Protein AF-A0AAE0RQH7-F1 (afdb_monomer)

Foldseek 3Di:
DLCVVCVVLLVVLVVLQDDPPDQDDLVSLLVLLVSLLVVLLVCQVVVGDDDPVSLLSSLSSLAFDQHPPPRDTSSLVSVCVVCVPPLVVSLVSLLVSLLSCLPPHLAPSNLSNLLVNCVSVVLDAFQDFDDPPDDLPDPQCSLLSCRSPLVSLVSSLVVDPDGPDDPVVVCVRCLVCCSGPVNSLSVSLSNYDLVVLLVVLLVLSGQLLSSLSSLLVLLLVDAWDDDPNATDCDPSNVSSLSSLVSSLVCLLPPDDDPPDDLVSQLRSLVSNLVSLLVVLVSNLVRCLPPLPCLLVSLSSLQSNLSSLLSNVVSCVVVVPPPCVVVSVVSLVVSLVSVLVSLLVPQPLAPPDPVLSSQLSLQSNQHDPSRPDPPSRVVSNVSSLVSVLVSVVVNCVVPRDPLQVLLVCLLPPLVSHDPSNNVSSLVSNLVSLQVQDAYDCVPPDPSSLLRVQVSVQVSQVVLVCVLPPPPPDDPLVSLLCSQLPRNNNLNVLLCVQDPVPSVVNHDPVSNVSNVVSLVSLVVQLVCLQQQQQFPVSLVSCVVRVVSSVSSLVSSLVRPPVDPDDRPSVLSSLQNVLLVVLLVVVLVLLVLVVVLCVLQPAEDPPQVVVLSVVQVPDPRHTSVQFWPRDRPVPDDDSVPDDTGTPSDPDDPVVVVVSVVSVLQSPAPLLSVLSNVQSVVDNYYYPVSCCVRRVVVSVVVLLVVLVLLQVLQQALQNCCVRQVVLDDPLDCVSVLVNNVSSVRDPVSSVLLSVLNVLVVLLVVLLVLLVLLVLLCVLQLADADSPLSVVSNVVPPSRNDGSVNDDPVNSVVSVLSVPCDPLLSLLSVLCSVLSVVLVCCVVPCVVALVSLVVLLVLQLVVQDDDPVSNVLSVLSNLLSVLLRLVSHVDDNHDYSVSVSVSSVSSVVSCVVPVCSSVSSNVVSVCSVVSVVSVVCVPDDDDDPVNVVVVCVVDNDDDDDDDDDDDDPDDDD

Nearest PDB structures (foldseek):
  8s24-assembly1_A  TM=4.663E-01  e=1.089E-24  Homo sapiens
  6tay-assembly1_A  TM=4.884E-01  e=6.176E-23  Mus musculus
  6tax-assembly1_A  TM=4.830E-01  e=3.003E-23  Mus musculus
  7oim-assembly1_A  TM=4.529E-01  e=3.504E-21  Mus musculus
  1ywt-assembly1_B  TM=2.694E-01  e=5.795E+00  Homo sapiens

InterPro domains:
  IPR031248 E3 ubiquitin-protein ligase RNF213 [PTHR22605] (24-957)

pLDDT: mean 82.32, std 10.27, range [32.53, 94.44]

Structure (mmCIF, N/CA/C/O backbone):
data_AF-A0AAE0RQH7-F1
#
_entry.id   AF-A0AAE0RQH7-F1
#
loop_
_atom_site.group_PDB
_atom_site.id
_atom_site.type_symbol
_atom_site.label_atom_id
_atom_site.label_alt_id
_atom_site.label_comp_id
_atom_site.label_asym_id
_atom_site.label_entity_id
_atom_site.label_seq_id
_atom_site.pdbx_PDB_ins_code
_atom_site.Cartn_x
_atom_site.Cartn_y
_atom_site.Cartn_z
_atom_site.occupancy
_atom_site.B_iso_or_equiv
_atom_site.auth_seq_id
_atom_site.auth_comp_id
_atom_site.auth_asym_id
_atom_site.auth_atom_id
_atom_site.pdbx_PDB_model_num
ATOM 1 N N . MET A 1 1 ? -57.374 -18.886 67.766 1.00 53.69 1 MET A N 1
ATOM 2 C CA . MET A 1 1 ? -57.392 -20.302 68.201 1.00 53.69 1 MET A CA 1
ATOM 3 C C . MET A 1 1 ? -56.006 -20.938 68.103 1.00 53.69 1 MET A C 1
ATOM 5 O O . MET A 1 1 ? -55.532 -21.438 69.111 1.00 53.69 1 MET A O 1
ATOM 9 N N . SER A 1 2 ? -55.309 -20.831 66.966 1.00 58.56 2 SER A N 1
ATOM 10 C CA . SER A 1 2 ? -53.972 -21.421 66.755 1.00 58.56 2 SER A CA 1
ATOM 11 C C . SER A 1 2 ? -52.893 -20.979 67.760 1.00 58.56 2 SER A C 1
ATOM 13 O O . SER A 1 2 ? -52.231 -21.829 68.340 1.00 58.56 2 SER A O 1
ATOM 15 N N . ASN A 1 3 ? -52.775 -19.676 68.057 1.00 60.44 3 ASN A N 1
ATOM 16 C CA . ASN A 1 3 ? -51.791 -19.174 69.036 1.00 60.44 3 ASN A CA 1
ATOM 17 C C . ASN A 1 3 ? -52.056 -19.651 70.475 1.00 60.44 3 ASN A C 1
ATOM 19 O O . ASN A 1 3 ? -51.125 -19.795 71.253 1.00 60.44 3 ASN A O 1
ATOM 23 N N . VAL A 1 4 ? -53.318 -19.918 70.830 1.00 64.31 4 VAL A N 1
ATOM 24 C CA . VAL A 1 4 ? -53.689 -20.391 72.175 1.00 64.31 4 VAL A CA 1
ATOM 25 C C . VAL A 1 4 ? -53.264 -21.849 72.363 1.00 64.31 4 VAL A C 1
ATOM 27 O O . VAL A 1 4 ? -52.761 -22.206 73.420 1.00 64.31 4 VAL A O 1
ATOM 30 N N . LEU A 1 5 ? -53.394 -22.672 71.315 1.00 66.44 5 LEU A N 1
ATOM 31 C CA . LEU A 1 5 ? -52.960 -24.075 71.317 1.00 66.44 5 LEU A CA 1
ATOM 32 C C . LEU A 1 5 ? -51.432 -24.222 71.347 1.00 66.44 5 LEU A C 1
ATOM 34 O O . LEU A 1 5 ? -50.920 -25.178 71.919 1.00 66.44 5 LEU A O 1
ATOM 38 N N . LEU A 1 6 ? -50.711 -23.273 70.745 1.00 79.00 6 LEU A N 1
ATOM 39 C CA . LEU A 1 6 ? -49.248 -23.273 70.681 1.00 79.00 6 LEU A CA 1
ATOM 40 C C . LEU A 1 6 ? -48.577 -22.481 71.813 1.00 79.00 6 LEU A C 1
ATOM 42 O O . LEU A 1 6 ? -47.355 -22.523 71.922 1.00 79.00 6 LEU A O 1
ATOM 46 N N . SER A 1 7 ? -49.344 -21.779 72.655 1.00 79.19 7 SER A N 1
ATOM 47 C CA . SER A 1 7 ? -48.817 -20.836 73.652 1.00 79.19 7 SER A CA 1
ATOM 48 C C . SER A 1 7 ? -47.695 -21.403 74.539 1.00 79.19 7 SER A C 1
ATOM 50 O O . SER A 1 7 ? -46.699 -20.701 74.689 1.00 79.19 7 SER A O 1
ATOM 52 N N . PRO A 1 8 ? -47.755 -22.647 75.065 1.00 80.31 8 PRO A N 1
ATOM 53 C CA . PRO A 1 8 ? -46.665 -23.180 75.886 1.00 80.31 8 PRO A CA 1
ATOM 54 C C . PRO A 1 8 ? -45.332 -23.286 75.133 1.00 80.31 8 PRO A C 1
ATOM 56 O O . PRO A 1 8 ? -44.286 -22.950 75.679 1.00 80.31 8 PRO A O 1
ATOM 59 N N . ILE A 1 9 ? -45.371 -23.719 73.868 1.00 82.31 9 ILE A N 1
ATOM 60 C CA . ILE A 1 9 ? -44.173 -23.907 73.038 1.00 82.31 9 ILE A CA 1
ATOM 61 C C . ILE A 1 9 ? -43.699 -22.563 72.470 1.00 82.31 9 ILE A C 1
ATOM 63 O O . ILE A 1 9 ? -42.501 -22.330 72.375 1.00 82.31 9 ILE A O 1
ATOM 67 N N . LEU A 1 10 ? -44.616 -21.646 72.143 1.00 85.25 10 LEU A N 1
ATOM 68 C CA . LEU A 1 10 ? -44.261 -20.293 71.704 1.00 85.25 10 LEU A CA 1
ATOM 69 C C . LEU A 1 10 ? -43.604 -19.479 72.826 1.00 85.25 10 LEU A C 1
ATOM 71 O O . LEU A 1 10 ? -42.632 -18.782 72.562 1.00 85.25 10 LEU A O 1
ATOM 75 N N . ASN A 1 11 ? -44.072 -19.615 74.070 1.00 84.69 11 ASN A N 1
ATOM 76 C CA . ASN A 1 11 ? -43.433 -18.989 75.231 1.00 84.69 11 ASN A CA 1
ATOM 77 C C . ASN A 1 11 ? -42.042 -19.591 75.498 1.00 84.69 11 ASN A C 1
ATOM 79 O O . ASN A 1 11 ? -41.119 -18.864 75.857 1.00 84.69 11 ASN A O 1
ATOM 83 N N . LEU A 1 12 ? -41.879 -20.908 75.301 1.00 85.81 12 LEU A N 1
ATOM 84 C CA . LEU A 1 12 ? -40.569 -21.559 75.375 1.00 85.81 12 LEU A CA 1
ATOM 85 C C . LEU A 1 12 ? -39.627 -21.004 74.299 1.00 85.81 12 LEU A C 1
ATOM 87 O O . LEU A 1 12 ? -38.526 -20.569 74.624 1.00 85.81 12 LEU A O 1
ATOM 91 N N . LEU A 1 13 ? -40.090 -20.929 73.048 1.00 87.00 13 LEU A N 1
ATOM 92 C CA . LEU A 1 13 ? -39.334 -20.352 71.936 1.00 87.00 13 LEU A CA 1
ATOM 93 C C . LEU A 1 13 ? -38.920 -18.901 72.222 1.00 87.00 13 LEU A C 1
ATOM 95 O O . LEU A 1 13 ? -37.790 -18.518 71.935 1.00 87.00 13 LEU A O 1
ATOM 99 N N . GLU A 1 14 ? -39.810 -18.101 72.808 1.00 86.88 14 GLU A N 1
ATOM 100 C CA . GLU A 1 14 ? -39.525 -16.719 73.201 1.00 86.88 14 GLU A CA 1
ATOM 101 C C . GLU A 1 14 ? -38.449 -16.639 74.291 1.00 86.88 14 GLU A C 1
ATOM 103 O O . GLU A 1 14 ? -37.568 -15.788 74.209 1.00 86.88 14 GLU A O 1
ATOM 108 N N . SER A 1 15 ? -38.464 -17.563 75.258 1.00 83.62 15 SER A N 1
ATOM 109 C CA . SER A 1 15 ? -37.441 -17.640 76.310 1.00 83.62 15 SER A CA 1
ATOM 110 C C . SER A 1 15 ? -36.077 -18.136 75.818 1.00 83.62 15 SER A C 1
ATOM 112 O O . SER A 1 15 ? -35.048 -17.716 76.341 1.00 83.62 15 SER A O 1
ATOM 114 N N . GLU A 1 16 ? -36.062 -19.011 74.809 1.00 83.06 16 GLU A N 1
ATOM 115 C CA . GLU A 1 16 ? -34.843 -19.599 74.239 1.00 83.06 16 GLU A CA 1
ATOM 116 C C . GLU A 1 16 ? -34.249 -18.756 73.107 1.00 83.06 16 GLU A C 1
ATOM 118 O O . GLU A 1 16 ? -33.099 -18.959 72.728 1.00 83.06 16 GLU A O 1
ATOM 123 N N . THR A 1 17 ? -35.007 -17.806 72.549 1.00 80.25 17 THR A N 1
ATOM 124 C CA . THR A 1 17 ? -34.508 -16.913 71.499 1.00 80.25 17 THR A CA 1
ATOM 125 C C . THR A 1 17 ? -33.743 -15.754 72.136 1.00 80.25 17 THR A C 1
ATOM 127 O O . THR A 1 17 ? -34.352 -14.916 72.802 1.00 80.25 17 THR A O 1
ATOM 130 N N . PRO A 1 18 ? -32.422 -15.636 71.922 1.00 71.94 18 PRO A N 1
ATOM 131 C CA . PRO A 1 18 ? -31.633 -14.668 72.663 1.00 71.94 18 PRO A CA 1
ATOM 132 C C . PRO A 1 18 ? -31.953 -13.235 72.265 1.00 71.94 18 PRO A C 1
ATOM 134 O O . PRO A 1 18 ? -32.184 -12.929 71.089 1.00 71.94 18 PRO A O 1
ATOM 137 N N . LEU A 1 19 ? -31.850 -12.345 73.251 1.00 67.00 19 LEU A N 1
ATOM 138 C CA . LEU A 1 19 ? -31.855 -10.905 73.037 1.00 67.00 19 LEU A CA 1
ATOM 139 C C . LEU A 1 19 ? -30.664 -10.479 72.164 1.00 67.00 19 LEU A C 1
ATOM 141 O O . LEU A 1 19 ? -29.615 -11.123 72.109 1.00 67.00 19 LEU A O 1
ATOM 145 N N . ILE A 1 20 ? -30.845 -9.362 71.463 1.00 59.34 20 ILE A N 1
ATOM 146 C CA . ILE A 1 20 ? -29.874 -8.820 70.510 1.00 59.34 20 ILE A CA 1
ATOM 147 C C . ILE A 1 20 ? -28.517 -8.602 71.204 1.00 59.34 20 ILE A C 1
ATOM 149 O O . ILE A 1 20 ? -28.437 -7.857 72.176 1.00 59.34 20 ILE A O 1
ATOM 153 N N . GLY A 1 21 ? -27.452 -9.212 70.669 1.00 59.31 21 GLY A N 1
ATOM 154 C CA . GLY A 1 21 ? -26.076 -9.065 71.169 1.00 59.31 21 GLY A CA 1
ATOM 155 C C . GLY A 1 21 ? -25.598 -10.160 72.131 1.00 59.31 21 GLY A C 1
ATOM 156 O O . GLY A 1 21 ? -24.457 -10.096 72.576 1.00 59.31 21 GLY A O 1
ATOM 157 N N . TYR A 1 22 ? -26.429 -11.161 72.435 1.00 69.94 22 TYR A N 1
ATOM 158 C CA . TYR A 1 22 ? -26.045 -12.304 73.266 1.00 69.94 22 TYR A CA 1
ATOM 159 C C . TYR A 1 22 ? -25.340 -13.403 72.453 1.00 69.94 22 TYR A C 1
ATOM 161 O O . TYR A 1 22 ? -25.850 -13.837 71.419 1.00 69.94 22 TYR A O 1
ATOM 169 N N . THR A 1 23 ? -24.187 -13.874 72.933 1.00 68.19 23 THR A N 1
ATOM 170 C CA . THR A 1 23 ? -23.473 -15.034 72.378 1.00 68.19 23 THR A CA 1
ATOM 171 C C . THR A 1 23 ? -23.960 -16.320 73.035 1.00 68.19 23 THR A C 1
ATOM 173 O O . THR A 1 23 ? -23.721 -16.525 74.222 1.00 68.19 23 THR A O 1
ATOM 176 N N . GLU A 1 24 ? -24.610 -17.184 72.259 1.00 76.88 24 GLU A N 1
ATOM 177 C CA . GLU A 1 24 ? -25.096 -18.486 72.727 1.00 76.88 24 GLU A CA 1
ATOM 178 C C . GLU A 1 24 ? -23.953 -19.481 72.958 1.00 76.88 24 GLU A C 1
ATOM 180 O O . GLU A 1 24 ? -22.974 -19.545 72.205 1.00 76.88 24 GLU A O 1
ATOM 185 N N . THR A 1 25 ? -24.116 -20.312 73.981 1.00 81.69 25 THR A N 1
ATOM 186 C CA . THR A 1 25 ? -23.375 -21.568 74.124 1.00 81.69 25 THR A CA 1
ATOM 187 C C . THR A 1 25 ? -23.872 -22.605 73.111 1.00 81.69 25 THR A C 1
ATOM 189 O O . THR A 1 25 ? -24.974 -22.496 72.574 1.00 81.69 25 THR A O 1
ATOM 192 N N . GLN A 1 26 ? -23.084 -23.660 72.868 1.00 81.75 26 GLN A N 1
ATOM 193 C CA . GLN A 1 26 ? -23.492 -24.762 71.984 1.00 81.75 26 GLN A CA 1
ATOM 194 C C . GLN A 1 26 ? -24.863 -25.340 72.383 1.00 81.75 26 GLN A C 1
ATOM 196 O O . GLN A 1 26 ? -25.736 -25.489 71.537 1.00 81.75 26 GLN A O 1
ATOM 201 N N . GLN A 1 27 ? -25.077 -25.608 73.675 1.00 83.06 27 GLN A N 1
ATOM 202 C CA . GLN A 1 27 ? -26.330 -26.197 74.159 1.00 83.06 27 GLN A CA 1
ATOM 203 C C . GLN A 1 27 ? -27.538 -25.267 73.983 1.00 83.06 27 GLN A C 1
ATOM 205 O O . GLN A 1 27 ? -28.639 -25.747 73.731 1.00 83.06 27 GLN A O 1
ATOM 210 N N . GLU A 1 28 ? -27.356 -23.953 74.121 1.00 84.88 28 GLU A N 1
ATOM 211 C CA . GLU A 1 28 ? -28.428 -22.973 73.904 1.00 84.88 28 GLU A CA 1
ATOM 212 C C . GLU A 1 28 ? -28.817 -22.896 72.426 1.00 84.88 28 GLU A C 1
ATOM 214 O O . GLU A 1 28 ? -30.004 -22.967 72.108 1.00 84.88 28 GLU A O 1
ATOM 219 N N . ALA A 1 29 ? -27.829 -22.859 71.526 1.00 84.06 29 ALA A N 1
ATOM 220 C CA . ALA A 1 29 ? -28.067 -22.844 70.084 1.00 84.06 29 ALA A CA 1
ATOM 221 C C . ALA A 1 29 ? -28.778 -24.124 69.602 1.00 84.06 29 ALA A C 1
ATOM 223 O O . ALA A 1 29 ? -29.736 -24.047 68.830 1.00 84.06 29 ALA A O 1
ATOM 224 N N . GLU A 1 30 ? -28.354 -25.294 70.099 1.00 86.06 30 GLU A N 1
ATOM 225 C CA . GLU A 1 30 ? -28.987 -26.584 69.798 1.00 86.06 30 GLU A CA 1
ATOM 226 C C . GLU A 1 30 ? -30.437 -26.644 70.310 1.00 86.06 30 GLU A C 1
ATOM 228 O O . GLU A 1 30 ? -31.326 -27.071 69.573 1.00 86.06 30 GLU A O 1
ATOM 233 N N . ARG A 1 31 ? -30.719 -26.177 71.536 1.00 86.81 31 ARG A N 1
ATOM 234 C CA . ARG A 1 31 ? -32.090 -26.151 72.086 1.00 86.81 31 ARG A CA 1
ATOM 235 C C . ARG A 1 31 ? -33.001 -25.203 71.316 1.00 86.81 31 ARG A C 1
ATOM 237 O O . ARG A 1 31 ? -34.074 -25.617 70.882 1.00 86.81 31 ARG A O 1
ATOM 244 N N . ARG A 1 32 ? -32.544 -23.972 71.067 1.00 90.19 32 ARG A N 1
ATOM 245 C CA . ARG A 1 32 ? -33.297 -22.970 70.303 1.00 90.19 32 ARG A CA 1
ATOM 246 C C . ARG A 1 32 ? -33.709 -23.512 68.941 1.00 90.19 32 ARG A C 1
ATOM 248 O O . ARG A 1 32 ? -34.882 -23.407 68.578 1.00 90.19 32 ARG A O 1
ATOM 255 N N . ILE A 1 33 ? -32.763 -24.074 68.178 1.00 90.06 33 ILE A N 1
ATOM 256 C CA . ILE A 1 33 ? -33.077 -24.571 66.836 1.00 90.06 33 ILE A CA 1
ATOM 257 C C . ILE A 1 33 ? -34.011 -25.788 66.904 1.00 90.06 33 ILE A C 1
ATOM 259 O O . ILE A 1 33 ? -34.925 -25.869 66.091 1.00 90.06 33 ILE A O 1
ATOM 263 N N . GLN A 1 34 ? -33.874 -26.684 67.893 1.00 88.88 34 GLN A N 1
ATOM 264 C CA . GLN A 1 34 ? -34.811 -27.804 68.089 1.00 88.88 34 GLN A CA 1
ATOM 265 C C . GLN A 1 34 ? -36.235 -27.306 68.336 1.00 88.88 34 GLN A C 1
ATOM 267 O O . GLN A 1 34 ? -37.172 -27.766 67.678 1.00 88.88 34 GLN A O 1
ATOM 272 N N . THR A 1 35 ? -36.404 -26.344 69.244 1.00 89.81 35 THR A N 1
ATOM 273 C CA . THR A 1 35 ? -37.712 -25.757 69.552 1.00 89.81 35 THR A CA 1
ATOM 274 C C . THR A 1 35 ? -38.287 -25.036 68.335 1.00 89.81 35 THR A C 1
ATOM 276 O O . THR A 1 35 ? -39.459 -25.225 68.006 1.00 89.81 35 THR A O 1
ATOM 279 N N . ALA A 1 36 ? -37.470 -24.268 67.608 1.00 91.75 36 ALA A N 1
ATOM 280 C CA . ALA A 1 36 ? -37.889 -23.576 66.389 1.00 91.75 36 ALA A CA 1
ATOM 281 C C . ALA A 1 36 ? -38.341 -24.557 65.294 1.00 91.75 36 ALA A C 1
ATOM 283 O O . ALA A 1 36 ? -39.409 -24.388 64.702 1.00 91.75 36 ALA A O 1
ATOM 284 N N . LEU A 1 37 ? -37.571 -25.620 65.061 1.00 90.38 37 LEU A N 1
ATOM 285 C CA . LEU A 1 37 ? -37.885 -26.672 64.096 1.00 90.38 37 LEU A CA 1
ATOM 286 C C . LEU A 1 37 ? -39.158 -27.445 64.465 1.00 90.38 37 LEU A C 1
ATOM 288 O O . LEU A 1 37 ? -39.967 -27.747 63.585 1.00 90.38 37 LEU A O 1
ATOM 292 N N . LEU A 1 38 ? -39.378 -27.717 65.755 1.00 88.88 38 LEU A N 1
ATOM 293 C CA . LEU A 1 38 ? -40.615 -28.323 66.246 1.00 88.88 38 LEU A CA 1
ATOM 294 C C . LEU A 1 38 ? -41.820 -27.416 65.966 1.00 88.88 38 LEU A C 1
ATOM 296 O O . LEU A 1 38 ? -42.828 -27.881 65.432 1.00 88.88 38 LEU A O 1
ATOM 300 N N . VAL A 1 39 ? -41.722 -26.123 66.296 1.00 90.06 39 VAL A N 1
ATOM 301 C CA . VAL A 1 39 ? -42.790 -25.150 66.018 1.00 90.06 39 VAL A CA 1
ATOM 302 C C . VAL A 1 39 ? -43.073 -25.086 64.518 1.00 90.06 39 VAL A C 1
ATOM 304 O O . VAL A 1 39 ? -44.238 -25.165 64.126 1.00 90.06 39 VAL A O 1
ATOM 307 N N . LEU A 1 40 ? -42.035 -25.013 63.680 1.00 91.00 40 LEU A N 1
ATOM 308 C CA . LEU A 1 40 ? -42.164 -25.001 62.222 1.00 91.00 40 LEU A CA 1
ATOM 309 C C . LEU A 1 40 ? -42.891 -26.254 61.707 1.00 91.00 40 LEU A C 1
ATOM 311 O O . LEU A 1 40 ? -43.853 -26.134 60.947 1.00 91.00 40 LEU A O 1
ATOM 315 N N . ALA A 1 41 ? -42.499 -27.443 62.173 1.00 87.56 41 ALA A N 1
ATOM 316 C CA . ALA A 1 41 ? -43.114 -28.707 61.774 1.00 87.56 41 ALA A CA 1
ATOM 317 C C . ALA A 1 41 ? -44.591 -28.806 62.195 1.00 87.56 41 ALA A C 1
ATOM 319 O O . ALA A 1 41 ? -45.432 -29.278 61.425 1.00 87.56 41 ALA A O 1
ATOM 320 N N . VAL A 1 42 ? -44.940 -28.345 63.403 1.00 87.81 42 VAL A N 1
ATOM 321 C CA . VAL A 1 42 ? -46.332 -28.323 63.888 1.00 87.81 42 VAL A CA 1
ATOM 322 C C . VAL A 1 42 ? -47.165 -27.333 63.072 1.00 87.81 42 VAL A C 1
ATOM 324 O O . VAL A 1 42 ? -48.263 -27.669 62.617 1.00 87.81 42 VAL A O 1
ATOM 327 N N . VAL A 1 43 ? -46.640 -26.129 62.840 1.00 87.75 43 VAL A N 1
ATOM 328 C CA . VAL A 1 43 ? -47.301 -25.093 62.038 1.00 87.75 43 VAL A CA 1
ATOM 329 C C . VAL A 1 43 ? -47.542 -25.580 60.609 1.00 87.75 43 VAL A C 1
ATOM 331 O O . VAL A 1 43 ? -48.671 -25.468 60.126 1.00 87.75 43 VAL A O 1
ATOM 334 N N . GLY A 1 44 ? -46.537 -26.185 59.969 1.00 85.44 44 GLY A N 1
ATOM 335 C CA . GLY A 1 44 ? -46.634 -26.740 58.618 1.00 85.44 44 GLY A CA 1
ATOM 336 C C . GLY A 1 44 ? -47.604 -27.922 58.523 1.00 85.44 44 GLY A C 1
ATOM 337 O O . GLY A 1 44 ? 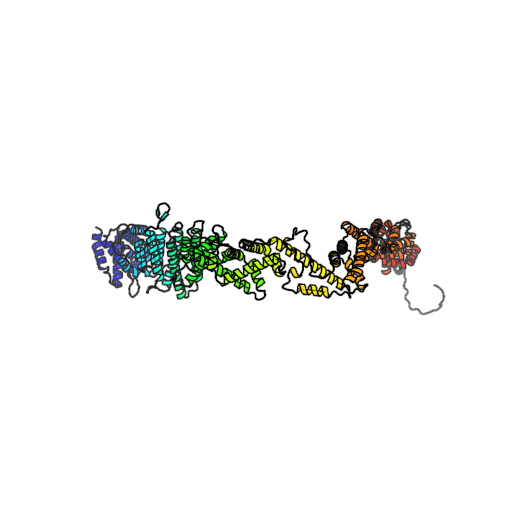-48.485 -27.943 57.659 1.00 85.44 44 GLY A O 1
ATOM 338 N N . ARG A 1 45 ? -47.522 -28.888 59.450 1.00 84.94 45 ARG A N 1
ATOM 339 C CA . ARG A 1 45 ? -48.386 -30.085 59.461 1.00 84.94 45 ARG A CA 1
ATOM 340 C C . ARG A 1 45 ? -49.868 -29.752 59.619 1.00 84.94 45 ARG A C 1
ATOM 342 O O . ARG A 1 45 ? -50.700 -30.386 58.972 1.00 84.94 45 ARG A O 1
ATOM 349 N N . PHE A 1 46 ? -50.196 -28.783 60.470 1.00 85.62 46 PHE A N 1
ATOM 350 C CA . PHE A 1 46 ? -51.581 -28.405 60.771 1.00 85.62 46 PHE A CA 1
ATOM 351 C C . PHE A 1 46 ? -52.044 -27.126 60.053 1.00 85.62 46 PHE A C 1
ATOM 353 O O . PHE A 1 46 ? -53.168 -26.682 60.283 1.00 85.62 46 PHE A O 1
ATOM 360 N N . LYS A 1 47 ? -51.209 -26.541 59.178 1.00 82.75 47 LYS A N 1
ATOM 361 C CA . LYS A 1 47 ? -51.476 -25.288 58.442 1.00 82.75 47 LYS A CA 1
ATOM 362 C C . LYS A 1 47 ? -51.947 -24.147 59.355 1.00 82.75 47 LYS A C 1
ATOM 364 O O . LYS A 1 47 ? -52.917 -23.445 59.063 1.00 82.75 47 LYS A O 1
ATOM 369 N N . LEU A 1 48 ? -51.281 -23.989 60.497 1.00 85.12 48 LEU A N 1
ATOM 370 C CA . LEU A 1 48 ? -51.649 -22.995 61.504 1.00 85.12 48 LEU A CA 1
ATOM 371 C C . LEU A 1 48 ? -51.190 -21.593 61.082 1.00 85.12 48 LEU A C 1
ATOM 373 O O . LEU A 1 48 ? -50.097 -21.410 60.562 1.00 85.12 48 LEU A O 1
ATOM 377 N N . GLN A 1 49 ? -52.016 -20.580 61.340 1.00 82.88 49 GLN A N 1
ATOM 378 C CA . GLN A 1 49 ? -51.653 -19.177 61.129 1.00 82.88 49 GLN A CA 1
ATOM 379 C C . GLN A 1 49 ? -51.071 -18.589 62.419 1.00 82.88 49 GLN A C 1
ATOM 381 O O . GLN A 1 49 ? -51.764 -18.535 63.439 1.00 82.88 49 GLN A O 1
ATOM 386 N N . LEU A 1 50 ? -49.812 -18.154 62.364 1.00 84.38 50 LEU A N 1
ATOM 387 C CA . LEU A 1 50 ? -49.146 -17.416 63.440 1.00 84.38 50 LEU A CA 1
ATOM 388 C C . LEU A 1 50 ? -49.453 -15.915 63.338 1.00 84.38 50 LEU A C 1
ATOM 390 O O . LEU A 1 50 ? -49.629 -15.384 62.239 1.00 84.38 50 LEU A O 1
ATOM 394 N N . SER A 1 51 ? -49.489 -15.216 64.478 1.00 85.62 51 SER A N 1
ATOM 395 C CA . SER A 1 51 ? -49.524 -13.744 64.470 1.00 85.62 51 SER A CA 1
ATOM 396 C C . SER A 1 51 ? -48.203 -13.170 63.934 1.00 85.62 51 SER A C 1
ATOM 398 O O . SER A 1 51 ? -47.177 -13.848 64.037 1.00 85.62 51 SER A O 1
ATOM 400 N N . PRO A 1 52 ? -48.180 -11.920 63.426 1.00 85.06 52 PRO A N 1
ATOM 401 C CA . PRO A 1 52 ? -46.956 -11.299 62.911 1.00 85.06 52 PRO A CA 1
ATOM 402 C C . PRO A 1 52 ? -45.784 -11.366 63.897 1.00 85.06 52 PRO A C 1
ATOM 404 O O . PRO A 1 52 ? -44.694 -11.772 63.523 1.00 85.06 52 PRO A O 1
ATOM 407 N N . HIS A 1 53 ? -46.033 -11.090 65.181 1.00 85.75 53 HIS A N 1
ATOM 408 C CA . HIS A 1 53 ? -45.016 -11.186 66.230 1.00 85.75 53 HIS A CA 1
ATOM 409 C C . HIS A 1 53 ? -44.384 -12.588 66.327 1.00 85.75 53 HIS A C 1
ATOM 411 O O . HIS A 1 53 ? -43.162 -12.712 66.282 1.00 85.75 53 HIS A O 1
ATOM 417 N N . TYR A 1 54 ? -45.199 -13.649 66.403 1.00 87.12 54 TYR A N 1
ATOM 418 C CA . TYR A 1 54 ? -44.690 -15.021 66.508 1.00 87.12 54 TYR A CA 1
ATOM 419 C C . TYR A 1 54 ? -44.075 -15.535 65.202 1.00 87.12 54 TYR A C 1
ATOM 421 O O . TYR A 1 54 ? -43.174 -16.369 65.256 1.00 87.12 54 TYR A O 1
ATOM 429 N N . LYS A 1 55 ? -44.501 -15.024 64.037 1.00 88.12 55 LYS A N 1
ATOM 430 C CA . LYS A 1 55 ? -43.809 -15.278 62.766 1.00 88.12 55 LYS A CA 1
ATOM 431 C C . LYS A 1 55 ? -42.386 -14.718 62.808 1.00 88.12 55 LYS A C 1
ATOM 433 O O . LYS A 1 55 ? -41.442 -15.470 62.582 1.00 88.12 55 LYS A O 1
ATOM 438 N N . SER A 1 56 ? -42.220 -13.430 63.123 1.00 87.00 56 SER A N 1
ATOM 439 C CA . SER A 1 56 ? -40.895 -12.796 63.191 1.00 87.00 56 SER A CA 1
ATOM 440 C C . SER A 1 56 ? -40.011 -13.442 64.260 1.00 87.00 56 SER A C 1
ATOM 442 O O . SER A 1 56 ? -38.812 -13.605 64.039 1.00 87.00 56 SER A O 1
ATOM 444 N N . LEU A 1 57 ? -40.598 -13.837 65.399 1.00 88.69 57 LEU A N 1
ATOM 445 C CA . LEU A 1 57 ? -39.899 -14.589 66.441 1.00 88.69 57 LEU A CA 1
ATOM 446 C C . LEU A 1 57 ? -39.381 -15.917 65.887 1.00 88.69 57 LEU A C 1
ATOM 448 O O . LEU A 1 57 ? -38.176 -16.128 65.907 1.00 88.69 57 LEU A O 1
ATOM 452 N N . LEU A 1 58 ? -40.254 -16.750 65.310 1.00 91.31 58 LEU A N 1
ATOM 453 C CA . LEU A 1 58 ? -39.863 -18.037 64.733 1.00 91.31 58 LEU A CA 1
ATOM 454 C C . LEU A 1 58 ? -38.778 -17.888 63.661 1.00 91.31 58 LEU A C 1
ATOM 456 O O . LEU A 1 58 ? -37.813 -18.645 63.663 1.00 91.31 58 LEU A O 1
ATOM 460 N N . ALA A 1 59 ? -38.883 -16.883 62.790 1.00 90.19 59 ALA A N 1
ATOM 461 C CA . ALA A 1 59 ? -37.864 -16.627 61.778 1.00 90.19 59 ALA A CA 1
ATOM 462 C C . ALA A 1 59 ? -36.502 -16.254 62.390 1.00 90.19 59 ALA A C 1
ATOM 464 O O . ALA A 1 59 ? -35.467 -16.752 61.951 1.00 90.19 59 ALA A O 1
ATOM 465 N N . ARG A 1 60 ? -36.488 -15.435 63.449 1.00 87.56 60 ARG A N 1
ATOM 466 C CA . ARG A 1 60 ? -35.268 -15.127 64.216 1.00 87.56 60 ARG A CA 1
ATOM 467 C C . ARG A 1 60 ? -34.710 -16.349 64.940 1.00 87.56 60 ARG A C 1
ATOM 469 O O . ARG A 1 60 ? -33.492 -16.488 65.023 1.00 87.56 60 ARG A O 1
ATOM 476 N N . SER A 1 61 ? -35.571 -17.228 65.446 1.00 89.94 61 SER A N 1
ATOM 477 C CA . SER A 1 61 ? -35.170 -18.473 66.106 1.00 89.94 61 SER A CA 1
ATOM 478 C C . SER A 1 61 ? -34.635 -19.524 65.133 1.00 89.94 61 SER A C 1
ATOM 480 O O . SER A 1 61 ? -33.955 -20.441 65.579 1.00 89.94 61 SER A O 1
ATOM 482 N N . LEU A 1 62 ? -34.898 -19.396 63.830 1.00 90.94 62 LEU A N 1
ATOM 483 C CA . LEU A 1 62 ? -34.332 -20.245 62.772 1.00 90.94 62 LEU A CA 1
ATOM 484 C C . LEU A 1 62 ? -32.999 -19.715 62.213 1.00 90.94 62 LEU A C 1
ATOM 486 O O . LEU A 1 62 ? -32.346 -20.412 61.439 1.00 90.94 62 LEU A O 1
ATOM 490 N N . LEU A 1 63 ? -32.574 -18.510 62.611 1.00 89.06 63 LEU A N 1
ATOM 491 C CA . LEU A 1 63 ? -31.307 -17.920 62.182 1.00 89.06 63 LEU A CA 1
ATOM 492 C C . LEU A 1 63 ? -30.125 -18.783 62.641 1.00 89.06 63 LEU A C 1
ATOM 494 O O . LEU A 1 63 ? -29.980 -19.059 63.834 1.00 89.06 63 LEU A O 1
ATOM 498 N N . LEU A 1 64 ? -29.257 -19.164 61.710 1.00 87.81 64 LEU A N 1
ATOM 499 C CA . LEU A 1 64 ? -27.998 -19.836 62.030 1.00 87.81 64 LEU A CA 1
ATOM 500 C C . LEU A 1 64 ? -27.015 -18.840 62.653 1.00 87.81 64 LEU A C 1
ATOM 502 O O . LEU A 1 64 ? -26.969 -17.684 62.229 1.00 87.81 64 LEU A O 1
ATOM 506 N N . ARG A 1 65 ? -26.219 -19.255 63.643 1.00 83.44 65 ARG A N 1
ATOM 507 C CA . ARG A 1 65 ? -25.225 -18.376 64.275 1.00 83.44 65 ARG A CA 1
ATOM 508 C C . ARG A 1 65 ? -23.870 -19.079 64.386 1.00 83.44 65 ARG A C 1
ATOM 510 O O . ARG A 1 65 ? -23.675 -19.898 65.280 1.00 83.44 65 ARG A O 1
ATOM 517 N N . PRO A 1 66 ? -22.904 -18.767 63.502 1.00 74.50 66 PRO A N 1
ATOM 518 C CA . PRO A 1 66 ? -21.591 -19.389 63.548 1.00 74.50 66 PRO A CA 1
ATOM 519 C C . PRO A 1 66 ? -20.892 -19.025 64.855 1.00 74.50 66 PRO A C 1
ATOM 521 O O . PRO A 1 66 ? -20.846 -17.860 65.258 1.00 74.50 66 PRO A O 1
ATOM 524 N N . ASN A 1 67 ? -20.324 -20.028 65.520 1.00 72.75 67 ASN A N 1
ATOM 525 C CA . ASN A 1 67 ? -19.615 -19.811 66.771 1.00 72.75 67 ASN A CA 1
ATOM 526 C C . ASN A 1 67 ? -18.370 -18.936 66.545 1.00 72.75 67 ASN A C 1
ATOM 528 O O . ASN A 1 67 ? -17.498 -19.283 65.748 1.00 72.75 67 ASN A O 1
ATOM 532 N N . HIS A 1 68 ? -18.258 -17.835 67.293 1.00 62.97 68 HIS A N 1
ATOM 533 C CA . HIS A 1 68 ? -17.199 -16.832 67.124 1.00 62.97 68 HIS A CA 1
ATOM 534 C C . HIS A 1 68 ? -15.764 -17.370 67.265 1.00 62.97 68 HIS A C 1
ATOM 536 O O . HIS A 1 68 ? -14.846 -16.760 66.728 1.00 62.97 68 HIS A O 1
ATOM 542 N N . GLN A 1 69 ? -15.557 -18.484 67.977 1.00 59.97 69 GLN A N 1
ATOM 543 C CA . GLN A 1 69 ? -14.230 -19.063 68.222 1.00 59.97 69 GLN A CA 1
ATOM 544 C C . GLN A 1 69 ? -13.897 -20.229 67.287 1.00 59.97 69 GLN A C 1
ATOM 546 O O . GLN A 1 69 ? -12.732 -20.452 66.976 1.00 59.97 69 GLN A O 1
ATOM 551 N N . THR A 1 70 ? -14.903 -21.000 66.867 1.00 64.88 70 THR A N 1
ATOM 552 C CA . THR A 1 70 ? -14.698 -22.271 66.143 1.00 64.88 70 THR A CA 1
ATOM 553 C C . THR A 1 70 ? -15.228 -22.263 64.713 1.00 64.88 70 THR A C 1
ATOM 555 O O . THR A 1 70 ? -14.936 -23.193 63.967 1.00 64.88 70 THR A O 1
ATOM 558 N N . GLY A 1 71 ? -16.036 -21.269 64.327 1.00 66.81 71 GLY A N 1
ATOM 559 C CA . GLY A 1 71 ? -16.687 -21.191 63.013 1.00 66.81 71 GLY A CA 1
ATOM 560 C C . GLY A 1 71 ? -17.707 -22.304 62.737 1.00 66.81 71 GLY A C 1
ATOM 561 O O . GLY A 1 71 ? -18.286 -22.343 61.655 1.00 66.81 71 GLY A O 1
ATOM 562 N N . LYS A 1 72 ? -17.933 -23.212 63.698 1.00 72.12 72 LYS A N 1
ATOM 563 C CA . LYS A 1 72 ? -18.864 -24.337 63.579 1.00 72.12 72 LYS A CA 1
ATOM 564 C C . LYS A 1 72 ? -20.312 -23.875 63.715 1.00 72.12 72 LYS A C 1
ATOM 566 O O . LYS A 1 72 ? -20.611 -22.955 64.478 1.00 72.12 72 LYS A O 1
ATOM 571 N N . LEU A 1 73 ? -21.187 -24.571 62.995 1.00 80.38 73 LEU A N 1
ATOM 572 C CA . LEU A 1 73 ? -22.635 -24.379 62.981 1.00 80.38 73 LEU A CA 1
ATOM 573 C C . LEU A 1 73 ? -23.286 -25.606 63.615 1.00 80.38 73 LEU A C 1
ATOM 575 O O . LEU A 1 73 ? -23.538 -26.607 62.944 1.00 80.38 73 LEU A O 1
ATOM 579 N N . TYR A 1 74 ? -23.497 -25.544 64.926 1.00 80.12 74 TYR A N 1
ATOM 580 C CA . TYR A 1 74 ? -24.059 -26.657 65.695 1.00 80.12 74 TYR A CA 1
ATOM 581 C C . TYR A 1 74 ? -25.525 -26.910 65.320 1.00 80.12 74 TYR A C 1
ATOM 583 O O . TYR A 1 74 ? -25.997 -28.044 65.334 1.00 80.12 74 TYR A O 1
ATOM 591 N N . GLU A 1 75 ? -26.225 -25.864 64.886 1.00 84.94 75 GLU A N 1
ATOM 592 C CA . GLU A 1 75 ? -27.633 -25.914 64.512 1.00 84.94 75 GLU A CA 1
ATOM 593 C C . GLU A 1 75 ? -27.897 -26.742 63.249 1.00 84.94 75 GLU A C 1
ATOM 595 O O . GLU A 1 75 ? -28.977 -27.313 63.108 1.00 84.94 75 GLU A O 1
ATOM 600 N N . ILE A 1 76 ? -26.918 -26.834 62.341 1.00 81.56 76 ILE A N 1
ATOM 601 C CA . ILE A 1 76 ? -27.048 -27.622 61.108 1.00 81.56 76 ILE A CA 1
ATOM 602 C C . ILE A 1 76 ? -27.059 -29.111 61.435 1.00 81.56 76 ILE A C 1
ATOM 604 O O . ILE A 1 76 ? -27.951 -29.812 60.972 1.00 81.56 76 ILE A O 1
ATOM 608 N N . ALA A 1 77 ? -26.126 -29.574 62.274 1.00 80.69 77 ALA A N 1
ATOM 609 C CA . ALA A 1 77 ? -26.075 -30.974 62.694 1.00 80.69 77 ALA A CA 1
ATOM 610 C C . ALA A 1 77 ? -27.395 -31.395 63.356 1.00 80.69 77 ALA A C 1
ATOM 612 O O . ALA A 1 77 ? -27.955 -32.438 63.039 1.00 80.69 77 ALA A O 1
ATOM 613 N N . VAL A 1 78 ? -27.957 -30.520 64.193 1.00 83.25 78 VAL A N 1
ATOM 614 C CA . VAL A 1 78 ? -29.268 -30.738 64.809 1.00 83.25 78 VAL A CA 1
ATOM 615 C C . VAL A 1 78 ? -30.396 -30.783 63.780 1.00 83.25 78 VAL A C 1
ATOM 617 O O . VAL A 1 78 ? -31.266 -31.643 63.880 1.00 83.25 78 VAL A O 1
ATOM 620 N N . ALA A 1 79 ? -30.417 -29.878 62.799 1.00 79.75 79 ALA A N 1
ATOM 621 C CA . ALA A 1 79 ? -31.441 -29.884 61.756 1.00 79.75 79 ALA A CA 1
ATOM 622 C C . ALA A 1 79 ? -31.372 -31.151 60.885 1.00 79.75 79 ALA A C 1
ATOM 624 O O . ALA A 1 79 ? -32.412 -31.709 60.524 1.00 79.75 79 ALA A O 1
ATOM 625 N N . GLU A 1 80 ? -30.161 -31.618 60.577 1.00 77.69 80 GLU A N 1
ATOM 626 C CA . GLU A 1 80 ? -29.919 -32.852 59.828 1.00 77.69 80 GLU A CA 1
ATOM 627 C C . GLU A 1 80 ? -30.310 -34.096 60.629 1.00 77.69 80 GLU A C 1
ATOM 629 O O . GLU A 1 80 ? -31.005 -34.953 60.087 1.00 77.69 80 GLU A O 1
ATOM 634 N N . ASP A 1 81 ? -29.969 -34.162 61.918 1.00 80.38 81 ASP A N 1
ATOM 635 C CA . ASP A 1 81 ? -30.345 -35.268 62.806 1.00 80.38 81 ASP A CA 1
ATOM 636 C C . ASP A 1 81 ? -31.863 -35.317 63.047 1.00 80.38 81 ASP A C 1
ATOM 638 O O . ASP A 1 81 ? -32.489 -36.376 62.942 1.00 80.38 81 ASP A O 1
ATOM 642 N N . TYR A 1 82 ? -32.489 -34.167 63.322 1.00 73.38 82 TYR A N 1
ATOM 643 C CA . TYR A 1 82 ? -33.920 -34.074 63.638 1.00 73.38 82 TYR A CA 1
ATOM 644 C C . TYR A 1 82 ? -34.809 -34.459 62.444 1.00 73.38 82 TYR A C 1
ATOM 646 O O . TYR A 1 82 ? -35.900 -35.007 62.626 1.00 73.38 82 TYR A O 1
ATOM 654 N N . PHE A 1 83 ? -34.342 -34.219 61.213 1.00 70.25 83 PHE A N 1
ATOM 655 C CA . PHE A 1 83 ? -35.061 -34.544 59.976 1.00 70.25 83 PHE A CA 1
ATOM 656 C C . PHE A 1 83 ? -34.337 -35.559 59.085 1.00 70.25 83 PHE A C 1
ATOM 658 O O . PHE A 1 83 ? -34.637 -35.626 57.891 1.00 70.25 83 PHE A O 1
ATOM 665 N N . ALA A 1 84 ? -33.458 -36.403 59.637 1.00 71.50 84 ALA A N 1
ATOM 666 C CA . ALA A 1 84 ? -32.663 -37.367 58.865 1.00 71.50 84 ALA A CA 1
ATOM 667 C C . ALA A 1 84 ? -33.516 -38.239 57.918 1.00 71.50 84 ALA A C 1
ATOM 669 O O . ALA A 1 84 ? -33.119 -38.531 56.793 1.00 71.50 84 ALA A O 1
ATOM 670 N N . ASN A 1 85 ? -34.744 -38.577 58.334 1.00 73.38 85 ASN A N 1
ATOM 671 C CA . ASN A 1 85 ? -35.696 -39.384 57.560 1.00 73.38 85 ASN A CA 1
ATOM 672 C C . ASN A 1 85 ? -36.723 -38.561 56.748 1.00 73.38 85 ASN A C 1
ATOM 674 O O . ASN A 1 85 ? -37.615 -39.143 56.134 1.00 73.38 85 ASN A O 1
ATOM 678 N N . ASN A 1 86 ? -36.670 -37.222 56.785 1.00 78.50 86 ASN A N 1
ATOM 679 C CA . ASN A 1 86 ? -37.716 -36.346 56.233 1.00 78.50 86 ASN A CA 1
ATOM 680 C C . ASN A 1 86 ? -37.206 -34.960 55.764 1.00 78.50 86 ASN A C 1
ATOM 682 O O . ASN A 1 86 ? -37.924 -33.961 55.859 1.00 78.50 86 ASN A O 1
ATOM 686 N N . LYS A 1 87 ? -35.977 -34.888 55.233 1.00 82.56 87 LYS A N 1
ATOM 687 C CA . LYS A 1 87 ? -35.324 -33.648 54.758 1.00 82.56 87 LYS A CA 1
ATOM 688 C C . LYS A 1 87 ? -36.168 -32.864 53.736 1.00 82.56 87 LYS A C 1
ATOM 690 O O . LYS A 1 87 ? -36.297 -31.647 53.842 1.00 82.56 87 LYS A O 1
ATOM 695 N N . GLU A 1 88 ? -36.837 -33.563 52.817 1.00 86.25 88 GLU A N 1
ATOM 696 C CA . GLU A 1 88 ? -37.766 -32.953 51.849 1.00 86.25 88 GLU A CA 1
ATOM 697 C C . GLU A 1 88 ? -38.982 -32.293 52.515 1.00 86.25 88 GLU A C 1
ATOM 699 O O . GLU A 1 88 ? -39.452 -31.246 52.070 1.00 86.25 88 GLU A O 1
ATOM 704 N N . LYS A 1 89 ? -39.489 -32.858 53.618 1.00 86.62 89 LYS A N 1
ATOM 705 C CA . LYS A 1 89 ? -40.617 -32.261 54.338 1.00 86.62 89 LYS A CA 1
ATOM 706 C C . LYS A 1 89 ? -40.207 -30.962 55.033 1.00 86.62 89 LYS A C 1
ATOM 708 O O . LYS A 1 89 ? -40.933 -29.979 54.913 1.00 86.62 89 LYS A O 1
ATOM 713 N N . LEU A 1 90 ? -39.036 -30.935 55.676 1.00 87.31 90 LEU A N 1
ATOM 714 C CA . LEU A 1 90 ? -38.482 -29.711 56.268 1.00 87.31 90 LEU A CA 1
ATOM 715 C C . LEU A 1 90 ? -38.298 -28.615 55.211 1.00 87.31 90 LEU A C 1
ATOM 717 O O . LEU A 1 90 ? -38.682 -27.470 55.437 1.00 87.31 90 LEU A O 1
ATOM 721 N N . LYS A 1 91 ? -37.757 -28.973 54.041 1.00 89.44 91 LYS A N 1
ATOM 722 C CA . LYS A 1 91 ? -37.610 -28.053 52.907 1.00 89.44 91 LYS A CA 1
ATOM 723 C C . LYS A 1 91 ? -38.948 -27.432 52.501 1.00 89.44 91 LYS A C 1
ATOM 725 O O . LYS A 1 91 ? -39.036 -26.214 52.375 1.00 89.44 91 LYS A O 1
ATOM 730 N N . LEU A 1 92 ? -39.992 -28.246 52.327 1.00 90.12 92 LEU A N 1
ATOM 731 C CA . LEU A 1 92 ? -41.332 -27.752 51.990 1.00 90.12 92 LEU A CA 1
ATOM 732 C C . LEU A 1 92 ? -41.911 -26.853 53.091 1.00 90.12 92 LEU A C 1
ATOM 734 O O . LEU A 1 92 ? -42.461 -25.802 52.776 1.00 90.12 92 LEU A O 1
ATOM 738 N N . ASP A 1 93 ? -41.747 -27.223 54.363 1.00 89.75 93 ASP A N 1
ATOM 739 C CA . ASP A 1 93 ? -42.244 -26.428 55.493 1.00 89.75 93 ASP A CA 1
ATOM 740 C C . ASP A 1 93 ? -41.529 -25.065 55.592 1.00 89.75 93 ASP A C 1
ATOM 742 O O . ASP A 1 93 ? -42.180 -24.048 55.835 1.00 89.75 93 ASP A O 1
ATOM 746 N N . LEU A 1 94 ? -40.216 -25.010 55.330 1.00 90.75 94 LEU A N 1
ATOM 747 C CA . LEU A 1 94 ? -39.453 -23.759 55.234 1.00 90.75 94 LEU A CA 1
ATOM 748 C C . LEU A 1 94 ? -39.914 -22.891 54.052 1.00 90.75 94 LEU A C 1
ATOM 750 O O . LEU A 1 94 ? -40.087 -21.684 54.213 1.00 90.75 94 LEU A O 1
ATOM 754 N N . ILE A 1 95 ? -40.153 -23.487 52.878 1.00 91.88 95 ILE A N 1
ATOM 755 C CA . ILE A 1 95 ? -40.654 -22.772 51.690 1.00 91.88 95 ILE A CA 1
ATOM 756 C C . ILE A 1 95 ? -42.039 -22.176 51.960 1.00 91.88 95 ILE A C 1
ATOM 758 O O . ILE A 1 95 ? -42.270 -20.994 51.689 1.00 91.88 95 ILE A O 1
ATOM 762 N N . ASP A 1 96 ? -42.957 -22.972 52.511 1.00 89.62 96 ASP A N 1
ATOM 763 C CA . ASP A 1 96 ? -44.308 -22.528 52.861 1.00 89.62 96 ASP A CA 1
ATOM 764 C C . ASP A 1 96 ? -44.265 -21.415 53.918 1.00 89.62 96 ASP A C 1
ATOM 766 O O . ASP A 1 96 ? -44.991 -20.419 53.808 1.00 89.62 96 ASP A O 1
ATOM 770 N N . PHE A 1 97 ? -43.368 -21.530 54.901 1.00 90.00 97 PHE A N 1
ATOM 771 C CA . PHE A 1 97 ? -43.162 -20.501 55.913 1.00 90.00 97 PHE A CA 1
ATOM 772 C C . PHE A 1 97 ? -42.642 -19.192 55.309 1.00 90.00 97 PHE A C 1
ATOM 774 O O . PHE A 1 97 ? -43.252 -18.148 55.549 1.00 90.00 97 PHE A O 1
ATOM 781 N N . CYS A 1 98 ? -41.609 -19.227 54.460 1.00 90.00 98 CYS A N 1
ATOM 782 C CA . CYS A 1 98 ? -41.103 -18.042 53.756 1.00 90.00 98 CYS A CA 1
ATOM 783 C C . CYS A 1 98 ? -42.189 -17.386 52.884 1.00 90.00 98 CYS A C 1
ATOM 785 O O . CYS A 1 98 ? -42.402 -16.174 52.961 1.00 90.00 98 CYS A O 1
ATOM 787 N N . ASN A 1 99 ? -42.952 -18.175 52.118 1.00 88.38 99 ASN A N 1
ATOM 788 C CA . ASN A 1 99 ? -44.070 -17.670 51.310 1.00 88.38 99 ASN A CA 1
ATOM 789 C C . ASN A 1 99 ? -45.149 -16.971 52.159 1.00 88.38 99 ASN A C 1
ATOM 791 O O . ASN A 1 99 ? -45.795 -16.033 51.686 1.00 88.38 99 ASN A O 1
ATO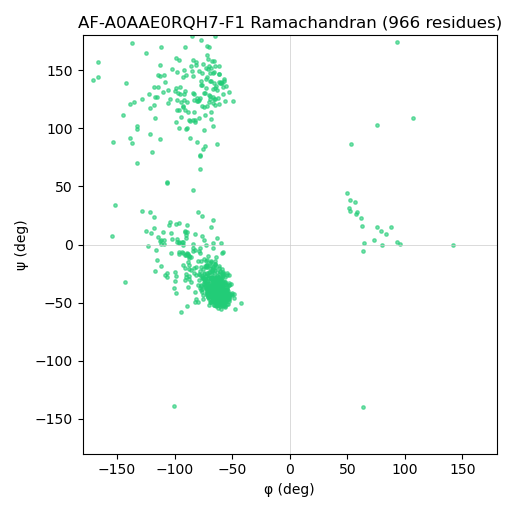M 795 N N . SER A 1 100 ? -45.329 -17.382 53.419 1.00 85.50 100 SER A N 1
ATOM 796 C CA . SER A 1 100 ? -46.302 -16.770 54.331 1.00 85.50 100 SER A CA 1
ATOM 797 C C . SER A 1 100 ? -45.949 -15.340 54.774 1.00 85.50 100 SER A C 1
ATOM 799 O O . SER A 1 100 ? -46.850 -14.618 55.208 1.00 85.50 100 SER A O 1
ATOM 801 N N . PHE A 1 101 ? -44.678 -14.927 54.661 1.00 78.44 101 PHE A N 1
ATOM 802 C CA . PHE A 1 101 ? -44.245 -13.534 54.847 1.00 78.44 101 PHE A CA 1
ATOM 803 C C . PHE A 1 101 ? -44.474 -12.720 53.576 1.00 78.44 101 PHE A C 1
ATOM 805 O O . PHE A 1 101 ? -45.098 -11.664 53.600 1.00 78.44 101 PHE A O 1
ATOM 812 N N . LEU A 1 102 ? -44.017 -13.260 52.448 1.00 77.06 102 LEU A N 1
ATOM 813 C CA . LEU A 1 102 ? -43.898 -12.556 51.170 1.00 77.06 102 LEU A CA 1
ATOM 814 C C . LEU A 1 102 ? -45.240 -12.121 50.552 1.00 77.06 102 LEU A C 1
ATOM 816 O O . LEU A 1 102 ? -45.270 -11.238 49.700 1.00 77.06 102 LEU A O 1
ATOM 820 N N . MET A 1 103 ? -46.351 -12.740 50.961 1.00 68.38 103 MET A N 1
ATOM 821 C CA . MET A 1 103 ? -47.672 -12.513 50.362 1.00 68.38 103 MET A CA 1
ATOM 822 C C . MET A 1 103 ? -48.512 -11.428 51.058 1.00 68.38 103 MET A C 1
ATOM 824 O O . MET A 1 103 ? -49.494 -10.977 50.469 1.00 68.38 103 MET A O 1
ATOM 828 N N . ILE A 1 104 ? -48.185 -11.042 52.301 1.00 64.06 104 ILE A N 1
ATOM 829 C CA . ILE A 1 104 ? -49.034 -10.161 53.136 1.00 64.06 104 ILE A CA 1
ATOM 830 C C . ILE A 1 104 ? -48.207 -9.176 53.989 1.00 64.06 104 ILE A C 1
ATOM 832 O O . ILE A 1 104 ? -48.650 -8.048 54.215 1.00 64.06 104 ILE A O 1
ATOM 836 N N . ASP A 1 105 ? -47.003 -9.558 54.431 1.00 65.94 105 ASP A N 1
ATOM 837 C CA . ASP A 1 105 ? -46.251 -8.859 55.477 1.00 65.94 105 ASP A CA 1
ATOM 838 C C . ASP A 1 105 ? -45.004 -8.148 54.900 1.00 65.94 105 ASP A C 1
ATOM 840 O O . ASP A 1 105 ? -44.192 -8.745 54.201 1.00 65.94 105 ASP A O 1
ATOM 844 N N . LYS A 1 106 ? -44.790 -6.861 55.225 1.00 77.06 106 LYS A N 1
ATOM 845 C CA . LYS A 1 106 ? -43.593 -6.074 54.814 1.00 77.06 106 LYS A CA 1
ATOM 846 C C . LYS A 1 106 ? -42.356 -6.360 55.683 1.00 77.06 106 LYS A C 1
ATOM 848 O O . LYS A 1 106 ? -41.518 -5.481 55.911 1.00 77.06 106 LYS A O 1
ATOM 853 N N . ASP A 1 107 ? -42.290 -7.565 56.234 1.00 85.12 107 ASP A N 1
ATOM 854 C CA . ASP A 1 107 ? -41.285 -7.980 57.204 1.00 85.12 107 ASP A CA 1
ATOM 855 C C . ASP A 1 107 ? -40.155 -8.756 56.502 1.00 85.12 107 ASP A C 1
ATOM 857 O O . ASP A 1 107 ? -40.408 -9.843 55.981 1.00 85.12 107 ASP A O 1
ATOM 861 N N . PRO A 1 108 ? -38.910 -8.242 56.490 1.00 87.62 108 PRO A N 1
ATOM 862 C CA . PRO A 1 108 ? -37.768 -8.930 55.890 1.00 87.62 108 PRO A CA 1
ATOM 863 C C . PRO A 1 108 ? -37.275 -10.140 56.706 1.00 87.62 108 PRO A C 1
ATOM 865 O O . PRO A 1 108 ? -36.328 -10.800 56.288 1.00 87.62 108 PRO A O 1
ATOM 868 N N . SER A 1 109 ? -37.887 -10.462 57.854 1.00 88.00 109 SER A N 1
ATOM 869 C CA . SER A 1 109 ? -37.426 -11.537 58.749 1.00 88.00 109 SER A CA 1
ATOM 870 C C . SER A 1 109 ? -37.377 -12.925 58.102 1.00 88.00 109 SER A C 1
ATOM 872 O O . SER A 1 109 ? -36.614 -13.767 58.566 1.00 88.00 109 SER A O 1
ATOM 874 N N . TRP A 1 110 ? -38.108 -13.174 57.008 1.00 90.00 110 TRP A N 1
ATOM 875 C CA . TRP A 1 110 ? -37.999 -14.426 56.242 1.00 90.00 110 TRP A CA 1
ATOM 876 C C . TRP A 1 110 ? -36.566 -14.704 55.752 1.00 90.00 110 TRP A C 1
ATOM 878 O O . TRP A 1 110 ? -36.171 -15.864 55.645 1.00 90.00 110 TRP A O 1
ATOM 888 N N . LEU A 1 111 ? -35.756 -13.659 55.536 1.00 91.75 111 LEU A N 1
ATOM 889 C CA . LEU A 1 111 ? -34.346 -13.783 55.156 1.00 91.75 111 LEU A CA 1
ATOM 890 C C . LEU A 1 111 ? -33.515 -14.540 56.201 1.00 91.75 111 LEU A C 1
ATOM 892 O O . LEU A 1 111 ? -32.558 -15.216 55.836 1.00 91.75 111 LEU A O 1
ATOM 896 N N . TYR A 1 112 ? -33.895 -14.488 57.483 1.00 90.88 112 TYR A N 1
ATOM 897 C CA . TYR A 1 112 ? -33.207 -15.220 58.553 1.00 90.88 112 TYR A CA 1
ATOM 898 C C . TYR A 1 112 ? -33.318 -16.743 58.402 1.00 90.88 112 TYR A C 1
ATOM 900 O O . TYR A 1 112 ? -32.471 -17.470 58.913 1.00 90.88 112 TYR A O 1
ATOM 908 N N . CYS A 1 113 ? -34.327 -17.228 57.672 1.00 90.81 113 CYS A N 1
ATOM 909 C CA . CYS A 1 113 ? -34.545 -18.655 57.427 1.00 90.81 113 CYS A CA 1
ATOM 910 C C . CYS A 1 113 ? -33.782 -19.171 56.197 1.00 90.81 113 CYS A C 1
ATOM 912 O O . CYS A 1 113 ? -33.614 -20.381 56.043 1.00 90.81 113 CYS A O 1
ATOM 914 N N . MET A 1 114 ? -33.337 -18.273 55.312 1.00 93.38 114 MET A N 1
ATOM 915 C CA . MET A 1 114 ? -32.753 -18.640 54.018 1.00 93.38 114 MET A CA 1
ATOM 916 C C . MET A 1 114 ? -31.467 -19.466 54.125 1.00 93.38 114 MET A C 1
ATOM 918 O O . MET A 1 114 ? -31.382 -20.457 53.405 1.00 93.38 114 MET A O 1
ATOM 922 N N . PRO A 1 115 ? -30.528 -19.180 55.051 1.00 91.31 115 PRO A N 1
ATOM 923 C CA . PRO A 1 115 ? -29.327 -20.003 55.206 1.00 91.31 115 PRO A CA 1
ATOM 924 C C . PRO A 1 115 ? -29.646 -21.467 55.501 1.00 91.31 115 PRO A C 1
ATOM 926 O O . PRO A 1 115 ? -29.088 -22.373 54.886 1.00 91.31 115 PRO A O 1
ATOM 929 N N . LEU A 1 116 ? -30.608 -21.711 56.395 1.00 90.31 116 LEU A N 1
ATOM 930 C CA . LEU A 1 116 ? -31.060 -23.063 56.698 1.00 90.31 116 LEU A CA 1
ATOM 931 C C . LEU A 1 116 ? -31.745 -23.705 55.482 1.00 90.31 116 LEU A C 1
ATOM 933 O O . LEU A 1 116 ? -31.488 -24.868 55.184 1.00 90.31 116 LEU A O 1
ATOM 937 N N . LEU A 1 117 ? -32.577 -22.953 54.753 1.00 91.25 117 LEU A N 1
ATOM 938 C CA . LEU A 1 117 ? -33.247 -23.451 53.551 1.00 91.25 117 LEU A CA 1
ATOM 939 C C . LEU A 1 117 ? -32.257 -23.829 52.437 1.00 91.25 117 LEU A C 1
ATOM 941 O O . LEU A 1 117 ? -32.423 -24.899 51.852 1.00 91.25 117 LEU A O 1
ATOM 945 N N . HIS A 1 118 ? -31.243 -23.007 52.149 1.00 91.75 118 HIS A N 1
ATOM 946 C CA . HIS A 1 118 ? -30.243 -23.296 51.112 1.00 91.75 118 HIS A CA 1
ATOM 947 C C . HIS A 1 118 ? -29.424 -24.550 51.446 1.00 91.75 118 HIS A C 1
ATOM 949 O O . HIS A 1 118 ? -29.223 -25.410 50.587 1.00 91.75 118 HIS A O 1
ATOM 955 N N . ILE A 1 119 ? -29.019 -24.699 52.711 1.00 88.38 119 ILE A N 1
ATOM 956 C CA . ILE A 1 119 ? -28.228 -25.845 53.182 1.00 88.38 119 ILE A CA 1
ATOM 957 C C . ILE A 1 119 ? -29.069 -27.129 53.177 1.00 88.38 119 ILE A C 1
ATOM 959 O O . ILE A 1 119 ? -28.650 -28.163 52.651 1.00 88.38 119 ILE A O 1
ATOM 963 N N . VAL A 1 120 ? -30.300 -27.075 53.698 1.00 86.62 120 VAL A N 1
ATOM 964 C CA . VAL A 1 120 ? -31.224 -28.224 53.703 1.00 86.62 120 VAL A CA 1
ATOM 965 C C . VAL A 1 120 ? -31.649 -28.603 52.282 1.00 86.62 120 VAL A C 1
ATOM 967 O O . VAL A 1 120 ? -31.839 -29.784 52.000 1.00 86.62 120 VAL A O 1
ATOM 970 N N . SER A 1 121 ? -31.759 -27.641 51.367 1.00 87.00 121 SER A N 1
ATOM 971 C CA . SER A 1 121 ? -32.077 -27.915 49.960 1.00 87.00 121 SER A CA 1
ATOM 972 C C . SER A 1 121 ? -30.918 -28.545 49.187 1.00 87.00 121 SER A C 1
ATOM 974 O O . SER A 1 121 ? -31.159 -29.090 48.112 1.00 87.00 121 SER A O 1
ATOM 976 N N . GLY A 1 122 ? -29.699 -28.517 49.740 1.00 85.44 122 GLY A N 1
ATOM 977 C CA . GLY A 1 122 ? -28.482 -28.968 49.067 1.00 85.44 122 GLY A CA 1
ATOM 978 C C . GLY A 1 122 ? -27.962 -27.977 48.022 1.00 85.44 122 GLY A C 1
ATOM 979 O O . GLY A 1 122 ? -27.131 -28.355 47.202 1.00 85.44 122 GLY A O 1
ATOM 980 N N . ASP A 1 123 ? -28.446 -26.731 48.044 1.00 84.06 123 ASP A N 1
ATOM 981 C CA . ASP A 1 123 ? -28.047 -25.689 47.093 1.00 84.06 123 ASP A CA 1
ATOM 982 C C . ASP A 1 123 ? -26.650 -25.132 47.423 1.00 84.06 123 ASP A C 1
ATOM 984 O O . ASP A 1 123 ? -25.925 -24.700 46.526 1.00 84.06 123 ASP A O 1
ATOM 988 N N . VAL A 1 124 ? -26.270 -25.155 48.708 1.00 87.06 124 VAL A N 1
ATOM 989 C CA . VAL A 1 124 ? -24.976 -24.688 49.231 1.00 87.06 124 VAL A CA 1
ATOM 990 C C . VAL A 1 124 ? -24.507 -25.608 50.352 1.00 87.06 124 VAL A C 1
ATOM 992 O O . VAL A 1 124 ? -25.293 -26.002 51.212 1.00 87.06 124 VAL A O 1
ATOM 995 N N . SER A 1 125 ? -23.211 -25.919 50.377 1.00 84.19 125 SER A N 1
ATOM 996 C CA . SER A 1 125 ? -22.551 -26.474 51.564 1.00 84.19 125 SER A CA 1
ATOM 997 C C . SER A 1 125 ? -21.942 -25.348 52.412 1.00 84.19 125 SER A C 1
ATOM 999 O O . SER A 1 125 ? -21.432 -24.384 51.840 1.00 84.19 125 SER A O 1
ATOM 1001 N N . PRO A 1 126 ? -21.940 -25.444 53.755 1.00 80.44 126 PRO A N 1
ATOM 1002 C CA . PRO A 1 126 ? -21.346 -24.415 54.607 1.00 80.44 126 PRO A CA 1
ATOM 1003 C C . PRO A 1 126 ? -19.901 -24.100 54.207 1.00 80.44 126 PRO A C 1
ATOM 1005 O O . PRO A 1 126 ? -19.104 -25.024 54.042 1.00 80.44 126 PRO A O 1
ATOM 1008 N N . GLN A 1 127 ? -19.562 -22.814 54.066 1.00 72.88 127 GLN A N 1
ATOM 1009 C CA . GLN A 1 127 ? -18.217 -22.348 53.668 1.00 72.88 127 GLN A CA 1
ATOM 1010 C C . GLN A 1 127 ? -17.779 -22.790 52.263 1.00 72.88 127 GLN A C 1
ATOM 1012 O O . GLN A 1 127 ? -16.600 -22.707 51.909 1.00 72.88 127 GLN A O 1
ATOM 1017 N N . GLN A 1 128 ? -18.721 -23.242 51.433 1.00 80.50 128 GLN A N 1
ATOM 1018 C CA . GLN A 1 128 ? -18.470 -23.466 50.020 1.00 80.50 128 GLN A CA 1
ATOM 1019 C C . GLN A 1 128 ? -18.213 -22.127 49.331 1.00 80.50 128 GLN A C 1
ATOM 1021 O O . GLN A 1 128 ? -18.962 -21.166 49.491 1.00 80.50 128 GLN A O 1
ATOM 1026 N N . ALA A 1 129 ? -17.170 -22.080 48.512 1.00 77.12 129 ALA A N 1
ATOM 1027 C CA . ALA A 1 129 ? -16.926 -20.923 47.676 1.00 77.12 129 ALA A CA 1
ATOM 1028 C C . ALA A 1 129 ? -18.009 -20.748 46.596 1.00 77.12 129 ALA A C 1
ATOM 1030 O O . ALA A 1 129 ? -18.517 -21.744 46.064 1.00 77.12 129 ALA A O 1
ATOM 1031 N N . PRO A 1 130 ? -18.324 -19.502 46.202 1.00 82.12 130 PRO A N 1
ATOM 1032 C CA . PRO A 1 130 ? -19.249 -19.252 45.110 1.00 82.12 130 PRO A CA 1
ATOM 1033 C C . PRO A 1 130 ? -18.743 -19.901 43.816 1.00 82.12 130 PRO A C 1
ATOM 1035 O O . PRO A 1 130 ? -17.554 -19.866 43.498 1.00 82.12 130 PRO A O 1
ATOM 1038 N N . THR A 1 131 ? -19.666 -20.501 43.063 1.00 74.62 131 THR A N 1
ATOM 1039 C CA . THR A 1 131 ? -19.350 -21.187 41.804 1.00 74.62 131 THR A CA 1
ATOM 1040 C C . THR A 1 131 ? -19.944 -20.476 40.593 1.00 74.62 131 THR A C 1
ATOM 1042 O O . THR A 1 131 ? -20.988 -19.823 40.679 1.00 74.62 131 THR A O 1
ATOM 1045 N N . ASP A 1 132 ? -19.305 -20.691 39.443 1.00 68.62 132 ASP A N 1
ATOM 1046 C CA . ASP A 1 132 ? -19.715 -20.164 38.135 1.00 68.62 132 ASP A CA 1
ATOM 1047 C C . ASP A 1 132 ? -20.660 -21.126 37.387 1.00 68.62 132 ASP A C 1
ATOM 1049 O O . ASP A 1 132 ? -20.925 -20.949 36.199 1.00 68.62 132 ASP A O 1
ATOM 1053 N N . SER A 1 133 ? -21.118 -22.192 38.052 1.00 68.50 133 SER A N 1
ATOM 1054 C CA . SER A 1 133 ? -21.880 -23.292 37.439 1.00 68.50 133 SER A CA 1
ATOM 1055 C C . SER A 1 133 ? -23.297 -22.895 37.014 1.00 68.50 133 SER A C 1
ATOM 1057 O O . SER A 1 133 ? -23.873 -23.507 36.115 1.00 68.50 133 SER A O 1
ATOM 1059 N N . VAL A 1 134 ? -23.847 -21.851 37.637 1.00 71.38 134 VAL A N 1
ATOM 1060 C CA . VAL A 1 134 ? -25.193 -21.335 37.383 1.00 71.38 134 VAL A CA 1
ATOM 1061 C C . VAL A 1 134 ? -25.076 -19.913 36.856 1.00 71.38 134 VAL A C 1
ATOM 1063 O O . VAL A 1 134 ? -24.436 -19.068 37.484 1.00 71.38 134 VAL A O 1
ATOM 1066 N N . SER A 1 135 ? -25.704 -19.634 35.713 1.00 76.62 135 SER A N 1
ATOM 1067 C CA . SER A 1 135 ? -25.663 -18.292 35.139 1.00 76.62 135 SER A CA 1
ATOM 1068 C C . SER A 1 135 ? -26.485 -17.311 35.974 1.00 76.62 135 SER A C 1
ATOM 1070 O O . SER A 1 135 ? -27.658 -17.552 36.250 1.00 76.62 135 SER A O 1
ATOM 1072 N N . HIS A 1 136 ? -25.875 -16.182 36.336 1.00 77.44 136 HIS A N 1
ATOM 1073 C CA . HIS A 1 136 ? -26.513 -15.066 37.049 1.00 77.44 136 HIS A CA 1
ATOM 1074 C C . HIS A 1 136 ? -27.664 -14.420 36.271 1.00 77.44 136 HIS A C 1
ATOM 1076 O O . HIS A 1 136 ? -28.499 -13.719 36.840 1.00 77.44 136 HIS A O 1
ATOM 1082 N N . ASP A 1 137 ? -27.690 -14.656 34.965 1.00 69.38 137 ASP A N 1
ATOM 1083 C CA . ASP A 1 137 ? -28.567 -14.001 34.013 1.00 69.38 137 ASP A CA 1
ATOM 1084 C C . ASP A 1 137 ? -29.576 -14.955 33.355 1.00 69.38 137 ASP A C 1
ATOM 1086 O O . ASP A 1 137 ? -30.298 -14.533 32.447 1.00 69.38 137 ASP A O 1
ATOM 1090 N N . ALA A 1 138 ? -29.623 -16.211 33.815 1.00 69.69 138 ALA A N 1
ATOM 1091 C CA . ALA A 1 138 ? -30.620 -17.191 33.411 1.00 69.69 138 ALA A CA 1
ATOM 1092 C C . ALA A 1 138 ? -32.001 -16.845 33.991 1.00 69.69 138 ALA A C 1
ATOM 1094 O O . ALA A 1 138 ? -32.117 -16.300 35.088 1.00 69.69 138 ALA A O 1
ATOM 1095 N N . ASP A 1 139 ? -33.064 -17.241 33.286 1.00 72.31 139 ASP A N 1
ATOM 1096 C CA . ASP A 1 139 ? -34.442 -17.060 33.767 1.00 72.31 139 ASP A CA 1
ATOM 1097 C C . ASP A 1 139 ? -34.729 -17.841 35.062 1.00 72.31 139 ASP A C 1
ATOM 1099 O O . ASP A 1 139 ? -35.635 -17.492 35.832 1.00 72.31 139 ASP A O 1
ATOM 1103 N N . ASP A 1 140 ? -33.959 -18.901 35.318 1.00 80.38 140 ASP A N 1
ATOM 1104 C CA . ASP A 1 140 ? -34.015 -19.663 36.556 1.00 80.38 140 ASP A CA 1
ATOM 1105 C C . ASP A 1 140 ? -33.346 -18.884 37.698 1.00 80.38 140 ASP A C 1
ATOM 1107 O O . ASP A 1 140 ? -32.145 -18.622 37.681 1.00 80.38 140 ASP A O 1
ATOM 1111 N N . ALA A 1 141 ? -34.112 -18.556 38.742 1.00 85.56 141 ALA A N 1
ATOM 1112 C CA . ALA A 1 141 ? -33.632 -17.779 39.887 1.00 85.56 141 ALA A CA 1
ATOM 1113 C C . ALA A 1 141 ? -32.750 -18.589 40.863 1.00 85.56 141 ALA A C 1
ATOM 1115 O O . ALA A 1 141 ? -32.643 -18.247 42.042 1.00 85.56 141 ALA A O 1
ATOM 1116 N N . SER A 1 142 ? -32.113 -19.651 40.363 1.00 88.81 142 SER A N 1
ATOM 1117 C CA . SER A 1 142 ? -31.142 -20.482 41.079 1.00 88.81 142 SER A CA 1
ATOM 1118 C C . SER A 1 142 ? -29.938 -19.669 41.547 1.00 88.81 142 SER A C 1
ATOM 1120 O O . SER A 1 142 ? -29.549 -19.776 42.705 1.00 88.81 142 SER A O 1
ATOM 1122 N N . TRP A 1 143 ? -29.376 -18.798 40.695 1.00 89.88 143 TRP A N 1
ATOM 1123 C CA . TRP A 1 143 ? -28.216 -17.985 41.088 1.00 89.88 143 TRP A CA 1
ATOM 1124 C C . TRP A 1 143 ? -28.534 -17.047 42.257 1.00 89.88 143 TRP A C 1
ATOM 1126 O O . TRP A 1 143 ? -27.684 -16.829 43.114 1.00 89.88 143 TRP A O 1
ATOM 1136 N N . TRP A 1 144 ? -29.769 -16.543 42.310 1.00 91.06 144 TRP A N 1
ATOM 1137 C CA . TRP A 1 144 ? -30.268 -15.652 43.355 1.00 91.06 144 TRP A CA 1
ATOM 1138 C C . TRP A 1 144 ? -30.659 -16.375 44.653 1.00 91.06 144 TRP A C 1
ATOM 1140 O O . TRP A 1 144 ? -31.016 -15.693 45.603 1.00 91.06 144 TRP A O 1
ATOM 1150 N N . GLY A 1 145 ? -30.639 -17.714 44.706 1.00 91.19 145 GLY A N 1
ATOM 1151 C CA . GLY A 1 145 ? -31.070 -18.498 45.878 1.00 91.19 145 GLY A CA 1
ATOM 1152 C C . GLY A 1 145 ? -32.588 -18.540 46.106 1.00 91.19 145 GLY A C 1
ATOM 1153 O O . GLY A 1 145 ? -33.073 -19.135 47.059 1.00 91.19 145 GLY A O 1
ATOM 1154 N N . ILE A 1 146 ? -33.389 -17.955 45.211 1.00 91.56 146 ILE A N 1
ATOM 1155 C CA . ILE A 1 146 ? -34.838 -17.784 45.425 1.00 91.56 146 ILE A CA 1
ATOM 1156 C C . ILE A 1 146 ? -35.702 -18.669 44.531 1.00 91.56 146 ILE A C 1
ATOM 1158 O O . ILE A 1 146 ? -36.913 -18.472 44.491 1.00 91.56 146 ILE A O 1
ATOM 1162 N N . ARG A 1 147 ? -35.140 -19.649 43.812 1.00 90.12 147 ARG A N 1
ATOM 1163 C CA . ARG A 1 147 ? -35.892 -20.514 42.880 1.00 90.12 147 ARG A CA 1
ATOM 1164 C C . ARG A 1 147 ? -37.257 -21.004 43.411 1.00 90.12 147 ARG A C 1
ATOM 1166 O O . ARG A 1 147 ? -38.240 -20.810 42.692 1.00 90.12 147 ARG A O 1
ATOM 1173 N N . PRO A 1 148 ? -37.384 -21.576 44.628 1.00 88.69 148 PRO A N 1
ATOM 1174 C CA . PRO A 1 148 ? -38.676 -22.068 45.121 1.00 88.69 148 PRO A CA 1
ATOM 1175 C C . PRO A 1 148 ? -39.676 -20.959 45.498 1.00 88.69 148 PRO A C 1
ATOM 1177 O O . PRO A 1 148 ? -40.872 -21.226 45.594 1.00 88.69 148 PRO A O 1
ATOM 1180 N N . ILE A 1 149 ? -39.210 -19.722 45.694 1.00 90.06 149 ILE A N 1
ATOM 1181 C CA . ILE A 1 149 ? -40.001 -18.582 46.193 1.00 90.06 149 ILE A CA 1
ATOM 1182 C C . ILE A 1 149 ? -39.959 -17.354 45.262 1.00 90.06 149 ILE A C 1
ATOM 1184 O O . ILE A 1 149 ? -40.438 -16.284 45.632 1.00 90.06 149 ILE A O 1
ATOM 1188 N N . LYS A 1 150 ? -39.445 -17.499 44.029 1.00 89.31 150 LYS A N 1
ATOM 1189 C CA . LYS A 1 150 ? -39.157 -16.405 43.076 1.00 89.31 150 LYS A CA 1
ATOM 1190 C C . LYS A 1 150 ? -40.314 -15.415 42.944 1.00 89.31 150 LYS A C 1
ATOM 1192 O O . LYS A 1 150 ? -40.156 -14.231 43.215 1.00 89.31 150 LYS A O 1
ATOM 1197 N N . ARG A 1 151 ? -41.505 -15.921 42.603 1.00 86.50 151 ARG A N 1
ATOM 1198 C CA . ARG A 1 151 ? -42.711 -15.098 42.395 1.00 86.50 151 ARG A CA 1
ATOM 1199 C C . ARG A 1 151 ? -43.126 -14.321 43.644 1.00 86.50 151 ARG A C 1
ATOM 1201 O O . ARG A 1 151 ? -43.707 -13.247 43.532 1.00 86.50 151 ARG A O 1
ATOM 1208 N N . ALA A 1 152 ? -42.906 -14.894 44.824 1.00 86.62 152 ALA A N 1
ATOM 1209 C CA . ALA A 1 152 ? -43.272 -14.268 46.084 1.00 86.62 152 ALA A CA 1
ATOM 1210 C C . ALA A 1 152 ? -42.263 -13.165 46.449 1.00 86.62 152 ALA A C 1
ATOM 1212 O O . ALA A 1 152 ? -42.673 -12.083 46.857 1.00 86.62 152 ALA A O 1
ATOM 1213 N N . VAL A 1 153 ? -40.968 -13.388 46.197 1.00 88.75 153 VAL A N 1
ATOM 1214 C CA . VAL A 1 153 ? -39.914 -12.373 46.367 1.00 88.75 153 VAL A CA 1
ATOM 1215 C C . VAL A 1 153 ? -40.090 -11.203 45.394 1.00 88.75 153 VAL A C 1
ATOM 1217 O O . VAL A 1 153 ? -39.985 -10.054 45.813 1.00 88.75 153 VAL A O 1
ATOM 1220 N N . GLU A 1 154 ? -40.427 -11.464 44.128 1.00 85.12 154 GLU A N 1
ATOM 1221 C CA . GLU A 1 154 ? -40.725 -10.414 43.136 1.00 85.12 154 GLU A CA 1
ATOM 1222 C C . GLU A 1 154 ? -41.910 -9.542 43.581 1.00 85.12 154 GLU A C 1
ATOM 1224 O O . GLU A 1 154 ? -41.806 -8.317 43.617 1.00 85.12 154 GLU A O 1
ATOM 1229 N N . LYS A 1 155 ? -43.008 -10.162 44.036 1.00 83.31 155 LYS A N 1
ATOM 1230 C CA . LYS A 1 155 ? -44.155 -9.428 44.597 1.00 83.31 155 LYS A CA 1
ATOM 1231 C C . LYS A 1 155 ? -43.792 -8.631 45.846 1.00 83.31 155 LYS A C 1
ATOM 1233 O O . LYS A 1 155 ? -44.249 -7.499 45.999 1.00 83.31 155 LYS A O 1
ATOM 1238 N N . PHE A 1 156 ? -42.987 -9.208 46.737 1.00 85.19 156 PHE A N 1
ATOM 1239 C CA . PHE A 1 156 ? -42.497 -8.520 47.927 1.00 85.19 156 PHE A CA 1
ATOM 1240 C C . PHE A 1 156 ? -41.719 -7.263 47.518 1.00 85.19 156 PHE A C 1
ATOM 1242 O O . PHE A 1 156 ? -42.089 -6.172 47.941 1.00 85.19 156 PHE A O 1
ATOM 1249 N N . LYS A 1 157 ? -40.750 -7.388 46.605 1.00 83.50 157 LYS A N 1
ATOM 1250 C CA . LYS A 1 157 ? -39.960 -6.276 46.052 1.00 83.50 157 LYS A CA 1
ATOM 1251 C C . LYS A 1 157 ? -40.822 -5.168 45.428 1.00 83.50 157 LYS A C 1
ATOM 1253 O O . LYS A 1 157 ? -40.572 -3.995 45.702 1.00 83.50 157 LYS A O 1
ATOM 1258 N N . ASP A 1 158 ? -41.854 -5.523 44.661 1.00 75.62 158 ASP A N 1
ATOM 1259 C CA . ASP A 1 158 ? -42.736 -4.554 43.988 1.00 75.62 158 ASP A CA 1
ATOM 1260 C C . ASP A 1 158 ? -43.733 -3.862 44.941 1.00 75.62 158 ASP A C 1
ATOM 1262 O O . ASP A 1 158 ? -44.144 -2.725 44.709 1.00 75.62 158 ASP A O 1
ATOM 1266 N N . SER A 1 159 ? -44.132 -4.526 46.031 1.00 68.62 159 SER A N 1
ATOM 1267 C CA . SER A 1 159 ? -45.181 -4.053 46.958 1.00 68.62 159 SER A CA 1
ATOM 1268 C C . SER A 1 159 ? -44.705 -3.073 48.047 1.00 68.62 159 SER A C 1
ATOM 1270 O O . SER A 1 159 ? -45.502 -2.591 48.866 1.00 68.62 159 SER A O 1
ATOM 1272 N N . ILE A 1 160 ? -43.407 -2.775 48.103 1.00 64.38 160 ILE A N 1
ATOM 1273 C CA . ILE A 1 160 ? -42.768 -2.102 49.240 1.00 64.38 160 ILE A CA 1
ATOM 1274 C C . ILE A 1 160 ? -42.426 -0.645 48.925 1.00 64.38 160 ILE A C 1
ATOM 1276 O O . ILE A 1 160 ? -41.774 -0.352 47.933 1.00 64.38 160 ILE A O 1
ATOM 1280 N N . ASN A 1 161 ? -42.767 0.256 49.858 1.00 65.06 161 ASN A N 1
ATOM 1281 C CA . ASN A 1 161 ? -42.192 1.608 49.937 1.00 65.06 161 ASN A CA 1
ATOM 1282 C C . ASN A 1 161 ? -41.067 1.714 50.991 1.00 65.06 161 ASN A C 1
ATOM 1284 O O . ASN A 1 161 ? -40.201 2.571 50.842 1.00 65.06 161 ASN A O 1
ATOM 1288 N N . LYS A 1 162 ? -41.088 0.870 52.044 1.00 71.94 162 LYS A N 1
ATOM 1289 C CA . LYS A 1 162 ? -40.067 0.731 53.106 1.00 71.94 162 LYS A CA 1
ATOM 1290 C C . LYS A 1 162 ? -40.300 -0.564 53.913 1.00 71.94 162 LYS A C 1
ATOM 1292 O O . LYS A 1 162 ? -41.458 -0.930 54.125 1.00 71.94 162 LYS A O 1
ATOM 1297 N N . TRP A 1 163 ? -39.238 -1.242 54.355 1.00 81.62 163 TRP A N 1
ATOM 1298 C CA . TRP A 1 163 ? -39.311 -2.404 55.262 1.00 81.62 163 TRP A CA 1
ATOM 1299 C C . TRP A 1 163 ? -39.738 -2.004 56.684 1.00 81.62 163 TRP A C 1
ATOM 1301 O O . TRP A 1 163 ? -39.501 -0.873 57.108 1.00 81.62 163 TRP A O 1
ATOM 1311 N N . ILE A 1 164 ? -40.353 -2.936 57.428 1.00 79.44 164 ILE A N 1
ATOM 1312 C CA . ILE A 1 164 ? -40.732 -2.729 58.847 1.00 79.44 164 ILE A CA 1
ATOM 1313 C C . ILE A 1 164 ? -39.487 -2.594 59.741 1.00 79.44 164 ILE A C 1
ATOM 1315 O O . ILE A 1 164 ? -39.508 -1.878 60.740 1.00 79.44 164 ILE A O 1
ATOM 1319 N N . VAL A 1 165 ? -38.397 -3.257 59.356 1.00 77.44 165 VAL A N 1
ATOM 1320 C CA . VAL A 1 165 ? -37.089 -3.221 60.021 1.00 77.44 165 VAL A CA 1
ATOM 1321 C C . VAL A 1 165 ? -36.091 -2.527 59.095 1.00 77.44 165 VAL A C 1
ATOM 1323 O O . VAL A 1 165 ? -36.199 -2.654 57.874 1.00 77.44 165 VAL A O 1
ATOM 1326 N N . SER A 1 166 ? -35.133 -1.770 59.641 1.00 80.19 166 SER A N 1
ATOM 1327 C CA . SER A 1 166 ? -34.142 -1.087 58.804 1.00 80.19 166 SER A CA 1
ATOM 1328 C C . SER A 1 166 ? -33.231 -2.094 58.088 1.00 80.19 166 SER A C 1
ATOM 1330 O O . SER A 1 166 ? -32.934 -3.168 58.610 1.00 80.19 166 SER A O 1
ATOM 1332 N N . PHE A 1 167 ? -32.761 -1.741 56.888 1.00 80.94 167 PHE A N 1
ATOM 1333 C CA . PHE A 1 167 ? -31.820 -2.578 56.140 1.00 80.94 167 PHE A CA 1
ATOM 1334 C C . PHE A 1 167 ? -30.533 -2.846 56.940 1.00 80.94 167 PHE A C 1
ATOM 1336 O O . PHE A 1 167 ? -30.050 -3.974 56.967 1.00 80.94 167 PHE A O 1
ATOM 1343 N N . GLN A 1 168 ? -30.025 -1.833 57.652 1.00 81.31 168 GLN A N 1
ATOM 1344 C CA . GLN A 1 168 ? -28.830 -1.950 58.494 1.00 81.31 168 GLN A CA 1
ATOM 1345 C C . GLN A 1 168 ? -29.009 -2.985 59.609 1.00 81.31 168 GLN A C 1
ATOM 1347 O O . GLN A 1 168 ? -28.103 -3.779 59.855 1.00 81.31 168 GLN A O 1
ATOM 1352 N N . ASP A 1 169 ? -30.186 -3.023 60.240 1.00 81.94 169 ASP A N 1
ATOM 1353 C CA . ASP A 1 169 ? -30.482 -4.018 61.270 1.00 81.94 169 ASP A CA 1
ATOM 1354 C C . ASP A 1 169 ? -30.503 -5.430 60.680 1.00 81.94 169 ASP A C 1
ATOM 1356 O O . ASP A 1 169 ? -29.899 -6.332 61.251 1.00 81.94 169 ASP A O 1
ATOM 1360 N N . VAL A 1 170 ? -31.137 -5.625 59.518 1.00 85.00 170 VAL A N 1
ATOM 1361 C CA . VAL A 1 170 ? -31.180 -6.932 58.837 1.00 85.00 170 VAL A CA 1
ATOM 1362 C C . VAL A 1 170 ? -29.770 -7.396 58.461 1.00 85.00 170 VAL A C 1
ATOM 1364 O O . VAL A 1 170 ? -29.386 -8.526 58.765 1.00 85.00 170 VAL A O 1
ATOM 1367 N N . VAL A 1 171 ? -28.965 -6.517 57.860 1.00 85.38 171 VAL A N 1
ATOM 1368 C CA . VAL A 1 171 ? -27.585 -6.829 57.466 1.00 85.38 171 VAL A CA 1
ATOM 1369 C C . VAL A 1 171 ? -26.704 -7.142 58.667 1.00 85.38 171 VAL A C 1
ATOM 1371 O O . VAL A 1 171 ? -25.897 -8.058 58.578 1.00 85.38 171 VAL A O 1
ATOM 1374 N N . LYS A 1 172 ? -26.881 -6.466 59.807 1.00 84.12 172 LYS A N 1
ATOM 1375 C CA . LYS A 1 172 ? -26.124 -6.763 61.034 1.00 84.12 172 LYS A CA 1
ATOM 1376 C C . LYS A 1 172 ? -26.273 -8.222 61.481 1.00 84.12 172 LYS A C 1
ATOM 1378 O O . LYS A 1 172 ? -25.327 -8.787 62.023 1.00 84.12 172 LYS A O 1
ATOM 1383 N N . PHE A 1 173 ? -27.443 -8.826 61.263 1.00 82.31 173 PHE A N 1
ATOM 1384 C CA . PHE A 1 173 ? -27.690 -10.233 61.593 1.00 82.31 173 PHE A CA 1
ATOM 1385 C C . PHE A 1 173 ? -27.255 -11.197 60.485 1.00 82.31 173 PHE A C 1
ATOM 1387 O O . PHE A 1 173 ? -26.845 -12.313 60.791 1.00 82.31 173 PHE A O 1
ATOM 1394 N N . LEU A 1 174 ? -27.348 -10.790 59.215 1.00 88.12 174 LEU A N 1
ATOM 1395 C CA . LEU A 1 174 ? -27.067 -11.666 58.072 1.00 88.12 174 LEU A CA 1
ATOM 1396 C C . LEU A 1 174 ? -25.608 -11.631 57.600 1.00 88.12 174 LEU A C 1
ATOM 1398 O O . LEU A 1 174 ? -25.123 -12.643 57.107 1.00 88.12 174 LEU A O 1
ATOM 1402 N N . SER A 1 175 ? -24.891 -10.514 57.745 1.00 85.19 175 SER A N 1
ATOM 1403 C CA . SER A 1 175 ? -23.523 -10.378 57.224 1.00 85.19 175 SER A CA 1
ATOM 1404 C C . SER A 1 175 ? -22.533 -11.413 57.773 1.00 85.19 175 SER A C 1
ATOM 1406 O O . SER A 1 175 ? -21.723 -11.898 56.982 1.00 85.19 175 SER A O 1
ATOM 1408 N N . PRO A 1 176 ? -22.609 -11.868 59.047 1.00 83.12 176 PRO A N 1
ATOM 1409 C CA . PRO A 1 176 ? -21.740 -12.944 59.528 1.00 83.12 176 PRO A CA 1
ATOM 1410 C C . PRO A 1 176 ? -21.978 -14.291 58.830 1.00 83.12 176 PRO A C 1
ATOM 1412 O O . PRO A 1 176 ? -21.141 -15.182 58.939 1.00 83.12 176 PRO A O 1
ATOM 1415 N N . LEU A 1 177 ? -23.113 -14.454 58.142 1.00 86.31 177 LEU A N 1
ATOM 1416 C CA . LEU A 1 177 ? -23.513 -15.679 57.449 1.00 86.31 177 LEU A CA 1
ATOM 1417 C C . LEU A 1 177 ? -23.181 -15.677 55.956 1.00 86.31 177 LEU A C 1
ATOM 1419 O O . LEU A 1 177 ? -23.328 -16.719 55.328 1.00 86.31 177 LEU A O 1
ATOM 1423 N N . PHE A 1 178 ? -22.705 -14.571 55.378 1.00 87.00 178 PHE A N 1
ATOM 1424 C CA . PHE A 1 178 ? -22.383 -14.519 53.943 1.00 87.00 178 PHE A CA 1
ATOM 1425 C C . PHE A 1 178 ? -21.260 -15.484 53.541 1.00 87.00 178 PHE A C 1
ATOM 1427 O O . PHE A 1 178 ? -21.235 -15.959 52.411 1.00 87.00 178 PHE A O 1
ATOM 1434 N N . GLU A 1 179 ? -20.360 -15.811 54.469 1.00 78.94 179 GLU A N 1
ATOM 1435 C CA . GLU A 1 179 ? -19.309 -16.820 54.269 1.00 78.94 179 GLU A CA 1
ATOM 1436 C C . GLU A 1 179 ? -19.812 -18.246 54.478 1.00 78.94 179 GLU A C 1
ATOM 1438 O O . GLU A 1 179 ? -19.252 -19.192 53.936 1.00 78.94 179 GLU A O 1
ATOM 1443 N N . VAL A 1 180 ? -20.861 -18.413 55.284 1.00 82.88 180 VAL A N 1
ATOM 1444 C CA . VAL A 1 180 ? -21.494 -19.712 55.516 1.00 82.88 180 VAL A CA 1
ATOM 1445 C C . VAL A 1 180 ? -22.338 -20.098 54.307 1.00 82.88 180 VAL A C 1
ATOM 1447 O O . VAL A 1 180 ? -22.295 -21.245 53.872 1.00 82.88 180 VAL A O 1
ATOM 1450 N N . ASP A 1 181 ? -23.081 -19.134 53.775 1.00 88.62 181 ASP A N 1
ATOM 1451 C CA . ASP A 1 181 ? -24.010 -19.288 52.671 1.00 88.62 181 ASP A CA 1
ATOM 1452 C C . ASP A 1 181 ? -23.786 -18.174 51.640 1.00 88.62 181 ASP A C 1
ATOM 1454 O O . ASP A 1 181 ? -24.284 -17.054 51.781 1.00 88.62 181 ASP A O 1
ATOM 1458 N N . TYR A 1 182 ? -23.062 -18.501 50.566 1.00 88.62 182 TYR A N 1
ATOM 1459 C CA . TYR A 1 182 ? -22.770 -17.549 49.493 1.00 88.62 182 TYR A CA 1
ATOM 1460 C C . TYR A 1 182 ? -24.015 -17.146 48.675 1.00 88.62 182 TYR A C 1
ATOM 1462 O O . TYR A 1 182 ? -23.956 -16.170 47.918 1.00 88.62 182 TYR A O 1
ATOM 1470 N N . LEU A 1 183 ? -25.146 -17.865 48.786 1.00 92.00 183 LEU A N 1
ATOM 1471 C CA . LEU A 1 183 ? -26.416 -17.487 48.149 1.00 92.00 183 LEU A CA 1
ATOM 1472 C C . LEU A 1 183 ? -27.199 -16.466 48.977 1.00 92.00 183 LEU A C 1
ATOM 1474 O O . LEU A 1 183 ? -28.031 -15.750 48.416 1.00 92.00 183 LEU A O 1
ATOM 1478 N N . LEU A 1 184 ? -26.931 -16.343 50.278 1.00 92.62 184 LEU A N 1
ATOM 1479 C CA . LEU A 1 184 ? -27.583 -15.367 51.150 1.00 92.62 184 LEU A CA 1
ATOM 1480 C C . LEU A 1 184 ? -27.410 -13.909 50.693 1.00 92.62 184 LEU A C 1
ATOM 1482 O O . LEU A 1 184 ? -28.431 -13.225 50.567 1.00 92.62 184 LEU A O 1
ATOM 1486 N N . PRO A 1 185 ? -26.190 -13.402 50.403 1.00 92.31 185 PRO A N 1
ATOM 1487 C CA . PRO A 1 185 ? -26.037 -12.031 49.914 1.00 92.31 185 PRO A CA 1
ATOM 1488 C C . PRO A 1 185 ? -26.768 -11.819 48.580 1.00 92.31 185 PRO A C 1
ATOM 1490 O O . PRO A 1 185 ? -27.345 -10.755 48.355 1.00 92.31 185 PRO A O 1
ATOM 1493 N N . ARG A 1 186 ? -26.829 -12.848 47.721 1.00 92.75 186 ARG A N 1
ATOM 1494 C CA . ARG A 1 186 ? -27.584 -12.812 46.457 1.00 92.75 186 ARG A CA 1
ATOM 1495 C C . ARG A 1 186 ? -29.085 -12.718 46.720 1.00 92.75 186 ARG A C 1
ATOM 1497 O O . ARG A 1 186 ? -29.744 -11.833 46.185 1.00 92.75 186 ARG A O 1
ATOM 1504 N N . THR A 1 187 ? -29.609 -13.563 47.602 1.00 93.44 187 THR A N 1
ATOM 1505 C CA . THR A 1 187 ? -31.024 -13.581 48.007 1.00 93.44 187 THR A CA 1
ATOM 1506 C C . THR A 1 187 ? -31.460 -12.238 48.577 1.00 93.44 187 THR A C 1
ATOM 1508 O O . THR A 1 187 ? -32.502 -11.702 48.198 1.00 93.44 187 THR A O 1
ATOM 1511 N N . LEU A 1 188 ? -30.640 -11.671 49.463 1.00 92.38 188 LEU A N 1
ATOM 1512 C CA . LEU A 1 188 ? -30.883 -10.363 50.052 1.00 92.38 188 LEU A CA 1
ATOM 1513 C C . LEU A 1 188 ? -30.937 -9.276 48.973 1.00 92.38 188 LEU A C 1
ATOM 1515 O O . LEU A 1 188 ? -31.881 -8.490 48.953 1.00 92.38 188 LEU A O 1
ATOM 1519 N N . MET A 1 189 ? -29.977 -9.269 48.045 1.00 91.62 189 MET A N 1
ATOM 1520 C CA . MET A 1 189 ? -29.933 -8.307 46.944 1.00 91.62 189 MET A CA 1
ATOM 1521 C C . MET A 1 189 ? -31.129 -8.452 45.982 1.00 91.62 189 MET A C 1
ATOM 1523 O O . MET A 1 189 ? -31.670 -7.451 45.509 1.00 91.62 189 MET A O 1
ATOM 1527 N N . ALA A 1 190 ? -31.608 -9.678 45.740 1.00 90.31 190 ALA A N 1
ATOM 1528 C CA . ALA A 1 190 ? -32.778 -9.938 44.897 1.00 90.31 190 ALA A CA 1
ATOM 1529 C C . ALA A 1 190 ? -34.064 -9.282 45.429 1.00 90.31 190 ALA A C 1
ATOM 1531 O O . ALA A 1 190 ? -34.943 -8.933 44.639 1.00 90.31 190 ALA A O 1
ATOM 1532 N N . ALA A 1 191 ? -34.166 -9.089 46.748 1.00 89.12 191 ALA A N 1
ATOM 1533 C CA . ALA A 1 191 ? -35.330 -8.509 47.417 1.00 89.12 191 ALA A CA 1
ATOM 1534 C C . ALA A 1 191 ? -35.352 -6.964 47.432 1.00 89.12 191 ALA A C 1
ATOM 1536 O O . ALA A 1 191 ? -36.339 -6.375 47.879 1.00 89.12 191 ALA A O 1
ATOM 1537 N N . LEU A 1 192 ? -34.291 -6.296 46.963 1.00 87.81 192 LEU A N 1
ATOM 1538 C CA . LEU A 1 192 ? -34.151 -4.833 46.993 1.00 87.81 192 LEU A CA 1
ATOM 1539 C C . LEU A 1 192 ? -34.663 -4.169 45.711 1.00 87.81 192 LEU A C 1
ATOM 1541 O O . LEU A 1 192 ? -34.567 -4.757 44.629 1.00 87.81 192 LEU A O 1
ATOM 1545 N N . ARG A 1 193 ? -35.160 -2.924 45.804 1.00 85.56 193 ARG A N 1
ATOM 1546 C CA . ARG A 1 193 ? -35.434 -2.075 44.631 1.00 85.56 193 ARG A CA 1
ATOM 1547 C C . ARG A 1 193 ? -34.197 -1.234 44.308 1.00 85.56 193 ARG A C 1
ATOM 1549 O O . ARG A 1 193 ? -33.226 -1.201 45.060 1.00 85.56 193 ARG A O 1
ATOM 1556 N N . LEU A 1 194 ? -34.227 -0.575 43.152 1.00 84.62 194 LEU A N 1
ATOM 1557 C CA . LEU A 1 194 ? -33.080 0.167 42.633 1.00 84.62 194 LEU A CA 1
ATOM 1558 C C . LEU A 1 194 ? -32.526 1.227 43.615 1.00 84.62 194 LEU A C 1
ATOM 1560 O O . LEU A 1 194 ? -31.304 1.290 43.741 1.00 84.62 194 LEU A O 1
ATOM 1564 N N . PRO A 1 195 ? -33.351 2.008 44.350 1.00 83.56 195 PRO A N 1
ATOM 1565 C CA . PRO A 1 195 ? -32.829 2.958 45.329 1.00 83.56 195 PRO A CA 1
ATOM 1566 C C . PRO A 1 195 ? -32.070 2.319 46.475 1.00 83.56 195 PRO A C 1
ATOM 1568 O O . PRO A 1 195 ? -31.003 2.804 46.833 1.00 83.56 195 PRO A O 1
ATOM 1571 N N . GLU A 1 196 ? -32.580 1.216 47.014 1.00 85.75 196 GLU A N 1
ATOM 1572 C CA . GLU A 1 196 ? -31.889 0.533 48.095 1.00 85.75 196 GLU A CA 1
ATOM 1573 C C . GLU A 1 196 ? -30.582 -0.093 47.595 1.00 85.75 196 GLU A C 1
ATOM 1575 O O . GLU A 1 196 ? -29.593 -0.049 48.313 1.00 85.75 196 GLU A O 1
ATOM 1580 N N . VAL A 1 197 ? -30.528 -0.602 46.356 1.00 88.44 197 VAL A N 1
ATOM 1581 C CA . VAL A 1 197 ? -29.279 -1.129 45.774 1.00 88.44 197 VAL A CA 1
ATOM 1582 C C . VAL A 1 197 ? -28.172 -0.072 45.728 1.00 88.44 197 VAL A C 1
ATOM 1584 O O . VAL A 1 197 ? -27.033 -0.399 46.053 1.00 88.44 197 VAL A O 1
ATOM 1587 N N . GLU A 1 198 ? -28.493 1.182 45.392 1.00 88.19 198 GLU A N 1
ATOM 1588 C CA . GLU A 1 198 ? -27.528 2.296 45.435 1.00 88.19 198 GLU A CA 1
ATOM 1589 C C . GLU A 1 198 ? -26.893 2.423 46.832 1.00 88.19 198 GLU A C 1
ATOM 1591 O O . GLU A 1 198 ? -25.669 2.485 46.968 1.00 88.19 198 GLU A O 1
ATOM 1596 N N . ASP A 1 199 ? -27.725 2.404 47.875 1.00 86.56 199 ASP A N 1
ATOM 1597 C CA . ASP A 1 199 ? -27.284 2.520 49.266 1.00 86.56 199 ASP A CA 1
ATOM 1598 C C . ASP A 1 199 ? -26.470 1.298 49.715 1.00 86.56 199 ASP A C 1
ATOM 1600 O O . ASP A 1 199 ? -25.486 1.437 50.439 1.00 86.56 199 ASP A O 1
ATOM 1604 N N . VAL A 1 200 ? -26.836 0.094 49.266 1.00 88.00 200 VAL A N 1
ATOM 1605 C CA . VAL A 1 200 ? -26.102 -1.135 49.604 1.00 88.00 200 VAL A CA 1
ATOM 1606 C C . VAL A 1 200 ? -24.707 -1.156 48.989 1.00 88.00 200 VAL A C 1
ATOM 1608 O O . VAL A 1 200 ? -23.760 -1.564 49.664 1.00 88.00 200 VAL A O 1
ATOM 1611 N N . ILE A 1 201 ? -24.562 -0.708 47.739 1.00 91.31 201 ILE A N 1
ATOM 1612 C CA . ILE A 1 201 ? -23.258 -0.641 47.067 1.00 91.31 201 ILE A CA 1
ATOM 1613 C C . ILE A 1 201 ? -22.325 0.315 47.823 1.00 91.31 201 ILE A C 1
ATOM 1615 O O . ILE A 1 201 ? -21.181 -0.045 48.092 1.00 91.31 201 ILE A O 1
ATOM 1619 N N . LYS A 1 202 ? -22.832 1.479 48.256 1.00 88.69 202 LYS A N 1
ATOM 1620 C CA . LYS A 1 202 ? -22.076 2.462 49.059 1.00 88.69 202 LYS A CA 1
ATOM 1621 C C . LYS A 1 202 ? -21.558 1.901 50.378 1.00 88.69 202 LYS A C 1
ATOM 1623 O O . LYS A 1 202 ? -20.495 2.302 50.839 1.00 88.69 202 LYS A O 1
ATOM 1628 N N . LEU A 1 203 ? -22.311 0.993 50.996 1.00 87.69 203 LEU A N 1
ATOM 1629 C CA . LEU A 1 203 ? -21.911 0.367 52.255 1.00 87.69 203 LEU A CA 1
ATOM 1630 C C . LEU A 1 203 ? -20.772 -0.647 52.079 1.00 87.69 203 LEU A C 1
ATOM 1632 O O . LEU A 1 203 ? -20.128 -0.977 53.069 1.00 87.69 203 LEU A O 1
ATOM 1636 N N . GLN A 1 204 ? -20.533 -1.145 50.858 1.00 89.44 204 GLN A N 1
ATOM 1637 C CA . GLN A 1 204 ? -19.460 -2.098 50.537 1.00 89.44 204 GLN A CA 1
ATOM 1638 C C . GLN A 1 204 ? -19.514 -3.409 51.349 1.00 89.44 204 GLN A C 1
ATOM 1640 O O . GLN A 1 204 ? -18.505 -4.077 51.557 1.00 89.44 204 GLN A O 1
ATOM 1645 N N . ILE A 1 205 ? -20.712 -3.793 51.812 1.00 85.19 205 ILE A N 1
ATOM 1646 C CA . ILE A 1 205 ? -20.927 -4.998 52.637 1.00 85.19 205 ILE A CA 1
ATOM 1647 C C . ILE A 1 205 ? -21.158 -6.247 51.769 1.00 85.19 205 ILE A C 1
ATOM 1649 O O . ILE A 1 205 ? -20.911 -7.369 52.208 1.00 85.19 205 ILE A O 1
ATOM 1653 N N . MET A 1 206 ? -21.674 -6.069 50.550 1.00 89.81 206 MET A N 1
ATOM 1654 C CA . MET A 1 206 ? -21.988 -7.173 49.639 1.00 89.81 206 MET A CA 1
ATOM 1655 C C . MET A 1 206 ? -20.794 -7.506 48.751 1.00 89.81 206 MET A C 1
ATOM 1657 O O . MET A 1 206 ? -20.121 -6.578 48.307 1.00 89.81 206 MET A O 1
ATOM 1661 N N . PRO A 1 207 ? -20.583 -8.785 48.394 1.00 91.31 207 PRO A N 1
ATOM 1662 C CA . PRO A 1 207 ? -19.556 -9.143 47.426 1.00 91.31 207 PRO A CA 1
ATOM 1663 C C . PRO A 1 207 ? -19.758 -8.413 46.082 1.00 91.31 207 PRO A C 1
ATOM 1665 O O . PRO A 1 207 ? -20.906 -8.280 45.631 1.00 91.31 207 PRO A O 1
ATOM 1668 N N . PRO A 1 208 ? -18.684 -7.953 45.410 1.00 92.81 208 PRO A N 1
ATOM 1669 C CA . PRO A 1 208 ? -18.810 -7.109 44.224 1.00 92.81 208 PRO A CA 1
ATOM 1670 C C . PRO A 1 208 ? -19.596 -7.762 43.089 1.00 92.81 208 PRO A C 1
ATOM 1672 O O . PRO A 1 208 ? -20.409 -7.098 42.445 1.00 92.81 208 PRO A O 1
ATOM 1675 N N . GLU A 1 209 ? -19.442 -9.068 42.871 1.00 92.88 209 GLU A N 1
ATOM 1676 C CA . GLU A 1 209 ? -20.164 -9.774 41.816 1.00 92.88 209 GLU A CA 1
ATOM 1677 C C . GLU A 1 209 ? -21.684 -9.766 42.032 1.00 92.88 209 GLU A C 1
ATOM 1679 O O . GLU A 1 209 ? -22.451 -9.790 41.066 1.00 92.88 209 GLU A O 1
ATOM 1684 N N . VAL A 1 210 ? -22.127 -9.673 43.291 1.00 92.94 210 VAL A N 1
ATOM 1685 C CA . VAL A 1 210 ? -23.545 -9.575 43.648 1.00 92.94 210 VAL A CA 1
ATOM 1686 C C . VAL A 1 210 ? -24.109 -8.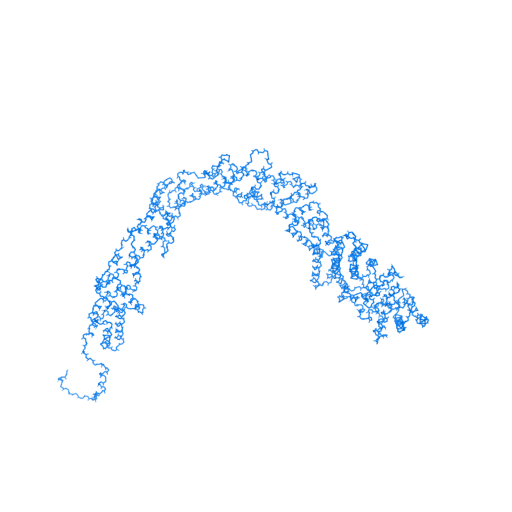209 43.291 1.00 92.94 210 VAL A C 1
ATOM 1688 O O . VAL A 1 210 ? -25.187 -8.116 42.698 1.00 92.94 210 VAL A O 1
ATOM 1691 N N . CYS A 1 211 ? -23.351 -7.154 43.582 1.00 94.12 211 CYS A N 1
ATOM 1692 C CA . CYS A 1 211 ? -23.686 -5.789 43.189 1.00 94.12 211 CYS A CA 1
ATOM 1693 C C . CYS A 1 211 ? -23.783 -5.655 41.664 1.00 94.12 211 CYS A C 1
ATOM 1695 O O . CYS A 1 211 ? -24.769 -5.124 41.151 1.00 94.12 211 CYS A O 1
ATOM 1697 N N . VAL A 1 212 ? -22.810 -6.204 40.927 1.00 94.00 212 VAL A N 1
ATOM 1698 C CA . VAL A 1 212 ? -22.809 -6.170 39.457 1.00 94.00 212 VAL A CA 1
ATOM 1699 C C . VAL A 1 212 ? -24.029 -6.909 38.895 1.00 94.00 212 VAL A C 1
ATOM 1701 O O . VAL A 1 212 ? -24.719 -6.379 38.024 1.00 94.00 212 VAL A O 1
ATOM 1704 N N . ALA A 1 213 ? -24.348 -8.105 39.399 1.00 92.38 213 ALA A N 1
ATOM 1705 C CA . ALA A 1 213 ? -25.510 -8.865 38.934 1.00 92.38 213 ALA A CA 1
ATOM 1706 C C . ALA A 1 213 ? -26.838 -8.129 39.189 1.00 92.38 213 ALA A C 1
ATOM 1708 O O . ALA A 1 213 ? -27.746 -8.175 38.355 1.00 92.38 213 ALA A O 1
ATOM 1709 N N . ALA A 1 214 ? -26.949 -7.400 40.305 1.00 91.31 214 ALA A N 1
ATOM 1710 C CA . ALA A 1 214 ? -28.111 -6.556 40.578 1.00 91.31 214 ALA A CA 1
ATOM 1711 C C . ALA A 1 214 ? -28.234 -5.429 39.550 1.00 91.31 214 ALA A C 1
ATOM 1713 O O . ALA A 1 214 ? -29.323 -5.189 39.024 1.00 91.31 214 ALA A O 1
ATOM 1714 N N . CYS A 1 215 ? -27.115 -4.794 39.195 1.00 91.81 215 CYS A N 1
ATOM 1715 C CA . CYS A 1 215 ? -27.081 -3.805 38.124 1.00 91.81 215 CYS A CA 1
ATOM 1716 C C . CYS A 1 215 ? -27.558 -4.387 36.784 1.00 91.81 215 CYS A C 1
ATOM 1718 O O . CYS A 1 215 ? -28.345 -3.739 36.099 1.00 91.81 215 CYS A O 1
ATOM 1720 N N . ILE A 1 216 ? -27.172 -5.622 36.435 1.00 91.06 216 ILE A N 1
ATOM 1721 C CA . ILE A 1 216 ? -27.651 -6.302 35.214 1.00 91.06 216 ILE A CA 1
ATOM 1722 C C . ILE A 1 216 ? -29.167 -6.470 35.240 1.00 91.06 216 ILE A C 1
ATOM 1724 O O . ILE A 1 216 ? -29.836 -6.151 34.253 1.00 91.06 216 ILE A O 1
ATOM 1728 N N . TYR A 1 217 ? -29.709 -6.960 36.361 1.00 87.94 217 TYR A N 1
ATOM 1729 C CA . TYR A 1 217 ? -31.150 -7.120 36.528 1.00 87.94 217 TYR A CA 1
ATOM 1730 C C . TYR A 1 217 ? -31.865 -5.798 36.250 1.00 87.94 217 TYR A C 1
ATOM 1732 O O . TYR A 1 217 ? -32.766 -5.757 35.415 1.00 87.94 217 TYR A O 1
ATOM 1740 N N . PHE A 1 218 ? -31.443 -4.702 36.883 1.00 87.25 218 PHE A N 1
ATOM 1741 C CA . PHE A 1 218 ? -32.111 -3.418 36.690 1.00 87.25 218 PHE A CA 1
ATOM 1742 C C . PHE A 1 218 ? -31.909 -2.841 35.290 1.00 87.25 218 PHE A C 1
ATOM 1744 O O . PHE A 1 218 ? -32.878 -2.331 34.737 1.00 87.25 218 PHE A O 1
ATOM 1751 N N . ILE A 1 219 ? -30.738 -2.983 34.659 1.00 86.88 219 ILE A N 1
ATOM 1752 C CA . ILE A 1 219 ? -30.538 -2.547 33.265 1.00 86.88 219 ILE A CA 1
ATOM 1753 C C . ILE A 1 219 ? -31.522 -3.243 32.318 1.00 86.88 219 ILE A C 1
ATOM 1755 O O . ILE A 1 219 ? -32.152 -2.568 31.511 1.00 86.88 219 ILE A O 1
ATOM 1759 N N . ARG A 1 220 ? -31.732 -4.557 32.465 1.00 86.00 220 ARG A N 1
ATOM 1760 C CA . ARG A 1 220 ? -32.699 -5.314 31.644 1.00 86.00 220 ARG A CA 1
ATOM 1761 C C . ARG A 1 220 ? -34.159 -4.912 31.875 1.00 86.00 220 ARG A C 1
ATOM 1763 O O . ARG A 1 220 ? -35.000 -5.127 31.011 1.00 86.00 220 ARG A O 1
ATOM 1770 N N . HIS A 1 221 ? -34.475 -4.362 33.045 1.00 78.06 221 HIS A N 1
ATOM 1771 C CA . HIS A 1 221 ? -35.841 -3.983 33.418 1.00 78.06 221 HIS A CA 1
ATOM 1772 C C . HIS A 1 221 ? -36.103 -2.473 33.320 1.00 78.06 221 HIS A C 1
ATOM 1774 O O . HIS A 1 221 ? -37.253 -2.044 33.441 1.00 78.06 221 HIS A O 1
ATOM 1780 N N . THR A 1 222 ? -35.070 -1.664 33.073 1.00 72.75 222 THR A N 1
ATOM 1781 C CA . THR A 1 222 ? -35.204 -0.218 32.881 1.00 72.75 222 THR A CA 1
ATOM 1782 C C . THR A 1 222 ? -35.624 0.035 31.439 1.00 72.75 222 THR A C 1
ATOM 1784 O O . THR A 1 222 ? -34.845 -0.151 30.509 1.00 72.75 222 THR A O 1
ATOM 1787 N N . LYS A 1 223 ? -36.884 0.428 31.237 1.00 65.00 223 LYS A N 1
ATOM 1788 C CA . LYS A 1 223 ? -37.421 0.692 29.896 1.00 65.00 223 LYS A CA 1
ATOM 1789 C C . LYS A 1 223 ? -37.096 2.118 29.437 1.00 65.00 223 LYS A C 1
ATOM 1791 O O . LYS A 1 223 ? -37.143 3.043 30.253 1.00 65.00 223 LYS A O 1
ATOM 1796 N N . PRO A 1 224 ? -36.834 2.323 28.135 1.00 61.50 224 PRO A N 1
ATOM 1797 C CA . PRO A 1 224 ? -36.708 3.657 27.568 1.00 61.50 224 PRO A CA 1
ATOM 1798 C C . PRO A 1 224 ? -38.041 4.406 27.663 1.00 61.50 224 PRO A C 1
ATOM 1800 O O . PRO A 1 224 ? -39.108 3.858 27.378 1.00 61.50 224 PRO A O 1
ATOM 1803 N N . THR A 1 225 ? -37.969 5.676 28.051 1.00 60.91 225 THR A N 1
ATOM 1804 C CA . THR A 1 225 ? -39.100 6.609 27.986 1.00 60.91 225 THR A CA 1
ATOM 1805 C C . THR A 1 225 ? -38.963 7.431 26.718 1.00 60.91 225 THR A C 1
ATOM 1807 O O . THR A 1 225 ? -37.926 8.061 26.501 1.00 60.91 225 THR A O 1
ATOM 1810 N N . TYR A 1 226 ? -40.006 7.407 25.894 1.00 63.09 226 TYR A N 1
ATOM 1811 C CA . TYR A 1 226 ? -40.091 8.182 24.664 1.00 63.09 226 TYR A CA 1
ATOM 1812 C C . TYR A 1 226 ? -41.024 9.364 24.889 1.00 63.09 226 TYR A C 1
ATOM 1814 O O . TYR A 1 226 ? -42.182 9.169 25.263 1.00 63.09 226 TYR A O 1
ATOM 1822 N N . GLU A 1 227 ? -40.539 10.571 24.627 1.00 54.44 227 GLU A N 1
ATOM 1823 C CA . GLU A 1 227 ? -41.353 11.785 24.636 1.00 54.44 227 GLU A CA 1
ATOM 1824 C C . GLU A 1 227 ? -41.119 12.516 23.309 1.00 54.44 227 GLU A C 1
ATOM 1826 O O . GLU A 1 227 ? -39.982 12.741 22.913 1.00 54.44 227 GLU A O 1
ATOM 1831 N N . TYR A 1 228 ? -42.184 12.811 22.557 1.00 55.62 228 TYR A N 1
ATOM 1832 C CA . TYR A 1 228 ? -42.110 13.489 21.247 1.00 55.62 228 TYR A CA 1
ATOM 1833 C C . TYR A 1 228 ? -41.151 12.864 20.209 1.00 55.62 228 TYR A C 1
ATOM 1835 O O . TYR A 1 228 ? -40.643 13.555 19.333 1.00 55.62 228 TYR A O 1
ATOM 1843 N N . GLY A 1 229 ? -40.919 11.548 20.270 1.00 55.59 229 GLY A N 1
ATOM 1844 C CA . GLY A 1 229 ? -39.988 10.859 19.364 1.00 55.59 229 GLY A CA 1
ATOM 1845 C C . GLY A 1 229 ? -38.513 10.994 19.756 1.00 55.59 229 GLY A C 1
ATOM 1846 O O . GLY A 1 229 ? -37.662 10.390 19.106 1.00 55.59 229 GLY A O 1
ATOM 1847 N N . GLU A 1 230 ? -38.220 11.709 20.842 1.00 52.97 230 GLU A N 1
ATOM 1848 C CA . GLU A 1 230 ? -36.902 11.786 21.455 1.00 52.97 230 GLU A CA 1
ATOM 1849 C C . GLU A 1 230 ? -36.820 10.912 22.710 1.00 52.97 230 GLU A C 1
ATOM 1851 O O . GLU A 1 230 ? -37.797 10.614 23.407 1.00 52.97 230 GLU A O 1
ATOM 1856 N N . VAL A 1 231 ? -35.605 10.446 22.958 1.00 62.28 231 VAL A N 1
ATOM 1857 C CA . VAL A 1 231 ? -35.248 9.596 24.085 1.00 62.28 231 VAL A CA 1
ATOM 1858 C C . VAL A 1 231 ? -34.795 10.479 25.245 1.00 62.28 231 VAL A C 1
ATOM 1860 O O . VAL A 1 231 ? -33.816 11.210 25.102 1.00 62.28 231 VAL A O 1
ATOM 1863 N N . PHE A 1 232 ? -35.429 10.346 26.415 1.00 63.50 232 PHE A N 1
ATOM 1864 C CA . PHE A 1 232 ? -35.054 11.103 27.617 1.00 63.50 232 PHE A CA 1
ATOM 1865 C C . PHE A 1 232 ? -34.521 10.218 28.751 1.00 63.50 232 PHE A C 1
ATOM 1867 O O . PHE A 1 232 ? -34.979 9.094 28.990 1.00 63.50 232 PHE A O 1
ATOM 1874 N N . ILE A 1 233 ? -33.558 10.764 29.502 1.00 66.94 233 ILE A N 1
ATOM 1875 C CA . ILE A 1 233 ? -33.024 10.152 30.724 1.00 66.94 233 ILE A CA 1
ATOM 1876 C C . ILE A 1 233 ? -34.054 10.323 31.852 1.00 66.94 233 ILE A C 1
ATOM 1878 O O . ILE A 1 233 ? -34.122 11.376 32.489 1.00 66.94 233 ILE A O 1
ATOM 1882 N N . ASN A 1 234 ? -34.847 9.282 32.114 1.00 73.25 234 ASN A N 1
ATOM 1883 C CA . ASN A 1 234 ? -35.733 9.239 33.279 1.00 73.25 234 ASN A CA 1
ATOM 1884 C C . ASN A 1 234 ? -34.956 9.103 34.603 1.00 73.25 234 ASN A C 1
ATOM 1886 O O . ASN A 1 234 ? -33.748 8.850 34.627 1.00 73.25 234 ASN A O 1
ATOM 1890 N N . ASP A 1 235 ? -35.657 9.260 35.725 1.00 78.75 235 ASP A N 1
ATOM 1891 C CA . ASP A 1 235 ? -35.038 9.189 37.053 1.00 78.75 235 ASP A CA 1
ATOM 1892 C C . ASP A 1 235 ? -34.438 7.809 37.363 1.00 78.75 235 ASP A C 1
ATOM 1894 O O . ASP A 1 235 ? -33.424 7.735 38.056 1.00 78.75 235 ASP A O 1
ATOM 1898 N N . GLN A 1 236 ? -34.981 6.728 36.787 1.00 78.00 236 GLN A N 1
ATOM 1899 C CA . GLN A 1 236 ? -34.401 5.384 36.904 1.00 78.00 236 GLN A CA 1
ATOM 1900 C C . GLN A 1 236 ? -33.045 5.283 36.192 1.00 78.00 236 GLN A C 1
ATOM 1902 O O . GLN A 1 236 ? -32.106 4.740 36.762 1.00 78.00 236 GLN A O 1
ATOM 1907 N N . ASN A 1 237 ? -32.898 5.864 34.998 1.00 78.25 237 ASN A N 1
ATOM 1908 C CA . ASN A 1 237 ? -31.631 5.921 34.266 1.00 78.25 237 ASN A CA 1
ATOM 1909 C C . ASN A 1 237 ? -30.586 6.748 35.028 1.00 78.25 237 ASN A C 1
ATOM 1911 O O . ASN A 1 237 ? -29.442 6.318 35.158 1.00 78.25 237 ASN A O 1
ATOM 1915 N N . LYS A 1 238 ? -30.973 7.909 35.580 1.00 82.69 238 LYS A N 1
ATOM 1916 C CA . LYS A 1 238 ? -30.072 8.726 36.418 1.00 82.69 238 LYS A CA 1
ATOM 1917 C C . LYS A 1 238 ? -29.613 7.952 37.646 1.00 82.69 238 LYS A C 1
ATOM 1919 O O . LYS A 1 238 ? -28.436 7.979 37.991 1.00 82.69 238 LYS A O 1
ATOM 1924 N N . GLN A 1 239 ? -30.539 7.253 38.291 1.00 85.62 239 GLN A N 1
ATOM 1925 C CA . GLN A 1 239 ? -30.223 6.423 39.439 1.00 85.62 239 GLN A CA 1
ATOM 1926 C C . GLN A 1 239 ? -29.316 5.251 39.063 1.00 85.62 239 GLN A C 1
ATOM 1928 O O . GLN A 1 239 ? -28.359 4.979 39.776 1.00 85.62 239 GLN A O 1
ATOM 1933 N N . MET A 1 240 ? -29.548 4.616 37.915 1.00 87.62 240 MET A N 1
ATOM 1934 C CA . MET A 1 240 ? -28.684 3.560 37.401 1.00 87.62 240 MET A CA 1
ATOM 1935 C C . MET A 1 240 ? -27.257 4.070 37.165 1.00 87.62 240 MET A C 1
ATOM 1937 O O . MET A 1 240 ? -26.309 3.412 37.582 1.00 87.62 240 MET A O 1
ATOM 1941 N N . ILE A 1 241 ? -27.093 5.261 36.575 1.00 85.94 241 ILE A N 1
ATOM 1942 C CA . ILE A 1 241 ? -25.778 5.906 36.408 1.00 85.94 241 ILE A CA 1
ATOM 1943 C C . ILE A 1 241 ? -25.096 6.105 37.768 1.00 85.94 241 ILE A C 1
ATOM 1945 O O . ILE A 1 241 ? -23.914 5.790 37.896 1.00 85.94 241 ILE A O 1
ATOM 1949 N N . ARG A 1 242 ? -25.828 6.560 38.798 1.00 88.81 242 ARG A N 1
ATOM 1950 C CA . ARG A 1 242 ? -25.280 6.660 40.162 1.00 88.81 242 ARG A CA 1
ATOM 1951 C C . ARG A 1 242 ? -24.871 5.295 40.709 1.00 88.81 242 ARG A C 1
ATOM 1953 O O . ARG A 1 242 ? -23.748 5.172 41.173 1.00 88.81 242 ARG A O 1
ATOM 1960 N N . CYS A 1 243 ? -25.710 4.264 40.585 1.00 91.62 243 CYS A N 1
ATOM 1961 C CA . CYS A 1 243 ? -25.369 2.903 41.013 1.00 91.62 243 CYS A CA 1
ATOM 1962 C C . CYS A 1 243 ? -24.092 2.382 40.337 1.00 91.62 243 CYS A C 1
ATOM 1964 O O . CYS A 1 243 ? -23.242 1.805 41.007 1.00 91.62 243 CYS A O 1
ATOM 1966 N N . ILE A 1 244 ? -23.934 2.601 39.025 1.00 92.88 244 ILE A N 1
ATOM 1967 C CA . ILE A 1 244 ? -22.714 2.238 38.287 1.00 92.88 244 ILE A CA 1
ATOM 1968 C C . ILE A 1 244 ? -21.508 3.046 38.784 1.00 92.88 244 ILE A C 1
ATOM 1970 O O . ILE A 1 244 ? -20.426 2.484 38.943 1.00 92.88 244 ILE A O 1
ATOM 1974 N N . GLY A 1 245 ? -21.686 4.339 39.064 1.00 91.38 245 GLY A N 1
ATOM 1975 C CA . GLY A 1 245 ? -20.648 5.189 39.648 1.00 91.38 245 GLY A CA 1
ATOM 1976 C C . GLY A 1 245 ? -20.179 4.688 41.015 1.00 91.38 245 GLY A C 1
ATOM 1977 O O . GLY A 1 245 ? -18.985 4.503 41.219 1.00 91.38 245 GLY A O 1
ATOM 1978 N N . GLU A 1 246 ? -21.106 4.381 41.920 1.00 94.12 246 GLU A N 1
ATOM 1979 C CA . GLU A 1 246 ? -20.785 3.819 43.239 1.00 94.12 246 GLU A CA 1
ATOM 1980 C C . GLU A 1 246 ? -20.129 2.441 43.131 1.00 94.12 246 GLU A C 1
ATOM 1982 O O . GLU A 1 246 ? -19.202 2.127 43.874 1.00 94.12 246 GLU A O 1
ATOM 1987 N N . LEU A 1 247 ? -20.557 1.624 42.164 1.00 94.44 247 LEU A N 1
ATOM 1988 C CA . LEU A 1 247 ? -19.950 0.323 41.900 1.00 94.44 247 LEU A CA 1
ATOM 1989 C C . LEU A 1 247 ? -18.508 0.461 41.401 1.00 94.44 247 LEU A C 1
ATOM 1991 O O . LEU A 1 247 ? -17.646 -0.316 41.807 1.00 94.44 247 LEU A O 1
ATOM 1995 N N . ARG A 1 248 ? -18.224 1.464 40.562 1.00 92.56 248 ARG A N 1
ATOM 1996 C CA . ARG A 1 248 ? -16.853 1.801 40.157 1.00 92.56 248 ARG A CA 1
ATOM 1997 C C . ARG A 1 248 ? -16.018 2.173 41.381 1.00 92.56 248 ARG A C 1
ATOM 1999 O O . ARG A 1 248 ? -14.959 1.581 41.565 1.00 92.56 248 ARG A O 1
ATOM 2006 N N . THR A 1 249 ? -16.509 3.090 42.217 1.00 92.25 249 THR A N 1
ATOM 2007 C CA . THR A 1 249 ? -15.824 3.528 43.445 1.00 92.25 249 THR A CA 1
ATOM 2008 C C . THR A 1 249 ? -15.561 2.358 44.391 1.00 92.25 249 THR A C 1
ATOM 2010 O O . THR A 1 249 ? -14.495 2.289 45.005 1.00 92.25 249 THR A O 1
ATOM 2013 N N . TYR A 1 250 ? -16.508 1.422 44.496 1.00 93.38 250 TYR A N 1
ATOM 2014 C CA . TYR A 1 250 ? -16.345 0.217 45.302 1.00 93.38 250 TYR A CA 1
ATOM 2015 C C . TYR A 1 250 ? -15.221 -0.679 44.766 1.00 93.38 250 TYR A C 1
ATOM 2017 O O . TYR A 1 250 ? -14.359 -1.094 45.532 1.00 93.38 250 TYR A O 1
ATOM 2025 N N . LEU A 1 251 ? -15.186 -0.947 43.458 1.00 92.44 251 LEU A N 1
ATOM 2026 C CA . LEU A 1 251 ? -14.140 -1.781 42.852 1.00 92.44 251 LEU A CA 1
ATOM 2027 C C . LEU A 1 251 ? -12.754 -1.133 42.920 1.00 92.44 251 LEU A C 1
ATOM 2029 O O . LEU A 1 251 ? -11.763 -1.821 43.153 1.00 92.44 251 LEU A O 1
ATOM 2033 N N . GLU A 1 252 ? -12.684 0.182 42.731 1.00 89.19 252 GLU A N 1
ATOM 2034 C CA . GLU A 1 252 ? -11.440 0.945 42.811 1.00 89.19 252 GLU A CA 1
ATOM 2035 C C . GLU A 1 252 ? -10.827 0.877 44.217 1.00 89.19 252 GLU A C 1
ATOM 2037 O O . GLU A 1 252 ? -9.621 0.658 44.367 1.00 89.19 252 GLU A O 1
ATOM 2042 N N . ASN A 1 253 ? -11.664 1.013 45.247 1.00 89.88 253 ASN A N 1
ATOM 2043 C CA . ASN A 1 253 ? -11.266 0.991 46.654 1.00 89.88 253 ASN A CA 1
ATOM 2044 C C . ASN A 1 253 ? -11.446 -0.385 47.302 1.00 89.88 253 ASN A C 1
ATOM 2046 O O . ASN A 1 253 ? -11.505 -0.481 48.524 1.00 89.88 253 ASN A O 1
ATOM 2050 N N . PHE A 1 254 ? -11.553 -1.446 46.500 1.00 90.25 254 PHE A N 1
ATOM 2051 C CA . PHE A 1 254 ? -11.809 -2.775 47.026 1.00 90.25 254 PHE A CA 1
ATOM 2052 C C . PHE A 1 254 ? -10.637 -3.252 47.888 1.00 90.25 254 PHE A C 1
ATOM 2054 O O . PHE A 1 254 ? -9.512 -3.415 47.408 1.00 90.25 254 PHE A O 1
ATOM 2061 N N . GLU A 1 255 ? -10.928 -3.530 49.155 1.00 86.38 255 GLU A N 1
ATOM 2062 C CA . GLU A 1 255 ? -10.004 -4.145 50.099 1.00 86.38 255 GLU A CA 1
ATOM 2063 C C . GLU A 1 255 ? -10.437 -5.583 50.383 1.00 86.38 255 GLU A C 1
ATOM 2065 O O . GLU A 1 255 ? -11.624 -5.881 50.528 1.00 86.38 255 GLU A O 1
ATOM 2070 N N . LYS A 1 256 ? -9.461 -6.493 50.467 1.00 86.12 256 LYS A N 1
ATOM 2071 C CA . LYS A 1 256 ? -9.713 -7.894 50.813 1.00 86.12 256 LYS A CA 1
ATOM 2072 C C . LYS A 1 256 ? -10.327 -7.963 52.224 1.00 86.12 256 LYS A C 1
ATOM 2074 O O . LYS A 1 256 ? -9.651 -7.566 53.173 1.00 86.12 256 LYS A O 1
ATOM 2079 N N . PRO A 1 257 ? -11.535 -8.531 52.401 1.00 84.81 257 PRO A N 1
ATOM 2080 C CA . PRO A 1 257 ? -12.097 -8.745 53.732 1.00 84.81 257 PRO A CA 1
ATOM 2081 C C . PRO A 1 257 ? -11.209 -9.669 54.580 1.00 84.81 257 PRO A C 1
ATOM 2083 O O . PRO A 1 257 ? -10.722 -10.682 54.079 1.00 84.81 257 PRO A O 1
ATOM 2086 N N . GLU A 1 258 ? -11.033 -9.360 55.872 1.00 79.44 258 GLU A N 1
ATOM 2087 C CA . GLU A 1 258 ? -10.093 -10.064 56.775 1.00 79.44 258 GLU A CA 1
ATOM 2088 C C . GLU A 1 258 ? -10.272 -11.588 56.799 1.00 79.44 258 GLU A C 1
ATOM 2090 O O . GLU A 1 258 ? -9.310 -12.343 56.921 1.00 79.44 258 GLU A O 1
ATOM 2095 N N . LYS A 1 259 ? -11.518 -12.044 56.682 1.00 76.75 259 LYS A N 1
ATOM 2096 C CA . LYS A 1 259 ? -11.892 -13.456 56.764 1.00 76.75 259 LYS A CA 1
ATOM 2097 C C . LYS A 1 259 ? -11.779 -14.211 55.438 1.00 76.75 259 LYS A C 1
ATOM 2099 O O . LYS A 1 259 ? -11.877 -15.438 55.425 1.00 76.75 259 LYS A O 1
ATOM 2104 N N . TRP A 1 260 ? -11.583 -13.519 54.315 1.00 83.19 260 TRP A N 1
ATOM 2105 C CA . TRP A 1 260 ? -11.502 -14.175 53.012 1.00 83.19 260 TRP A CA 1
ATOM 2106 C C . TRP A 1 260 ? -10.165 -14.901 52.842 1.00 83.19 260 TRP A C 1
ATOM 2108 O O . TRP A 1 260 ? -9.090 -14.328 53.020 1.00 83.19 260 TRP A O 1
ATOM 2118 N N . SER A 1 261 ? -10.221 -16.168 52.428 1.00 83.94 261 SER A N 1
ATOM 2119 C CA . SER A 1 261 ? -9.030 -16.876 51.950 1.00 83.94 261 SER A CA 1
ATOM 2120 C C . SER A 1 261 ? -8.594 -16.335 50.583 1.00 83.94 261 SER A C 1
ATOM 2122 O O . SER A 1 261 ? -9.392 -15.738 49.859 1.00 83.94 261 SER A O 1
ATOM 2124 N N . ASP A 1 262 ? -7.335 -16.556 50.196 1.00 85.25 262 ASP A N 1
ATOM 2125 C CA . ASP A 1 262 ? -6.849 -16.100 48.885 1.00 85.25 262 ASP A CA 1
ATOM 2126 C C . ASP A 1 262 ? -7.581 -16.786 47.722 1.00 85.25 262 ASP A C 1
ATOM 2128 O O . ASP A 1 262 ? -7.872 -16.153 46.709 1.00 85.25 262 ASP A O 1
ATOM 2132 N N . LEU A 1 263 ? -7.959 -18.058 47.894 1.00 84.62 263 LEU A N 1
ATOM 2133 C CA . LEU A 1 263 ? -8.778 -18.793 46.928 1.00 84.62 263 LEU A CA 1
ATOM 2134 C C . LEU A 1 263 ? -10.168 -18.158 46.767 1.00 84.62 263 LEU A C 1
ATOM 2136 O O . LEU A 1 263 ? -10.635 -17.969 45.644 1.00 84.62 263 LEU A O 1
ATOM 2140 N N . LEU A 1 264 ? -10.806 -17.796 47.885 1.00 84.94 264 LEU A N 1
ATOM 2141 C CA . LEU A 1 264 ? -12.125 -17.165 47.890 1.00 84.94 264 LEU A CA 1
ATOM 2142 C C . LEU A 1 264 ? -12.075 -15.778 47.232 1.00 84.94 264 LEU A C 1
ATOM 2144 O O . LEU A 1 264 ? -12.903 -15.469 46.375 1.00 84.94 264 LEU A O 1
ATOM 2148 N N . LEU A 1 265 ? -11.054 -14.979 47.560 1.00 88.44 265 LEU A N 1
ATOM 2149 C CA . LEU A 1 265 ? -10.792 -13.694 46.913 1.00 88.44 265 LEU A CA 1
ATOM 2150 C C . LEU A 1 265 ? -10.634 -13.854 45.393 1.00 88.44 265 LEU A C 1
ATOM 2152 O O . LEU A 1 265 ? -11.247 -13.112 44.624 1.00 88.44 265 LEU A O 1
ATOM 2156 N N . GLN A 1 266 ? -9.850 -14.843 44.954 1.00 86.56 266 GLN A N 1
ATOM 2157 C CA . GLN A 1 266 ? -9.632 -15.128 43.536 1.00 86.56 266 GLN A CA 1
ATOM 2158 C C . GLN A 1 266 ? -10.943 -15.471 42.809 1.00 86.56 266 GLN A C 1
ATOM 2160 O O . GLN A 1 266 ? -11.155 -15.031 41.677 1.00 86.56 266 GLN A O 1
ATOM 2165 N N . GLN A 1 267 ? -11.827 -16.241 43.448 1.00 86.94 267 GLN A N 1
ATOM 2166 C CA . GLN A 1 267 ? -13.118 -16.645 42.887 1.00 86.94 267 GLN A CA 1
ATOM 2167 C C . GLN A 1 267 ? -14.105 -15.480 42.800 1.00 86.94 267 GLN A C 1
ATOM 2169 O O . GLN A 1 267 ? -14.702 -15.286 41.741 1.00 86.94 267 GLN A O 1
ATOM 2174 N N . HIS A 1 268 ? -14.226 -14.661 43.849 1.00 89.19 268 HIS A N 1
ATOM 2175 C CA . HIS A 1 268 ? -15.042 -13.444 43.807 1.00 89.19 268 HIS A CA 1
ATOM 2176 C C . HIS A 1 268 ? -14.547 -12.471 42.737 1.00 89.19 268 HIS A C 1
ATOM 2178 O O . HIS A 1 268 ? -15.347 -11.964 41.952 1.00 89.19 268 HIS A O 1
ATOM 2184 N N . ALA A 1 269 ? -13.233 -12.259 42.628 1.00 89.50 269 ALA A N 1
ATOM 2185 C CA . ALA A 1 269 ? -12.665 -11.407 41.587 1.00 89.50 269 ALA A CA 1
ATOM 2186 C C . ALA A 1 269 ? -12.924 -11.966 40.174 1.00 89.50 269 ALA A C 1
ATOM 2188 O O . ALA A 1 269 ? -13.275 -11.204 39.271 1.00 89.50 269 ALA A O 1
ATOM 2189 N N . ASN A 1 270 ? -12.815 -13.291 39.986 1.00 87.44 270 ASN A N 1
ATOM 2190 C CA . ASN A 1 270 ? -13.136 -13.959 38.719 1.00 87.44 270 ASN A CA 1
ATOM 2191 C C . ASN A 1 270 ? -14.605 -13.735 38.330 1.00 87.44 270 ASN A C 1
ATOM 2193 O O . ASN A 1 270 ? -14.911 -13.245 37.245 1.00 87.44 270 ASN A O 1
ATOM 2197 N N . LEU A 1 271 ? -15.522 -14.042 39.248 1.00 89.75 271 LEU A N 1
ATOM 2198 C CA . LEU A 1 271 ? -16.953 -13.835 39.051 1.00 89.75 271 LEU A CA 1
ATOM 2199 C C . LEU A 1 271 ? -17.279 -12.372 38.764 1.00 89.75 271 LEU A C 1
ATOM 2201 O O . LEU A 1 271 ? -18.032 -12.089 37.835 1.00 89.75 271 LEU A O 1
ATOM 2205 N N . THR A 1 272 ? -16.678 -11.450 39.515 1.00 92.44 272 THR A N 1
ATOM 2206 C CA . THR A 1 272 ? -16.897 -10.011 39.361 1.00 92.44 272 THR A CA 1
ATOM 2207 C C . THR A 1 272 ? -16.559 -9.565 37.945 1.00 92.44 272 THR A C 1
ATOM 2209 O O . THR A 1 272 ? -17.424 -8.988 37.290 1.00 92.44 272 THR A O 1
ATOM 2212 N N . TYR A 1 273 ? -15.364 -9.874 37.420 1.00 89.38 273 TYR A N 1
ATOM 2213 C CA . TYR A 1 273 ? -15.013 -9.434 36.063 1.00 89.38 273 TYR A CA 1
ATOM 2214 C C . TYR A 1 273 ? -15.860 -10.129 34.979 1.00 89.38 273 TYR A C 1
ATOM 2216 O O . TYR A 1 273 ? -16.198 -9.528 33.956 1.00 89.38 273 TYR A O 1
ATOM 2224 N N . ARG A 1 274 ? -16.220 -11.407 35.167 1.00 88.06 274 ARG A N 1
ATOM 2225 C CA . ARG A 1 274 ? -17.061 -12.134 34.200 1.00 88.06 274 ARG A CA 1
ATOM 2226 C C . ARG A 1 274 ? -18.467 -11.549 34.131 1.00 88.06 274 ARG A C 1
ATOM 2228 O O . ARG A 1 274 ? -19.026 -11.374 33.044 1.00 88.06 274 ARG A O 1
ATOM 2235 N N . ILE A 1 275 ? -19.034 -11.246 35.293 1.00 91.62 275 ILE A N 1
ATOM 2236 C CA . ILE A 1 275 ? -20.366 -10.662 35.417 1.00 91.62 275 ILE A CA 1
ATOM 2237 C C . ILE A 1 275 ? -20.334 -9.210 34.922 1.00 91.62 275 ILE A C 1
ATOM 2239 O O . ILE A 1 275 ? -21.254 -8.815 34.213 1.00 91.62 275 ILE A O 1
ATOM 2243 N N . THR A 1 276 ? -19.266 -8.430 35.142 1.00 92.44 276 THR A N 1
ATOM 2244 C CA . THR A 1 276 ? -19.167 -7.084 34.537 1.00 92.44 276 THR A CA 1
ATOM 2245 C C . THR A 1 276 ? -19.061 -7.136 33.014 1.00 92.44 276 THR A C 1
ATOM 2247 O O . THR A 1 276 ? -19.635 -6.279 32.350 1.00 92.44 276 THR A O 1
ATOM 2250 N N . GLY A 1 277 ? -18.433 -8.162 32.430 1.00 90.31 277 GLY A N 1
ATOM 2251 C CA . GLY A 1 277 ? -18.519 -8.406 30.983 1.00 90.31 277 GLY A CA 1
ATOM 2252 C C . GLY A 1 277 ? -19.963 -8.646 30.519 1.00 90.31 277 GLY A C 1
ATOM 2253 O O . GLY A 1 277 ? -20.423 -8.064 29.542 1.00 90.31 277 GLY A O 1
ATOM 2254 N N . SER A 1 278 ? -20.735 -9.417 31.287 1.00 90.38 278 SER A N 1
ATOM 2255 C CA . SER A 1 278 ? -22.164 -9.637 31.002 1.00 90.38 278 SER A CA 1
ATOM 2256 C C . SER A 1 278 ? -23.003 -8.364 31.183 1.00 90.38 278 SER A C 1
ATOM 2258 O O . SER A 1 278 ? -23.989 -8.166 30.470 1.00 90.38 278 SER A O 1
ATOM 2260 N N . LEU A 1 279 ? -22.599 -7.474 32.097 1.00 91.38 279 LEU A N 1
ATOM 2261 C CA . LEU A 1 279 ? -23.173 -6.140 32.274 1.00 91.38 279 LEU A CA 1
ATOM 2262 C C . LEU A 1 279 ? -22.900 -5.246 31.066 1.00 91.38 279 LEU A C 1
ATOM 2264 O O . LEU A 1 279 ? -23.830 -4.586 30.603 1.00 91.38 279 LEU A O 1
ATOM 2268 N N . VAL A 1 280 ? -21.681 -5.259 30.518 1.00 91.56 280 VAL A N 1
ATOM 2269 C CA . VAL A 1 280 ? -21.362 -4.586 29.248 1.00 91.56 280 VAL A CA 1
ATOM 2270 C C . VAL A 1 280 ? -22.293 -5.104 28.152 1.00 91.56 280 VAL A C 1
ATOM 2272 O O . VAL A 1 280 ? -23.018 -4.313 27.553 1.00 91.56 280 VAL A O 1
ATOM 2275 N N . ASP A 1 281 ? -22.372 -6.421 27.955 1.00 89.50 281 ASP A N 1
ATOM 2276 C CA . ASP A 1 281 ? -23.223 -7.025 26.923 1.00 89.50 281 ASP A CA 1
ATOM 2277 C C . ASP A 1 281 ? -24.713 -6.715 27.103 1.00 89.50 281 ASP A C 1
ATOM 2279 O O . ASP A 1 281 ? -25.430 -6.491 26.125 1.00 89.50 281 ASP A O 1
ATOM 2283 N N . ALA A 1 282 ? -25.221 -6.737 28.337 1.00 88.69 282 ALA A N 1
ATOM 2284 C CA . ALA A 1 282 ? -26.600 -6.356 28.629 1.00 88.69 282 ALA A CA 1
ATOM 2285 C C . ALA A 1 282 ? -26.831 -4.874 28.310 1.00 88.69 282 ALA A C 1
ATOM 2287 O O . ALA A 1 282 ? -27.802 -4.534 27.645 1.00 88.69 282 ALA A O 1
ATOM 2288 N N . THR A 1 283 ? -25.904 -3.999 28.699 1.00 88.06 283 THR A N 1
ATOM 2289 C CA . THR A 1 283 ? -26.015 -2.556 28.453 1.00 88.06 283 THR A CA 1
ATOM 2290 C C . THR A 1 283 ? -25.974 -2.243 26.959 1.00 88.06 283 THR A C 1
ATOM 2292 O O . THR A 1 283 ? -26.822 -1.501 26.473 1.00 88.06 283 THR A O 1
ATOM 2295 N N . LEU A 1 284 ? -25.051 -2.844 26.200 1.00 86.88 284 LEU A N 1
ATOM 2296 C CA . LEU A 1 284 ? -24.961 -2.657 24.746 1.00 86.88 284 LEU A CA 1
ATOM 2297 C C . LEU A 1 284 ? -26.226 -3.139 24.023 1.00 86.88 284 LEU A C 1
ATOM 2299 O O . LEU A 1 284 ? -26.651 -2.505 23.053 1.00 86.88 284 LEU A O 1
ATOM 2303 N N . ARG A 1 285 ? -26.825 -4.242 24.499 1.00 85.12 285 ARG A N 1
ATOM 2304 C CA . ARG A 1 285 ? -28.083 -4.790 23.975 1.00 85.12 285 ARG A CA 1
ATOM 2305 C C . ARG A 1 285 ? -29.274 -3.904 24.301 1.00 85.12 285 ARG A C 1
ATOM 2307 O O . ARG A 1 285 ? -29.988 -3.535 23.384 1.00 85.12 285 ARG A O 1
ATOM 2314 N N . GLU A 1 286 ? -29.482 -3.515 25.552 1.00 81.00 286 GLU A N 1
ATOM 2315 C CA . GLU A 1 286 ? -30.667 -2.733 25.932 1.00 81.00 286 GLU A CA 1
ATOM 2316 C C . GLU A 1 286 ? -30.575 -1.276 25.449 1.00 81.00 286 GLU A C 1
ATOM 2318 O O . GLU A 1 286 ? -31.556 -0.701 24.981 1.00 81.00 286 GLU A O 1
ATOM 2323 N N . MET A 1 287 ? -29.374 -0.691 25.441 1.00 73.56 287 MET A N 1
ATOM 2324 C CA . MET A 1 287 ? -29.157 0.718 25.079 1.00 73.56 287 MET A CA 1
ATOM 2325 C C . MET A 1 287 ? -28.877 0.938 23.586 1.00 73.56 287 MET A C 1
ATOM 2327 O O . MET A 1 287 ? -28.515 2.039 23.169 1.00 73.56 287 MET A O 1
ATOM 2331 N N . HIS A 1 288 ? -29.066 -0.079 22.741 1.00 66.50 288 HIS A N 1
ATOM 2332 C CA . HIS A 1 288 ? -28.757 -0.004 21.312 1.00 66.50 288 HIS A CA 1
ATOM 2333 C C . HIS A 1 288 ? -29.493 1.117 20.557 1.00 66.50 288 HIS A C 1
ATOM 2335 O O . HIS A 1 288 ? -28.997 1.567 19.531 1.00 66.50 288 HIS A O 1
ATOM 2341 N N . HIS A 1 289 ? -30.638 1.615 21.020 1.00 61.16 289 HIS A N 1
ATOM 2342 C CA . HIS A 1 289 ? -31.369 2.702 20.352 1.00 61.16 289 HIS A CA 1
ATOM 2343 C C . HIS A 1 289 ? -31.081 4.112 20.909 1.00 61.16 289 HIS A C 1
ATOM 2345 O O . HIS A 1 289 ? -31.664 5.079 20.428 1.00 61.16 289 HIS A O 1
ATOM 2351 N N . MET A 1 290 ? -30.188 4.253 21.897 1.00 63.03 290 MET A N 1
ATOM 2352 C CA . MET A 1 290 ? -30.153 5.415 22.796 1.00 63.03 290 MET A CA 1
ATOM 2353 C C . MET A 1 290 ? -28.811 6.170 22.707 1.00 63.03 290 MET A C 1
ATOM 2355 O O . MET A 1 290 ? -27.953 6.021 23.574 1.00 63.03 290 MET A O 1
ATOM 2359 N N . SER A 1 291 ? -28.607 7.015 21.688 1.00 59.91 291 SER A N 1
ATOM 2360 C CA . SER A 1 291 ? -27.368 7.822 21.547 1.00 59.91 291 SER A CA 1
ATOM 2361 C C . SER A 1 291 ? -27.087 8.739 22.753 1.00 59.91 291 SER A C 1
ATOM 2363 O O . SER A 1 291 ? -25.936 9.055 23.059 1.00 59.91 291 SER A O 1
ATOM 2365 N N . VAL A 1 292 ? -28.139 9.117 23.482 1.00 62.75 292 VAL A N 1
ATOM 2366 C CA . VAL A 1 292 ? -28.097 9.974 24.677 1.00 62.75 292 VAL A CA 1
ATOM 2367 C C . VAL A 1 292 ? -27.486 9.264 25.898 1.00 62.75 292 VAL A C 1
ATOM 2369 O O . VAL A 1 292 ? -27.026 9.930 26.815 1.00 62.75 292 VAL A O 1
ATOM 2372 N N . LEU A 1 293 ? -27.421 7.926 25.917 1.00 71.06 293 LEU A N 1
ATOM 2373 C CA . LEU A 1 293 ? -26.940 7.142 27.068 1.00 71.06 293 LEU A CA 1
ATOM 2374 C C . LEU A 1 293 ? -25.519 6.579 26.891 1.00 71.06 293 LEU A C 1
ATOM 2376 O O . LEU A 1 293 ? -25.134 5.655 27.607 1.00 71.06 293 LEU A O 1
ATOM 2380 N N . HIS A 1 294 ? -24.716 7.128 25.974 1.00 75.75 294 HIS A N 1
ATOM 2381 C CA . HIS A 1 294 ? -23.316 6.710 25.818 1.00 75.75 294 HIS A CA 1
ATOM 2382 C C . HIS A 1 294 ? -22.501 6.890 27.109 1.00 75.75 294 HIS A C 1
ATOM 2384 O O . HIS A 1 294 ? -21.656 6.048 27.385 1.00 75.75 294 HIS A O 1
ATOM 2390 N N . ASP A 1 295 ? -22.824 7.885 27.943 1.00 77.38 295 ASP A N 1
ATOM 2391 C CA . ASP A 1 295 ? -22.212 8.075 29.266 1.00 77.38 295 ASP A CA 1
ATOM 2392 C C . ASP A 1 295 ? -22.461 6.892 30.214 1.00 77.38 295 ASP A C 1
ATOM 2394 O O . ASP A 1 295 ? -21.568 6.491 30.957 1.00 77.38 295 ASP A O 1
ATOM 2398 N N . LEU A 1 296 ? -23.655 6.284 30.171 1.00 83.69 296 LEU A N 1
ATOM 2399 C CA . LEU A 1 296 ? -23.957 5.085 30.959 1.00 83.69 296 LEU A CA 1
ATOM 2400 C C . LEU A 1 296 ? -23.151 3.888 30.449 1.00 83.69 296 LEU A C 1
ATOM 2402 O O . LEU A 1 296 ? -22.582 3.149 31.250 1.00 83.69 296 LEU A O 1
ATOM 2406 N N . VAL A 1 297 ? -23.077 3.703 29.126 1.00 86.75 297 VAL A N 1
ATOM 2407 C CA . VAL A 1 297 ? -22.268 2.631 28.525 1.00 86.75 297 VAL A CA 1
ATOM 2408 C C . VAL A 1 297 ? -20.796 2.820 28.892 1.00 86.75 297 VAL A C 1
ATOM 2410 O O . VAL A 1 297 ? -20.154 1.868 29.328 1.00 86.75 297 VAL A O 1
ATOM 2413 N N . ALA A 1 298 ? -20.279 4.044 28.781 1.00 87.25 298 ALA A N 1
ATOM 2414 C CA . ALA A 1 298 ? -18.923 4.387 29.180 1.00 87.25 298 ALA A CA 1
ATOM 2415 C C . ALA A 1 298 ? -18.699 4.074 30.664 1.00 87.25 298 ALA A C 1
ATOM 2417 O O . ALA A 1 298 ? -17.766 3.348 30.986 1.00 87.25 298 ALA A O 1
ATOM 2418 N N . ALA A 1 299 ? -19.590 4.506 31.562 1.00 89.06 299 ALA A N 1
ATOM 2419 C CA . ALA A 1 299 ? -19.495 4.211 32.993 1.00 89.06 299 ALA A CA 1
ATOM 2420 C C . ALA A 1 299 ? -19.488 2.698 33.290 1.00 89.06 299 ALA A C 1
ATOM 2422 O O . ALA A 1 299 ? -18.699 2.235 34.114 1.00 89.06 299 ALA A O 1
ATOM 2423 N N . VAL A 1 300 ? -20.306 1.908 32.586 1.00 91.94 300 VAL A N 1
ATOM 2424 C CA . VAL A 1 300 ? -20.306 0.438 32.690 1.00 91.94 300 VAL A CA 1
ATOM 2425 C C . VAL A 1 300 ? -18.984 -0.156 32.198 1.00 91.94 300 VAL A C 1
ATOM 2427 O O . VAL A 1 300 ? -18.447 -1.067 32.829 1.00 91.94 300 VAL A O 1
ATOM 2430 N N . VAL A 1 301 ? -18.421 0.372 31.110 1.00 91.56 301 VAL A N 1
ATOM 2431 C CA . VAL A 1 301 ? -17.086 -0.018 30.637 1.00 91.56 301 VAL A CA 1
ATOM 2432 C C . VAL A 1 301 ? -16.023 0.322 31.679 1.00 91.56 301 VAL A C 1
ATOM 2434 O O . VAL A 1 301 ? -15.162 -0.512 31.939 1.00 91.56 301 VAL A O 1
ATOM 2437 N N . GLN A 1 302 ? -16.112 1.476 32.346 1.00 90.62 302 GLN A N 1
ATOM 2438 C CA . GLN A 1 302 ? -15.189 1.823 33.430 1.00 90.62 302 GLN A CA 1
ATOM 2439 C C . GLN A 1 302 ? -15.275 0.824 34.596 1.00 90.62 302 GLN A C 1
ATOM 2441 O O . GLN A 1 302 ? -14.245 0.383 35.104 1.00 90.62 302 GLN A O 1
ATOM 2446 N N . VAL A 1 303 ? -16.482 0.390 34.978 1.00 93.38 303 VAL A N 1
ATOM 2447 C CA . VAL A 1 303 ? -16.685 -0.683 35.973 1.00 93.38 303 VAL A CA 1
ATOM 2448 C C . VAL A 1 303 ? -16.059 -2.004 35.514 1.00 93.38 303 VAL A C 1
ATOM 2450 O O . VAL A 1 303 ? -15.394 -2.679 36.301 1.00 93.38 303 VAL A O 1
ATOM 2453 N N . PHE A 1 304 ? -16.228 -2.373 34.242 1.00 93.00 304 PHE A N 1
ATOM 2454 C CA . PHE A 1 304 ? -15.584 -3.557 33.671 1.00 93.00 304 PHE A CA 1
ATOM 2455 C C . PHE A 1 304 ? -14.055 -3.465 33.747 1.00 93.00 304 PHE A C 1
ATOM 2457 O O . PHE A 1 304 ? -13.417 -4.424 34.179 1.00 93.00 304 PHE A O 1
ATOM 2464 N N . LEU A 1 305 ? -13.470 -2.315 33.401 1.00 91.69 305 LEU A N 1
ATOM 2465 C CA . LEU A 1 305 ? -12.024 -2.097 33.481 1.00 91.69 305 LEU A CA 1
ATOM 2466 C C . LEU A 1 305 ? -11.503 -2.174 34.917 1.00 91.69 305 LEU A C 1
ATOM 2468 O O . LEU A 1 305 ? -10.472 -2.806 35.136 1.00 91.69 305 LEU A O 1
ATOM 2472 N N . GLN A 1 306 ? -12.221 -1.607 35.890 1.00 92.00 306 GLN A N 1
ATOM 2473 C CA . GLN A 1 306 ? -11.852 -1.707 37.305 1.00 92.00 306 GLN A CA 1
ATOM 2474 C C . GLN A 1 306 ? -11.918 -3.156 37.809 1.00 92.00 306 GLN A C 1
ATOM 2476 O O . GLN A 1 306 ? -10.969 -3.637 38.423 1.00 92.00 306 GLN A O 1
ATOM 2481 N N . ALA A 1 307 ? -12.981 -3.900 37.482 1.00 92.44 307 ALA A N 1
ATOM 2482 C CA . ALA A 1 307 ? -13.089 -5.318 37.839 1.00 92.44 307 ALA A CA 1
ATOM 2483 C C . ALA A 1 307 ? -11.981 -6.167 37.195 1.00 92.44 307 ALA A C 1
ATOM 2485 O O . ALA A 1 307 ? -11.434 -7.080 37.815 1.00 92.44 307 ALA A O 1
ATOM 2486 N N . LEU A 1 308 ? -11.637 -5.855 35.947 1.00 90.25 308 LEU A N 1
ATOM 2487 C CA . LEU A 1 308 ? -10.579 -6.524 35.209 1.00 90.25 308 LEU A CA 1
ATOM 2488 C C . LEU A 1 308 ? -9.195 -6.234 35.797 1.00 90.25 308 LEU A C 1
ATOM 2490 O O . LEU A 1 308 ? -8.391 -7.155 35.917 1.00 90.25 308 LEU A O 1
ATOM 2494 N N . ALA A 1 309 ? -8.926 -4.980 36.166 1.00 89.31 309 ALA A N 1
ATOM 2495 C CA . ALA A 1 309 ? -7.691 -4.574 36.829 1.00 89.31 309 ALA A CA 1
ATOM 2496 C C . ALA A 1 309 ? -7.566 -5.212 38.218 1.00 89.31 309 ALA A C 1
ATOM 2498 O O . ALA A 1 309 ? -6.503 -5.725 38.553 1.00 89.31 309 ALA A O 1
ATOM 2499 N N . LEU A 1 310 ? -8.657 -5.257 38.990 1.00 89.81 310 LEU A N 1
ATOM 2500 C CA . LEU A 1 310 ? -8.708 -5.959 40.273 1.00 89.81 310 LEU A CA 1
ATOM 2501 C C . LEU A 1 310 ? -8.346 -7.440 40.105 1.00 89.81 310 LEU A C 1
ATOM 2503 O O . LEU A 1 310 ? -7.498 -7.956 40.831 1.00 89.81 310 LEU A O 1
ATOM 2507 N N . TYR A 1 311 ? -8.946 -8.118 39.123 1.00 89.12 311 TYR A N 1
ATOM 2508 C CA . TYR A 1 311 ? -8.638 -9.519 38.855 1.00 89.12 311 TYR A CA 1
ATOM 2509 C C . TYR A 1 311 ? -7.186 -9.732 38.404 1.00 89.12 311 TYR A C 1
ATOM 2511 O O . TYR A 1 311 ? -6.537 -10.646 38.908 1.00 89.12 311 TYR A O 1
ATOM 2519 N N . ASP A 1 312 ? -6.673 -8.895 37.494 1.00 86.19 312 ASP A N 1
ATOM 2520 C CA . ASP A 1 312 ? -5.288 -8.946 36.993 1.00 86.19 312 ASP A CA 1
ATOM 2521 C C . ASP A 1 312 ? -4.283 -8.791 38.146 1.00 86.19 312 ASP A C 1
ATOM 2523 O O . ASP A 1 312 ? -3.409 -9.641 38.308 1.00 86.19 312 ASP A O 1
ATOM 2527 N N . ASN A 1 313 ? -4.494 -7.802 39.023 1.00 86.38 313 ASN A N 1
ATOM 2528 C CA . ASN A 1 313 ? -3.662 -7.565 40.207 1.00 86.38 313 ASN A CA 1
ATOM 2529 C C . ASN A 1 313 ? -3.678 -8.761 41.177 1.00 86.38 313 ASN A C 1
ATOM 2531 O O . ASN A 1 313 ? -2.639 -9.144 41.711 1.00 86.38 313 ASN A O 1
ATOM 2535 N N . ILE A 1 314 ? -4.846 -9.379 41.396 1.00 86.62 314 ILE A N 1
ATOM 2536 C CA . ILE A 1 314 ? -4.961 -10.578 42.242 1.00 86.62 314 ILE A CA 1
ATOM 2537 C C . ILE A 1 314 ? -4.262 -11.778 41.586 1.00 86.62 314 ILE A C 1
ATOM 2539 O O . ILE A 1 314 ? -3.617 -12.554 42.285 1.00 86.62 314 ILE A O 1
ATOM 2543 N N . GLN A 1 315 ? -4.354 -11.954 40.261 1.00 83.56 315 GLN A N 1
ATOM 2544 C CA . GLN A 1 315 ? -3.636 -13.043 39.581 1.00 83.56 315 GLN A CA 1
ATOM 2545 C C . GLN A 1 315 ? -2.117 -12.868 39.654 1.00 83.56 315 GLN A C 1
ATOM 2547 O O . GLN A 1 315 ? -1.415 -13.867 39.818 1.00 83.56 315 GLN A O 1
ATOM 2552 N N . GLU A 1 316 ? -1.632 -11.630 39.527 1.00 82.62 316 GLU A N 1
ATOM 2553 C CA . GLU A 1 316 ? -0.212 -11.285 39.626 1.00 82.62 316 GLU A CA 1
ATOM 2554 C C . GLU A 1 316 ? 0.322 -11.540 41.038 1.00 82.62 316 GLU A C 1
ATOM 2556 O O . GLU A 1 316 ? 1.334 -12.220 41.186 1.00 82.62 316 GLU A O 1
ATOM 2561 N N . TYR A 1 317 ? -0.418 -11.117 42.071 1.00 83.12 317 TYR A N 1
ATOM 2562 C CA . TYR A 1 317 ? -0.112 -11.433 43.471 1.00 83.12 317 TYR A CA 1
ATOM 2563 C C . TYR A 1 317 ? -0.007 -12.948 43.734 1.00 83.12 317 TYR A C 1
ATOM 2565 O O . TYR A 1 317 ? 0.803 -13.382 44.548 1.00 83.12 317 TYR A O 1
ATOM 2573 N N . MET A 1 318 ? -0.807 -13.754 43.031 1.00 80.31 318 MET A N 1
ATOM 2574 C CA . MET A 1 318 ? -0.900 -15.207 43.221 1.00 80.31 318 MET A CA 1
ATOM 2575 C C . MET A 1 318 ? 0.032 -16.028 42.302 1.00 80.31 318 MET A C 1
ATOM 2577 O O . MET A 1 318 ? -0.044 -17.256 42.319 1.00 80.31 318 MET A O 1
ATOM 2581 N N . GLU A 1 319 ? 0.863 -15.392 41.462 1.00 76.94 319 GLU A N 1
ATOM 2582 C CA . GLU A 1 319 ? 1.801 -16.034 40.509 1.00 76.94 319 GLU A CA 1
ATOM 2583 C C . GLU A 1 319 ? 1.171 -17.105 39.584 1.00 76.94 319 GLU A C 1
ATOM 2585 O O . GLU A 1 319 ? 1.797 -18.081 39.153 1.00 76.94 319 GLU A O 1
ATOM 2590 N N . THR A 1 320 ? -0.105 -16.945 39.235 1.00 65.75 320 THR A N 1
ATOM 2591 C CA . THR A 1 320 ? -0.843 -17.973 38.483 1.00 65.75 320 THR A CA 1
ATOM 2592 C C . THR A 1 320 ? -0.623 -17.873 36.963 1.00 65.75 320 THR A C 1
ATOM 2594 O O . THR A 1 320 ? -1.179 -17.026 36.269 1.00 65.75 320 THR A O 1
ATOM 2597 N N . THR A 1 321 ? 0.147 -18.805 36.387 1.00 53.59 321 THR A N 1
ATOM 2598 C CA . THR A 1 321 ? 0.522 -18.812 34.950 1.00 53.59 321 THR A CA 1
ATOM 2599 C C . THR A 1 321 ? -0.597 -19.199 33.971 1.00 53.59 321 THR A C 1
ATOM 2601 O O . THR A 1 321 ? -0.499 -18.907 32.781 1.00 53.59 321 THR A O 1
ATOM 2604 N N . LYS A 1 322 ? -1.676 -19.852 34.429 1.00 54.28 322 LYS A N 1
ATOM 2605 C CA . LYS A 1 322 ? -2.713 -20.444 33.552 1.00 54.28 322 LYS A CA 1
ATOM 2606 C C . LYS A 1 322 ? -3.852 -19.493 33.138 1.00 54.28 322 LYS A C 1
ATOM 2608 O O . LYS A 1 322 ? -4.639 -19.859 32.271 1.00 54.28 322 LYS A O 1
ATOM 2613 N N . SER A 1 323 ? -3.955 -18.298 33.726 1.00 53.72 323 SER A N 1
ATOM 2614 C CA . SER A 1 323 ? -5.135 -17.420 33.584 1.00 53.72 323 SER A CA 1
ATOM 2615 C C . SER A 1 323 ? -5.055 -16.413 32.418 1.00 53.72 323 SER A C 1
ATOM 2617 O O . SER A 1 323 ? -6.079 -15.950 31.912 1.00 53.72 323 SER A O 1
ATOM 2619 N N . SER A 1 324 ? -3.854 -16.102 31.914 1.00 60.47 324 SER A N 1
ATOM 2620 C CA . SER A 1 324 ? -3.665 -14.981 30.977 1.00 60.47 324 SER A CA 1
ATOM 2621 C C . SER A 1 324 ? -4.369 -15.164 29.625 1.00 60.47 324 SER A C 1
ATOM 2623 O O . SER A 1 324 ? -5.006 -14.230 29.155 1.00 60.47 324 SER A O 1
ATOM 2625 N N . ALA A 1 325 ? -4.335 -16.358 29.022 1.00 65.31 325 ALA A N 1
ATOM 2626 C CA . ALA A 1 325 ? -4.914 -16.592 27.693 1.00 65.31 325 ALA A CA 1
ATOM 2627 C C . ALA A 1 325 ? -6.450 -16.471 27.666 1.00 65.31 325 ALA A C 1
ATOM 2629 O O . ALA A 1 325 ? -7.027 -15.929 26.724 1.00 65.31 325 ALA A O 1
ATOM 2630 N N . TYR A 1 326 ? -7.124 -16.954 28.712 1.00 66.75 326 TYR A N 1
ATOM 2631 C CA . TYR A 1 326 ? -8.579 -16.849 28.828 1.00 66.75 326 TYR A CA 1
ATOM 2632 C C . TYR A 1 326 ? -9.018 -15.406 29.100 1.00 66.75 326 TYR A C 1
ATOM 2634 O O . TYR A 1 326 ? -9.987 -14.925 28.508 1.00 66.75 326 TYR A O 1
ATOM 2642 N N . LEU A 1 327 ? -8.257 -14.691 29.934 1.00 69.00 327 LEU A N 1
ATOM 2643 C CA . LEU A 1 327 ? -8.466 -13.266 30.156 1.00 69.00 327 LEU A CA 1
ATOM 2644 C C . LEU A 1 327 ? -8.286 -12.460 28.878 1.00 69.00 327 LEU A C 1
ATOM 2646 O O . LEU A 1 327 ? -9.154 -11.658 28.559 1.00 69.00 327 LEU A O 1
ATOM 2650 N N . GLU A 1 328 ? -7.208 -12.685 28.129 1.00 72.88 328 GLU A N 1
ATOM 2651 C CA . GLU A 1 328 ? -6.969 -12.054 26.824 1.00 72.88 328 GLU A CA 1
ATOM 2652 C C . GLU A 1 328 ? -8.168 -12.244 25.883 1.00 72.88 328 GLU A C 1
ATOM 2654 O O . GLU A 1 328 ? -8.661 -11.281 25.296 1.00 72.88 328 GLU A O 1
ATOM 2659 N N . MET A 1 329 ? -8.704 -13.465 25.803 1.00 76.38 329 MET A N 1
ATOM 2660 C CA . MET A 1 329 ? -9.856 -13.779 24.957 1.00 76.38 329 MET A CA 1
ATOM 2661 C C . MET A 1 329 ? -11.127 -13.026 25.386 1.00 76.38 329 MET A C 1
ATOM 2663 O O . MET A 1 329 ? -11.793 -12.405 24.555 1.00 76.38 329 MET A O 1
ATOM 2667 N N . LEU A 1 330 ? -11.474 -13.047 26.676 1.00 68.88 330 LEU A N 1
ATOM 2668 C CA . LEU A 1 330 ? -12.667 -12.354 27.180 1.00 68.88 330 LEU A CA 1
ATOM 2669 C C . LEU A 1 330 ? -12.539 -10.825 27.107 1.00 68.88 330 LEU A C 1
ATOM 2671 O O . LEU A 1 330 ? -13.517 -10.141 26.790 1.00 68.88 330 LEU A O 1
ATOM 2675 N N . LYS A 1 331 ? -11.335 -10.291 27.339 1.00 73.25 331 LYS A N 1
ATOM 2676 C CA . LYS A 1 331 ? -10.993 -8.875 27.131 1.00 73.25 331 LYS A CA 1
ATOM 2677 C C . LYS A 1 331 ? -11.218 -8.483 25.671 1.00 73.25 331 LYS A C 1
ATOM 2679 O O . LYS A 1 331 ? -11.880 -7.484 25.389 1.00 73.25 331 LYS A O 1
ATOM 2684 N N . HIS A 1 332 ? -10.717 -9.298 24.742 1.00 80.81 332 HIS A N 1
ATOM 2685 C CA . HIS A 1 332 ? -10.850 -9.063 23.309 1.00 80.81 332 HIS A CA 1
ATOM 2686 C C . HIS A 1 332 ? -12.316 -9.094 22.849 1.00 80.81 332 HIS A C 1
ATOM 2688 O O . HIS A 1 332 ? -12.713 -8.272 22.024 1.00 80.81 332 HIS A O 1
ATOM 2694 N N . ASN A 1 333 ? -13.135 -10.003 23.384 1.00 82.81 333 ASN A N 1
ATOM 2695 C CA . ASN A 1 333 ? -14.548 -10.113 23.013 1.00 82.81 333 ASN A CA 1
ATOM 2696 C C . ASN A 1 333 ? -15.349 -8.860 23.392 1.00 82.81 333 ASN A C 1
ATOM 2698 O O . ASN A 1 333 ? -16.004 -8.283 22.525 1.00 82.81 333 ASN A O 1
ATOM 2702 N N . ASN A 1 334 ? -15.238 -8.389 24.639 1.00 84.62 334 ASN A N 1
ATOM 2703 C CA . ASN A 1 334 ? -15.929 -7.171 25.082 1.00 84.62 334 ASN A CA 1
ATOM 2704 C C . ASN A 1 334 ? -15.427 -5.931 24.334 1.00 84.62 334 ASN A C 1
ATOM 2706 O O . ASN A 1 334 ? -16.227 -5.138 23.839 1.00 84.62 334 ASN A O 1
ATOM 2710 N N . LYS A 1 335 ? -14.103 -5.798 24.168 1.00 85.19 335 LYS A N 1
ATOM 2711 C CA . LYS A 1 335 ? -13.497 -4.730 23.358 1.00 85.19 335 LYS A CA 1
ATOM 2712 C C . LYS A 1 335 ? -14.084 -4.702 21.946 1.00 85.19 335 LYS A C 1
ATOM 2714 O O . LYS A 1 335 ? -14.430 -3.632 21.446 1.00 85.19 335 LYS A O 1
ATOM 2719 N N . ARG A 1 336 ? -14.190 -5.866 21.297 1.00 85.81 336 ARG A N 1
ATOM 2720 C CA . ARG A 1 336 ? -14.751 -5.988 19.947 1.00 85.81 336 ARG A CA 1
ATOM 2721 C C . ARG A 1 336 ? -16.226 -5.606 19.922 1.00 85.81 336 ARG A C 1
ATOM 2723 O O . ARG A 1 336 ? -16.607 -4.819 19.070 1.00 85.81 336 ARG A O 1
ATOM 2730 N N . ALA A 1 337 ? -17.023 -6.090 20.874 1.00 86.44 337 ALA A N 1
ATOM 2731 C CA . ALA A 1 337 ? -18.441 -5.749 20.975 1.00 86.44 337 ALA A CA 1
ATOM 2732 C C . ALA A 1 337 ? -18.663 -4.235 21.134 1.00 86.44 337 ALA A C 1
ATOM 2734 O O . ALA A 1 337 ? -19.503 -3.662 20.440 1.00 86.44 337 ALA A O 1
ATOM 2735 N N . ILE A 1 338 ? -17.871 -3.574 21.986 1.00 86.75 338 ILE A N 1
ATOM 2736 C CA . ILE A 1 338 ? -17.910 -2.115 22.177 1.00 86.75 338 ILE A CA 1
ATOM 2737 C C . ILE A 1 338 ? -17.475 -1.386 20.906 1.00 86.75 338 ILE A C 1
ATOM 2739 O O . ILE A 1 338 ? -18.151 -0.453 20.483 1.00 86.75 338 ILE A O 1
ATOM 2743 N N . SER A 1 339 ? -16.382 -1.820 20.274 1.00 83.69 339 SER A N 1
ATOM 2744 C CA . SER A 1 339 ? -15.882 -1.201 19.039 1.00 83.69 339 SER A CA 1
ATOM 2745 C C . SER A 1 339 ? -16.907 -1.324 17.908 1.00 83.69 339 SER A C 1
ATOM 2747 O O . SER A 1 339 ? -17.245 -0.329 17.275 1.00 83.69 339 SER A O 1
ATOM 2749 N N . ASP A 1 340 ? -17.488 -2.511 17.720 1.00 84.12 340 ASP A N 1
ATOM 2750 C CA . ASP A 1 340 ? -18.540 -2.761 16.733 1.00 84.12 340 ASP A CA 1
ATOM 2751 C C . ASP A 1 340 ? -19.795 -1.926 17.027 1.00 84.12 340 ASP A C 1
ATOM 2753 O O . ASP A 1 340 ? -20.444 -1.425 16.105 1.00 84.12 340 ASP A O 1
ATOM 2757 N N . TRP A 1 341 ? -20.156 -1.770 18.304 1.00 84.56 341 TRP A N 1
ATOM 2758 C CA . TRP A 1 341 ? -21.273 -0.926 18.718 1.00 84.56 341 TRP A CA 1
ATOM 2759 C C . TRP A 1 341 ? -21.000 0.549 18.407 1.00 84.56 341 TRP A C 1
ATOM 2761 O O . TRP A 1 341 ? -21.836 1.194 17.772 1.00 84.56 341 TRP A O 1
ATOM 2771 N N . LEU A 1 342 ? -19.819 1.060 18.764 1.00 79.44 342 LEU A N 1
ATOM 2772 C CA . LEU A 1 342 ? -19.402 2.432 18.475 1.00 79.44 342 LEU A CA 1
ATOM 2773 C C . LEU A 1 342 ? -19.399 2.709 16.972 1.00 79.44 342 LEU A C 1
ATOM 2775 O O . LEU A 1 342 ? -19.988 3.696 16.534 1.00 79.44 342 LEU A O 1
ATOM 2779 N N . SER A 1 343 ? -18.821 1.814 16.170 1.00 77.12 343 SER A N 1
ATOM 2780 C CA . SER A 1 343 ? -18.771 1.972 14.716 1.00 77.12 343 SER A CA 1
ATOM 2781 C C . SER A 1 343 ? -20.152 1.913 14.058 1.00 77.12 343 SER A C 1
ATOM 2783 O O . SER A 1 343 ? -20.398 2.639 13.097 1.00 77.12 343 SER A O 1
ATOM 2785 N N . LYS A 1 344 ? -21.084 1.102 14.580 1.00 77.69 344 LYS A N 1
ATOM 2786 C CA . LYS A 1 344 ? -22.472 1.044 14.082 1.00 77.69 344 LYS A CA 1
ATOM 2787 C C . LYS A 1 344 ? -23.304 2.260 14.487 1.00 77.69 344 LYS A C 1
ATOM 2789 O O . LYS A 1 344 ? -24.194 2.651 13.736 1.00 77.69 344 LYS A O 1
ATOM 2794 N N . LYS A 1 345 ? -23.089 2.806 15.688 1.00 71.75 345 LYS A N 1
ATOM 2795 C CA . LYS A 1 345 ? -23.922 3.886 16.248 1.00 71.75 345 LYS A CA 1
ATOM 2796 C C . LYS A 1 345 ? -23.437 5.267 15.862 1.00 71.75 345 LYS A C 1
ATOM 2798 O O . LYS A 1 345 ? -24.252 6.142 15.590 1.00 71.75 345 LYS A O 1
ATOM 2803 N N . PHE A 1 346 ? -22.129 5.440 15.798 1.00 68.50 346 PHE A N 1
ATOM 2804 C CA . PHE A 1 346 ? -21.498 6.694 15.440 1.00 68.50 346 PHE A CA 1
ATOM 2805 C C . PHE A 1 346 ? -20.909 6.606 14.036 1.00 68.50 346 PHE A C 1
ATOM 2807 O O . PHE A 1 346 ? -19.726 6.864 13.813 1.00 68.50 346 PHE A O 1
ATOM 2814 N N . TYR A 1 347 ? -21.754 6.207 13.083 1.00 64.19 347 TYR A N 1
ATOM 2815 C CA . TYR A 1 347 ? -21.426 6.328 11.672 1.00 64.19 347 TYR A CA 1
ATOM 2816 C C . TYR A 1 347 ? -21.334 7.818 11.319 1.00 64.19 347 TYR A C 1
ATOM 2818 O O . TYR A 1 347 ? -22.258 8.587 11.590 1.00 64.19 347 TYR A O 1
ATOM 2826 N N . LEU A 1 348 ? -20.205 8.229 10.745 1.00 57.66 348 LEU A N 1
ATOM 2827 C CA . LEU A 1 348 ? -19.928 9.616 10.378 1.00 57.66 348 LEU A CA 1
ATOM 2828 C C . LEU A 1 348 ? -20.663 9.954 9.071 1.00 57.66 348 LEU A C 1
ATOM 2830 O O . LEU A 1 348 ? -20.068 9.979 7.998 1.00 57.66 348 LEU A O 1
ATOM 2834 N N . SER A 1 349 ? -21.979 10.163 9.140 1.00 52.72 349 SER A N 1
ATOM 2835 C CA . SER A 1 349 ? -22.762 10.670 8.007 1.00 52.72 349 SER A CA 1
ATOM 2836 C C . SER A 1 349 ? -22.658 12.195 7.891 1.00 52.72 349 SER A C 1
ATOM 2838 O O . SER A 1 349 ? -22.440 12.892 8.883 1.00 52.72 349 SER A O 1
ATOM 2840 N N . LEU A 1 350 ? -22.901 12.740 6.695 1.00 43.09 350 LEU A N 1
ATOM 2841 C CA . LEU A 1 350 ? -23.069 14.185 6.491 1.00 43.09 350 LEU A CA 1
ATOM 2842 C C . LEU A 1 350 ? -24.065 14.770 7.514 1.00 43.09 350 LEU A C 1
ATOM 2844 O O . LEU A 1 350 ? -25.197 14.302 7.614 1.00 43.09 350 LEU A O 1
ATOM 2848 N N . GLY A 1 351 ? -23.627 15.772 8.287 1.00 51.47 351 GLY A N 1
ATOM 2849 C CA . GLY A 1 351 ? -24.427 16.427 9.334 1.00 51.47 351 GLY A CA 1
ATOM 2850 C C . GLY A 1 351 ? -24.281 15.854 10.753 1.00 51.47 351 GLY A C 1
ATOM 2851 O O . GLY A 1 351 ? -24.938 16.345 11.668 1.00 51.47 351 GLY A O 1
ATOM 2852 N N . SER A 1 352 ? -23.431 14.844 10.975 1.00 61.78 352 SER A N 1
ATOM 2853 C CA . SER A 1 352 ? -23.194 14.285 12.313 1.00 61.78 352 SER A CA 1
ATOM 2854 C C . SER A 1 352 ? -22.512 15.280 13.263 1.00 61.78 352 SER A C 1
ATOM 2856 O O . SER A 1 352 ? -21.544 15.941 12.881 1.00 61.78 352 SER A O 1
ATOM 2858 N N . ASN A 1 353 ? -22.945 15.328 14.527 1.00 69.94 353 ASN A N 1
ATOM 2859 C CA . ASN A 1 353 ? -22.288 16.112 15.576 1.00 69.94 353 ASN A CA 1
ATOM 2860 C C . ASN A 1 353 ? -20.964 15.445 16.005 1.00 69.94 353 ASN A C 1
ATOM 2862 O O . ASN A 1 353 ? -20.912 14.676 16.964 1.00 69.94 353 ASN A O 1
ATOM 2866 N N . LEU A 1 354 ? -19.886 15.736 15.274 1.00 72.31 354 LEU A N 1
ATOM 2867 C CA . LEU A 1 354 ? -18.548 15.164 15.488 1.00 72.31 354 LEU A CA 1
ATOM 2868 C C . LEU A 1 354 ? -18.028 15.340 16.904 1.00 72.31 354 LEU A C 1
ATOM 2870 O O . LEU A 1 354 ? -17.364 14.457 17.436 1.00 72.31 354 LEU A O 1
ATOM 2874 N N . LYS A 1 355 ? -18.347 16.483 17.510 1.00 75.50 355 LYS A N 1
ATOM 2875 C CA . LYS A 1 355 ? -17.978 16.795 18.883 1.00 75.50 355 LYS A CA 1
ATOM 2876 C C . LYS A 1 355 ? -18.524 15.744 19.836 1.00 75.50 355 LYS A C 1
ATOM 2878 O O . LYS A 1 355 ? -17.758 15.200 20.619 1.00 75.50 355 LYS A O 1
ATOM 2883 N N . GLN A 1 356 ? -19.802 15.401 19.693 1.00 75.88 356 GLN A N 1
ATOM 2884 C CA . GLN A 1 356 ? -20.445 14.357 20.485 1.00 75.88 356 GLN A CA 1
ATOM 2885 C C . GLN A 1 356 ? -19.897 12.956 20.166 1.00 75.88 356 GLN A C 1
ATOM 2887 O O . GLN A 1 356 ? -19.727 12.136 21.063 1.00 75.88 356 GLN A O 1
ATOM 2892 N N . ILE A 1 357 ? -19.595 12.672 18.896 1.00 78.44 357 ILE A N 1
ATOM 2893 C CA . ILE A 1 357 ? -19.048 11.371 18.485 1.00 78.44 357 ILE A CA 1
ATOM 2894 C C . ILE A 1 357 ? -17.659 11.155 19.082 1.00 78.44 357 ILE A C 1
ATOM 2896 O O . ILE A 1 357 ? -17.394 10.133 19.712 1.00 78.44 357 ILE A O 1
ATOM 2900 N N . PHE A 1 358 ? -16.754 12.110 18.901 1.00 82.06 358 PHE A N 1
ATOM 2901 C CA . PHE A 1 358 ? -15.383 11.975 19.372 1.00 82.06 358 PHE A CA 1
ATOM 2902 C C . PHE A 1 358 ? -15.273 12.152 20.894 1.00 82.06 358 PHE A C 1
ATOM 2904 O O . PHE A 1 358 ? -14.412 11.516 21.511 1.00 82.06 358 PHE A O 1
ATOM 2911 N N . SER A 1 359 ? -16.164 12.926 21.530 1.00 82.06 359 SER A N 1
ATOM 2912 C CA . SER A 1 359 ? -16.276 12.929 22.995 1.00 82.06 359 SER A CA 1
ATOM 2913 C C . SER A 1 359 ? -16.732 11.567 23.513 1.00 82.06 359 SER A C 1
ATOM 2915 O O . SER A 1 359 ? -16.163 11.079 24.488 1.00 82.06 359 SER A O 1
ATOM 2917 N N . ALA A 1 360 ? -17.671 10.903 22.823 1.00 81.19 360 ALA A N 1
ATOM 2918 C CA . ALA A 1 360 ? -18.055 9.538 23.160 1.00 81.19 360 ALA A CA 1
ATOM 2919 C C . ALA A 1 360 ? -16.838 8.608 23.071 1.00 81.19 360 ALA A C 1
ATOM 2921 O O . ALA A 1 360 ? -16.509 7.980 24.068 1.00 81.19 360 ALA A O 1
ATOM 2922 N N . TRP A 1 361 ? -16.084 8.600 21.964 1.00 87.19 361 TRP A N 1
ATOM 2923 C CA . TRP A 1 361 ? -14.835 7.822 21.860 1.00 87.19 361 TRP A CA 1
ATOM 2924 C C . TRP A 1 361 ? -13.827 8.123 22.978 1.00 87.19 361 TRP A C 1
ATOM 2926 O O . TRP A 1 361 ? -13.202 7.198 23.495 1.00 87.19 361 TRP A O 1
ATOM 2936 N N . SER A 1 362 ? -13.702 9.388 23.390 1.00 88.88 362 SER A N 1
ATOM 2937 C CA . SER A 1 362 ? -12.832 9.786 24.506 1.00 88.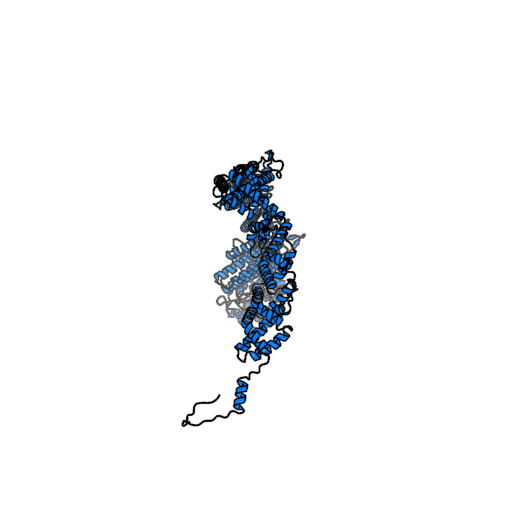88 362 SER A CA 1
ATOM 2938 C C . SER A 1 362 ? -13.276 9.167 25.836 1.00 88.88 362 SER A C 1
ATOM 2940 O O . SER A 1 362 ? -12.427 8.743 26.613 1.00 88.88 362 SER A O 1
ATOM 2942 N N . SER A 1 363 ? -14.586 9.051 26.079 1.00 87.06 363 SER A N 1
ATOM 2943 C CA . SER A 1 363 ? -15.143 8.482 27.319 1.00 87.06 363 SER A CA 1
ATOM 2944 C C . SER A 1 363 ? -14.901 6.972 27.499 1.00 87.06 363 SER A C 1
ATOM 2946 O O . SER A 1 363 ? -14.985 6.468 28.619 1.00 87.06 363 SER A O 1
ATOM 2948 N N . PHE A 1 364 ? -14.576 6.249 26.418 1.00 88.69 364 PHE A N 1
ATOM 2949 C CA . PHE A 1 364 ? -14.270 4.809 26.447 1.00 88.69 364 PHE A CA 1
ATOM 2950 C C . PHE A 1 364 ? -12.797 4.493 26.707 1.00 88.69 364 PHE A C 1
ATOM 2952 O O . PHE A 1 364 ? -12.451 3.321 26.879 1.00 88.69 364 PHE A O 1
ATOM 2959 N N . LEU A 1 365 ? -11.924 5.502 26.720 1.00 89.25 365 LEU A N 1
ATOM 2960 C CA . LEU A 1 365 ? -10.549 5.309 27.163 1.00 89.25 365 LEU A CA 1
ATOM 2961 C C . LEU A 1 365 ? -10.527 5.029 28.667 1.00 89.25 365 LEU A C 1
ATOM 2963 O O . LEU A 1 365 ? -11.427 5.428 29.409 1.00 89.25 365 LEU A O 1
ATOM 2967 N N . SER A 1 366 ? -9.513 4.289 29.108 1.00 84.69 366 SER A N 1
ATOM 2968 C CA . SER A 1 366 ? -9.338 4.003 30.524 1.00 84.69 366 SER A CA 1
ATOM 2969 C C . SER A 1 366 ? -9.143 5.312 31.292 1.00 84.69 366 SER A C 1
ATOM 2971 O O . SER A 1 366 ? -8.473 6.210 30.778 1.00 84.69 366 SER A O 1
ATOM 2973 N N . PRO A 1 367 ? -9.621 5.398 32.533 1.00 79.69 367 PRO A N 1
ATOM 2974 C CA . PRO A 1 367 ? -9.394 6.555 33.369 1.00 79.69 367 PRO A CA 1
ATOM 2975 C C . PRO A 1 367 ? -7.945 6.550 33.886 1.00 79.69 367 PRO A C 1
ATOM 2977 O O . PRO A 1 367 ? -7.306 5.497 33.970 1.00 79.69 367 PRO A O 1
ATOM 2980 N N . ASP A 1 368 ? -7.423 7.728 34.226 1.00 74.06 368 ASP A N 1
ATOM 2981 C CA . ASP A 1 368 ? -6.042 7.878 34.713 1.00 74.06 368 ASP A CA 1
ATOM 2982 C C . ASP A 1 368 ? -5.817 7.212 36.087 1.00 74.06 368 ASP A C 1
ATOM 2984 O O . ASP A 1 368 ? -4.685 6.909 36.454 1.00 74.06 368 ASP A O 1
ATOM 2988 N N . ASP A 1 369 ? -6.895 6.954 36.834 1.00 72.31 369 ASP A N 1
ATOM 2989 C CA . ASP A 1 369 ? -6.903 6.319 38.159 1.00 72.31 369 ASP A CA 1
ATOM 2990 C C . ASP A 1 369 ? -6.879 4.773 38.115 1.00 72.31 369 ASP A C 1
ATOM 2992 O O . ASP A 1 369 ? -6.859 4.115 39.159 1.00 72.31 369 ASP A O 1
ATOM 2996 N N . LEU A 1 370 ? -6.847 4.154 36.926 1.00 84.38 370 LEU A N 1
ATOM 2997 C CA . LEU A 1 370 ? -6.817 2.696 36.805 1.00 84.38 370 LEU A CA 1
ATOM 2998 C C . LEU A 1 370 ? -5.485 2.121 37.315 1.00 84.38 370 LEU A C 1
ATOM 3000 O O . LEU A 1 370 ? -4.437 2.280 36.691 1.00 84.38 370 LEU A O 1
ATOM 3004 N N . LYS A 1 371 ? -5.546 1.357 38.412 1.00 78.75 371 LYS A N 1
ATOM 3005 C CA . LYS A 1 371 ? -4.367 0.802 39.108 1.00 78.75 371 LYS A CA 1
ATOM 3006 C C . LYS A 1 371 ? -3.494 -0.139 38.257 1.00 78.75 371 LYS A C 1
ATOM 3008 O O . LYS A 1 371 ? -2.315 -0.287 38.558 1.00 78.75 371 LYS A O 1
ATOM 3013 N N . SER A 1 372 ? -4.036 -0.767 37.206 1.00 83.62 372 SER A N 1
ATOM 3014 C CA . SER A 1 372 ? -3.270 -1.639 36.297 1.00 83.62 372 SER A CA 1
ATOM 3015 C C . SER A 1 372 ? -2.868 -0.900 35.017 1.00 83.62 372 SER A C 1
ATOM 3017 O O . SER A 1 372 ? -3.671 -0.710 34.096 1.00 83.62 372 SER A O 1
ATOM 3019 N N . THR A 1 373 ? -1.585 -0.536 34.926 1.00 82.50 373 THR A N 1
ATOM 3020 C CA . THR A 1 373 ? -0.998 0.114 33.739 1.00 82.50 373 THR A CA 1
ATOM 3021 C C . THR A 1 373 ? -1.045 -0.789 32.508 1.00 82.50 373 THR A C 1
ATOM 3023 O O . THR A 1 373 ? -1.253 -0.302 31.396 1.00 82.50 373 THR A O 1
ATOM 3026 N N . LYS A 1 374 ? -0.919 -2.107 32.705 1.00 83.75 374 LYS A N 1
ATOM 3027 C CA . LYS A 1 374 ? -1.029 -3.125 31.656 1.00 83.75 374 LYS A CA 1
ATOM 3028 C C . LYS A 1 374 ? -2.434 -3.174 31.058 1.00 83.75 374 LYS A C 1
ATOM 3030 O O . LYS A 1 374 ? -2.579 -3.162 29.839 1.00 83.75 374 LYS A O 1
ATOM 3035 N N . VAL A 1 375 ? -3.475 -3.205 31.895 1.00 85.62 375 VAL A N 1
ATOM 3036 C CA . VAL A 1 375 ? -4.867 -3.183 31.413 1.00 85.62 375 VAL A CA 1
ATOM 3037 C C . VAL A 1 375 ? -5.169 -1.853 30.716 1.00 85.62 375 VAL A C 1
ATOM 3039 O O . VAL A 1 375 ? -5.752 -1.863 29.631 1.00 85.62 375 VAL A O 1
ATOM 3042 N N . SER A 1 376 ? -4.719 -0.727 31.283 1.00 87.62 376 SER A N 1
ATOM 3043 C CA . SER A 1 376 ? -4.893 0.607 30.691 1.00 87.62 376 SER A CA 1
ATOM 3044 C C . SER A 1 376 ? -4.268 0.722 29.297 1.00 87.62 376 SER A C 1
ATOM 3046 O O . SER A 1 376 ? -4.950 1.131 28.353 1.00 87.62 376 SER A O 1
ATOM 3048 N N . SER A 1 377 ? -2.989 0.360 29.138 1.00 85.81 377 SER A N 1
ATOM 3049 C CA . SER A 1 377 ? -2.284 0.496 27.858 1.00 85.81 377 SER A CA 1
ATOM 3050 C C . SER A 1 377 ? -2.939 -0.352 26.770 1.00 85.81 377 SER A C 1
ATOM 3052 O O . SER A 1 377 ? -3.351 0.186 25.745 1.00 85.81 377 SER A O 1
ATOM 3054 N N . MET A 1 378 ? -3.156 -1.641 27.040 1.00 84.44 378 MET A N 1
ATOM 3055 C CA . MET A 1 378 ? -3.758 -2.579 26.091 1.00 84.44 378 MET A CA 1
ATOM 3056 C C . MET A 1 378 ? -5.177 -2.176 25.675 1.00 84.44 378 MET A C 1
ATOM 3058 O O . MET A 1 378 ? -5.542 -2.299 24.499 1.00 84.44 378 MET A O 1
ATOM 3062 N N . TRP A 1 379 ? -5.990 -1.705 26.628 1.00 88.81 379 TRP A N 1
ATOM 3063 C CA . TRP A 1 379 ? -7.345 -1.240 26.344 1.00 88.81 379 TRP A CA 1
ATOM 3064 C C . TRP A 1 379 ? -7.328 -0.010 25.440 1.00 88.81 379 TRP A C 1
ATOM 3066 O O . TRP A 1 379 ? -7.946 -0.014 24.372 1.00 88.81 379 TRP A O 1
ATOM 3076 N N . ASN A 1 380 ? -6.572 1.012 25.841 1.00 90.12 380 ASN A N 1
ATOM 3077 C CA . ASN A 1 380 ? -6.484 2.275 25.122 1.00 90.12 380 ASN A CA 1
ATOM 3078 C C . ASN A 1 380 ? -5.938 2.090 23.710 1.00 90.12 380 ASN A C 1
ATOM 3080 O O . ASN A 1 380 ? -6.542 2.597 22.769 1.00 90.12 380 ASN A O 1
ATOM 3084 N N . ASP A 1 381 ? -4.858 1.326 23.540 1.00 88.69 381 ASP A N 1
ATOM 3085 C CA . ASP A 1 381 ? -4.281 1.038 22.222 1.00 88.69 381 ASP A CA 1
ATOM 3086 C C . ASP A 1 381 ? -5.312 0.346 21.325 1.00 88.69 381 ASP A C 1
ATOM 3088 O O . ASP A 1 381 ? -5.452 0.648 20.140 1.00 88.69 381 ASP A O 1
ATOM 3092 N N . GLY A 1 382 ? -6.116 -0.536 21.918 1.00 87.38 382 GLY A N 1
ATOM 3093 C CA . GLY A 1 382 ? -7.214 -1.198 21.247 1.00 87.38 382 GLY A CA 1
ATOM 3094 C C . GLY A 1 382 ? -8.340 -0.280 20.775 1.00 87.38 382 GLY A C 1
ATOM 3095 O O . GLY A 1 382 ? -8.806 -0.423 19.640 1.00 87.38 382 GLY A O 1
ATOM 3096 N N . ILE A 1 383 ? -8.790 0.630 21.637 1.00 89.38 383 ILE A N 1
ATOM 3097 C CA . ILE A 1 383 ? -9.827 1.615 21.310 1.00 89.38 383 ILE A CA 1
ATOM 3098 C C . ILE A 1 383 ? -9.302 2.611 20.271 1.00 89.38 383 ILE A C 1
ATOM 3100 O O . ILE A 1 383 ? -9.987 2.867 19.283 1.00 89.38 383 ILE A O 1
ATOM 3104 N N . ILE A 1 384 ? -8.066 3.099 20.422 1.00 90.69 384 ILE A N 1
ATOM 3105 C CA . ILE A 1 384 ? -7.419 4.016 19.471 1.00 90.69 384 ILE A CA 1
ATOM 3106 C C . ILE A 1 384 ? -7.255 3.358 18.104 1.00 90.69 384 ILE A C 1
ATOM 3108 O O . ILE A 1 384 ? -7.543 3.987 17.090 1.00 90.69 384 ILE A O 1
ATOM 3112 N N . GLN A 1 385 ? -6.841 2.090 18.050 1.00 90.69 385 GLN A N 1
ATOM 3113 C CA . GLN A 1 385 ? -6.721 1.370 16.784 1.00 90.69 385 GLN A CA 1
ATOM 3114 C C . GLN A 1 385 ? -8.081 1.200 16.097 1.00 90.69 385 GLN A C 1
ATOM 3116 O O . GLN A 1 385 ? -8.172 1.334 14.876 1.00 90.69 385 GLN A O 1
ATOM 3121 N N . SER A 1 386 ? -9.139 0.933 16.866 1.00 88.94 386 SER A N 1
ATOM 3122 C CA . SER A 1 386 ? -10.502 0.805 16.332 1.00 88.94 386 SER A CA 1
ATOM 3123 C C . SER A 1 386 ? -11.018 2.150 15.816 1.00 88.94 386 SER A C 1
ATOM 3125 O O . SER A 1 386 ? -11.520 2.224 14.696 1.00 88.94 386 SER A O 1
ATOM 3127 N N . PHE A 1 387 ? -10.787 3.227 16.572 1.00 87.75 387 PHE A N 1
ATOM 3128 C CA . PHE A 1 387 ? -11.072 4.597 16.156 1.00 87.75 387 PHE A CA 1
ATOM 3129 C C . PHE A 1 387 ? -10.326 4.973 14.869 1.00 87.75 387 PHE A C 1
ATOM 3131 O O . PHE A 1 387 ? -10.943 5.427 13.908 1.00 87.75 387 PHE A O 1
ATOM 3138 N N . ARG A 1 388 ? -9.008 4.730 14.813 1.00 89.69 388 ARG A N 1
ATOM 3139 C CA . ARG A 1 388 ? -8.172 4.983 13.630 1.00 89.69 388 ARG A CA 1
ATOM 3140 C C . ARG A 1 388 ? -8.696 4.228 12.414 1.00 89.69 388 ARG A C 1
ATOM 3142 O O . ARG A 1 388 ? -8.887 4.838 11.369 1.00 89.69 388 ARG A O 1
ATOM 3149 N N . SER A 1 389 ? -8.964 2.931 12.570 1.00 88.06 389 SER A N 1
ATOM 3150 C CA . SER A 1 389 ? -9.458 2.075 11.484 1.00 88.06 389 SER A CA 1
ATOM 3151 C C . SER A 1 389 ? -10.803 2.573 10.957 1.00 88.06 389 SER A C 1
ATOM 3153 O O . SER A 1 389 ? -11.006 2.633 9.747 1.00 88.06 389 SER A O 1
ATOM 3155 N N . GLN A 1 390 ? -11.702 2.994 11.852 1.00 83.69 390 GLN A N 1
ATOM 3156 C CA . GLN A 1 390 ? -12.962 3.610 11.455 1.00 83.69 390 GLN A CA 1
ATOM 3157 C C . GLN A 1 390 ? -12.726 4.922 10.701 1.00 83.69 390 GLN A C 1
ATOM 3159 O O . GLN A 1 390 ? -13.297 5.102 9.632 1.00 83.69 390 GLN A O 1
ATOM 3164 N N . MET A 1 391 ? -11.876 5.821 11.200 1.00 82.19 391 MET A N 1
ATOM 3165 C CA . MET A 1 391 ? -11.576 7.083 10.513 1.00 82.19 391 MET A CA 1
ATOM 3166 C C . MET A 1 391 ? -10.988 6.851 9.115 1.00 82.19 391 MET A C 1
ATOM 3168 O O . MET A 1 391 ? -11.461 7.444 8.149 1.00 82.19 391 MET A O 1
ATOM 3172 N N . GLU A 1 392 ? -10.012 5.952 8.981 1.00 85.69 392 GLU A N 1
ATOM 3173 C CA . GLU A 1 392 ? -9.387 5.610 7.695 1.00 85.69 392 GLU A CA 1
ATOM 3174 C C . GLU A 1 392 ? -10.400 4.981 6.716 1.00 85.69 392 GLU A C 1
ATOM 3176 O O . GLU A 1 392 ? -10.441 5.357 5.539 1.00 85.69 392 GLU A O 1
ATOM 3181 N N . GLN A 1 393 ? -11.278 4.091 7.196 1.00 82.12 393 GLN A N 1
ATOM 3182 C CA . GLN A 1 393 ? -12.362 3.519 6.390 1.00 82.12 393 GLN A CA 1
ATOM 3183 C C . GLN A 1 393 ? -13.336 4.600 5.903 1.00 82.12 393 GLN A C 1
ATOM 3185 O O . GLN A 1 393 ? -13.730 4.601 4.736 1.00 82.12 393 GLN A O 1
ATOM 3190 N N . GLN A 1 394 ? -13.715 5.532 6.779 1.00 74.81 394 GLN A N 1
ATOM 3191 C CA . GLN A 1 394 ? -14.683 6.584 6.465 1.00 74.81 394 GLN A CA 1
ATOM 3192 C C . GLN A 1 394 ? -14.118 7.591 5.458 1.00 74.81 394 GLN A C 1
ATOM 3194 O O . GLN A 1 394 ? -14.804 7.906 4.483 1.00 74.81 394 GLN A O 1
ATOM 3199 N N . ILE A 1 395 ? -12.853 7.999 5.622 1.00 75.19 395 ILE A N 1
ATOM 3200 C CA . ILE A 1 395 ? -12.122 8.841 4.657 1.00 75.19 395 ILE A CA 1
ATOM 3201 C C . ILE A 1 395 ? -12.087 8.175 3.273 1.00 75.19 395 ILE A C 1
ATOM 3203 O O . ILE A 1 395 ? -12.314 8.828 2.258 1.00 75.19 395 ILE A O 1
ATOM 3207 N N . SER A 1 396 ? -11.862 6.859 3.229 1.00 75.12 396 SER A N 1
ATOM 3208 C CA . SER A 1 396 ? -11.792 6.097 1.972 1.00 75.12 396 SER A CA 1
ATOM 3209 C C . SER A 1 396 ? -13.155 5.923 1.285 1.00 75.12 396 SER A C 1
ATOM 3211 O O . SER A 1 396 ? -13.222 5.723 0.076 1.00 75.12 396 SER A O 1
ATOM 3213 N N . SER A 1 397 ? -14.253 5.987 2.042 1.00 67.62 397 SER A N 1
ATOM 3214 C CA . SER A 1 397 ? -15.616 5.706 1.563 1.00 67.62 397 SER A CA 1
ATOM 3215 C C . SER A 1 397 ? -16.379 6.917 0.995 1.00 67.62 397 SER A C 1
ATOM 3217 O O . SER A 1 397 ? -17.576 6.812 0.751 1.00 67.62 397 SER A O 1
ATOM 3219 N N . TYR A 1 398 ? -15.712 8.057 0.769 1.00 56.19 398 TYR A N 1
ATOM 3220 C CA . TYR A 1 398 ? -16.267 9.315 0.222 1.00 56.19 398 TYR A CA 1
ATOM 3221 C C . TYR A 1 398 ? -17.344 10.038 1.064 1.00 56.19 398 TYR A C 1
ATOM 3223 O O . TYR A 1 398 ? -17.712 11.160 0.718 1.00 56.19 398 TYR A O 1
ATOM 3231 N N . TYR A 1 399 ? -17.823 9.473 2.179 1.00 51.19 399 TYR A N 1
ATOM 3232 C CA . TYR A 1 399 ? -18.778 10.145 3.083 1.00 51.19 399 TYR A CA 1
ATOM 3233 C C . TYR A 1 399 ? -18.135 11.261 3.919 1.00 51.19 399 TYR A C 1
ATOM 3235 O O . TYR A 1 399 ? -18.790 12.247 4.258 1.00 51.19 399 TYR A O 1
ATOM 3243 N N . TRP A 1 400 ? -16.843 11.115 4.219 1.00 59.16 400 TRP A N 1
ATOM 3244 C CA . TRP A 1 400 ? -16.030 12.080 4.948 1.00 59.16 400 TRP A CA 1
ATOM 3245 C C . TRP A 1 400 ? -14.851 12.496 4.075 1.00 59.16 400 TRP A C 1
ATOM 3247 O O . TRP A 1 400 ? -14.023 11.655 3.736 1.00 59.16 400 TRP A O 1
ATOM 3257 N N . ASN A 1 401 ? -14.748 13.773 3.698 1.00 67.50 401 ASN A N 1
ATOM 3258 C CA . ASN A 1 401 ? -13.561 14.237 2.988 1.00 67.50 401 ASN A CA 1
ATOM 3259 C C . ASN A 1 401 ? -12.459 14.635 3.981 1.00 67.50 401 ASN A C 1
ATOM 3261 O O . ASN A 1 401 ? -12.699 15.032 5.124 1.00 67.50 401 ASN A O 1
ATOM 3265 N N . THR A 1 402 ? -11.222 14.536 3.518 1.00 73.75 402 THR A N 1
ATOM 3266 C CA . THR A 1 402 ? -10.013 14.924 4.244 1.00 73.75 402 THR A CA 1
ATOM 3267 C C . THR A 1 402 ? -10.058 16.366 4.780 1.00 73.75 402 THR A C 1
ATOM 3269 O O . THR A 1 402 ? -9.448 16.670 5.804 1.00 73.75 402 THR A O 1
ATOM 3272 N N . GLY A 1 403 ? -10.837 17.246 4.142 1.00 75.44 403 GLY A N 1
ATOM 3273 C CA . GLY A 1 403 ? -11.050 18.624 4.579 1.00 75.44 403 GLY A CA 1
ATOM 3274 C C . GLY A 1 403 ? -11.754 18.725 5.922 1.00 75.44 403 GLY A C 1
ATOM 3275 O O . GLY A 1 403 ? -11.275 19.442 6.795 1.00 75.44 403 GLY A O 1
ATOM 3276 N N . ASN A 1 404 ? -12.824 17.958 6.130 1.00 76.81 404 ASN A N 1
ATOM 3277 C CA . ASN A 1 404 ? -13.560 17.992 7.390 1.00 76.81 404 ASN A CA 1
ATOM 3278 C C . ASN A 1 404 ? -12.718 17.463 8.570 1.00 76.81 404 ASN A C 1
ATOM 3280 O O . ASN A 1 404 ? -12.881 17.927 9.697 1.00 76.81 404 ASN A O 1
ATOM 3284 N N . LEU A 1 405 ? -11.803 16.510 8.327 1.00 81.50 405 LEU A N 1
ATOM 3285 C CA . LEU A 1 405 ? -10.842 16.037 9.335 1.00 81.50 405 LEU A CA 1
ATOM 3286 C C . LEU A 1 405 ? -9.915 17.174 9.782 1.00 81.50 405 LEU A C 1
ATOM 3288 O O . LEU A 1 405 ? -9.759 17.404 10.980 1.00 81.50 405 LEU A O 1
ATOM 3292 N N . ILE A 1 406 ? -9.309 17.876 8.822 1.00 82.69 406 ILE A N 1
ATOM 3293 C CA . ILE A 1 406 ? -8.377 18.971 9.113 1.00 82.69 406 ILE A CA 1
ATOM 3294 C C . ILE A 1 406 ? -9.124 20.141 9.755 1.00 82.69 406 ILE A C 1
ATOM 3296 O O . ILE A 1 406 ? -8.643 20.708 10.731 1.00 82.69 406 ILE A O 1
ATOM 3300 N N . GLN A 1 407 ? -10.331 20.449 9.277 1.00 82.38 407 GLN A N 1
ATOM 3301 C CA . GLN A 1 407 ? -11.194 21.453 9.886 1.00 82.38 407 GLN A CA 1
ATOM 3302 C C . GLN A 1 407 ? -11.490 21.108 11.347 1.00 82.38 407 GLN A C 1
ATOM 3304 O O . GLN A 1 407 ? -11.229 21.936 12.213 1.00 82.38 407 GLN A O 1
ATOM 3309 N N . PHE A 1 408 ? -11.936 19.880 11.643 1.00 82.81 408 PHE A N 1
ATOM 3310 C CA . PHE A 1 408 ? -12.186 19.456 13.022 1.00 82.81 408 PHE A CA 1
ATOM 3311 C C . PHE A 1 408 ? -10.919 19.514 13.887 1.00 82.81 408 PHE A C 1
ATOM 3313 O O . PHE A 1 408 ? -10.970 19.971 15.030 1.00 82.81 408 PHE A O 1
ATOM 3320 N N . TYR A 1 409 ? -9.775 19.076 13.349 1.00 86.50 409 TYR A N 1
ATOM 3321 C CA . TYR A 1 409 ? -8.493 19.158 14.046 1.00 86.50 409 TYR A CA 1
ATOM 3322 C C . TYR A 1 409 ? -8.155 20.610 14.427 1.00 86.50 409 TYR A C 1
ATOM 3324 O O . TYR A 1 409 ? -7.785 20.905 15.566 1.00 86.50 409 TYR A O 1
ATOM 3332 N N . CYS A 1 410 ? -8.340 21.546 13.498 1.00 84.31 410 CYS A N 1
ATOM 3333 C CA . CYS A 1 410 ? -8.059 22.955 13.738 1.00 84.31 410 CYS A CA 1
ATOM 3334 C C . CYS A 1 410 ? -9.074 23.616 14.684 1.00 84.31 410 CYS A C 1
ATOM 3336 O O . CYS A 1 410 ? -8.666 24.468 15.471 1.00 84.31 410 CYS A O 1
ATOM 3338 N N . THR A 1 411 ? -10.348 23.212 14.676 1.00 82.25 411 THR A N 1
ATOM 3339 C CA . THR A 1 411 ? -11.407 23.856 15.473 1.00 82.25 411 THR A CA 1
ATOM 3340 C C . THR A 1 411 ? -11.558 23.248 16.871 1.00 82.25 411 THR A C 1
ATOM 3342 O O . THR A 1 411 ? -11.474 23.953 17.873 1.00 82.25 411 THR A O 1
ATOM 3345 N N . GLU A 1 412 ? -11.723 21.930 16.977 1.00 80.38 412 GLU A N 1
ATOM 3346 C CA . GLU A 1 412 ? -12.317 21.287 18.160 1.00 80.38 412 GLU A CA 1
ATOM 3347 C C . GLU A 1 412 ? -11.416 20.228 18.822 1.00 80.38 412 GLU A C 1
ATOM 3349 O O . GLU A 1 412 ? -11.800 19.685 19.850 1.00 80.38 412 GLU A O 1
ATOM 3354 N N . VAL A 1 413 ? -10.213 19.930 18.309 1.00 82.44 413 VAL A N 1
ATOM 3355 C CA . VAL A 1 413 ? -9.379 18.804 18.804 1.00 82.44 413 VAL A CA 1
ATOM 3356 C C . VAL A 1 413 ? -9.122 18.806 20.318 1.00 82.44 413 VAL A C 1
ATOM 3358 O O . VAL A 1 413 ? -9.074 17.742 20.931 1.00 82.44 413 VAL A O 1
ATOM 3361 N N . ASN A 1 414 ? -9.028 19.984 20.939 1.00 84.12 414 ASN A N 1
ATOM 3362 C CA . ASN A 1 414 ? -8.725 20.133 22.365 1.00 84.12 414 ASN A CA 1
ATOM 3363 C C . ASN A 1 414 ? -9.803 19.560 23.296 1.00 84.12 414 ASN A C 1
ATOM 3365 O O . ASN A 1 414 ? -9.526 19.344 24.472 1.00 84.12 414 ASN A O 1
ATOM 3369 N N . ILE A 1 415 ? -11.019 19.314 22.799 1.00 83.75 415 ILE A N 1
ATOM 3370 C CA . ILE A 1 415 ? -12.082 18.694 23.601 1.00 83.75 415 ILE A CA 1
ATOM 3371 C C . ILE A 1 415 ? -11.852 17.192 23.819 1.00 83.75 415 ILE A C 1
ATOM 3373 O O . ILE A 1 415 ? -12.572 16.568 24.594 1.00 83.75 415 ILE A O 1
ATOM 3377 N N . LEU A 1 416 ? -10.909 16.596 23.085 1.00 85.00 416 LEU A N 1
ATOM 3378 C CA . LEU A 1 416 ? -10.667 15.160 23.077 1.00 85.00 416 LEU A CA 1
ATOM 3379 C C . LEU A 1 416 ? -9.551 14.767 24.028 1.00 85.00 416 LEU A C 1
ATOM 3381 O O . LEU A 1 416 ? -8.658 15.552 24.338 1.00 85.00 416 LEU A O 1
ATOM 3385 N N . HIS A 1 417 ? -9.548 13.499 24.421 1.00 86.88 417 HIS A N 1
ATOM 3386 C CA . HIS A 1 417 ? -8.431 12.924 25.157 1.00 86.88 417 HIS A CA 1
ATOM 3387 C C . HIS A 1 417 ? -7.128 12.977 24.334 1.00 86.88 417 HIS A C 1
ATOM 3389 O O . HIS A 1 417 ? -7.142 12.670 23.139 1.00 86.88 417 HIS A O 1
ATOM 3395 N N . GLN A 1 418 ? -5.989 13.288 24.972 1.00 88.62 418 GLN A N 1
ATOM 3396 C CA . GLN A 1 418 ? -4.689 13.526 24.315 1.00 88.62 418 GLN A CA 1
ATOM 3397 C C . GLN A 1 418 ? -4.313 12.441 23.293 1.00 88.62 418 GLN A C 1
ATOM 3399 O O . GLN A 1 418 ? -3.897 12.748 22.181 1.00 88.62 418 GLN A O 1
ATOM 3404 N N . ARG A 1 419 ? -4.528 11.164 23.628 1.00 89.06 419 ARG A N 1
ATOM 3405 C CA . ARG A 1 419 ? -4.231 10.043 22.718 1.00 89.06 419 ARG A CA 1
ATOM 3406 C C . ARG A 1 419 ? -5.038 10.075 21.408 1.00 89.06 419 ARG A C 1
ATOM 3408 O O . ARG A 1 419 ? -4.511 9.722 20.356 1.00 89.06 419 ARG A O 1
ATOM 3415 N N . LEU A 1 420 ? -6.303 10.502 21.454 1.00 88.88 420 LEU A N 1
ATOM 3416 C CA . LEU A 1 420 ? -7.123 10.674 20.250 1.00 88.88 420 LEU A CA 1
ATOM 3417 C C . LEU A 1 420 ? -6.711 11.923 19.473 1.00 88.88 420 LEU A C 1
ATOM 3419 O O . LEU A 1 420 ? -6.725 11.886 18.245 1.00 88.88 420 LEU A O 1
ATOM 3423 N N . GLN A 1 421 ? -6.282 12.985 20.164 1.00 89.19 421 GLN A N 1
ATOM 3424 C CA . GLN A 1 421 ? -5.700 14.158 19.507 1.00 89.19 421 GLN A CA 1
ATOM 3425 C C . GLN A 1 421 ? -4.471 13.767 18.679 1.00 89.19 421 GLN A C 1
ATOM 3427 O O . GLN A 1 421 ? -4.404 14.126 17.508 1.00 89.19 421 GLN A O 1
ATOM 3432 N N . THR A 1 422 ? -3.557 12.968 19.245 1.00 89.50 422 THR A N 1
ATOM 3433 C CA . THR A 1 422 ? -2.384 12.440 18.525 1.00 89.50 422 THR A CA 1
ATOM 3434 C C . THR A 1 422 ? -2.793 11.568 17.336 1.00 89.50 422 THR A C 1
ATOM 3436 O O . THR A 1 422 ? -2.256 11.696 16.240 1.00 89.50 422 THR A O 1
ATOM 3439 N N . CYS A 1 423 ? -3.799 10.706 17.505 1.00 90.12 423 CYS A N 1
ATOM 3440 C CA . CYS A 1 423 ? -4.304 9.902 16.394 1.00 90.12 423 CYS A CA 1
ATOM 3441 C C . CYS A 1 423 ? -4.877 10.771 15.260 1.00 90.12 423 CYS A C 1
ATOM 3443 O O . CYS A 1 423 ? -4.645 10.482 14.086 1.00 90.12 423 CYS A O 1
ATOM 3445 N N . LEU A 1 424 ? -5.625 11.827 15.591 1.00 87.62 424 LEU A N 1
ATOM 3446 C CA . LEU A 1 424 ? -6.176 12.753 14.602 1.00 87.62 424 LEU A CA 1
ATOM 3447 C C . LEU A 1 424 ? -5.093 13.619 13.961 1.00 87.62 424 LEU A C 1
ATOM 3449 O O . LEU A 1 424 ? -5.174 13.844 12.756 1.00 87.62 424 LEU A O 1
ATOM 3453 N N . SER A 1 425 ? -4.074 14.053 14.711 1.00 87.56 425 SER A N 1
ATOM 3454 C CA . SER A 1 425 ? -2.934 14.772 14.138 1.00 87.56 425 SER A CA 1
ATOM 3455 C C . SER A 1 425 ? -2.206 13.898 13.125 1.00 87.56 425 SER A C 1
ATOM 3457 O O . SER A 1 425 ? -1.983 14.349 12.011 1.00 87.56 425 SER A O 1
ATOM 3459 N N . ASP A 1 426 ? -1.937 12.627 13.445 1.00 88.25 426 ASP A N 1
ATOM 3460 C CA . ASP A 1 426 ? -1.300 11.686 12.512 1.00 88.25 426 ASP A CA 1
ATOM 3461 C C . ASP A 1 426 ? -2.099 11.531 11.215 1.00 88.25 426 ASP A C 1
ATOM 3463 O O . ASP A 1 426 ? -1.536 11.506 10.121 1.00 88.25 426 ASP A O 1
ATOM 3467 N N . LEU A 1 427 ? -3.425 11.412 11.330 1.00 87.75 427 LEU A N 1
ATOM 3468 C CA . LEU A 1 427 ? -4.305 11.312 10.169 1.00 87.75 427 LEU A CA 1
ATOM 3469 C C . LEU A 1 427 ? -4.332 12.622 9.370 1.00 87.75 427 LEU A C 1
ATOM 3471 O O . LEU A 1 427 ? -4.327 12.572 8.143 1.00 87.75 427 LEU A O 1
ATOM 3475 N N . ALA A 1 428 ? -4.313 13.777 10.040 1.00 86.50 428 ALA A N 1
ATOM 3476 C CA . ALA A 1 428 ? -4.261 15.090 9.403 1.00 86.50 428 ALA A CA 1
ATOM 3477 C C . ALA A 1 428 ? -2.904 15.354 8.711 1.00 86.50 428 ALA A C 1
ATOM 3479 O O . ALA A 1 428 ? -2.874 15.937 7.627 1.00 86.50 428 ALA A O 1
ATOM 3480 N N . PHE A 1 429 ? -1.795 14.860 9.272 1.00 85.25 429 PHE A N 1
ATOM 3481 C CA . PHE A 1 429 ? -0.478 14.877 8.629 1.00 85.25 429 PHE A CA 1
ATOM 3482 C C . PHE A 1 429 ? -0.472 14.013 7.364 1.00 85.25 429 PHE A C 1
ATOM 3484 O O . PHE A 1 429 ? -0.152 14.513 6.288 1.00 85.25 429 PHE A O 1
ATOM 3491 N N . LYS A 1 430 ? -0.919 12.749 7.454 1.00 84.69 430 LYS A N 1
ATOM 3492 C CA . LYS A 1 430 ? -1.036 11.846 6.287 1.00 84.69 430 LYS A CA 1
ATOM 3493 C C . LYS A 1 430 ? -1.909 12.436 5.179 1.00 84.69 430 LYS A C 1
ATOM 3495 O O . LYS A 1 430 ? -1.609 12.305 3.998 1.00 84.69 430 LYS A O 1
ATOM 3500 N N . ALA A 1 431 ? -3.004 13.071 5.573 1.00 83.62 431 ALA A N 1
ATOM 3501 C CA . ALA A 1 431 ? -3.932 13.749 4.687 1.00 83.62 431 ALA A CA 1
ATOM 3502 C C . ALA A 1 431 ? -3.263 14.850 3.855 1.00 83.62 431 ALA A C 1
ATOM 3504 O O . ALA A 1 431 ? -3.463 14.919 2.641 1.00 83.62 431 ALA A O 1
ATOM 3505 N N . ILE A 1 432 ? -2.466 15.696 4.508 1.00 81.50 432 ILE A N 1
ATOM 3506 C CA . ILE A 1 432 ? -1.730 16.755 3.822 1.00 81.50 432 ILE A CA 1
ATOM 3507 C C . ILE A 1 432 ? -0.594 16.182 2.993 1.00 81.50 432 ILE A C 1
ATOM 3509 O O . ILE A 1 432 ? -0.424 16.638 1.869 1.00 81.50 432 ILE A O 1
ATOM 3513 N N . ASP A 1 433 ? 0.097 15.143 3.464 1.00 81.19 433 ASP A N 1
ATOM 3514 C CA . ASP A 1 433 ? 1.138 14.467 2.684 1.00 81.19 433 ASP A CA 1
ATOM 3515 C C . ASP A 1 433 ? 0.607 13.853 1.379 1.00 81.19 433 ASP A C 1
ATOM 3517 O O . ASP A 1 433 ? 1.254 13.911 0.335 1.00 81.19 433 ASP A O 1
ATOM 3521 N N . GLY A 1 434 ? -0.638 13.366 1.403 1.00 77.88 434 GLY A N 1
ATOM 3522 C CA . GLY A 1 434 ? -1.367 12.896 0.223 1.00 77.88 434 GLY A CA 1
ATOM 3523 C C . GLY A 1 434 ? -1.719 13.986 -0.802 1.00 77.88 434 GLY A C 1
ATOM 3524 O O . GLY A 1 434 ? -2.356 13.680 -1.809 1.00 77.88 434 GLY A O 1
ATOM 3525 N N . GLY A 1 435 ? -1.332 15.246 -0.573 1.00 72.62 435 GLY A N 1
ATOM 3526 C CA . GLY A 1 435 ? -1.536 16.361 -1.503 1.00 72.62 435 GLY A CA 1
ATOM 3527 C C . GLY A 1 435 ? -2.872 17.091 -1.345 1.00 72.62 435 GLY A C 1
ATOM 3528 O O . GLY A 1 435 ? -3.262 17.847 -2.238 1.00 72.62 435 GLY A O 1
ATOM 3529 N N . TYR A 1 436 ? -3.589 16.885 -0.236 1.00 76.75 436 TYR A N 1
ATOM 3530 C CA . TYR A 1 436 ? -4.870 17.549 -0.006 1.00 76.75 436 TYR A CA 1
ATOM 3531 C C . TYR A 1 436 ? -4.700 19.058 0.238 1.00 76.75 436 TYR A C 1
ATOM 3533 O O . TYR A 1 436 ? -3.944 19.480 1.113 1.00 76.75 436 TYR A O 1
ATOM 3541 N N . LYS A 1 437 ? -5.443 19.881 -0.515 1.00 76.06 437 LYS A N 1
ATOM 3542 C CA . LYS A 1 437 ? -5.446 21.349 -0.396 1.00 76.06 437 LYS A CA 1
ATOM 3543 C C . LYS A 1 437 ? -6.594 21.786 0.520 1.00 76.06 437 LYS A C 1
ATOM 3545 O O . LYS A 1 437 ? -7.754 21.489 0.245 1.00 76.06 437 LYS A O 1
ATOM 3550 N N . VAL A 1 438 ? -6.282 22.503 1.598 1.00 73.25 438 VAL A N 1
ATOM 3551 C CA . VAL A 1 438 ? -7.280 22.962 2.582 1.00 73.25 438 VAL A CA 1
ATOM 3552 C C . VAL A 1 438 ? -7.722 24.387 2.272 1.00 73.25 438 VAL A C 1
ATOM 3554 O O . VAL A 1 438 ? -6.892 25.259 2.014 1.00 73.25 438 VAL A O 1
ATOM 3557 N N . VAL A 1 439 ? -9.031 24.635 2.339 1.00 75.00 439 VAL A N 1
ATOM 3558 C CA . VAL A 1 439 ? -9.605 25.986 2.313 1.00 75.00 439 VAL A CA 1
ATOM 3559 C C . VAL A 1 439 ? -9.730 26.470 3.758 1.00 75.00 439 VAL A C 1
ATOM 3561 O O . VAL A 1 439 ? -10.461 25.873 4.540 1.00 75.00 439 VAL A O 1
ATOM 3564 N N . TYR A 1 440 ? -8.993 27.522 4.117 1.00 79.56 440 TYR A N 1
ATOM 3565 C CA . TYR A 1 440 ? -8.887 28.045 5.491 1.00 79.56 440 TYR A CA 1
ATOM 3566 C C . TYR A 1 440 ? -9.410 29.485 5.630 1.00 79.56 440 TYR A C 1
ATOM 3568 O O . TYR A 1 440 ? -9.128 30.154 6.620 1.00 79.56 440 TYR A O 1
ATOM 3576 N N . THR A 1 441 ? -10.146 29.994 4.638 1.00 75.12 441 THR A N 1
ATOM 3577 C CA . THR A 1 441 ? -10.605 31.397 4.592 1.00 75.12 441 THR A CA 1
ATOM 3578 C C . THR A 1 441 ? -11.452 31.803 5.797 1.00 75.12 441 THR A C 1
ATOM 3580 O O . THR A 1 441 ? -11.436 32.972 6.174 1.00 75.12 441 THR A O 1
ATOM 3583 N N . ASP A 1 442 ? -12.133 30.836 6.414 1.00 79.81 442 ASP A N 1
ATOM 3584 C CA . ASP A 1 442 ? -13.052 31.044 7.536 1.00 79.81 442 ASP A CA 1
ATOM 3585 C C . ASP A 1 442 ? -12.401 30.773 8.907 1.00 79.81 442 ASP A C 1
ATOM 3587 O O . ASP A 1 442 ? -13.084 30.804 9.930 1.00 79.81 442 ASP A O 1
ATOM 3591 N N . PHE A 1 443 ? -11.092 30.484 8.951 1.00 84.62 443 PHE A N 1
ATOM 3592 C CA . PHE A 1 443 ? -10.397 30.175 10.202 1.00 84.62 443 PHE A CA 1
ATOM 3593 C C . PHE A 1 443 ? -10.117 31.435 11.028 1.00 84.62 443 PHE A C 1
ATOM 3595 O O . PHE A 1 443 ? -9.654 32.455 10.514 1.00 84.62 443 PHE A O 1
ATOM 3602 N N . ASP A 1 444 ? -10.333 31.337 12.340 1.00 86.75 444 ASP A N 1
ATOM 3603 C CA . ASP A 1 444 ? -9.894 32.356 13.296 1.00 86.75 444 ASP A CA 1
ATOM 3604 C C . ASP A 1 444 ? -8.381 32.267 13.598 1.00 86.75 444 ASP A C 1
ATOM 3606 O O . ASP A 1 444 ? -7.666 31.372 13.142 1.00 86.75 444 ASP A O 1
ATOM 3610 N N . THR A 1 445 ? -7.868 33.201 14.401 1.00 86.19 445 THR A N 1
ATOM 3611 C CA . THR A 1 445 ? -6.445 33.268 14.778 1.00 86.19 445 THR A CA 1
ATOM 3612 C C . THR A 1 445 ? -5.926 31.997 15.463 1.00 86.19 445 THR A C 1
ATOM 3614 O O . THR A 1 445 ? -4.766 31.633 15.269 1.00 86.19 445 THR A O 1
ATOM 3617 N N . GLU A 1 446 ? -6.725 31.331 16.299 1.00 84.81 446 GLU A N 1
ATOM 3618 C CA . GLU A 1 446 ? -6.292 30.122 17.010 1.00 84.81 446 GLU A CA 1
ATOM 3619 C C . GLU A 1 446 ? -6.273 28.910 16.070 1.00 84.81 446 GLU A C 1
ATOM 3621 O O . GLU A 1 446 ? -5.313 28.134 16.066 1.00 84.81 446 GLU A O 1
ATOM 3626 N N . GLN A 1 447 ? -7.280 28.802 15.208 1.00 86.75 447 GLN A N 1
ATOM 3627 C CA . GLN A 1 447 ? -7.370 27.778 14.169 1.00 86.75 447 GLN A CA 1
ATOM 3628 C C . GLN A 1 447 ? -6.217 27.908 13.163 1.00 86.75 447 GLN A C 1
ATOM 3630 O O . GLN A 1 447 ? -5.580 26.909 12.819 1.00 86.75 447 GLN A O 1
ATOM 3635 N N . LEU A 1 448 ? -5.871 29.138 12.763 1.00 87.12 448 LEU A N 1
ATOM 3636 C CA . LEU A 1 448 ? -4.724 29.420 11.896 1.00 87.12 448 LEU A CA 1
ATOM 3637 C C . LEU A 1 448 ? -3.386 29.056 12.551 1.00 87.12 448 LEU A C 1
ATOM 3639 O O . LEU A 1 448 ? -2.509 28.547 11.857 1.00 87.12 448 LEU A O 1
ATOM 3643 N N . LYS A 1 449 ? -3.223 29.234 13.871 1.00 87.56 449 LYS A N 1
ATOM 3644 C CA . LYS A 1 449 ? -2.024 28.758 14.591 1.00 87.56 449 LYS A CA 1
ATOM 3645 C C . LYS A 1 449 ? -1.872 27.242 14.496 1.00 87.56 449 LYS A C 1
ATOM 3647 O O . LYS A 1 449 ? -0.780 26.758 14.207 1.00 87.56 449 LYS A O 1
ATOM 3652 N N . ARG A 1 450 ? -2.952 26.484 14.721 1.00 86.81 450 ARG A N 1
ATOM 3653 C CA . ARG A 1 450 ? -2.917 25.010 14.643 1.00 86.81 450 ARG A CA 1
ATOM 3654 C C . ARG A 1 450 ? -2.674 24.525 13.219 1.00 86.81 450 ARG A C 1
ATOM 3656 O O . ARG A 1 450 ? -1.892 23.599 13.012 1.00 86.81 450 ARG A O 1
ATOM 3663 N N . PHE A 1 451 ? -3.316 25.164 12.245 1.00 87.81 451 PHE A N 1
ATOM 3664 C CA . PHE A 1 451 ? -3.112 24.848 10.837 1.00 87.81 451 PHE A CA 1
ATOM 3665 C C . PHE A 1 451 ? -1.683 25.183 10.379 1.00 87.81 451 PHE A C 1
ATOM 3667 O O . PHE A 1 451 ? -1.027 24.357 9.748 1.00 87.81 451 PHE A O 1
ATOM 3674 N N . GLY A 1 452 ? -1.160 26.346 10.777 1.00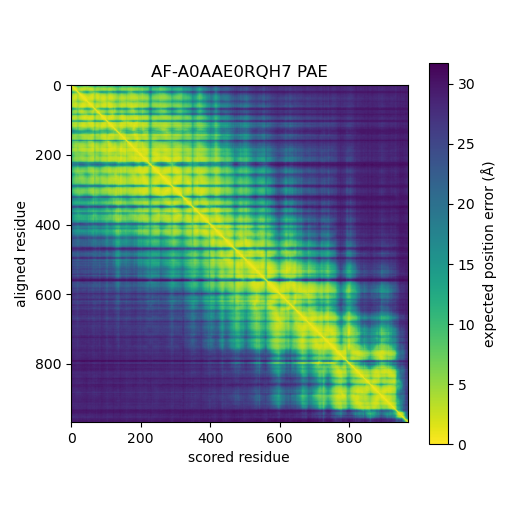 88.94 452 GLY A N 1
ATOM 3675 C CA . GLY A 1 452 ? 0.214 26.769 10.507 1.00 88.94 452 GLY A CA 1
ATOM 3676 C C . GLY A 1 452 ? 1.259 25.841 11.128 1.00 88.94 452 GLY A C 1
ATOM 3677 O O . GLY A 1 452 ? 2.234 25.495 10.461 1.00 88.94 452 GLY A O 1
ATOM 3678 N N . TYR A 1 453 ? 1.028 25.355 12.354 1.00 88.19 453 TYR A N 1
ATOM 3679 C CA . TYR A 1 453 ? 1.866 24.322 12.972 1.00 88.19 453 TYR A CA 1
ATOM 3680 C C . TYR A 1 453 ? 1.894 23.038 12.139 1.00 88.19 453 TYR A C 1
ATOM 3682 O O . TYR A 1 453 ? 2.969 22.500 11.879 1.00 88.19 453 TYR A O 1
ATOM 3690 N N . LEU A 1 454 ? 0.728 22.571 11.685 1.00 87.75 454 LEU A N 1
ATOM 3691 C CA . LEU A 1 454 ? 0.629 21.349 10.894 1.00 87.75 454 LEU A CA 1
ATOM 3692 C C . LEU A 1 454 ? 1.406 21.481 9.572 1.00 87.75 454 LEU A C 1
ATOM 3694 O O . LEU A 1 454 ? 2.219 20.616 9.246 1.00 87.75 454 LEU A O 1
ATOM 3698 N N . LEU A 1 455 ? 1.215 22.589 8.851 1.00 88.81 455 LEU A N 1
ATOM 3699 C CA . LEU A 1 455 ? 1.943 22.880 7.613 1.00 88.81 455 LEU A CA 1
ATOM 3700 C C . LEU A 1 455 ? 3.455 23.012 7.842 1.00 88.81 455 LEU A C 1
ATOM 3702 O O . LEU A 1 455 ? 4.240 22.471 7.067 1.00 88.81 455 LEU A O 1
ATOM 3706 N N . THR A 1 456 ? 3.857 23.698 8.914 1.00 90.75 456 THR A N 1
ATOM 3707 C CA . THR A 1 456 ? 5.266 23.868 9.301 1.00 90.75 456 THR A CA 1
ATOM 3708 C C . THR A 1 456 ? 5.927 22.522 9.551 1.00 90.75 456 THR A C 1
ATOM 3710 O O . THR A 1 456 ? 6.973 22.234 8.974 1.00 90.75 456 THR A O 1
ATOM 3713 N N . PHE A 1 457 ? 5.303 21.686 10.384 1.00 88.19 457 PHE A N 1
ATOM 3714 C CA . PHE A 1 457 ? 5.828 20.370 10.721 1.00 88.19 457 PHE A CA 1
ATOM 3715 C C . PHE A 1 457 ? 6.010 19.518 9.465 1.00 88.19 457 PHE A C 1
ATOM 3717 O O . PHE A 1 457 ? 7.086 18.962 9.258 1.00 88.19 457 PHE A O 1
ATOM 3724 N N . GLN A 1 458 ? 4.997 19.477 8.591 1.00 86.94 458 GLN A N 1
ATOM 3725 C CA . GLN A 1 458 ? 5.070 18.683 7.368 1.00 86.94 458 GLN A CA 1
ATOM 3726 C C . GLN A 1 458 ? 6.161 19.193 6.416 1.00 86.94 458 GLN A C 1
ATOM 3728 O O . GLN A 1 458 ? 6.936 18.399 5.883 1.00 86.94 458 GLN A O 1
ATOM 3733 N N . PHE A 1 459 ? 6.237 20.511 6.210 1.00 88.50 459 PHE A N 1
ATOM 3734 C CA . PHE A 1 459 ? 7.247 21.110 5.345 1.00 88.50 459 PHE A CA 1
ATOM 3735 C C . PHE A 1 459 ? 8.656 20.814 5.856 1.00 88.50 459 PHE A C 1
ATOM 3737 O O . PHE A 1 459 ? 9.495 20.334 5.100 1.00 88.50 459 PHE A O 1
ATOM 3744 N N . GLU A 1 460 ? 8.922 21.069 7.138 1.00 88.38 460 GLU A N 1
ATOM 3745 C CA . GLU A 1 460 ? 10.250 20.884 7.718 1.00 88.38 460 GLU A CA 1
ATOM 3746 C C . GLU A 1 460 ? 10.667 19.414 7.807 1.00 88.38 460 GLU A C 1
ATOM 3748 O O . GLU A 1 460 ? 11.842 19.109 7.598 1.00 88.38 460 GLU A O 1
ATOM 3753 N N . ASP A 1 461 ? 9.741 18.498 8.104 1.00 86.50 461 ASP A N 1
ATOM 3754 C CA . ASP A 1 461 ? 10.020 17.058 8.124 1.00 86.50 461 ASP A CA 1
ATOM 3755 C C . ASP A 1 461 ? 10.430 16.555 6.730 1.00 86.50 461 ASP A C 1
ATOM 3757 O O . ASP A 1 461 ? 11.475 15.912 6.575 1.00 86.50 461 ASP A O 1
ATOM 3761 N N . HIS A 1 462 ? 9.677 16.923 5.689 1.00 85.38 462 HIS A N 1
ATOM 3762 C CA . HIS A 1 462 ? 10.016 16.562 4.310 1.00 85.38 462 HIS A CA 1
ATOM 3763 C C . HIS A 1 462 ? 11.276 17.269 3.809 1.00 85.38 462 HIS A C 1
ATOM 3765 O O . HIS A 1 462 ? 12.107 16.645 3.143 1.00 85.38 462 HIS A O 1
ATOM 3771 N N . TRP A 1 463 ? 11.468 18.538 4.173 1.00 85.19 463 TRP A N 1
ATOM 3772 C CA . TRP A 1 463 ? 12.680 19.285 3.853 1.00 85.19 463 TRP A CA 1
ATOM 3773 C C . TRP A 1 463 ? 13.916 18.602 4.447 1.00 85.19 463 TRP A C 1
ATOM 3775 O O . TRP A 1 463 ? 14.840 18.264 3.708 1.00 85.19 463 TRP A O 1
ATOM 3785 N N . LYS A 1 464 ? 13.910 18.271 5.747 1.00 83.88 464 LYS A N 1
ATOM 3786 C CA . LYS A 1 464 ? 15.018 17.562 6.419 1.00 83.88 464 LYS A CA 1
ATOM 3787 C C . LYS A 1 464 ? 15.333 16.218 5.761 1.00 83.88 464 LYS A C 1
ATOM 3789 O O . LYS A 1 464 ? 16.505 15.922 5.530 1.00 83.88 464 LYS A O 1
ATOM 3794 N N . LYS A 1 465 ? 14.311 15.432 5.403 1.00 80.12 465 LYS A N 1
ATOM 3795 C CA . LYS A 1 465 ? 14.482 14.154 4.686 1.00 80.12 465 LYS A CA 1
ATOM 3796 C C . LYS A 1 465 ? 15.114 14.346 3.305 1.00 80.12 465 LYS A C 1
ATOM 3798 O O . LYS A 1 465 ? 16.005 13.586 2.938 1.00 80.12 465 LYS A O 1
ATOM 3803 N N . SER A 1 466 ? 14.710 15.383 2.571 1.00 70.69 466 SER A N 1
ATOM 3804 C CA . SER A 1 466 ? 15.267 15.708 1.249 1.00 70.69 466 SER A CA 1
ATOM 3805 C C . SER A 1 466 ? 16.708 16.248 1.304 1.00 70.69 466 SER A C 1
ATOM 3807 O O . SER A 1 466 ? 17.477 16.084 0.356 1.00 70.69 466 SER A O 1
ATOM 3809 N N . VAL A 1 467 ? 17.110 16.840 2.436 1.00 63.41 467 VAL A N 1
ATOM 3810 C CA . VAL A 1 467 ? 18.446 17.420 2.669 1.00 63.41 467 VAL A CA 1
ATOM 3811 C C . VAL A 1 467 ? 19.438 16.405 3.278 1.00 63.41 467 VAL A C 1
ATOM 3813 O O . VAL A 1 467 ? 20.640 16.659 3.293 1.00 63.41 467 VAL A O 1
ATOM 3816 N N . ALA A 1 468 ? 18.998 15.217 3.704 1.00 57.50 468 ALA A N 1
ATOM 3817 C CA . ALA A 1 468 ? 19.867 14.219 4.341 1.00 57.50 468 ALA A CA 1
ATOM 3818 C C . ALA A 1 468 ? 20.859 13.505 3.389 1.00 57.50 468 ALA A C 1
ATOM 3820 O O . ALA A 1 468 ? 21.854 12.948 3.853 1.00 57.50 468 ALA A O 1
ATOM 3821 N N . ASP A 1 469 ? 20.641 13.530 2.071 1.00 54.56 469 ASP A N 1
ATOM 3822 C CA . ASP A 1 469 ? 21.514 12.854 1.099 1.00 54.56 469 ASP A CA 1
ATOM 3823 C C . ASP A 1 469 ? 22.695 13.743 0.674 1.00 54.56 469 ASP A C 1
ATOM 3825 O O . ASP A 1 469 ? 22.589 14.532 -0.260 1.00 54.56 469 ASP A O 1
ATOM 3829 N N . ALA A 1 470 ? 23.834 13.636 1.366 1.00 52.56 470 ALA A N 1
ATOM 3830 C CA . ALA A 1 470 ? 25.013 14.503 1.218 1.00 52.56 470 ALA A CA 1
ATOM 3831 C C . ALA A 1 470 ? 25.662 14.547 -0.191 1.00 52.56 470 ALA A C 1
ATOM 3833 O O . ALA A 1 470 ? 26.554 15.364 -0.417 1.00 52.56 470 ALA A O 1
ATOM 3834 N N . SER A 1 471 ? 25.233 13.706 -1.137 1.00 55.25 471 SER A N 1
ATOM 3835 C CA . SER A 1 471 ? 25.886 13.508 -2.441 1.00 55.25 471 SER A CA 1
ATOM 3836 C C . SER A 1 471 ? 25.446 14.478 -3.560 1.00 55.25 471 SER A C 1
ATOM 3838 O O . SER A 1 471 ? 26.192 14.689 -4.522 1.00 55.25 471 SER A O 1
ATOM 3840 N N . ALA A 1 472 ? 24.266 15.107 -3.453 1.00 56.03 472 ALA A N 1
ATOM 3841 C CA . ALA A 1 472 ? 23.700 15.980 -4.494 1.00 56.03 472 ALA A CA 1
ATOM 3842 C C . ALA A 1 472 ? 23.938 17.485 -4.237 1.00 56.03 472 ALA A C 1
ATOM 3844 O O . ALA A 1 472 ? 23.949 17.919 -3.088 1.00 56.03 472 ALA A O 1
ATOM 3845 N N . ASN A 1 473 ? 24.070 18.294 -5.300 1.00 68.88 473 ASN A N 1
ATOM 3846 C CA . ASN A 1 473 ? 24.125 19.765 -5.214 1.00 68.88 473 ASN A CA 1
ATOM 3847 C C . ASN A 1 473 ? 22.831 20.311 -4.567 1.00 68.88 473 ASN A C 1
ATOM 3849 O O . ASN A 1 473 ? 21.746 19.829 -4.893 1.00 68.88 473 ASN A O 1
ATOM 3853 N N . GLU A 1 474 ? 22.939 21.304 -3.681 1.00 68.31 474 GLU A N 1
ATOM 3854 C CA . GLU A 1 474 ? 21.830 21.910 -2.919 1.00 68.31 474 GLU A CA 1
ATOM 3855 C C . GLU A 1 474 ? 20.682 22.365 -3.836 1.00 68.31 474 GLU A C 1
ATOM 3857 O O . GLU A 1 474 ? 19.521 22.030 -3.613 1.00 68.31 474 GLU A O 1
ATOM 3862 N N . VAL A 1 475 ? 21.035 22.998 -4.955 1.00 70.56 475 VAL A N 1
ATOM 3863 C CA . VAL A 1 475 ? 20.105 23.490 -5.981 1.00 70.56 475 VAL A CA 1
ATOM 3864 C C . VAL A 1 475 ? 19.265 22.363 -6.606 1.00 70.56 475 VAL A C 1
ATOM 3866 O O . VAL A 1 475 ? 18.052 22.491 -6.768 1.00 70.56 475 VAL A O 1
ATOM 3869 N N . LYS A 1 476 ? 19.880 21.204 -6.877 1.00 75.06 476 LYS A N 1
ATOM 3870 C CA . LYS A 1 476 ? 19.188 20.035 -7.444 1.00 75.06 476 LYS A CA 1
ATOM 3871 C C . LYS A 1 476 ? 18.201 19.423 -6.452 1.00 75.06 476 LYS A C 1
ATOM 3873 O O . LYS A 1 476 ? 17.130 18.970 -6.850 1.00 75.06 476 LYS A O 1
ATOM 3878 N N . ARG A 1 477 ? 18.544 19.410 -5.158 1.00 78.44 477 ARG A N 1
ATOM 3879 C CA . ARG A 1 477 ? 17.649 18.901 -4.105 1.00 78.44 477 ARG A CA 1
ATOM 3880 C C . ARG A 1 477 ? 16.416 19.776 -3.968 1.00 78.44 477 ARG A C 1
ATOM 3882 O O . ARG A 1 477 ? 15.321 19.240 -3.855 1.00 78.44 477 ARG A O 1
ATOM 3889 N N . MET A 1 478 ? 16.588 21.096 -4.053 1.00 83.75 478 MET A N 1
ATOM 3890 C CA . MET A 1 478 ? 15.466 22.034 -4.065 1.00 83.75 478 MET A CA 1
ATOM 3891 C C . MET A 1 478 ? 14.540 21.775 -5.254 1.00 83.75 478 MET A C 1
ATOM 3893 O O . MET A 1 478 ? 13.330 21.672 -5.065 1.00 83.75 478 MET A O 1
ATOM 3897 N N . LEU A 1 479 ? 15.092 21.606 -6.462 1.00 83.75 479 LEU A N 1
ATOM 3898 C CA . LEU A 1 479 ? 14.289 21.301 -7.648 1.00 83.75 479 LEU A CA 1
ATOM 3899 C C . LEU A 1 479 ? 13.511 19.992 -7.488 1.00 83.75 479 LEU A C 1
ATOM 3901 O O . LEU A 1 479 ? 12.304 19.948 -7.722 1.00 83.75 479 LEU A O 1
ATOM 3905 N N . LEU A 1 480 ? 14.190 18.941 -7.026 1.00 84.44 480 LEU A N 1
ATOM 3906 C CA . LEU A 1 480 ? 13.576 17.639 -6.797 1.00 84.44 480 LEU A CA 1
ATOM 3907 C C . LEU A 1 480 ? 12.484 17.711 -5.723 1.00 84.44 480 LEU A C 1
ATOM 3909 O O . LEU A 1 480 ? 11.403 17.171 -5.930 1.00 84.44 480 LEU A O 1
ATOM 3913 N N . PHE A 1 481 ? 12.728 18.407 -4.611 1.00 87.88 481 PHE A N 1
ATOM 3914 C CA . PHE A 1 481 ? 11.748 18.624 -3.548 1.00 87.88 481 PHE A CA 1
ATOM 3915 C C . PHE A 1 481 ? 10.473 19.283 -4.089 1.00 87.88 481 PHE A C 1
ATOM 3917 O O . PHE A 1 481 ? 9.381 18.757 -3.877 1.00 87.88 481 PHE A O 1
ATOM 3924 N N . MET A 1 482 ? 10.605 20.371 -4.856 1.00 87.94 482 MET A N 1
ATOM 3925 C CA . MET A 1 482 ? 9.457 21.073 -5.443 1.00 87.94 482 MET A CA 1
ATOM 3926 C C . MET A 1 482 ? 8.658 20.188 -6.408 1.00 87.94 482 MET A C 1
ATOM 3928 O O . MET A 1 482 ? 7.428 20.224 -6.406 1.00 87.94 482 MET A O 1
ATOM 3932 N N . LEU A 1 483 ? 9.353 19.404 -7.238 1.00 86.69 483 LEU A N 1
ATOM 3933 C CA . LEU A 1 483 ? 8.747 18.633 -8.327 1.00 86.69 483 LEU A CA 1
ATOM 3934 C C . LEU A 1 483 ? 8.219 17.263 -7.908 1.00 86.69 483 LEU A C 1
ATOM 3936 O O . LEU A 1 483 ? 7.358 16.716 -8.591 1.00 86.69 483 LEU A O 1
ATOM 3940 N N . THR A 1 484 ? 8.709 16.702 -6.804 1.00 84.44 484 THR A N 1
ATOM 3941 C CA . THR A 1 484 ? 8.326 15.351 -6.369 1.00 84.44 484 THR A CA 1
ATOM 3942 C C . THR A 1 484 ? 7.399 15.336 -5.169 1.00 84.44 484 THR A C 1
ATOM 3944 O O . THR A 1 484 ? 6.662 14.366 -5.023 1.00 84.44 484 THR A O 1
ATOM 3947 N N . TRP A 1 485 ? 7.387 16.376 -4.328 1.00 87.50 485 TRP A N 1
ATOM 3948 C CA . TRP A 1 485 ? 6.517 16.419 -3.156 1.00 87.50 485 TRP A CA 1
ATOM 3949 C C . TRP A 1 485 ? 5.136 16.991 -3.527 1.00 87.50 485 TRP A C 1
ATOM 3951 O O . TRP A 1 485 ? 5.005 18.201 -3.747 1.00 87.50 485 TRP A O 1
ATOM 3961 N N . PRO A 1 486 ? 4.069 16.164 -3.604 1.00 84.50 486 PRO A N 1
ATOM 3962 C CA . PRO A 1 486 ? 2.760 16.607 -4.102 1.00 84.50 486 PRO A CA 1
ATOM 3963 C C . PRO A 1 486 ? 2.177 17.853 -3.398 1.00 84.50 486 PRO A C 1
ATOM 3965 O O . PRO A 1 486 ? 1.676 18.753 -4.100 1.00 84.50 486 PRO A O 1
ATOM 3968 N N . PRO A 1 487 ? 2.283 17.973 -2.054 1.00 86.50 487 PRO A N 1
ATOM 3969 C CA . PRO A 1 487 ? 1.767 19.110 -1.298 1.00 86.50 487 PRO A CA 1
ATOM 3970 C C . PRO A 1 487 ? 2.453 20.435 -1.620 1.00 86.50 487 PRO A C 1
ATOM 3972 O O . PRO A 1 487 ? 1.867 21.476 -1.339 1.00 86.50 487 PRO A O 1
ATOM 3975 N N . PHE A 1 488 ? 3.637 20.450 -2.245 1.00 87.75 488 PHE A N 1
ATOM 3976 C CA . PHE A 1 488 ? 4.355 21.697 -2.532 1.00 87.75 488 PHE A CA 1
ATOM 3977 C C . PHE A 1 488 ? 3.513 22.690 -3.359 1.00 87.75 488 PHE A C 1
ATOM 3979 O O . PHE A 1 488 ? 3.550 23.895 -3.127 1.00 87.75 488 PHE A O 1
ATOM 3986 N N . SER A 1 489 ? 2.646 22.186 -4.243 1.00 83.94 489 SER A N 1
ATOM 3987 C CA . SER A 1 489 ? 1.657 23.007 -4.967 1.00 83.94 489 SER A CA 1
ATOM 3988 C C . SER A 1 489 ? 0.682 23.761 -4.053 1.00 83.94 489 SER A C 1
ATOM 3990 O O . SER A 1 489 ? 0.290 24.888 -4.355 1.00 83.94 489 SER A O 1
ATOM 3992 N N . HIS A 1 490 ? 0.295 23.162 -2.922 1.00 81.12 490 HIS A N 1
ATOM 3993 C CA . HIS A 1 490 ? -0.515 23.823 -1.906 1.00 81.12 490 HIS A CA 1
ATOM 3994 C C . HIS A 1 490 ? 0.273 24.968 -1.274 1.00 81.12 490 HIS A C 1
ATOM 3996 O O . HIS A 1 490 ? -0.229 26.085 -1.234 1.00 81.12 490 HIS A O 1
ATOM 4002 N N . PHE A 1 491 ? 1.522 24.718 -0.872 1.00 84.69 491 PHE A N 1
ATOM 4003 C CA . PHE A 1 491 ? 2.399 25.740 -0.296 1.00 84.69 491 PHE A CA 1
ATOM 4004 C C . PHE A 1 491 ? 2.657 26.908 -1.256 1.00 84.69 491 PHE A C 1
ATOM 4006 O O . PHE A 1 491 ? 2.600 28.064 -0.836 1.00 84.69 491 PHE A O 1
ATOM 4013 N N . MET A 1 492 ? 2.846 26.637 -2.551 1.00 81.75 492 MET A N 1
ATOM 4014 C CA . MET A 1 492 ? 2.917 27.683 -3.578 1.00 81.75 492 MET A CA 1
ATOM 4015 C C . MET A 1 492 ? 1.640 28.528 -3.607 1.00 81.75 492 MET A C 1
ATOM 4017 O O . MET A 1 492 ? 1.717 29.759 -3.585 1.00 81.75 492 MET A O 1
ATOM 4021 N N . ALA A 1 493 ? 0.466 27.892 -3.554 1.00 77.62 493 ALA A N 1
ATOM 4022 C CA . ALA A 1 493 ? -0.804 28.606 -3.490 1.00 77.62 493 ALA A CA 1
ATOM 4023 C C . ALA A 1 493 ? -0.909 29.515 -2.243 1.00 77.62 493 ALA A C 1
ATOM 4025 O O . ALA A 1 493 ? -1.429 30.629 -2.345 1.00 77.62 493 ALA A O 1
ATOM 4026 N N . LEU A 1 494 ? -0.345 29.118 -1.092 1.00 76.81 494 LEU A N 1
ATOM 4027 C CA . LEU A 1 494 ? -0.322 29.954 0.124 1.00 76.81 494 LEU A CA 1
ATOM 4028 C C . LEU A 1 494 ? 0.498 31.238 -0.061 1.00 76.81 494 LEU A C 1
ATOM 4030 O O . LEU A 1 494 ? 0.156 32.280 0.493 1.00 76.81 494 LEU A O 1
ATOM 4034 N N . THR A 1 495 ? 1.571 31.182 -0.856 1.00 69.50 495 THR A N 1
ATOM 4035 C CA . THR A 1 495 ? 2.396 32.366 -1.159 1.00 69.50 495 THR A CA 1
ATOM 4036 C C . THR A 1 495 ? 1.715 33.328 -2.139 1.00 69.50 495 THR A C 1
ATOM 4038 O O . THR A 1 495 ? 1.985 34.531 -2.104 1.00 69.50 495 THR A O 1
ATOM 4041 N N . SER A 1 496 ? 0.797 32.807 -2.963 1.00 64.31 496 SER A N 1
ATOM 4042 C CA . SER A 1 496 ? 0.013 33.560 -3.949 1.00 64.31 496 SER A CA 1
ATOM 4043 C C . SER A 1 496 ? -1.294 34.171 -3.428 1.00 64.31 496 SER A C 1
ATOM 4045 O O . SER A 1 496 ? -1.744 35.184 -3.961 1.00 64.31 496 SER A O 1
ATOM 4047 N N . GLY A 1 497 ? -1.919 33.538 -2.428 1.00 65.00 497 GLY A N 1
ATOM 4048 C CA . GLY A 1 497 ? -3.288 33.805 -1.976 1.00 65.00 497 GLY A CA 1
ATOM 4049 C C . GLY A 1 497 ? -3.377 34.677 -0.720 1.00 65.00 497 GLY A C 1
ATOM 4050 O O . GLY A 1 497 ? -2.646 35.656 -0.571 1.00 65.00 497 GLY A O 1
ATOM 4051 N N . ASP A 1 498 ? -4.290 34.334 0.200 1.00 65.19 498 ASP A N 1
ATOM 4052 C CA . ASP A 1 498 ? -4.415 35.020 1.493 1.00 65.19 498 ASP A CA 1
ATOM 4053 C C . ASP A 1 498 ? -3.162 34.766 2.353 1.00 65.19 498 ASP A C 1
ATOM 4055 O O . ASP A 1 498 ? -2.999 33.707 2.972 1.00 65.19 498 ASP A O 1
ATOM 4059 N N . LYS A 1 499 ? -2.282 35.776 2.390 1.00 74.25 499 LYS A N 1
ATOM 4060 C CA . LYS A 1 499 ? -0.992 35.765 3.096 1.00 74.25 499 LYS A CA 1
ATOM 4061 C C . LYS A 1 499 ? -1.125 35.708 4.621 1.00 74.25 499 LYS A C 1
ATOM 4063 O O . LYS A 1 499 ? -0.100 35.607 5.293 1.00 74.25 499 LYS A O 1
ATOM 4068 N N . LYS A 1 500 ? -2.340 35.741 5.189 1.00 81.88 500 LYS A N 1
ATOM 4069 C CA . LYS A 1 500 ? -2.562 35.609 6.642 1.00 81.88 500 LYS A CA 1
ATOM 4070 C C . LYS A 1 500 ? -1.910 34.358 7.227 1.00 81.88 500 LYS A C 1
ATOM 4072 O O . LYS A 1 500 ? -1.300 34.449 8.287 1.00 81.88 500 LYS A O 1
ATOM 4077 N N . ILE A 1 501 ? -1.990 33.215 6.537 1.00 84.19 501 ILE A N 1
ATOM 4078 C CA . ILE A 1 501 ? -1.429 31.949 7.040 1.00 84.19 501 ILE A CA 1
ATOM 4079 C C . ILE A 1 501 ? 0.102 31.976 7.145 1.00 84.19 501 ILE A C 1
ATOM 4081 O O . ILE A 1 501 ? 0.658 31.326 8.024 1.00 84.19 501 ILE A O 1
ATOM 4085 N N . LEU A 1 502 ? 0.788 32.773 6.312 1.00 84.50 502 LEU A N 1
ATOM 4086 C CA . LEU A 1 502 ? 2.253 32.883 6.329 1.00 84.50 502 LEU A CA 1
ATOM 4087 C C . LEU A 1 502 ? 2.772 33.421 7.669 1.00 84.50 502 LEU A C 1
ATOM 4089 O O . LEU A 1 502 ? 3.871 33.065 8.077 1.00 84.50 502 LEU A O 1
ATOM 4093 N N . GLY A 1 503 ? 1.972 34.231 8.376 1.00 85.62 503 GLY A N 1
ATOM 4094 C CA . GLY A 1 503 ? 2.303 34.725 9.717 1.00 85.62 503 GLY A CA 1
ATOM 4095 C C . GLY A 1 503 ? 2.253 33.659 10.819 1.00 85.62 503 GLY A C 1
ATOM 4096 O O . GLY A 1 503 ? 2.693 33.928 11.934 1.00 85.62 503 GLY A O 1
ATOM 4097 N N . PHE A 1 504 ? 1.727 32.466 10.523 1.00 89.06 504 PHE A N 1
ATOM 4098 C CA . PHE A 1 504 ? 1.614 31.338 11.454 1.00 89.06 504 PHE A CA 1
ATOM 4099 C C . PHE A 1 504 ? 2.524 30.154 11.088 1.00 89.06 504 PHE A C 1
ATOM 4101 O O . PHE A 1 504 ? 2.504 29.138 11.783 1.00 89.06 504 PHE A O 1
ATOM 4108 N N . LEU A 1 505 ? 3.308 30.272 10.012 1.00 89.94 505 LEU A N 1
ATOM 4109 C CA . LEU A 1 505 ? 4.372 29.325 9.673 1.00 89.94 505 LEU A CA 1
ATOM 4110 C C . LEU A 1 505 ? 5.660 29.669 10.440 1.00 89.94 505 LEU A C 1
ATOM 4112 O O . LEU A 1 505 ? 5.841 30.810 10.873 1.00 89.94 505 LEU A O 1
ATOM 4116 N N . SER A 1 506 ? 6.577 28.710 10.599 1.00 90.44 506 SER A N 1
ATOM 4117 C CA . SER A 1 506 ? 7.908 29.015 11.149 1.00 90.44 506 SER A CA 1
ATOM 4118 C C . SER A 1 506 ? 8.710 29.936 10.222 1.00 90.44 506 SER A C 1
ATOM 4120 O O . SER A 1 506 ? 8.531 29.943 9.001 1.00 90.44 506 SER A O 1
ATOM 4122 N N . GLY A 1 507 ? 9.645 30.695 10.805 1.00 88.06 507 GLY A N 1
ATOM 4123 C CA . GLY A 1 507 ? 10.561 31.545 10.039 1.00 88.06 507 GLY A CA 1
ATOM 4124 C C . GLY A 1 507 ? 11.371 30.751 9.011 1.00 88.06 507 GLY A C 1
ATOM 4125 O O . GLY A 1 507 ? 11.470 31.172 7.860 1.00 88.06 507 GLY A O 1
ATOM 4126 N N . ASP A 1 508 ? 11.864 29.572 9.394 1.00 86.94 508 ASP A N 1
ATOM 4127 C CA . ASP A 1 508 ? 12.644 28.693 8.517 1.00 86.94 508 ASP A CA 1
ATOM 4128 C C . ASP A 1 508 ? 11.804 28.158 7.348 1.00 86.94 508 ASP A C 1
ATOM 4130 O O . ASP A 1 508 ? 12.243 28.211 6.198 1.00 86.94 508 ASP A O 1
ATOM 4134 N N . CYS A 1 509 ? 10.560 27.728 7.605 1.00 89.31 509 CYS A N 1
ATOM 4135 C CA . CYS A 1 509 ? 9.632 27.299 6.556 1.00 89.31 509 CYS A CA 1
ATOM 4136 C C . CYS A 1 509 ? 9.396 28.420 5.532 1.00 89.31 509 CYS A C 1
ATOM 4138 O O . CYS A 1 509 ? 9.512 28.197 4.326 1.00 89.31 509 CYS A O 1
ATOM 4140 N N . VAL A 1 510 ? 9.146 29.651 5.992 1.00 88.12 510 VAL A N 1
ATOM 4141 C CA . VAL A 1 510 ? 8.939 30.809 5.106 1.00 88.12 510 VAL A CA 1
ATOM 4142 C C . VAL A 1 510 ? 10.200 31.145 4.299 1.00 88.12 510 VAL A C 1
ATOM 4144 O O . VAL A 1 510 ? 10.095 31.457 3.109 1.00 88.12 510 VAL A O 1
ATOM 4147 N N . ILE A 1 511 ? 11.389 31.064 4.906 1.00 87.88 511 ILE A N 1
ATOM 4148 C CA . ILE A 1 511 ? 12.668 31.288 4.214 1.00 87.88 511 ILE A CA 1
ATOM 4149 C C . ILE A 1 511 ? 12.851 30.263 3.090 1.00 87.88 511 ILE A C 1
ATOM 4151 O O . ILE A 1 511 ? 13.101 30.655 1.948 1.00 87.88 511 ILE A O 1
ATOM 4155 N N . HIS A 1 512 ? 12.674 28.973 3.380 1.00 87.81 512 HIS A N 1
ATOM 4156 C CA . HIS A 1 512 ? 12.830 27.905 2.393 1.00 87.81 512 HIS A CA 1
ATOM 4157 C C . HIS A 1 512 ? 11.784 27.973 1.278 1.00 87.81 512 HIS A C 1
ATOM 4159 O O . HIS A 1 512 ? 12.127 27.806 0.105 1.00 87.81 512 HIS A O 1
ATOM 4165 N N . LEU A 1 513 ? 10.530 28.306 1.603 1.00 87.31 513 LEU A N 1
ATOM 4166 C CA . LEU A 1 513 ? 9.492 28.562 0.602 1.00 87.31 513 LEU A CA 1
ATOM 4167 C C . LEU A 1 513 ? 9.896 29.691 -0.348 1.00 87.31 513 LEU A C 1
ATOM 4169 O O . LEU A 1 513 ? 9.801 29.532 -1.564 1.00 87.31 513 LEU A O 1
ATOM 4173 N N . LYS A 1 514 ? 10.415 30.802 0.188 1.00 85.56 514 LYS A N 1
ATOM 4174 C CA . LYS A 1 514 ? 10.879 31.937 -0.620 1.00 85.56 514 LYS A CA 1
ATOM 4175 C C . LYS A 1 514 ? 12.089 31.585 -1.492 1.00 85.56 514 LYS A C 1
ATOM 4177 O O . LYS A 1 514 ? 12.191 32.055 -2.627 1.00 85.56 514 LYS A O 1
ATOM 4182 N N . GLN A 1 515 ? 13.016 30.777 -0.980 1.00 86.56 515 GLN A N 1
ATOM 4183 C CA . GLN A 1 515 ? 14.148 30.273 -1.763 1.00 86.56 515 GLN A CA 1
ATOM 4184 C C . GLN A 1 515 ? 13.655 29.422 -2.943 1.00 86.56 515 GLN A C 1
ATOM 4186 O O . GLN A 1 515 ? 14.082 29.645 -4.075 1.00 86.56 515 GLN A O 1
ATOM 4191 N N . CYS A 1 516 ? 12.703 28.517 -2.700 1.00 87.69 516 CYS A N 1
ATOM 4192 C CA . CYS A 1 516 ? 12.091 27.678 -3.730 1.00 87.69 516 CYS A CA 1
ATOM 4193 C C . CYS A 1 516 ? 11.359 28.508 -4.797 1.00 87.69 516 CYS A C 1
ATOM 4195 O O . CYS A 1 516 ? 11.592 28.312 -5.988 1.00 87.69 516 CYS A O 1
ATOM 4197 N N . THR A 1 517 ? 10.536 29.488 -4.400 1.00 84.19 517 THR A N 1
ATOM 4198 C CA . THR A 1 517 ? 9.807 30.350 -5.352 1.00 84.19 517 THR A CA 1
ATOM 4199 C C . THR A 1 517 ? 10.758 31.189 -6.209 1.00 84.19 517 THR A C 1
ATOM 4201 O O . THR A 1 517 ? 10.548 31.328 -7.412 1.00 84.19 517 THR A O 1
ATOM 4204 N N . THR A 1 518 ? 11.827 31.727 -5.608 1.00 86.44 518 THR A N 1
ATOM 4205 C CA . THR A 1 518 ? 12.840 32.529 -6.319 1.00 86.44 518 THR A CA 1
ATOM 4206 C C . THR A 1 518 ? 13.605 31.673 -7.326 1.00 86.44 518 THR A C 1
ATOM 4208 O O . THR A 1 518 ? 13.814 32.086 -8.465 1.00 86.44 518 THR A O 1
ATOM 4211 N N . TYR A 1 519 ? 13.988 30.459 -6.929 1.00 87.56 519 TYR A N 1
ATOM 4212 C CA . TYR A 1 519 ? 14.684 29.529 -7.809 1.00 87.56 519 TYR A CA 1
ATOM 4213 C C . TYR A 1 519 ? 13.787 29.033 -8.956 1.00 87.56 519 TYR A C 1
ATOM 4215 O O . TYR A 1 519 ? 14.228 29.003 -10.103 1.00 87.56 519 TYR A O 1
ATOM 4223 N N . LEU A 1 520 ? 12.504 28.753 -8.692 1.00 87.88 520 LEU A N 1
ATOM 4224 C CA . LEU A 1 520 ? 11.528 28.419 -9.735 1.00 87.88 520 LEU A CA 1
ATOM 4225 C C . LEU A 1 520 ? 11.360 29.562 -10.755 1.00 87.88 520 LEU A C 1
ATOM 4227 O O . LEU A 1 520 ? 11.346 29.305 -11.956 1.00 87.88 520 LEU A O 1
ATOM 4231 N N . SER A 1 521 ? 11.301 30.819 -10.298 1.00 86.38 521 SER A N 1
ATOM 4232 C CA . SER A 1 521 ? 11.257 32.001 -11.178 1.00 86.38 521 SER A CA 1
ATOM 4233 C C . SER A 1 521 ? 12.519 32.128 -12.047 1.00 86.38 521 SER A C 1
ATOM 4235 O O . SER A 1 521 ? 12.438 32.376 -13.256 1.00 86.38 521 SER A O 1
ATOM 4237 N N . SER A 1 522 ? 13.694 31.861 -11.462 1.00 88.56 522 SER A N 1
ATOM 4238 C CA . SER A 1 522 ? 14.956 31.800 -12.208 1.00 88.56 522 SER A CA 1
ATOM 4239 C C . SER A 1 522 ? 14.910 30.730 -13.298 1.00 88.56 522 SER A C 1
ATOM 4241 O O . SER A 1 522 ? 15.273 31.029 -14.428 1.00 88.56 522 SER A O 1
ATOM 4243 N N . LEU A 1 523 ? 14.422 29.520 -13.005 1.00 89.75 523 LEU A N 1
ATOM 4244 C CA . LEU A 1 523 ? 14.333 28.430 -13.986 1.00 89.75 523 LEU A CA 1
ATOM 4245 C C . LEU A 1 523 ? 13.406 28.757 -15.160 1.00 89.75 523 LEU A C 1
ATOM 4247 O O . LEU A 1 523 ? 13.736 28.441 -16.304 1.00 89.75 523 LEU A O 1
ATOM 4251 N N . ILE A 1 524 ? 12.270 29.410 -14.898 1.00 89.12 524 ILE A N 1
ATOM 4252 C CA . ILE A 1 524 ? 11.365 29.892 -15.952 1.00 89.12 524 ILE A CA 1
ATOM 4253 C C . ILE A 1 524 ? 12.104 30.873 -16.872 1.00 89.12 524 ILE A C 1
ATOM 4255 O O . ILE A 1 524 ? 12.039 30.747 -18.096 1.00 89.12 524 ILE A O 1
ATOM 4259 N N . SER A 1 525 ? 12.844 31.816 -16.286 1.00 89.00 525 SER A N 1
ATOM 4260 C CA . SER A 1 525 ? 13.634 32.799 -17.036 1.00 89.00 525 SER A CA 1
ATOM 4261 C C . SER A 1 525 ? 14.744 32.124 -17.854 1.00 89.00 525 SER A C 1
ATOM 4263 O O . SER A 1 525 ? 14.901 32.418 -19.037 1.00 89.00 525 SER A O 1
ATOM 4265 N N . SER A 1 526 ? 15.432 31.136 -17.274 1.00 91.38 526 SER A N 1
ATOM 4266 C CA . SER A 1 526 ? 16.470 30.346 -17.947 1.00 91.38 526 SER A CA 1
ATOM 4267 C C . SER A 1 526 ? 15.936 29.492 -19.105 1.00 91.38 526 SER A C 1
ATOM 4269 O O . SER A 1 526 ? 16.637 29.253 -20.091 1.00 91.38 526 SER A O 1
ATOM 4271 N N . CYS A 1 527 ? 14.686 29.019 -19.013 1.00 91.31 527 CYS A N 1
ATOM 4272 C CA . CYS A 1 527 ? 14.005 28.356 -20.129 1.00 91.31 527 CYS A CA 1
ATOM 4273 C C . CYS A 1 527 ? 13.724 29.339 -21.272 1.00 91.31 527 CYS A C 1
ATOM 4275 O O . CYS A 1 527 ? 13.819 28.965 -22.442 1.00 91.31 527 CYS A O 1
ATOM 4277 N N . GLN A 1 528 ? 13.382 30.586 -20.946 1.00 88.19 528 GLN A N 1
ATOM 4278 C CA . GLN A 1 528 ? 13.071 31.619 -21.930 1.00 88.19 528 GLN A CA 1
ATOM 4279 C C . GLN A 1 528 ? 14.319 32.032 -22.723 1.00 88.19 528 GLN A C 1
ATOM 4281 O O . GLN A 1 528 ? 14.280 32.037 -23.955 1.00 88.19 528 GLN A O 1
ATOM 4286 N N . ASP A 1 529 ? 15.429 32.327 -22.046 1.00 88.62 529 ASP A N 1
ATOM 4287 C CA . ASP A 1 529 ? 16.657 32.843 -22.673 1.00 88.62 529 ASP A CA 1
ATOM 4288 C C . ASP A 1 529 ? 17.659 31.759 -23.124 1.00 88.62 529 ASP A C 1
ATOM 4290 O O . ASP A 1 529 ? 18.609 32.055 -23.849 1.00 88.62 529 ASP A O 1
ATOM 4294 N N . GLY A 1 530 ? 17.433 30.494 -22.751 1.00 88.94 530 GLY A N 1
ATOM 4295 C CA . GLY A 1 530 ? 18.293 29.364 -23.114 1.00 88.94 530 GLY A CA 1
ATOM 4296 C C . GLY A 1 530 ? 19.515 29.178 -22.208 1.00 88.94 530 GLY A C 1
ATOM 4297 O O . GLY A 1 530 ? 20.380 28.356 -22.511 1.00 88.94 530 GLY A O 1
ATOM 4298 N N . THR A 1 531 ? 19.610 29.897 -21.089 1.00 92.88 531 THR A N 1
ATOM 4299 C CA . THR A 1 531 ? 20.686 29.718 -20.095 1.00 92.88 531 THR A CA 1
ATOM 4300 C C . THR A 1 531 ? 20.482 28.504 -19.187 1.00 92.88 531 THR A C 1
ATOM 4302 O O . THR A 1 531 ? 21.355 28.193 -18.379 1.00 92.88 531 THR A O 1
ATOM 4305 N N . ILE A 1 532 ? 19.361 27.786 -19.323 1.00 92.44 532 ILE A N 1
ATOM 4306 C CA . ILE A 1 532 ? 19.077 26.576 -18.546 1.00 92.44 532 ILE A CA 1
ATOM 4307 C C . ILE A 1 532 ? 20.137 25.485 -18.769 1.00 92.44 532 ILE A C 1
ATOM 4309 O O . ILE A 1 532 ? 20.606 25.260 -19.892 1.00 92.44 532 ILE A O 1
ATOM 4313 N N . THR A 1 533 ? 20.510 24.801 -17.683 1.00 91.56 533 THR A N 1
ATOM 4314 C CA . THR A 1 533 ? 21.423 23.655 -17.735 1.00 91.56 533 THR A CA 1
ATOM 4315 C C . THR A 1 533 ? 20.730 22.429 -18.336 1.00 91.56 533 THR A C 1
ATOM 4317 O O . THR A 1 533 ? 19.516 22.256 -18.209 1.00 91.56 533 THR A O 1
ATOM 4320 N N . LEU A 1 534 ? 21.494 21.539 -18.973 1.00 90.06 534 LEU A N 1
ATOM 4321 C CA . LEU A 1 534 ? 20.953 20.274 -19.483 1.00 90.06 534 LEU A CA 1
ATOM 4322 C C . LEU A 1 534 ? 20.372 19.402 -18.364 1.00 90.06 534 LEU A C 1
ATOM 4324 O O . LEU A 1 534 ? 19.333 18.781 -18.561 1.00 90.06 534 LEU A O 1
ATOM 4328 N N . GLU A 1 535 ? 21.017 19.386 -17.195 1.00 86.62 535 GLU A N 1
ATOM 4329 C CA . GLU A 1 535 ? 20.578 18.605 -16.034 1.00 86.62 535 GLU A CA 1
ATOM 4330 C C . GLU A 1 535 ? 19.225 19.106 -15.494 1.00 86.62 535 GLU A C 1
ATOM 4332 O O . GLU A 1 535 ? 18.331 18.297 -15.235 1.00 86.62 535 GLU A O 1
ATOM 4337 N N . ASP A 1 536 ? 19.043 20.427 -15.379 1.00 88.06 536 ASP A N 1
ATOM 4338 C CA . ASP A 1 536 ? 17.775 21.018 -14.930 1.00 88.06 536 ASP A CA 1
ATOM 4339 C C . ASP A 1 536 ? 16.660 20.790 -15.957 1.00 88.06 536 ASP A C 1
ATOM 4341 O O . ASP A 1 536 ? 15.542 20.434 -15.579 1.00 88.06 536 ASP A O 1
ATOM 4345 N N . LEU A 1 537 ? 16.954 20.935 -17.258 1.00 91.06 537 LEU A N 1
ATOM 4346 C CA . LEU A 1 537 ? 15.976 20.667 -18.314 1.00 91.06 537 LEU A CA 1
ATOM 4347 C C . LEU A 1 537 ? 15.540 19.194 -18.306 1.00 91.06 537 LEU A C 1
ATOM 4349 O O . LEU A 1 537 ? 14.346 18.915 -18.389 1.00 91.06 537 LEU A O 1
ATOM 4353 N N . GLU A 1 538 ? 16.476 18.249 -18.180 1.00 88.94 538 GLU A N 1
ATOM 4354 C CA . GLU A 1 538 ? 16.160 16.817 -18.099 1.00 88.94 538 GLU A CA 1
ATOM 4355 C C . GLU A 1 538 ? 15.261 16.496 -16.896 1.00 88.94 538 GLU A C 1
ATOM 4357 O O . GLU A 1 538 ? 14.297 15.735 -17.030 1.00 88.94 538 GLU A O 1
ATOM 4362 N N . LEU A 1 539 ? 15.513 17.121 -15.740 1.00 86.62 539 LEU A N 1
ATOM 4363 C CA . LEU A 1 539 ? 14.671 16.955 -14.556 1.00 86.62 539 LEU A CA 1
ATOM 4364 C C . LEU A 1 539 ? 13.265 17.537 -14.769 1.00 86.62 539 LEU A C 1
ATOM 4366 O O . LEU A 1 539 ? 12.276 16.862 -14.459 1.00 86.62 539 LEU A O 1
ATOM 4370 N N . ILE A 1 540 ? 13.163 18.732 -15.361 1.00 90.56 540 ILE A N 1
ATOM 4371 C CA . ILE A 1 540 ? 11.881 19.350 -15.731 1.00 90.56 540 ILE A CA 1
ATOM 4372 C C . ILE A 1 540 ? 11.099 18.439 -16.679 1.00 90.56 540 ILE A C 1
ATOM 4374 O O . ILE A 1 540 ? 9.924 18.184 -16.443 1.00 90.56 540 ILE A O 1
ATOM 4378 N N . LEU A 1 541 ? 11.736 17.891 -17.714 1.00 89.75 541 LEU A N 1
ATOM 4379 C CA . LEU A 1 541 ? 11.075 17.016 -18.687 1.00 89.75 541 LEU A CA 1
ATOM 4380 C C . LEU A 1 541 ? 10.583 15.710 -18.061 1.00 89.75 541 LEU A C 1
ATOM 4382 O O . LEU A 1 541 ? 9.502 15.237 -18.407 1.00 89.75 541 LEU A O 1
ATOM 4386 N N . SER A 1 542 ? 11.337 15.153 -17.108 1.00 87.00 542 SER A N 1
ATOM 4387 C CA . SER A 1 542 ? 10.927 13.947 -16.376 1.00 87.00 542 SER A CA 1
ATOM 4388 C C . SER A 1 542 ? 9.714 14.164 -15.458 1.00 87.00 542 SER A C 1
ATOM 4390 O O . SER A 1 542 ? 9.016 13.208 -15.130 1.00 87.00 542 SER A O 1
ATOM 4392 N N . THR A 1 543 ? 9.437 15.412 -15.067 1.00 82.56 543 THR A N 1
ATOM 4393 C CA . THR A 1 543 ? 8.366 15.797 -14.125 1.00 82.56 543 THR A CA 1
ATOM 4394 C C . THR A 1 543 ? 7.465 16.908 -14.690 1.00 82.56 543 THR A C 1
ATOM 4396 O O . THR A 1 543 ? 6.885 17.703 -13.946 1.00 82.56 543 THR A O 1
ATOM 4399 N N . GLY A 1 544 ? 7.332 16.957 -16.022 1.00 81.44 544 GLY A N 1
ATOM 4400 C CA . GLY A 1 544 ? 6.817 18.116 -16.760 1.00 81.44 544 GLY A CA 1
ATOM 4401 C C . GLY A 1 544 ? 5.452 18.621 -16.300 1.00 81.44 544 GLY A C 1
ATOM 4402 O O . GLY A 1 544 ? 5.280 19.824 -16.132 1.00 81.44 544 GLY A O 1
ATOM 4403 N N . GLU A 1 545 ? 4.500 17.729 -16.018 1.00 85.56 545 GLU A N 1
ATOM 4404 C CA . GLU A 1 545 ? 3.163 18.121 -15.545 1.00 85.56 545 GLU A CA 1
ATOM 4405 C C . GLU A 1 545 ? 3.218 18.902 -14.227 1.00 85.56 545 GLU A C 1
ATOM 4407 O O . GLU A 1 545 ? 2.540 19.922 -14.076 1.00 85.56 545 GLU A O 1
ATOM 4412 N N . LYS A 1 546 ? 4.067 18.469 -13.285 1.00 86.25 546 LYS A N 1
ATOM 4413 C CA . LYS A 1 546 ? 4.193 19.129 -11.985 1.00 86.25 546 LYS A CA 1
ATOM 4414 C C . LYS A 1 546 ? 4.904 20.467 -12.106 1.00 86.25 546 LYS A C 1
ATOM 4416 O O . LYS A 1 546 ? 4.461 21.438 -11.498 1.00 86.25 546 LYS A O 1
ATOM 4421 N N . PHE A 1 547 ? 5.969 20.538 -12.906 1.00 89.44 547 PHE A N 1
ATOM 4422 C CA . PHE A 1 547 ? 6.639 21.809 -13.184 1.00 89.44 547 PHE A CA 1
ATOM 4423 C C . PHE A 1 547 ? 5.643 22.816 -13.771 1.00 89.44 547 PHE A C 1
ATOM 4425 O O . PHE A 1 547 ? 5.521 23.924 -13.254 1.00 89.44 547 PHE A O 1
ATOM 4432 N N . LEU A 1 548 ? 4.849 22.408 -14.766 1.00 88.81 548 LEU A N 1
ATOM 4433 C CA . LEU A 1 548 ? 3.824 23.262 -15.367 1.00 88.81 548 LEU A CA 1
ATOM 4434 C C . LEU A 1 548 ? 2.782 23.743 -14.341 1.00 88.81 548 LEU A C 1
ATOM 4436 O O . LEU A 1 548 ? 2.547 24.949 -14.277 1.00 88.81 548 LEU A O 1
ATOM 4440 N N . GLU A 1 549 ? 2.250 22.865 -13.476 1.00 87.06 549 GLU A N 1
ATOM 4441 C CA . GLU A 1 549 ? 1.319 23.252 -12.391 1.00 87.06 549 GLU A CA 1
ATOM 4442 C C . GLU A 1 549 ? 1.916 24.347 -11.481 1.00 87.06 549 GLU A C 1
ATOM 4444 O O . GLU A 1 549 ? 1.253 25.334 -11.136 1.00 87.06 549 GLU A O 1
ATOM 4449 N N . LEU A 1 550 ? 3.183 24.188 -11.082 1.00 87.69 550 LEU A N 1
ATOM 4450 C CA . LEU A 1 550 ? 3.864 25.133 -10.194 1.00 87.69 550 LEU A CA 1
ATOM 4451 C C . LEU A 1 550 ? 4.154 26.467 -10.892 1.00 87.69 550 LEU A C 1
ATOM 4453 O O . LEU A 1 550 ? 3.976 27.523 -10.283 1.00 87.69 550 LEU A O 1
ATOM 4457 N N . THR A 1 551 ? 4.573 26.433 -12.161 1.00 86.56 551 THR A N 1
ATOM 4458 C CA . THR A 1 551 ? 4.834 27.654 -12.939 1.00 86.56 551 THR A CA 1
ATOM 4459 C C . THR A 1 551 ? 3.560 28.445 -13.219 1.00 86.56 551 THR A C 1
ATOM 4461 O O . THR A 1 551 ? 3.572 29.667 -13.084 1.00 86.56 551 THR A O 1
ATOM 4464 N N . GLU A 1 552 ? 2.440 27.778 -13.515 1.00 83.19 552 GLU A N 1
ATOM 4465 C CA . GLU A 1 552 ? 1.142 28.436 -13.676 1.00 83.19 552 GLU A CA 1
ATOM 4466 C C . GLU A 1 552 ? 0.706 29.115 -12.371 1.00 83.19 552 GLU A C 1
ATOM 4468 O O . GLU A 1 552 ? 0.287 30.276 -12.374 1.00 83.19 552 GLU A O 1
ATOM 4473 N N . SER A 1 553 ? 0.876 28.418 -11.243 1.00 78.06 553 SER A N 1
ATOM 4474 C CA . SER A 1 553 ? 0.586 28.963 -9.914 1.00 78.06 553 SER A CA 1
ATOM 4475 C C . SER A 1 553 ? 1.420 30.213 -9.615 1.00 78.06 553 SER A C 1
ATOM 4477 O O . SER A 1 553 ? 0.875 31.185 -9.099 1.00 78.06 553 SER A O 1
ATOM 4479 N N . LEU A 1 554 ? 2.709 30.216 -9.979 1.00 79.19 554 LEU A N 1
ATOM 4480 C CA . LEU A 1 554 ? 3.624 31.345 -9.776 1.00 79.19 554 LEU A CA 1
ATOM 4481 C C . LEU A 1 554 ? 3.303 32.538 -10.699 1.00 79.19 554 LEU A C 1
ATOM 4483 O O . LEU A 1 554 ? 3.227 33.675 -10.237 1.00 79.19 554 LEU A O 1
ATOM 4487 N N . GLN A 1 555 ? 3.045 32.298 -11.988 1.00 74.56 555 GLN A N 1
ATOM 4488 C CA . GLN A 1 555 ? 2.723 33.359 -12.954 1.00 74.56 555 GLN A CA 1
ATOM 4489 C C . GLN A 1 555 ? 1.372 34.037 -12.675 1.00 74.56 555 GLN A C 1
ATOM 4491 O O . GLN A 1 555 ? 1.197 35.217 -12.969 1.00 74.56 555 GLN A O 1
ATOM 4496 N N . ASN A 1 556 ? 0.413 33.322 -12.078 1.00 69.00 556 ASN A N 1
ATOM 4497 C CA . ASN A 1 556 ? -0.877 33.895 -11.685 1.00 69.00 556 ASN A CA 1
ATOM 4498 C C . ASN A 1 556 ? -0.771 34.899 -10.514 1.00 69.00 556 ASN A C 1
ATOM 4500 O O . ASN A 1 556 ? -1.709 35.674 -10.300 1.00 69.00 556 ASN A O 1
ATOM 4504 N N . VAL A 1 557 ? 0.348 34.902 -9.775 1.00 62.53 557 VAL A N 1
ATOM 4505 C CA . VAL A 1 557 ? 0.643 35.842 -8.671 1.00 62.53 557 VAL A CA 1
ATOM 4506 C C . VAL A 1 557 ? 1.188 37.166 -9.193 1.00 62.53 557 VAL A C 1
ATOM 4508 O O . VAL A 1 557 ? 0.813 38.232 -8.709 1.00 62.53 557 VAL A O 1
ATOM 4511 N N . GLU A 1 558 ? 2.062 37.101 -10.194 1.00 61.81 558 GLU A N 1
ATOM 4512 C CA . GLU A 1 558 ? 2.809 38.235 -10.741 1.00 61.81 558 GLU A CA 1
ATOM 4513 C C . GLU A 1 558 ? 1.989 39.014 -11.785 1.00 61.81 558 GLU A C 1
ATOM 4515 O O . GLU A 1 558 ? 2.484 39.365 -12.850 1.00 61.81 558 GLU A O 1
ATOM 4520 N N . LYS A 1 559 ? 0.717 39.327 -11.485 1.00 53.78 559 LYS A N 1
ATOM 4521 C CA . LYS A 1 559 ? -0.204 40.049 -12.395 1.00 53.78 559 LYS A CA 1
ATOM 4522 C C . LYS A 1 559 ? 0.286 41.439 -12.845 1.00 53.78 559 LYS A C 1
ATOM 4524 O O . LYS A 1 559 ? -0.360 42.056 -13.687 1.00 53.78 559 LYS A O 1
ATOM 4529 N N . GLU A 1 560 ? 1.395 41.928 -12.296 1.00 48.94 560 GLU A N 1
ATOM 4530 C CA . GLU A 1 560 ? 2.002 43.225 -12.609 1.00 48.94 560 GLU A CA 1
ATOM 4531 C C . GLU A 1 560 ? 3.137 43.154 -13.654 1.00 48.94 560 GLU A C 1
ATOM 4533 O O . GLU A 1 560 ? 3.575 44.202 -14.129 1.00 48.94 560 GLU A O 1
ATOM 4538 N N . SER A 1 561 ? 3.600 41.966 -14.079 1.00 52.19 561 SER A N 1
ATOM 4539 C CA . SER A 1 561 ? 4.595 41.842 -15.158 1.00 52.19 561 SER A CA 1
ATOM 4540 C C . SER A 1 561 ? 3.911 41.568 -16.510 1.00 52.19 561 SER A C 1
ATOM 4542 O O . SER A 1 561 ? 3.250 40.558 -16.732 1.00 52.19 561 SER A O 1
ATOM 4544 N N . HIS A 1 562 ? 4.039 42.499 -17.457 1.00 48.59 562 HIS A N 1
ATOM 4545 C CA . HIS A 1 562 ? 3.348 42.484 -18.757 1.00 48.59 562 HIS A CA 1
ATOM 4546 C C . HIS A 1 562 ? 3.794 41.380 -19.753 1.00 48.59 562 HIS A C 1
ATOM 4548 O O . HIS A 1 562 ? 3.463 41.463 -20.934 1.00 48.59 562 HIS A O 1
ATOM 4554 N N . LEU A 1 563 ? 4.516 40.339 -19.321 1.00 55.66 563 LEU A N 1
ATOM 4555 C CA . LEU A 1 563 ? 5.030 39.268 -20.187 1.00 55.66 563 LEU A CA 1
ATOM 4556 C C . LEU A 1 563 ? 4.840 37.894 -19.523 1.00 55.66 563 LEU A C 1
ATOM 4558 O O . LEU A 1 563 ? 5.732 37.379 -18.853 1.00 55.66 563 LEU A O 1
ATOM 4562 N N . LYS A 1 564 ? 3.671 37.274 -19.731 1.00 70.38 564 LYS A N 1
ATOM 4563 C CA . LYS A 1 564 ? 3.451 35.867 -19.368 1.00 70.38 564 LYS A CA 1
ATOM 4564 C C . LYS A 1 564 ? 4.297 34.986 -20.293 1.00 70.38 564 LYS A C 1
ATOM 4566 O O . LYS A 1 564 ? 3.990 34.868 -21.477 1.00 70.38 564 LYS A O 1
ATOM 4571 N N . ILE A 1 565 ? 5.359 34.388 -19.757 1.00 80.44 565 ILE A N 1
ATOM 4572 C CA . ILE A 1 565 ? 6.213 33.448 -20.494 1.00 80.44 565 ILE A CA 1
ATOM 4573 C C . ILE A 1 565 ? 5.400 32.191 -20.820 1.00 80.44 565 ILE A C 1
ATOM 4575 O O . ILE A 1 565 ? 4.832 31.569 -19.921 1.00 80.44 565 ILE A O 1
ATOM 4579 N N . ASP A 1 566 ? 5.372 31.797 -22.093 1.00 86.94 566 ASP A N 1
ATOM 4580 C CA . ASP A 1 566 ? 4.809 30.518 -22.536 1.00 86.94 566 ASP A CA 1
ATOM 4581 C C . ASP A 1 566 ? 5.785 29.382 -22.188 1.00 86.94 566 ASP A C 1
ATOM 4583 O O . ASP A 1 566 ? 6.616 28.960 -22.996 1.00 86.94 566 ASP A O 1
ATOM 4587 N N . VAL A 1 567 ? 5.720 28.934 -20.930 1.00 88.94 567 VAL A N 1
ATOM 4588 C CA . VAL A 1 567 ? 6.599 27.896 -20.372 1.00 88.94 567 VAL A CA 1
ATOM 4589 C C . VAL A 1 567 ? 6.502 26.571 -21.146 1.00 88.94 567 VAL A C 1
ATOM 4591 O O . VAL A 1 567 ? 7.559 26.026 -21.476 1.00 88.94 567 VAL A O 1
ATOM 4594 N N . PRO A 1 568 ? 5.305 26.053 -21.508 1.00 90.81 568 PRO A N 1
ATOM 4595 C CA . PRO A 1 568 ? 5.200 24.861 -22.351 1.00 90.81 568 PRO A CA 1
ATOM 4596 C C . PRO A 1 568 ? 5.944 25.003 -23.683 1.00 90.81 568 PRO A C 1
ATOM 4598 O O . PRO A 1 568 ? 6.700 24.104 -24.068 1.00 90.81 568 PRO A O 1
ATOM 4601 N N . LYS A 1 569 ? 5.776 26.140 -24.375 1.00 89.44 569 LYS A N 1
ATOM 4602 C CA . LYS A 1 569 ? 6.480 26.406 -25.637 1.00 89.44 569 LYS A CA 1
ATOM 4603 C C . LYS A 1 569 ? 7.989 26.493 -25.417 1.00 89.44 569 LYS A C 1
ATOM 4605 O O . LYS A 1 569 ? 8.734 25.914 -26.206 1.00 89.44 569 LYS A O 1
ATOM 4610 N N . ALA A 1 570 ? 8.445 27.165 -24.357 1.00 90.88 570 ALA A N 1
ATOM 4611 C CA . ALA A 1 570 ? 9.865 27.278 -24.026 1.00 90.88 570 ALA A CA 1
ATOM 4612 C C . ALA A 1 570 ? 10.501 25.899 -23.808 1.00 90.88 570 ALA A C 1
ATOM 4614 O O . ALA A 1 570 ? 11.472 25.569 -24.481 1.00 90.88 570 ALA A O 1
ATOM 4615 N N . ILE A 1 571 ? 9.911 25.043 -22.968 1.00 92.88 571 ILE A N 1
ATOM 4616 C CA . ILE A 1 571 ? 10.422 23.682 -22.730 1.00 92.88 571 ILE A CA 1
ATOM 4617 C C . ILE A 1 571 ? 10.495 22.881 -24.037 1.00 92.88 571 ILE A C 1
ATOM 4619 O O . ILE A 1 571 ? 11.508 22.235 -24.300 1.00 92.88 571 ILE A O 1
ATOM 4623 N N . ALA A 1 572 ? 9.463 22.947 -24.886 1.00 92.19 572 ALA A N 1
ATOM 4624 C CA . ALA A 1 572 ? 9.435 22.217 -26.154 1.00 92.19 572 ALA A CA 1
ATOM 4625 C C . ALA A 1 572 ? 10.538 22.672 -27.131 1.00 92.19 572 ALA A C 1
ATOM 4627 O O . ALA A 1 572 ? 11.144 21.847 -27.820 1.00 92.19 572 ALA A O 1
ATOM 4628 N N . VAL A 1 573 ? 10.830 23.976 -27.173 1.00 93.06 573 VAL A N 1
ATOM 4629 C CA . VAL A 1 573 ? 11.946 24.541 -27.948 1.00 93.06 573 VAL A CA 1
ATOM 4630 C C . VAL A 1 573 ? 13.281 24.020 -27.430 1.00 93.06 573 VAL A C 1
ATOM 4632 O O . VAL A 1 573 ? 14.066 23.476 -28.209 1.00 93.06 573 VAL A O 1
ATOM 4635 N N . ARG A 1 574 ? 13.510 24.134 -26.118 1.00 93.56 574 ARG A N 1
ATOM 4636 C CA . ARG A 1 574 ? 14.755 23.707 -25.467 1.00 93.56 574 ARG A CA 1
ATOM 4637 C C . ARG A 1 574 ? 14.984 22.206 -25.640 1.00 93.56 574 ARG A C 1
ATOM 4639 O O . ARG A 1 574 ? 16.089 21.789 -25.971 1.00 93.56 574 ARG A O 1
ATOM 4646 N N . GLN A 1 575 ? 13.929 21.399 -25.541 1.00 94.25 575 GLN A N 1
ATOM 4647 C CA . GLN A 1 575 ? 14.000 19.966 -25.814 1.00 94.25 575 GLN A CA 1
ATOM 4648 C C . GLN A 1 575 ? 14.444 19.679 -27.254 1.00 94.25 575 GLN A C 1
ATOM 4650 O O . GLN A 1 575 ? 15.346 18.872 -27.470 1.00 94.25 575 GLN A O 1
ATOM 4655 N N . LYS A 1 576 ? 13.879 20.382 -28.245 1.00 93.75 576 LYS A N 1
ATOM 4656 C CA . LYS A 1 576 ? 14.265 20.217 -29.655 1.00 93.75 576 LYS A CA 1
ATOM 4657 C C . LYS A 1 576 ? 15.733 20.588 -29.908 1.00 93.75 576 LYS A C 1
ATOM 4659 O O . LYS A 1 576 ? 16.404 19.924 -30.700 1.00 93.75 576 LYS A O 1
ATOM 4664 N N . GLU A 1 577 ? 16.238 21.630 -29.250 1.00 93.88 577 GLU A N 1
ATOM 4665 C CA . GLU A 1 577 ? 17.649 22.038 -29.314 1.00 93.88 577 GLU A CA 1
ATOM 4666 C C . GLU A 1 577 ? 18.578 20.964 -28.726 1.00 93.88 577 GLU A C 1
ATOM 4668 O O . GLU A 1 577 ? 19.561 20.577 -29.369 1.00 93.88 577 GLU A O 1
ATOM 4673 N N . VAL A 1 578 ? 18.231 20.417 -27.557 1.00 92.94 578 VAL A N 1
ATOM 4674 C CA . VAL A 1 578 ? 18.994 19.344 -26.898 1.00 92.94 578 VAL A CA 1
ATOM 4675 C C . VAL A 1 578 ? 18.960 18.044 -27.698 1.00 92.94 578 VAL A C 1
ATOM 4677 O O . VAL A 1 578 ? 19.999 17.400 -27.849 1.00 92.94 578 VAL A O 1
ATOM 4680 N N . ASP A 1 579 ? 17.816 17.670 -28.267 1.00 93.75 579 ASP A N 1
ATOM 4681 C CA . ASP A 1 579 ? 17.699 16.489 -29.129 1.00 93.75 579 ASP A CA 1
ATOM 4682 C C . ASP A 1 579 ? 18.566 16.617 -30.383 1.00 93.75 579 ASP A C 1
ATOM 4684 O O . ASP A 1 579 ? 19.239 15.665 -30.789 1.00 93.75 579 ASP A O 1
ATOM 4688 N N . CYS A 1 580 ? 18.610 17.811 -30.976 1.00 91.31 580 CYS A N 1
ATOM 4689 C CA . CYS A 1 580 ? 19.475 18.087 -32.115 1.00 91.31 580 CYS A CA 1
ATOM 4690 C C . CYS A 1 580 ? 20.961 17.975 -31.734 1.00 91.31 580 CYS A C 1
ATOM 4692 O O . CYS A 1 580 ? 21.729 17.333 -32.456 1.00 91.31 580 CYS A O 1
ATOM 4694 N N . TYR A 1 581 ? 21.358 18.504 -30.573 1.00 92.06 581 TYR A N 1
ATOM 4695 C CA . TYR A 1 581 ? 22.708 18.332 -30.031 1.00 92.06 581 TYR A CA 1
ATOM 4696 C C . TYR A 1 581 ? 23.055 16.856 -29.780 1.00 92.06 581 TYR A C 1
ATOM 4698 O O . TYR A 1 581 ? 24.095 16.387 -30.244 1.00 92.06 581 TYR A O 1
ATOM 4706 N N . LYS A 1 582 ? 22.174 16.094 -29.116 1.00 92.19 582 LYS A N 1
ATOM 4707 C CA . LYS A 1 582 ? 22.368 14.656 -28.856 1.00 92.19 582 LYS A CA 1
ATOM 4708 C C . LYS A 1 582 ? 22.517 13.871 -30.165 1.00 92.19 582 LYS A C 1
ATOM 4710 O O . LYS A 1 582 ? 23.434 13.061 -30.288 1.00 92.19 582 LYS A O 1
ATOM 4715 N N . CYS A 1 583 ? 21.691 14.166 -31.171 1.00 90.75 583 CYS A N 1
ATOM 4716 C CA . CYS A 1 583 ? 21.804 13.583 -32.510 1.00 90.75 583 CYS A CA 1
ATOM 4717 C C . CYS A 1 583 ? 23.159 13.897 -33.168 1.00 90.75 583 CYS A C 1
ATOM 4719 O O . CYS A 1 583 ? 23.788 13.010 -33.748 1.00 90.75 583 CYS A O 1
ATOM 4721 N N . GLN A 1 584 ? 23.654 15.133 -33.049 1.00 88.94 584 GLN A N 1
ATOM 4722 C CA . GLN A 1 584 ? 24.989 15.474 -33.543 1.00 88.94 584 GLN A CA 1
ATOM 4723 C C . GLN A 1 584 ? 26.103 14.732 -32.797 1.00 88.94 584 GLN A C 1
ATOM 4725 O O . GLN A 1 584 ? 27.021 14.235 -33.445 1.00 88.94 584 GLN A O 1
ATOM 4730 N N . CYS A 1 585 ? 26.022 14.593 -31.471 1.00 90.81 585 CYS A N 1
ATOM 4731 C CA . CYS A 1 585 ? 26.988 13.811 -30.696 1.00 90.81 585 CYS A CA 1
ATOM 4732 C C . CYS A 1 585 ? 27.089 12.361 -31.191 1.00 90.81 585 CYS A C 1
ATOM 4734 O O . CYS A 1 585 ? 28.197 11.850 -31.344 1.00 90.81 585 CYS A O 1
ATOM 4736 N N . GLU A 1 586 ? 25.963 11.707 -31.492 1.00 91.50 586 GLU A N 1
ATOM 4737 C CA . GLU A 1 586 ? 25.966 10.349 -32.056 1.00 91.50 586 GLU A CA 1
ATOM 4738 C C . GLU A 1 586 ? 26.629 10.296 -33.439 1.00 91.50 586 GLU A C 1
ATOM 4740 O O . GLU A 1 586 ? 27.463 9.426 -33.699 1.00 91.50 586 GLU A O 1
ATOM 4745 N N . LYS A 1 587 ? 26.361 11.279 -34.303 1.00 89.75 587 LYS A N 1
ATOM 4746 C CA . LYS A 1 587 ? 27.027 11.395 -35.611 1.00 89.75 587 LYS A CA 1
ATOM 4747 C C . LYS A 1 587 ? 28.539 11.587 -35.483 1.00 89.75 587 LYS A C 1
ATOM 4749 O O . LYS A 1 587 ? 29.303 10.973 -36.227 1.00 89.75 587 LYS A O 1
ATOM 4754 N N . ILE A 1 588 ? 28.985 12.389 -34.516 1.00 90.69 588 ILE A N 1
ATOM 4755 C CA . ILE A 1 588 ? 30.411 12.569 -34.214 1.00 90.69 588 ILE A CA 1
ATOM 4756 C C . ILE A 1 588 ? 31.032 11.266 -33.705 1.00 90.69 588 ILE A C 1
ATOM 4758 O O . ILE A 1 588 ? 32.111 10.899 -34.164 1.00 90.69 588 ILE A O 1
ATOM 4762 N N . LYS A 1 589 ? 30.357 10.517 -32.824 1.00 91.81 589 LYS A N 1
ATOM 4763 C CA . LYS A 1 589 ? 30.836 9.196 -32.376 1.00 91.81 589 LYS A CA 1
ATOM 4764 C C . LYS A 1 589 ? 30.996 8.222 -33.547 1.00 91.81 589 LYS A C 1
ATOM 4766 O O . LYS A 1 589 ? 32.001 7.519 -33.613 1.00 91.81 589 LYS A O 1
ATOM 4771 N N . ILE A 1 590 ? 30.052 8.209 -34.492 1.00 91.50 590 ILE A N 1
ATOM 4772 C CA . ILE A 1 590 ? 30.149 7.400 -35.719 1.00 91.50 590 ILE A CA 1
ATOM 4773 C C . ILE A 1 590 ? 31.384 7.796 -36.539 1.00 91.50 590 ILE A C 1
ATOM 4775 O O . ILE A 1 590 ? 32.138 6.918 -36.957 1.00 91.50 590 ILE A O 1
ATOM 4779 N N . LEU A 1 591 ? 31.629 9.098 -36.732 1.00 90.56 591 LEU A N 1
ATOM 4780 C CA . LEU A 1 591 ? 32.832 9.586 -37.414 1.00 90.56 591 LEU A CA 1
ATOM 4781 C C . LEU A 1 591 ? 34.112 9.130 -36.702 1.00 90.56 591 LEU A C 1
ATOM 4783 O O . LEU A 1 591 ? 35.003 8.593 -37.353 1.00 90.56 591 LEU A O 1
ATOM 4787 N N . LEU A 1 592 ? 34.194 9.301 -35.378 1.00 90.62 592 LEU A N 1
ATOM 4788 C CA . LEU A 1 592 ? 35.363 8.895 -34.592 1.00 90.62 592 LEU A CA 1
ATOM 4789 C C . LEU A 1 592 ? 35.637 7.390 -34.726 1.00 90.62 592 LEU A C 1
ATOM 4791 O O . LEU A 1 592 ? 36.784 7.001 -34.931 1.00 90.62 592 LEU A O 1
ATOM 4795 N N . ASN A 1 593 ? 34.594 6.554 -34.697 1.00 90.44 593 ASN A N 1
ATOM 4796 C CA . ASN A 1 593 ? 34.719 5.110 -34.917 1.00 90.44 593 ASN A CA 1
ATOM 4797 C C . ASN A 1 593 ? 35.220 4.782 -36.333 1.00 90.44 593 ASN A C 1
ATOM 4799 O O . ASN A 1 593 ? 36.088 3.929 -36.498 1.00 90.44 593 ASN A O 1
ATOM 4803 N N . LEU A 1 594 ? 34.717 5.472 -37.361 1.00 89.94 594 LEU A N 1
ATOM 4804 C CA . LEU A 1 594 ? 35.172 5.296 -38.744 1.00 89.94 594 LEU A CA 1
ATOM 4805 C C . LEU A 1 594 ? 36.634 5.717 -38.945 1.00 89.94 594 LEU A C 1
ATOM 4807 O O . LEU A 1 594 ? 37.357 5.079 -39.715 1.00 89.94 594 LEU A O 1
ATOM 4811 N N . CYS A 1 595 ? 37.084 6.763 -38.254 1.00 89.19 595 CYS A N 1
ATOM 4812 C CA . CYS A 1 595 ? 38.468 7.225 -38.316 1.00 89.19 595 CYS A CA 1
ATOM 4813 C C . CYS A 1 595 ? 39.461 6.225 -37.704 1.00 89.19 595 CYS A C 1
ATOM 4815 O O . CYS A 1 595 ? 40.617 6.223 -38.112 1.00 89.19 595 CYS A O 1
ATOM 4817 N N . GLN A 1 596 ? 39.037 5.318 -36.812 1.00 86.56 596 GLN A N 1
ATOM 4818 C CA . GLN A 1 596 ? 39.922 4.272 -36.263 1.00 86.56 596 GLN A CA 1
ATOM 4819 C C . GLN A 1 596 ? 40.486 3.336 -37.346 1.00 86.56 596 GLN A C 1
ATOM 4821 O O . GLN A 1 596 ? 41.568 2.776 -37.178 1.00 86.56 596 GLN A O 1
ATOM 4826 N N . TYR A 1 597 ? 39.787 3.192 -38.476 1.00 85.19 597 TYR A N 1
ATOM 4827 C CA . TYR A 1 597 ? 40.236 2.391 -39.620 1.00 85.19 597 TYR A CA 1
ATOM 4828 C C . TYR A 1 597 ? 41.221 3.132 -40.541 1.00 85.19 597 TYR A C 1
ATOM 4830 O O . TYR A 1 597 ? 41.737 2.533 -41.487 1.00 85.19 597 TYR A O 1
ATOM 4838 N N . VAL A 1 598 ? 41.491 4.418 -40.279 1.00 85.75 598 VAL A N 1
ATOM 4839 C CA . VAL A 1 598 ? 42.360 5.289 -41.084 1.00 85.75 598 VAL A CA 1
ATOM 4840 C C . VAL A 1 598 ? 43.502 5.821 -40.198 1.00 85.75 598 VAL A C 1
ATOM 4842 O O . VAL A 1 598 ? 43.333 6.831 -39.520 1.00 85.75 598 VAL A O 1
ATOM 4845 N N . PRO A 1 599 ? 44.687 5.176 -40.186 1.00 74.12 599 PRO A N 1
ATOM 4846 C CA . PRO A 1 599 ? 45.699 5.361 -39.133 1.00 74.12 599 PRO A CA 1
ATOM 4847 C C . PRO A 1 599 ? 46.331 6.756 -38.987 1.00 74.12 599 PRO A C 1
ATOM 4849 O O . PRO A 1 599 ? 47.085 6.967 -38.042 1.00 74.12 599 PRO A O 1
ATOM 4852 N N . SER A 1 600 ? 46.117 7.680 -39.929 1.00 80.88 600 SER A N 1
ATOM 4853 C CA . SER A 1 600 ? 46.860 8.951 -40.017 1.00 80.88 600 SER A CA 1
ATOM 4854 C C . SER A 1 600 ? 46.014 10.214 -39.817 1.00 80.88 600 SER A C 1
ATOM 4856 O O . SER A 1 600 ? 46.578 11.302 -39.767 1.00 80.88 600 SER A O 1
ATOM 4858 N N . VAL A 1 601 ? 44.689 10.095 -39.672 1.00 86.50 601 VAL A N 1
ATOM 4859 C CA . VAL A 1 601 ? 43.789 11.257 -39.575 1.00 86.50 601 VAL A CA 1
ATOM 4860 C C . VAL A 1 601 ? 43.845 11.866 -38.177 1.00 86.50 601 VAL A C 1
ATOM 4862 O O . VAL A 1 601 ? 43.583 11.173 -37.192 1.00 86.50 601 VAL A O 1
ATOM 4865 N N . ASP A 1 602 ? 44.107 13.171 -38.076 1.00 85.88 602 ASP A N 1
ATOM 4866 C CA . ASP A 1 602 ? 43.995 13.876 -36.799 1.00 85.88 602 ASP A CA 1
ATOM 4867 C C . ASP A 1 602 ? 42.522 14.085 -36.404 1.00 85.88 602 ASP A C 1
ATOM 4869 O O . ASP A 1 602 ? 41.784 14.853 -37.022 1.00 85.88 602 ASP A O 1
ATOM 4873 N N . ILE A 1 603 ? 42.102 13.394 -35.342 1.00 87.75 603 ILE A N 1
ATOM 4874 C CA . ILE A 1 603 ? 40.772 13.508 -34.718 1.00 87.75 603 ILE A CA 1
ATOM 4875 C C . ILE A 1 603 ? 40.825 14.108 -33.305 1.00 87.75 603 ILE A C 1
ATOM 4877 O O . ILE A 1 603 ? 39.796 14.220 -32.632 1.00 87.75 603 ILE A O 1
ATOM 4881 N N . SER A 1 604 ? 42.014 14.507 -32.845 1.00 85.94 604 SER A N 1
ATOM 4882 C CA . SER A 1 604 ? 42.282 14.846 -31.442 1.00 85.94 604 SER A CA 1
ATOM 4883 C C . SER A 1 604 ? 41.451 16.034 -30.958 1.00 85.94 604 SER A C 1
ATOM 4885 O O . SER A 1 604 ? 41.004 16.062 -29.811 1.00 85.94 604 SER A O 1
ATOM 4887 N N . SER A 1 605 ? 41.224 17.021 -31.829 1.00 86.19 605 SER A N 1
ATOM 4888 C CA . SER A 1 605 ? 40.441 18.224 -31.524 1.00 86.19 605 SER A CA 1
ATOM 4889 C C . SER A 1 605 ? 38.955 17.911 -31.304 1.00 86.19 605 SER A C 1
ATOM 4891 O O . SER A 1 605 ? 38.370 18.364 -30.319 1.00 86.19 605 SER A O 1
ATOM 4893 N N . VAL A 1 606 ? 38.360 17.093 -32.178 1.00 88.31 606 VAL A N 1
ATOM 4894 C CA . VAL A 1 606 ? 36.946 16.693 -32.120 1.00 88.31 606 VAL A CA 1
ATOM 4895 C C . VAL A 1 606 ? 36.695 15.753 -30.945 1.00 88.31 606 VAL A C 1
ATOM 4897 O O . VAL A 1 606 ? 35.734 15.951 -30.200 1.00 88.31 606 VAL A O 1
ATOM 4900 N N . GLN A 1 607 ? 37.580 14.775 -30.733 1.00 90.00 607 GLN A N 1
ATOM 4901 C CA . GLN A 1 607 ? 37.479 13.848 -29.610 1.00 90.00 607 GLN A CA 1
ATOM 4902 C C . GLN A 1 607 ? 37.586 14.581 -28.266 1.00 90.00 607 GLN A C 1
ATOM 4904 O O . GLN A 1 607 ? 36.708 14.430 -27.417 1.00 90.00 607 GLN A O 1
ATOM 4909 N N . ARG A 1 608 ? 38.592 15.454 -28.100 1.00 90.38 608 ARG A N 1
ATOM 4910 C CA . ARG A 1 608 ? 38.755 16.255 -26.878 1.00 90.38 608 ARG A CA 1
ATOM 4911 C C . ARG A 1 608 ? 37.535 17.136 -26.618 1.00 90.38 608 ARG A C 1
ATOM 4913 O O . ARG A 1 608 ? 37.117 17.265 -25.472 1.00 90.38 608 ARG A O 1
ATOM 4920 N N . ARG A 1 609 ? 36.950 17.737 -27.661 1.00 90.12 609 ARG A N 1
ATOM 4921 C CA . ARG A 1 609 ? 35.744 18.564 -27.520 1.00 90.12 609 ARG A CA 1
ATOM 4922 C C . ARG A 1 609 ? 34.539 17.743 -27.053 1.00 90.12 609 ARG A C 1
ATOM 4924 O O . ARG A 1 609 ? 33.827 18.201 -26.164 1.00 90.12 609 ARG A O 1
ATOM 4931 N N . LEU A 1 610 ? 34.330 16.545 -27.604 1.00 90.94 610 LEU A N 1
ATOM 4932 C CA . LEU A 1 610 ? 33.263 15.634 -27.171 1.00 90.94 610 LEU A CA 1
ATOM 4933 C C . LEU A 1 610 ? 33.440 15.223 -25.698 1.00 90.94 610 LEU A C 1
ATOM 4935 O O . LEU A 1 610 ? 32.491 15.307 -24.921 1.00 90.94 610 LEU A O 1
ATOM 4939 N N . GLU A 1 611 ? 34.658 14.841 -25.307 1.00 90.38 611 GLU A N 1
ATOM 4940 C CA . GLU A 1 611 ? 34.999 14.468 -23.927 1.00 90.38 611 GLU A CA 1
ATOM 4941 C C . GLU A 1 611 ? 34.780 15.641 -22.956 1.00 90.38 611 GLU A C 1
ATOM 4943 O O . GLU A 1 611 ? 34.110 15.479 -21.935 1.00 90.38 611 GLU A O 1
ATOM 4948 N N . GLN A 1 612 ? 35.250 16.844 -23.305 1.00 90.19 612 GLN A N 1
ATOM 4949 C CA . GLN A 1 612 ? 35.046 18.067 -22.517 1.00 90.19 612 GLN A CA 1
ATOM 4950 C C . GLN A 1 612 ? 33.563 18.374 -22.286 1.00 90.19 612 GLN A C 1
ATOM 4952 O O . GLN A 1 612 ? 33.162 18.637 -21.152 1.00 90.19 612 GLN A O 1
ATOM 4957 N N . LEU A 1 613 ? 32.746 18.329 -23.342 1.00 89.31 613 LEU A N 1
ATOM 4958 C CA . LEU A 1 613 ? 31.308 18.578 -23.235 1.00 89.31 613 LEU A CA 1
ATOM 4959 C C . LEU A 1 613 ? 30.621 17.513 -22.372 1.00 89.31 613 LEU A C 1
ATOM 4961 O O . LEU A 1 613 ? 29.785 17.854 -21.544 1.00 89.31 613 LEU A O 1
ATOM 4965 N N . SER A 1 614 ? 31.014 16.242 -22.506 1.00 85.56 614 SER A N 1
ATOM 4966 C CA . SER A 1 614 ? 30.452 15.148 -21.701 1.00 85.56 614 SER A CA 1
ATOM 4967 C C . SER A 1 614 ? 30.823 15.212 -20.213 1.00 85.56 614 SER A C 1
ATOM 4969 O O . SER A 1 614 ? 30.045 14.773 -19.372 1.00 85.56 614 SER A O 1
ATOM 4971 N N . ALA A 1 615 ? 31.987 15.776 -19.875 1.00 85.94 615 ALA A N 1
ATOM 4972 C CA . ALA A 1 615 ? 32.466 15.909 -18.499 1.00 85.94 615 ALA A CA 1
ATOM 4973 C C . ALA A 1 615 ? 31.972 17.190 -17.797 1.00 85.94 615 ALA A C 1
ATOM 4975 O O . ALA A 1 615 ? 32.138 17.340 -16.584 1.00 85.94 615 ALA A O 1
ATOM 4976 N N . THR A 1 616 ? 31.385 18.133 -18.540 1.00 86.06 616 THR A N 1
ATOM 4977 C CA . THR A 1 616 ? 30.933 19.419 -17.997 1.00 86.06 616 THR A CA 1
ATOM 4978 C C . THR A 1 616 ? 29.598 19.249 -17.274 1.00 86.06 616 THR A C 1
ATOM 4980 O O . THR A 1 616 ? 28.561 19.058 -17.900 1.00 86.06 616 THR A O 1
ATOM 4983 N N . ARG A 1 617 ? 29.616 19.353 -15.940 1.00 76.69 617 ARG A N 1
ATOM 4984 C CA . ARG A 1 617 ? 28.425 19.158 -15.093 1.00 76.69 617 ARG A CA 1
ATOM 4985 C C . ARG A 1 617 ? 27.351 20.237 -15.278 1.00 76.69 617 ARG A C 1
ATOM 4987 O O . ARG A 1 617 ? 26.173 19.921 -15.261 1.00 76.69 617 ARG A O 1
ATOM 4994 N N . MET A 1 618 ? 27.752 21.498 -15.445 1.00 83.44 618 MET A N 1
ATOM 4995 C CA . MET A 1 618 ? 26.842 22.644 -15.603 1.00 83.44 618 MET A CA 1
ATOM 4996 C C . MET A 1 618 ? 26.831 23.142 -17.050 1.00 83.44 618 MET A C 1
ATOM 4998 O O . MET A 1 618 ? 27.128 24.302 -17.312 1.00 83.44 618 MET A O 1
ATOM 5002 N N . LEU A 1 619 ? 26.575 22.238 -17.997 1.00 89.88 619 LEU A N 1
ATOM 5003 C CA . LEU A 1 619 ? 26.500 22.589 -19.413 1.00 89.88 619 LEU A CA 1
ATOM 5004 C C . LEU A 1 619 ? 25.136 23.215 -19.719 1.00 89.88 619 LEU A C 1
ATOM 5006 O O . LEU A 1 619 ? 24.109 22.577 -19.474 1.00 89.88 619 LEU A O 1
ATOM 5010 N N . CYS A 1 620 ? 25.119 24.432 -20.261 1.00 92.69 620 CYS A N 1
ATOM 5011 C CA . CYS A 1 620 ? 23.894 25.135 -20.631 1.00 92.69 620 CYS A CA 1
ATOM 5012 C C . CYS A 1 620 ? 23.594 25.008 -22.128 1.00 92.69 620 CYS A C 1
ATOM 5014 O O . CYS A 1 620 ? 24.472 24.736 -22.949 1.00 92.69 620 CYS A O 1
ATOM 5016 N N . ILE A 1 621 ? 22.341 25.252 -22.513 1.00 92.31 621 ILE A N 1
ATOM 5017 C CA . ILE A 1 621 ? 21.924 25.198 -23.925 1.00 92.31 621 ILE A CA 1
ATOM 5018 C C . ILE A 1 621 ? 22.673 26.243 -24.769 1.00 92.31 621 ILE A C 1
ATOM 5020 O O . ILE A 1 621 ? 23.156 25.931 -25.860 1.00 92.31 621 ILE A O 1
ATOM 5024 N N . VAL A 1 622 ? 22.873 27.449 -24.226 1.00 92.06 622 VAL A N 1
ATOM 5025 C CA . VAL A 1 622 ? 23.712 28.508 -24.824 1.00 92.06 622 VAL A CA 1
ATOM 5026 C C . VAL A 1 622 ? 25.146 28.071 -25.152 1.00 92.06 622 VAL A C 1
ATOM 5028 O O . VAL A 1 622 ? 25.767 28.675 -26.032 1.00 92.06 622 VAL A O 1
ATOM 5031 N N . ASP A 1 623 ? 25.681 27.043 -24.484 1.00 90.19 623 ASP A N 1
ATOM 5032 C CA . ASP A 1 623 ? 27.044 26.546 -24.709 1.00 90.19 623 ASP A CA 1
ATOM 5033 C C . ASP A 1 623 ? 27.122 25.574 -25.896 1.00 90.19 623 ASP A C 1
ATOM 5035 O O . ASP A 1 623 ? 28.181 25.427 -26.516 1.00 90.19 623 ASP A O 1
ATOM 5039 N N . ILE A 1 624 ? 26.006 24.916 -26.234 1.00 90.94 624 ILE A N 1
ATOM 5040 C CA . ILE A 1 624 ? 25.940 23.855 -27.252 1.00 90.94 624 ILE A CA 1
ATOM 5041 C C . ILE A 1 624 ? 25.255 24.299 -28.547 1.00 90.94 624 ILE A C 1
ATOM 5043 O O . ILE A 1 624 ? 25.606 23.801 -29.620 1.00 90.94 624 ILE A O 1
ATOM 5047 N N . CYS A 1 625 ? 24.330 25.256 -28.496 1.00 91.00 625 CYS A N 1
ATOM 5048 C CA . CYS A 1 625 ? 23.648 25.791 -29.673 1.00 91.00 625 CYS A CA 1
ATOM 5049 C C . CYS A 1 625 ? 23.517 27.317 -29.619 1.00 91.00 625 CYS A C 1
ATOM 5051 O O . CYS A 1 625 ? 23.901 27.957 -28.642 1.00 91.00 625 CYS A O 1
ATOM 5053 N N . GLU A 1 626 ? 23.033 27.914 -30.704 1.00 90.31 626 GLU A N 1
ATOM 5054 C CA . GLU A 1 626 ? 22.519 29.285 -30.710 1.00 90.31 626 GLU A CA 1
ATOM 5055 C C . GLU A 1 626 ? 21.023 29.227 -30.376 1.00 90.31 626 GLU A C 1
ATOM 5057 O O . GLU A 1 626 ? 20.226 28.842 -31.241 1.00 90.31 626 GLU A O 1
ATOM 5062 N N . PRO A 1 627 ? 20.634 29.514 -29.118 1.00 88.81 627 PRO A N 1
ATOM 5063 C CA . PRO A 1 627 ? 19.255 29.359 -28.688 1.00 88.81 627 PRO A CA 1
ATOM 5064 C C . PRO A 1 627 ? 18.360 30.332 -29.450 1.00 88.81 627 PRO A C 1
ATOM 5066 O O . PRO A 1 627 ? 18.690 31.514 -29.585 1.00 88.81 627 PRO A O 1
ATOM 5069 N N . VAL A 1 628 ? 17.211 29.861 -29.936 1.00 89.81 628 VAL A N 1
ATOM 5070 C CA . VAL A 1 628 ? 16.267 30.771 -30.599 1.00 89.81 628 VAL A CA 1
ATOM 5071 C C . VAL A 1 628 ? 15.654 31.736 -29.585 1.00 89.81 628 VAL A C 1
ATOM 5073 O O . VAL A 1 628 ? 15.318 31.355 -28.458 1.00 89.81 628 VAL A O 1
ATOM 5076 N N . ASN A 1 629 ? 15.489 32.993 -30.002 1.00 87.06 629 ASN A N 1
ATOM 5077 C CA . ASN A 1 629 ? 14.682 33.947 -29.258 1.00 87.06 629 ASN A CA 1
ATOM 5078 C C . ASN A 1 629 ? 13.204 33.535 -29.374 1.00 87.06 629 ASN A C 1
ATOM 5080 O O . ASN A 1 629 ? 12.655 33.412 -30.468 1.00 87.06 629 ASN A O 1
ATOM 5084 N N . MET A 1 630 ? 12.561 33.316 -28.232 1.00 84.44 630 MET A N 1
ATOM 5085 C CA . MET A 1 630 ? 11.180 32.839 -28.157 1.00 84.44 630 MET A CA 1
ATOM 5086 C C . MET A 1 630 ? 10.168 33.779 -28.831 1.00 84.44 630 MET A C 1
ATOM 5088 O O . MET A 1 630 ? 9.176 33.293 -29.384 1.00 84.44 630 MET A O 1
ATOM 5092 N N . ASP A 1 631 ? 10.443 35.087 -28.848 1.00 80.88 631 ASP A N 1
ATOM 5093 C CA . ASP A 1 631 ? 9.579 36.108 -29.455 1.00 80.88 631 ASP A CA 1
ATOM 5094 C C . ASP A 1 631 ? 9.646 36.090 -30.989 1.00 80.88 631 ASP A C 1
ATOM 5096 O O . ASP A 1 631 ? 8.698 36.492 -31.664 1.00 80.88 631 ASP A O 1
ATOM 5100 N N . SER A 1 632 ? 10.749 35.595 -31.565 1.00 81.62 632 SER A N 1
ATOM 5101 C CA . SER A 1 632 ? 10.926 35.492 -33.018 1.00 81.62 632 SER A CA 1
ATOM 5102 C C . SER A 1 632 ? 10.502 34.137 -33.597 1.00 81.62 632 SER A C 1
ATOM 5104 O O . SER A 1 632 ? 10.450 33.975 -34.820 1.00 81.62 632 SER A O 1
ATOM 5106 N N . LEU A 1 633 ? 10.160 33.160 -32.747 1.00 85.00 633 LEU A N 1
ATOM 5107 C CA . LEU A 1 633 ? 9.781 31.814 -33.168 1.00 85.00 633 LEU A CA 1
ATOM 5108 C C . LEU A 1 633 ? 8.303 31.728 -33.591 1.00 85.00 633 LEU A C 1
ATOM 5110 O O . LEU A 1 633 ? 7.400 31.661 -32.747 1.00 85.00 633 LEU A O 1
ATOM 5114 N N . GLN A 1 634 ? 8.079 31.636 -34.906 1.00 78.81 634 GLN A N 1
ATOM 5115 C CA . GLN A 1 634 ? 6.750 31.484 -35.515 1.00 78.81 634 GLN A CA 1
ATOM 5116 C C . GLN A 1 634 ? 6.231 30.035 -35.503 1.00 78.81 634 GLN A C 1
ATOM 5118 O O . GLN A 1 634 ? 5.088 29.812 -35.118 1.00 78.81 634 GLN A O 1
ATOM 5123 N N . ASP A 1 635 ? 7.058 29.054 -35.891 1.00 85.00 635 ASP A N 1
ATOM 5124 C CA . ASP A 1 635 ? 6.675 27.634 -35.955 1.00 85.00 635 ASP A CA 1
ATOM 5125 C C . ASP A 1 635 ? 7.797 26.719 -35.436 1.00 85.00 635 ASP A C 1
ATOM 5127 O O . ASP A 1 635 ? 8.913 26.690 -35.967 1.00 85.00 635 ASP A O 1
ATOM 5131 N N . LEU A 1 636 ? 7.477 25.933 -34.403 1.00 86.75 636 LEU A N 1
ATOM 5132 C CA . LEU A 1 636 ? 8.390 24.963 -33.807 1.00 86.75 636 LEU A CA 1
ATOM 5133 C C . LEU A 1 636 ? 8.724 23.814 -34.765 1.00 86.75 636 LEU A C 1
ATOM 5135 O O . LEU A 1 636 ? 9.847 23.317 -34.718 1.00 86.75 636 LEU A O 1
ATOM 5139 N N . GLN A 1 637 ? 7.807 23.377 -35.632 1.00 85.06 637 GLN A N 1
ATOM 5140 C CA . GLN A 1 637 ? 8.037 22.241 -36.534 1.00 85.06 637 GLN A CA 1
ATOM 5141 C C . GLN A 1 637 ? 9.102 22.567 -37.582 1.00 85.06 637 GLN A C 1
ATOM 5143 O O . GLN A 1 637 ? 10.007 21.763 -37.821 1.00 85.06 637 GLN A O 1
ATOM 5148 N N . VAL A 1 638 ? 9.051 23.781 -38.130 1.00 87.06 638 VAL A N 1
ATOM 5149 C CA . VAL A 1 638 ? 9.987 24.268 -39.155 1.00 87.06 638 VAL A CA 1
ATOM 5150 C C . VAL A 1 638 ? 11.339 24.677 -38.562 1.00 87.06 638 VAL A C 1
ATOM 5152 O O . VAL A 1 638 ? 12.358 24.609 -39.253 1.00 87.06 638 VAL A O 1
ATOM 5155 N N . TYR A 1 639 ? 11.381 25.062 -37.284 1.00 89.88 639 TYR A N 1
ATOM 5156 C CA . TYR A 1 639 ? 12.613 25.476 -36.618 1.00 89.88 639 TYR A CA 1
ATOM 5157 C C . TYR A 1 639 ? 13.694 24.384 -36.638 1.00 89.88 639 TYR A C 1
ATOM 5159 O O . TYR A 1 639 ? 13.453 23.234 -36.261 1.00 89.88 639 TYR A O 1
ATOM 5167 N N . LYS A 1 640 ? 14.905 24.759 -37.062 1.00 87.06 640 LYS A N 1
ATOM 5168 C CA . LYS A 1 640 ? 16.097 23.905 -37.072 1.00 87.06 640 LYS A CA 1
ATOM 5169 C C . LYS A 1 640 ? 17.155 24.508 -36.143 1.00 87.06 640 LYS A C 1
ATOM 5171 O O . LYS A 1 640 ? 17.724 25.539 -36.506 1.00 87.06 640 LYS A O 1
ATOM 5176 N N . PRO A 1 641 ? 17.419 23.884 -34.981 1.00 90.44 641 PRO A N 1
ATOM 5177 C CA . PRO A 1 641 ? 18.464 24.330 -34.069 1.00 90.44 641 PRO A CA 1
ATOM 5178 C C . PRO A 1 641 ? 19.832 24.417 -34.745 1.00 90.44 641 PRO A C 1
ATOM 5180 O O . PRO A 1 641 ? 20.234 23.508 -35.475 1.00 90.44 641 PRO A O 1
ATOM 5183 N N . GLN A 1 642 ? 20.560 25.500 -34.480 1.00 88.06 642 GLN A N 1
ATOM 5184 C CA . GLN A 1 642 ? 21.935 25.670 -34.939 1.00 88.06 642 GLN A CA 1
ATOM 5185 C C . GLN A 1 642 ? 22.890 25.254 -33.826 1.00 88.06 642 GLN A C 1
ATOM 5187 O O . GLN A 1 642 ? 23.122 25.990 -32.869 1.00 88.06 642 GLN A O 1
ATOM 5192 N N . ILE A 1 643 ? 23.419 24.038 -33.930 1.00 89.31 643 ILE A N 1
ATOM 5193 C CA . ILE A 1 643 ? 24.373 23.507 -32.957 1.00 89.31 643 ILE A CA 1
ATOM 5194 C C . ILE A 1 643 ? 25.765 24.061 -33.271 1.00 89.31 643 ILE A C 1
ATOM 5196 O O . ILE A 1 643 ? 26.265 23.903 -34.384 1.00 89.31 643 ILE A O 1
ATOM 5200 N N . LYS A 1 644 ? 26.398 24.677 -32.271 1.00 89.50 644 LYS A N 1
ATOM 5201 C CA . LYS A 1 644 ? 27.766 25.226 -32.335 1.00 89.50 644 LYS A CA 1
ATOM 5202 C C . LYS A 1 644 ? 28.756 24.450 -31.459 1.00 89.50 644 LYS A C 1
ATOM 5204 O O . LYS A 1 644 ? 29.920 24.827 -31.345 1.00 89.50 644 LYS A O 1
ATOM 5209 N N . ALA A 1 645 ? 28.298 23.364 -30.829 1.00 86.44 645 ALA A N 1
ATOM 5210 C CA . ALA A 1 645 ? 29.085 22.528 -29.928 1.00 86.44 645 ALA A CA 1
ATOM 5211 C C . ALA A 1 645 ? 30.378 21.992 -30.574 1.00 86.44 645 ALA A C 1
ATOM 5213 O O . ALA A 1 645 ? 31.408 21.894 -29.897 1.00 86.44 645 ALA A O 1
ATOM 5214 N N . PHE A 1 646 ? 30.331 21.698 -31.879 1.00 85.19 646 PHE A N 1
ATOM 5215 C CA . PHE A 1 646 ? 31.440 21.181 -32.678 1.00 85.19 646 PHE A CA 1
ATOM 5216 C C . PHE A 1 646 ? 31.797 22.177 -33.791 1.00 85.19 646 PHE A C 1
ATOM 5218 O O . PHE A 1 646 ? 30.966 22.484 -34.642 1.00 85.19 646 PHE A O 1
ATOM 5225 N N . LEU A 1 647 ? 33.037 22.676 -33.799 1.00 78.31 647 LEU A N 1
ATOM 5226 C CA . LEU A 1 647 ? 33.548 23.630 -34.794 1.00 78.31 647 LEU A CA 1
ATOM 5227 C C . LEU A 1 647 ? 33.908 22.918 -36.113 1.00 78.31 647 LEU A C 1
ATOM 5229 O O . LEU A 1 647 ? 35.080 22.834 -36.476 1.00 78.31 647 LEU A O 1
ATOM 5233 N N . LEU A 1 648 ? 32.911 22.359 -36.804 1.00 81.12 648 LEU A N 1
ATOM 5234 C CA . LEU A 1 648 ? 33.086 21.673 -38.090 1.00 81.12 648 LEU A CA 1
ATOM 5235 C C . LEU A 1 648 ? 32.478 22.482 -39.252 1.00 81.12 648 LEU A C 1
ATOM 5237 O O . LEU A 1 648 ? 31.434 23.112 -39.076 1.00 81.12 648 LEU A O 1
ATOM 5241 N N . PRO A 1 649 ? 33.075 22.448 -40.460 1.00 80.62 649 PRO A N 1
ATOM 5242 C CA . PRO A 1 649 ? 32.482 23.053 -41.650 1.00 80.62 649 PRO A CA 1
ATOM 5243 C C . PRO A 1 649 ? 31.083 22.497 -41.967 1.00 80.62 649 PRO A C 1
ATOM 5245 O O . PRO A 1 649 ? 30.843 21.293 -41.874 1.00 80.62 649 PRO A O 1
ATOM 5248 N N . ALA A 1 650 ? 30.171 23.357 -42.437 1.00 78.12 650 ALA A N 1
ATOM 5249 C CA . ALA A 1 650 ? 28.792 22.982 -42.784 1.00 78.12 650 ALA A CA 1
ATOM 5250 C C . ALA A 1 650 ? 28.702 21.840 -43.817 1.00 78.12 650 ALA A C 1
ATOM 5252 O O . ALA A 1 650 ? 27.794 21.011 -43.765 1.00 78.12 650 ALA A O 1
ATOM 5253 N N . THR A 1 651 ? 29.673 21.760 -44.730 1.00 78.88 651 THR A N 1
ATOM 5254 C CA . THR A 1 651 ? 29.788 20.681 -45.720 1.00 78.88 651 THR A CA 1
ATOM 5255 C C . THR A 1 651 ? 29.993 19.308 -45.080 1.00 78.88 651 THR A C 1
ATOM 5257 O O . THR A 1 651 ? 29.538 18.311 -45.639 1.00 78.88 651 THR A O 1
ATOM 5260 N N . LEU A 1 652 ? 30.623 19.237 -43.902 1.00 79.62 652 LEU A N 1
ATOM 5261 C CA . LEU A 1 652 ? 30.866 17.979 -43.194 1.00 79.62 652 LEU A CA 1
ATOM 5262 C C . LEU A 1 652 ? 29.610 17.463 -42.499 1.00 79.62 652 LEU A C 1
ATOM 5264 O O . LEU A 1 652 ? 29.371 16.260 -42.504 1.00 79.62 652 LEU A O 1
ATOM 5268 N N . PHE A 1 653 ? 28.765 18.352 -41.973 1.00 80.06 653 PHE A N 1
ATOM 5269 C CA . PHE A 1 653 ? 27.502 17.949 -41.349 1.00 80.06 653 PHE A CA 1
ATOM 5270 C C . PHE A 1 653 ? 26.553 17.255 -42.336 1.00 80.06 653 PHE A C 1
ATOM 5272 O O . PHE A 1 653 ? 25.937 16.254 -41.981 1.00 80.06 653 PHE A O 1
ATOM 5279 N N . VAL A 1 654 ? 26.521 17.695 -43.600 1.00 84.06 654 VAL A N 1
ATOM 5280 C CA . VAL A 1 654 ? 25.761 17.009 -44.662 1.00 84.06 654 VAL A CA 1
ATOM 5281 C C . VAL A 1 654 ? 26.278 15.586 -44.886 1.00 84.06 654 VAL A C 1
ATOM 5283 O O . VAL A 1 654 ? 25.499 14.668 -45.126 1.00 84.06 654 VAL A O 1
ATOM 5286 N N . ILE A 1 655 ? 27.594 15.377 -44.798 1.00 85.94 655 ILE A N 1
ATOM 5287 C CA . ILE A 1 655 ? 28.192 14.048 -44.965 1.00 85.94 655 ILE A CA 1
ATOM 5288 C C . ILE A 1 655 ? 27.887 13.161 -43.754 1.00 85.94 655 ILE A C 1
ATOM 5290 O O . ILE A 1 655 ? 27.558 11.988 -43.932 1.00 85.94 655 ILE A O 1
ATOM 5294 N N . LEU A 1 656 ? 27.949 13.714 -42.540 1.00 86.31 656 LEU A N 1
ATOM 5295 C CA . LEU A 1 656 ? 27.624 13.004 -41.302 1.00 86.31 656 LEU A CA 1
ATOM 5296 C C . LEU A 1 656 ? 26.201 12.425 -41.316 1.00 86.31 656 LEU A C 1
ATOM 5298 O O . LEU A 1 656 ? 26.015 11.277 -40.913 1.00 86.31 656 LEU A O 1
ATOM 5302 N N . ASP A 1 657 ? 25.228 13.168 -41.852 1.00 84.50 657 ASP A N 1
ATOM 5303 C CA . ASP A 1 657 ? 23.851 12.684 -42.029 1.00 84.50 657 ASP A CA 1
ATOM 5304 C C . ASP A 1 657 ? 23.785 11.436 -42.925 1.00 84.50 657 ASP A C 1
ATOM 5306 O O . ASP A 1 657 ? 23.038 10.493 -42.660 1.00 84.50 657 ASP A O 1
ATOM 5310 N N . VAL A 1 658 ? 24.596 11.393 -43.986 1.00 87.38 658 VAL A N 1
ATOM 5311 C CA . VAL A 1 658 ? 24.642 10.240 -44.894 1.00 87.38 658 VAL A CA 1
ATOM 5312 C C . VAL A 1 658 ? 25.412 9.074 -44.267 1.00 87.38 658 VAL A C 1
ATOM 5314 O O . VAL A 1 658 ? 25.006 7.919 -44.432 1.00 87.38 658 VAL A O 1
ATOM 5317 N N . LEU A 1 659 ? 26.497 9.348 -43.538 1.00 87.44 659 LEU A N 1
ATOM 5318 C CA . LEU A 1 659 ? 27.328 8.332 -42.887 1.00 87.44 659 LEU A CA 1
ATOM 5319 C C . LEU A 1 659 ? 26.542 7.498 -41.877 1.00 87.44 659 LEU A C 1
ATOM 5321 O O . LEU A 1 659 ? 26.698 6.278 -41.862 1.00 87.44 659 LEU A O 1
ATOM 5325 N N . GLU A 1 660 ? 25.655 8.120 -41.100 1.00 84.38 660 GLU A N 1
ATOM 5326 C CA . GLU A 1 660 ? 24.809 7.424 -40.124 1.00 84.38 660 GLU A CA 1
ATOM 5327 C C . GLU A 1 660 ? 24.007 6.277 -40.764 1.00 84.38 660 GLU A C 1
ATOM 5329 O O . GLU A 1 660 ? 23.954 5.163 -40.235 1.00 84.38 660 GLU A O 1
ATOM 5334 N N . SER A 1 661 ? 23.439 6.515 -41.951 1.00 83.56 661 SER A N 1
ATOM 5335 C CA . SER A 1 661 ? 22.663 5.500 -42.675 1.00 83.56 661 SER A CA 1
ATOM 5336 C C . SER A 1 661 ? 23.518 4.338 -43.198 1.00 83.56 661 SER A C 1
ATOM 5338 O O . SER A 1 661 ? 23.031 3.213 -43.302 1.00 83.56 661 SER A O 1
ATOM 5340 N N . ARG A 1 662 ? 24.797 4.589 -43.502 1.00 88.50 662 ARG A N 1
ATOM 5341 C CA . ARG A 1 662 ? 25.690 3.638 -44.187 1.00 88.50 662 ARG A CA 1
ATOM 5342 C C . ARG A 1 662 ? 26.625 2.884 -43.260 1.00 88.50 662 ARG A C 1
ATOM 5344 O O . ARG A 1 662 ? 27.027 1.774 -43.591 1.00 88.50 662 ARG A O 1
ATOM 5351 N N . TYR A 1 663 ? 26.915 3.441 -42.087 1.00 87.94 663 TYR A N 1
ATOM 5352 C CA . TYR A 1 663 ? 27.760 2.829 -41.060 1.00 87.94 663 TYR A CA 1
ATOM 5353 C C . TYR A 1 663 ? 27.294 1.419 -40.653 1.00 87.94 663 TYR A C 1
ATOM 5355 O O . TYR A 1 663 ? 28.096 0.585 -40.247 1.00 87.94 663 TYR A O 1
ATOM 5363 N N . LYS A 1 664 ? 25.998 1.120 -40.812 1.00 86.31 664 LYS A N 1
ATOM 5364 C CA . LYS A 1 664 ? 25.405 -0.196 -40.522 1.00 86.31 664 LYS A CA 1
ATOM 5365 C C . LYS A 1 664 ? 25.779 -1.291 -41.530 1.00 86.31 664 LYS A C 1
ATOM 5367 O O . LYS A 1 664 ? 25.527 -2.461 -41.256 1.00 86.31 664 LYS A O 1
ATOM 5372 N N . SER A 1 665 ? 26.342 -0.940 -42.685 1.00 89.88 665 SER A N 1
ATOM 5373 C CA . SER A 1 665 ? 26.718 -1.905 -43.714 1.00 89.88 665 SER A CA 1
ATOM 5374 C C . SER A 1 665 ? 28.151 -2.396 -43.567 1.00 89.88 665 SER A C 1
ATOM 5376 O O . SER A 1 665 ? 29.103 -1.616 -43.517 1.00 89.88 665 SER A O 1
ATOM 5378 N N . ARG A 1 666 ? 28.315 -3.716 -43.646 1.00 88.56 666 ARG A N 1
ATOM 5379 C CA . ARG A 1 666 ? 29.630 -4.360 -43.681 1.00 88.56 666 ARG A CA 1
ATOM 5380 C C . ARG A 1 666 ? 30.366 -4.099 -44.991 1.00 88.56 666 ARG A C 1
ATOM 5382 O O . ARG A 1 666 ? 31.579 -3.922 -44.970 1.00 88.56 666 ARG A O 1
ATOM 5389 N N . VAL A 1 667 ? 29.654 -4.052 -46.117 1.00 89.62 667 VAL A N 1
ATOM 5390 C CA . VAL A 1 667 ? 30.234 -3.722 -47.428 1.00 89.62 667 VAL A CA 1
ATOM 5391 C C . VAL A 1 667 ? 30.757 -2.280 -47.430 1.00 89.62 667 VAL A C 1
ATOM 53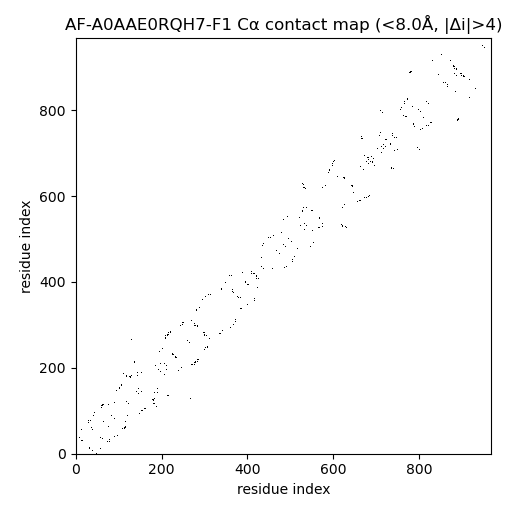93 O O . VAL A 1 667 ? 31.854 -2.039 -47.930 1.00 89.62 667 VAL A O 1
ATOM 5396 N N . PHE A 1 668 ? 30.041 -1.338 -46.804 1.00 92.19 668 PHE A N 1
ATOM 5397 C CA . PHE A 1 668 ? 30.492 0.050 -46.683 1.00 92.19 668 PHE A CA 1
ATOM 5398 C C . PHE A 1 668 ? 31.761 0.134 -45.837 1.00 92.19 668 PHE A C 1
ATOM 5400 O O . PHE A 1 668 ? 32.743 0.729 -46.272 1.00 92.19 668 PHE A O 1
ATOM 5407 N N . LEU A 1 669 ? 31.762 -0.502 -44.659 1.00 91.19 669 LEU A N 1
ATOM 5408 C CA . LEU A 1 669 ? 32.922 -0.528 -43.763 1.00 91.19 669 LEU A CA 1
ATOM 5409 C C . LEU A 1 669 ? 34.144 -1.184 -44.415 1.00 91.19 669 LEU A C 1
ATOM 5411 O O . LEU A 1 669 ? 35.254 -0.686 -44.254 1.00 91.19 669 LEU A O 1
ATOM 5415 N N . LYS A 1 670 ? 33.943 -2.244 -45.209 1.00 89.81 670 LYS A N 1
ATOM 5416 C CA . LYS A 1 670 ? 35.010 -2.880 -45.992 1.00 89.81 670 LYS A CA 1
ATOM 5417 C C . LYS A 1 670 ? 35.635 -1.896 -46.987 1.00 89.81 670 LYS A C 1
ATOM 5419 O O . LYS A 1 670 ? 36.853 -1.747 -46.997 1.00 89.81 670 LYS A O 1
ATOM 5424 N N . PHE A 1 671 ? 34.832 -1.194 -47.792 1.00 91.50 671 PHE A N 1
ATOM 5425 C CA . PHE A 1 671 ? 35.363 -0.191 -48.730 1.00 91.50 671 PHE A CA 1
ATOM 5426 C C . PHE A 1 671 ? 36.006 0.991 -48.024 1.00 91.50 671 PHE A C 1
ATOM 5428 O O . PHE A 1 671 ? 37.038 1.485 -48.481 1.00 91.50 671 PHE A O 1
ATOM 5435 N N . TRP A 1 672 ? 35.430 1.414 -46.900 1.00 92.62 672 TRP A N 1
ATOM 5436 C CA . TRP A 1 672 ? 35.988 2.456 -46.054 1.00 92.62 672 TRP A CA 1
ATOM 5437 C C . TRP A 1 672 ? 37.376 2.082 -45.535 1.00 92.62 672 TRP A C 1
ATOM 5439 O O . TRP A 1 672 ? 38.315 2.853 -45.702 1.00 92.62 672 TRP A O 1
ATOM 5449 N N . GLU A 1 673 ? 37.534 0.883 -44.976 1.00 90.75 673 GLU A N 1
ATOM 5450 C CA . GLU A 1 673 ? 38.810 0.385 -44.463 1.00 90.75 673 GLU A CA 1
ATOM 5451 C C . GLU A 1 673 ? 39.843 0.183 -45.585 1.00 90.75 673 GLU A C 1
ATOM 5453 O O . GLU A 1 673 ? 40.993 0.601 -45.455 1.00 90.75 673 GLU A O 1
ATOM 5458 N N . GLU A 1 674 ? 39.453 -0.423 -46.710 1.00 89.88 674 GLU A N 1
ATOM 5459 C CA . GLU A 1 674 ? 40.356 -0.661 -47.843 1.00 89.88 674 GLU A CA 1
ATOM 5460 C C . GLU A 1 674 ? 40.840 0.650 -48.476 1.00 89.88 674 GLU A C 1
ATOM 5462 O O . GLU A 1 674 ? 42.031 0.800 -48.758 1.00 89.88 674 GLU A O 1
ATOM 5467 N N . THR A 1 675 ? 39.937 1.608 -48.689 1.00 90.06 675 THR A N 1
ATOM 5468 C CA . THR A 1 675 ? 40.275 2.925 -49.248 1.00 90.06 675 THR A CA 1
ATOM 5469 C C . THR A 1 675 ? 41.037 3.771 -48.231 1.00 90.06 675 THR A C 1
ATOM 5471 O O . THR A 1 675 ? 42.006 4.437 -48.595 1.00 90.06 675 THR A O 1
ATOM 5474 N N . GLY A 1 676 ? 40.666 3.703 -46.952 1.00 87.38 676 GLY A N 1
ATOM 5475 C CA . GLY A 1 676 ? 41.343 4.387 -45.854 1.00 87.38 676 GLY A CA 1
ATOM 5476 C C . GLY A 1 676 ? 42.785 3.925 -45.648 1.00 87.38 676 GLY A C 1
ATOM 5477 O O . GLY A 1 676 ? 43.667 4.750 -45.456 1.00 87.38 676 GLY A O 1
ATOM 5478 N N . LYS A 1 677 ? 43.068 2.622 -45.771 1.00 86.44 677 LYS A N 1
ATOM 5479 C CA . LYS A 1 677 ? 44.444 2.091 -45.702 1.00 86.44 677 LYS A CA 1
ATOM 5480 C C . LYS A 1 677 ? 45.296 2.452 -46.921 1.00 86.44 677 LYS A C 1
ATOM 5482 O O . LYS A 1 677 ? 46.517 2.527 -46.805 1.00 86.44 677 LYS A O 1
ATOM 5487 N N . LYS A 1 678 ? 44.675 2.636 -48.092 1.00 86.06 678 LYS A N 1
ATOM 5488 C CA . LYS A 1 678 ? 45.372 3.002 -49.339 1.00 86.06 678 LYS A CA 1
ATOM 5489 C C . LYS A 1 678 ? 45.754 4.483 -49.385 1.00 86.06 678 LYS A C 1
ATOM 5491 O O . LYS A 1 678 ? 46.799 4.811 -49.942 1.00 86.06 678 LYS A O 1
ATOM 5496 N N . ASN A 1 679 ? 44.926 5.362 -48.823 1.00 83.00 679 ASN A N 1
ATOM 5497 C CA . ASN A 1 679 ? 45.143 6.808 -48.854 1.00 83.00 679 ASN A CA 1
ATOM 5498 C C . ASN A 1 679 ? 45.806 7.287 -47.556 1.00 83.00 679 ASN A C 1
ATOM 5500 O O . ASN A 1 679 ? 45.339 6.986 -46.463 1.00 83.00 679 ASN A O 1
ATOM 5504 N N . LYS A 1 680 ? 46.887 8.066 -47.663 1.00 80.25 680 LYS A N 1
ATOM 5505 C CA . LYS A 1 680 ? 47.480 8.750 -46.505 1.00 80.25 680 LYS A CA 1
ATOM 5506 C C . LYS A 1 680 ? 46.788 10.092 -46.331 1.00 80.25 680 LYS A C 1
ATOM 5508 O O . LYS A 1 680 ? 47.002 10.995 -47.131 1.00 80.25 680 LYS A O 1
ATOM 5513 N N . VAL A 1 681 ? 45.965 10.182 -45.299 1.00 85.69 681 VAL A N 1
ATOM 5514 C CA . VAL A 1 681 ? 45.100 11.324 -45.012 1.00 85.69 681 VAL A CA 1
ATOM 5515 C C . VAL A 1 681 ? 45.443 11.850 -43.627 1.00 85.69 681 VAL A C 1
ATOM 5517 O O . VAL A 1 681 ? 45.465 11.057 -42.688 1.00 85.69 681 VAL A O 1
ATOM 5520 N N . ASN A 1 682 ? 45.676 13.158 -43.497 1.00 84.50 682 ASN A N 1
ATOM 5521 C CA . ASN A 1 682 ? 46.089 13.779 -42.234 1.00 84.50 682 ASN A CA 1
ATOM 5522 C C . ASN A 1 682 ? 45.019 14.697 -41.620 1.00 84.50 682 ASN A C 1
ATOM 5524 O O . ASN A 1 682 ? 45.078 14.970 -40.423 1.00 84.50 682 ASN A O 1
ATOM 5528 N N . SER A 1 683 ? 44.032 15.153 -42.399 1.00 86.81 683 SER A N 1
ATOM 5529 C CA . SER A 1 683 ? 42.940 16.009 -41.910 1.00 86.81 683 SER A CA 1
ATOM 5530 C C . SER A 1 683 ? 41.553 15.438 -42.218 1.00 86.81 683 SER A C 1
ATOM 5532 O O . SER A 1 683 ? 41.392 14.551 -43.061 1.00 86.81 683 SER A O 1
ATOM 5534 N N . LEU A 1 684 ? 40.522 15.967 -41.551 1.00 86.25 684 LEU A N 1
ATOM 5535 C CA . LEU A 1 684 ? 39.135 15.606 -41.848 1.00 86.25 684 LEU A CA 1
ATOM 5536 C C . LEU A 1 684 ? 38.741 16.020 -43.276 1.00 86.25 684 LEU A C 1
ATOM 5538 O O . LEU A 1 684 ? 38.078 15.254 -43.967 1.00 86.25 684 LEU A O 1
ATOM 5542 N N . GLU A 1 685 ? 39.180 17.176 -43.774 1.00 84.75 685 GLU A N 1
ATOM 5543 C CA . GLU A 1 685 ? 38.896 17.615 -45.150 1.00 84.75 685 GLU A CA 1
ATOM 5544 C C . GLU A 1 685 ? 39.487 16.658 -46.196 1.00 84.75 685 GLU A C 1
ATOM 5546 O O . GLU A 1 685 ? 38.828 16.320 -47.187 1.00 84.75 685 GLU A O 1
ATOM 5551 N N . GLU A 1 686 ? 40.711 16.175 -45.968 1.00 86.00 686 GLU A N 1
ATOM 5552 C CA . GLU A 1 686 ? 41.337 15.155 -46.812 1.00 86.00 686 GLU A CA 1
ATOM 5553 C C . GLU A 1 686 ? 40.584 13.815 -46.714 1.00 86.00 686 GLU A C 1
ATOM 5555 O O . GLU A 1 686 ? 40.369 13.157 -47.733 1.00 86.00 686 GLU A O 1
ATOM 5560 N N . LEU A 1 687 ? 40.103 13.433 -45.521 1.00 88.88 687 LEU A N 1
ATOM 5561 C CA . LEU A 1 687 ? 39.322 12.204 -45.315 1.00 88.88 687 LEU A CA 1
ATOM 5562 C C . LEU A 1 687 ? 38.041 12.246 -46.144 1.00 88.88 687 LEU A C 1
ATOM 5564 O O . LEU A 1 687 ? 37.688 11.280 -46.827 1.00 88.88 687 LEU A O 1
ATOM 5568 N N . PHE A 1 688 ? 37.357 13.386 -46.125 1.00 86.25 688 PHE A N 1
ATOM 5569 C CA . PHE A 1 688 ? 36.110 13.540 -46.853 1.00 86.25 688 PHE A CA 1
ATOM 5570 C C . PHE A 1 688 ? 36.308 13.653 -48.369 1.00 86.25 688 PHE A C 1
ATOM 5572 O O . PHE A 1 688 ? 35.498 13.120 -49.128 1.00 86.25 688 PHE A O 1
ATOM 5579 N N . SER A 1 689 ? 37.374 14.308 -48.827 1.00 85.44 689 SER A N 1
ATOM 5580 C CA . SER A 1 689 ? 37.647 14.464 -50.262 1.00 85.44 689 SER A CA 1
ATOM 5581 C C . SER A 1 689 ? 38.238 13.208 -50.909 1.00 85.44 689 SER A C 1
ATOM 5583 O O . SER A 1 689 ? 37.860 12.889 -52.031 1.00 85.44 689 SER A O 1
ATOM 5585 N N . GLN A 1 690 ? 39.107 12.464 -50.218 1.00 86.31 690 GLN A N 1
ATOM 5586 C CA . GLN A 1 690 ? 39.837 11.331 -50.808 1.00 86.31 690 GLN A CA 1
ATOM 5587 C C . GLN A 1 690 ? 39.237 9.964 -50.455 1.00 86.31 690 GLN A C 1
ATOM 5589 O O . GLN A 1 690 ? 39.199 9.074 -51.304 1.00 86.31 690 GLN A O 1
ATOM 5594 N N . VAL A 1 691 ? 38.739 9.782 -49.226 1.00 90.44 691 VAL A N 1
ATOM 5595 C CA . VAL A 1 691 ? 38.196 8.489 -48.773 1.00 90.44 691 VAL A CA 1
ATOM 5596 C C . VAL A 1 691 ? 36.688 8.445 -48.966 1.00 90.44 691 VAL A C 1
ATOM 5598 O O . VAL A 1 691 ? 36.195 7.601 -49.712 1.00 90.44 691 VAL A O 1
ATOM 5601 N N . TRP A 1 692 ? 35.939 9.376 -48.365 1.00 90.62 692 TRP A N 1
ATOM 5602 C CA . TRP A 1 692 ? 34.474 9.362 -48.449 1.00 90.62 692 TRP A CA 1
ATOM 5603 C C . TRP A 1 692 ? 33.956 9.439 -49.886 1.00 90.62 692 TRP A C 1
ATOM 5605 O O . TRP A 1 692 ? 33.089 8.644 -50.238 1.00 90.62 692 TRP A O 1
ATOM 5615 N N . GLN A 1 693 ? 34.460 10.354 -50.723 1.00 89.06 693 GLN A N 1
ATOM 5616 C CA . GLN A 1 693 ? 33.976 10.481 -52.105 1.00 89.06 693 GLN A CA 1
ATOM 5617 C C . GLN A 1 693 ? 34.170 9.188 -52.904 1.00 89.06 693 GLN A C 1
ATOM 5619 O O . GLN A 1 693 ? 33.224 8.730 -53.547 1.00 89.06 693 GLN A O 1
ATOM 5624 N N . SER A 1 694 ? 35.357 8.585 -52.813 1.00 91.19 694 SER A N 1
ATOM 5625 C CA . SER A 1 694 ? 35.685 7.331 -53.496 1.00 91.19 694 SER A CA 1
ATOM 5626 C C . SER A 1 694 ? 34.797 6.181 -53.005 1.00 91.19 694 SER A C 1
ATOM 5628 O O . SER A 1 694 ? 34.081 5.553 -53.788 1.00 91.19 694 SER A O 1
ATOM 5630 N N . VAL A 1 695 ? 34.719 5.988 -51.684 1.00 92.88 695 VAL A N 1
ATOM 5631 C CA . VAL A 1 695 ? 33.901 4.933 -51.061 1.00 92.88 695 VAL A CA 1
ATOM 5632 C C . VAL A 1 695 ? 32.418 5.118 -51.374 1.00 92.88 695 VAL A C 1
ATOM 5634 O O . VAL A 1 695 ? 31.713 4.153 -51.656 1.00 92.88 695 VAL A O 1
ATOM 5637 N N . ASN A 1 696 ? 31.919 6.355 -51.357 1.00 90.75 696 ASN A N 1
ATOM 5638 C CA . ASN A 1 696 ? 30.537 6.675 -51.699 1.00 90.75 696 ASN A CA 1
ATOM 5639 C C . ASN A 1 696 ? 30.211 6.307 -53.156 1.00 90.75 696 ASN A C 1
ATOM 5641 O O . ASN A 1 696 ? 29.131 5.775 -53.409 1.00 90.75 696 ASN A O 1
ATOM 5645 N N . GLN A 1 697 ? 31.124 6.555 -54.100 1.00 91.31 697 GLN A N 1
ATOM 5646 C CA . GLN A 1 697 ? 30.941 6.181 -55.505 1.00 91.31 697 GLN A CA 1
ATOM 5647 C C . GLN A 1 697 ? 30.919 4.660 -55.692 1.00 91.31 697 GLN A C 1
ATOM 5649 O O . GLN A 1 697 ? 29.996 4.141 -56.324 1.00 91.31 697 GLN A O 1
ATOM 5654 N N . GLU A 1 698 ? 31.875 3.937 -55.103 1.00 90.25 698 GLU A N 1
ATOM 5655 C CA . GLU A 1 698 ? 31.923 2.469 -55.176 1.00 90.25 698 GLU A CA 1
ATOM 5656 C C . GLU A 1 698 ? 30.697 1.821 -54.522 1.00 90.25 698 GLU A C 1
ATOM 5658 O O . GLU A 1 698 ? 30.086 0.904 -55.079 1.00 90.25 698 GLU A O 1
ATOM 5663 N N . TRP A 1 699 ? 30.283 2.353 -53.373 1.00 91.25 699 TRP A N 1
ATOM 5664 C CA . TRP A 1 699 ? 29.068 1.956 -52.674 1.00 91.25 699 TRP A CA 1
ATOM 5665 C C . TRP A 1 699 ? 27.827 2.094 -53.561 1.00 91.25 699 TRP A C 1
ATOM 5667 O O . TRP A 1 699 ? 27.086 1.129 -53.752 1.00 91.25 699 TRP A O 1
ATOM 5677 N N . LEU A 1 700 ? 27.613 3.277 -54.150 1.00 91.19 700 LEU A N 1
ATOM 5678 C CA . LEU A 1 700 ? 26.471 3.535 -55.031 1.00 91.19 700 LEU A CA 1
ATOM 5679 C C . LEU A 1 700 ? 26.486 2.632 -56.271 1.00 91.19 700 LEU A C 1
ATOM 5681 O O . LEU A 1 700 ? 25.427 2.152 -56.688 1.00 91.19 700 LEU A O 1
ATOM 5685 N N . LEU A 1 701 ? 27.669 2.360 -56.827 1.00 91.69 701 LEU A N 1
ATOM 5686 C CA . LEU A 1 701 ? 27.828 1.462 -57.967 1.00 91.69 701 LEU A CA 1
ATOM 5687 C C . LEU A 1 701 ? 27.372 0.038 -57.625 1.00 91.69 701 LEU A C 1
ATOM 5689 O O . LEU A 1 701 ? 26.586 -0.546 -58.371 1.00 91.69 701 LEU A O 1
ATOM 5693 N N . ILE A 1 702 ? 27.802 -0.510 -56.485 1.00 90.44 702 ILE A N 1
ATOM 5694 C CA . ILE A 1 702 ? 27.388 -1.855 -56.060 1.00 90.44 702 ILE A CA 1
ATOM 5695 C C . ILE A 1 702 ? 25.896 -1.921 -55.755 1.00 90.44 702 ILE A C 1
ATOM 5697 O O . ILE A 1 702 ? 25.237 -2.866 -56.196 1.00 90.44 702 ILE A O 1
ATOM 5701 N N . CYS A 1 703 ? 25.338 -0.916 -55.072 1.00 90.19 703 CYS A N 1
ATOM 5702 C CA . CYS A 1 703 ? 23.893 -0.826 -54.859 1.00 90.19 703 CYS A CA 1
ATOM 5703 C C . CYS A 1 703 ? 23.142 -0.931 -56.195 1.00 90.19 703 CYS A C 1
ATOM 5705 O O . CYS A 1 703 ? 22.234 -1.752 -56.348 1.00 90.19 703 CYS A O 1
ATOM 5707 N N . HIS A 1 704 ? 23.565 -0.156 -57.196 1.00 91.69 704 HIS A N 1
ATOM 5708 C CA . HIS A 1 704 ? 22.957 -0.159 -58.522 1.00 91.69 704 HIS A CA 1
ATOM 5709 C C . HIS A 1 704 ? 23.120 -1.504 -59.259 1.00 91.69 704 HIS A C 1
ATOM 5711 O O . HIS A 1 704 ? 22.160 -2.023 -59.844 1.00 91.69 704 HIS A O 1
ATOM 5717 N N . GLU A 1 705 ? 24.306 -2.113 -59.233 1.00 93.06 705 GLU A N 1
ATOM 5718 C CA . GLU A 1 705 ? 24.564 -3.403 -59.887 1.00 93.06 705 GLU A CA 1
ATOM 5719 C C . GLU A 1 705 ? 23.759 -4.553 -59.260 1.00 93.06 705 GLU A C 1
ATOM 5721 O O . GLU A 1 705 ? 23.249 -5.410 -59.992 1.00 93.06 705 GLU A O 1
ATOM 5726 N N . ILE A 1 706 ? 23.584 -4.558 -57.932 1.00 92.12 706 ILE A N 1
ATOM 5727 C CA . ILE A 1 706 ? 22.753 -5.543 -57.223 1.00 92.12 706 ILE A CA 1
ATOM 5728 C C . ILE A 1 706 ? 21.276 -5.340 -57.568 1.00 92.12 706 ILE A C 1
ATOM 5730 O O . ILE A 1 706 ? 20.597 -6.297 -57.956 1.00 92.12 706 ILE A O 1
ATOM 5734 N N . VAL A 1 707 ? 20.768 -4.105 -57.489 1.00 91.75 707 VAL A N 1
ATOM 5735 C CA . VAL A 1 707 ? 19.364 -3.794 -57.813 1.00 91.75 707 VAL A CA 1
ATOM 5736 C C . VAL A 1 707 ? 19.042 -4.199 -59.253 1.00 91.75 707 VAL A C 1
ATOM 5738 O O . VAL A 1 707 ? 18.063 -4.914 -59.498 1.00 91.75 707 VAL A O 1
ATOM 5741 N N . SER A 1 708 ? 19.896 -3.820 -60.203 1.00 90.50 708 SER A N 1
ATOM 5742 C CA . SER A 1 708 ? 19.704 -4.117 -61.626 1.00 90.50 708 SER A CA 1
ATOM 5743 C C . SER A 1 708 ? 20.001 -5.578 -61.997 1.00 90.50 708 SER A C 1
ATOM 5745 O O . SER A 1 708 ? 19.479 -6.070 -62.995 1.00 90.50 708 SER A O 1
ATOM 5747 N N . GLY A 1 709 ? 20.777 -6.304 -61.182 1.00 89.06 709 GLY A N 1
ATOM 5748 C CA . GLY A 1 709 ? 21.171 -7.697 -61.433 1.00 89.06 709 GLY A CA 1
ATOM 5749 C C . GLY A 1 709 ? 22.316 -7.854 -62.429 1.00 89.06 709 GLY A C 1
ATOM 5750 O O . GLY A 1 709 ? 22.579 -8.967 -62.879 1.00 89.06 709 GLY A O 1
ATOM 5751 N N . HIS A 1 710 ? 22.982 -6.751 -62.778 1.00 91.44 710 HIS A N 1
ATOM 5752 C CA . HIS A 1 710 ? 24.178 -6.755 -63.620 1.00 91.44 710 HIS A CA 1
ATOM 5753 C C . HIS A 1 710 ? 25.434 -7.183 -62.866 1.00 91.44 710 HIS A C 1
ATOM 5755 O O . HIS A 1 710 ? 26.432 -7.493 -63.514 1.00 91.44 710 HIS A O 1
ATOM 5761 N N . ILE A 1 711 ? 25.389 -7.219 -61.530 1.00 91.88 711 ILE A N 1
ATOM 5762 C CA . ILE A 1 711 ? 26.466 -7.799 -60.733 1.00 91.88 711 ILE A CA 1
ATOM 5763 C C . ILE A 1 711 ? 26.680 -9.263 -61.141 1.00 91.88 711 ILE A C 1
ATOM 5765 O O . ILE A 1 711 ? 25.719 -10.017 -61.330 1.00 91.88 711 ILE A O 1
ATOM 5769 N N . CYS A 1 712 ? 27.938 -9.664 -61.307 1.00 89.69 712 CYS A N 1
ATOM 5770 C CA . CYS A 1 712 ? 28.280 -11.058 -61.553 1.00 89.69 712 CYS A CA 1
ATOM 5771 C C . CYS A 1 712 ? 28.317 -11.854 -60.246 1.00 89.69 712 CYS A C 1
ATOM 5773 O O . CYS A 1 712 ? 28.557 -11.296 -59.171 1.00 89.69 712 CYS A O 1
ATOM 5775 N N . PHE A 1 713 ? 28.100 -13.168 -60.325 1.00 87.38 713 PHE A N 1
ATOM 5776 C CA . PHE A 1 713 ? 28.084 -14.015 -59.130 1.00 87.38 713 PHE A CA 1
ATOM 5777 C C . PHE A 1 713 ? 29.399 -13.974 -58.344 1.00 87.38 713 PHE A C 1
ATOM 5779 O O . PHE A 1 713 ? 29.363 -14.056 -57.121 1.00 87.38 713 PHE A O 1
ATOM 5786 N N . GLN A 1 714 ? 30.548 -13.810 -59.009 1.00 85.50 714 GLN A N 1
ATOM 5787 C CA . GLN A 1 714 ? 31.832 -13.667 -58.318 1.00 85.50 714 GLN A CA 1
ATOM 5788 C C . GLN A 1 714 ? 31.893 -12.374 -57.502 1.00 85.50 714 GLN A C 1
ATOM 5790 O O . GLN A 1 714 ? 32.116 -12.431 -56.298 1.00 85.50 714 GLN A O 1
ATOM 5795 N N . LYS A 1 715 ? 31.598 -11.222 -58.119 1.00 88.25 715 LYS A N 1
ATOM 5796 C CA . LYS A 1 715 ? 31.593 -9.924 -57.426 1.00 88.25 715 LYS A CA 1
ATOM 5797 C C . LYS A 1 715 ? 30.547 -9.878 -56.306 1.00 88.25 715 LYS A C 1
ATOM 5799 O O . LYS A 1 715 ? 30.776 -9.228 -55.288 1.00 88.25 715 LYS A O 1
ATOM 5804 N N . PHE A 1 716 ? 29.419 -10.575 -56.464 1.00 90.25 716 PHE A N 1
ATOM 5805 C CA . PHE A 1 716 ? 28.426 -10.731 -55.399 1.00 90.25 716 PHE A CA 1
ATOM 5806 C C . PHE A 1 716 ? 28.967 -11.588 -54.242 1.00 90.25 716 PHE A C 1
ATOM 5808 O O . PHE A 1 716 ? 28.882 -11.178 -53.087 1.00 90.25 716 PHE A O 1
ATOM 5815 N N . GLU A 1 717 ? 29.560 -12.751 -54.527 1.00 87.00 717 GLU A N 1
ATOM 5816 C CA . GLU A 1 717 ? 30.143 -13.642 -53.510 1.00 87.00 717 GLU A CA 1
ATOM 5817 C C . GLU A 1 717 ? 31.338 -12.997 -52.775 1.00 87.00 717 GLU A C 1
ATOM 5819 O O . GLU A 1 717 ? 31.462 -13.141 -51.559 1.00 87.00 717 GLU A O 1
ATOM 5824 N N . ASP A 1 718 ? 32.171 -12.215 -53.467 1.00 87.12 718 ASP A N 1
ATOM 5825 C CA . ASP A 1 718 ? 33.339 -11.533 -52.885 1.00 87.12 718 ASP A CA 1
ATOM 5826 C C . ASP A 1 718 ? 32.958 -10.412 -51.901 1.00 87.12 718 ASP A C 1
ATOM 5828 O O . ASP A 1 718 ? 33.716 -10.098 -50.973 1.00 87.12 718 ASP A O 1
ATOM 5832 N N . ASN A 1 719 ? 31.787 -9.797 -52.095 1.00 87.12 719 ASN A N 1
ATOM 5833 C CA . ASN A 1 719 ? 31.298 -8.707 -51.249 1.00 87.12 719 ASN A CA 1
ATOM 5834 C C . ASN A 1 719 ? 30.292 -9.173 -50.190 1.00 87.12 719 ASN A C 1
ATOM 5836 O O . ASN A 1 719 ? 30.391 -8.745 -49.045 1.00 87.12 719 ASN A O 1
ATOM 5840 N N . LEU A 1 720 ? 29.360 -10.063 -50.541 1.00 89.06 720 LEU A N 1
ATOM 5841 C CA . LEU A 1 720 ? 28.281 -10.516 -49.653 1.00 89.06 720 LEU A CA 1
ATOM 5842 C C . LEU A 1 720 ? 28.335 -12.017 -49.338 1.00 89.06 720 LEU A C 1
ATOM 5844 O O . LEU A 1 720 ? 27.807 -12.446 -48.317 1.00 89.06 720 LEU A O 1
ATOM 5848 N N . GLY A 1 721 ? 28.969 -12.833 -50.180 1.00 79.62 721 GLY A N 1
ATOM 5849 C CA . GLY A 1 721 ? 28.923 -14.297 -50.088 1.00 79.62 721 GLY A CA 1
ATOM 5850 C C . GLY A 1 721 ? 29.441 -14.869 -48.773 1.00 79.62 721 GLY A C 1
ATOM 5851 O O . GLY A 1 721 ? 28.842 -15.800 -48.233 1.00 79.62 721 GLY A O 1
ATOM 5852 N N . ARG A 1 722 ? 30.493 -14.251 -48.216 1.00 79.94 722 ARG A N 1
ATOM 5853 C CA . ARG A 1 722 ? 31.104 -14.620 -46.922 1.00 79.94 722 ARG A CA 1
ATOM 5854 C C . ARG A 1 722 ? 30.186 -14.411 -45.714 1.00 79.94 722 ARG A C 1
ATOM 5856 O O . ARG A 1 722 ? 30.498 -14.900 -44.635 1.00 79.94 722 ARG A O 1
ATOM 5863 N N . LEU A 1 723 ? 29.083 -13.677 -45.876 1.00 82.75 723 LEU A N 1
ATOM 5864 C CA . LEU A 1 723 ? 28.094 -13.471 -44.816 1.00 82.75 723 LEU A CA 1
ATOM 5865 C C . LEU A 1 723 ? 27.183 -14.690 -44.628 1.00 82.75 723 LEU A C 1
ATOM 5867 O O . LEU A 1 723 ? 26.557 -14.817 -43.581 1.00 82.75 723 LEU A O 1
ATOM 5871 N N . SER A 1 724 ? 27.104 -15.571 -45.627 1.00 82.75 724 SER A N 1
ATOM 5872 C CA . SER A 1 724 ? 26.313 -16.796 -45.561 1.00 82.75 724 SER A CA 1
ATOM 5873 C C . SER A 1 724 ? 27.173 -17.960 -45.080 1.00 82.75 724 SER A C 1
ATOM 5875 O O . SER A 1 724 ? 28.147 -18.334 -45.733 1.00 82.75 724 SER A O 1
ATOM 5877 N N . VAL A 1 725 ? 26.783 -18.544 -43.948 1.00 77.56 725 VAL A N 1
ATOM 5878 C CA . VAL A 1 725 ? 27.379 -19.756 -43.369 1.00 77.56 725 VAL A CA 1
ATOM 5879 C C . VAL A 1 725 ? 26.321 -20.856 -43.402 1.00 77.56 725 VAL A C 1
ATOM 5881 O O . VAL A 1 725 ? 25.166 -20.598 -43.081 1.00 77.56 725 VAL A O 1
ATOM 5884 N N . ASN A 1 726 ? 26.691 -22.074 -43.807 1.00 76.88 726 ASN A N 1
ATOM 5885 C CA . ASN A 1 726 ? 25.788 -23.237 -43.864 1.00 76.88 726 ASN A CA 1
ATOM 5886 C C . ASN A 1 726 ? 24.474 -22.994 -44.634 1.00 76.88 726 ASN A C 1
ATOM 5888 O O . ASN A 1 726 ? 23.421 -23.474 -44.229 1.00 76.88 726 ASN A O 1
ATOM 5892 N N . ASP A 1 727 ? 24.531 -22.248 -45.743 1.00 78.81 727 ASP A N 1
ATOM 5893 C CA . ASP A 1 727 ? 23.353 -21.905 -46.552 1.00 78.81 727 ASP A CA 1
ATOM 5894 C C . ASP A 1 727 ? 22.279 -21.069 -45.797 1.00 78.81 727 ASP A C 1
ATOM 5896 O O . ASP A 1 727 ? 21.126 -21.008 -46.230 1.00 78.81 727 ASP A O 1
ATOM 5900 N N . ASP A 1 728 ? 22.648 -20.345 -44.726 1.00 86.81 728 ASP A N 1
ATOM 5901 C CA . ASP A 1 728 ? 21.837 -19.249 -44.172 1.00 86.81 728 ASP A CA 1
ATOM 5902 C C . ASP A 1 728 ? 22.041 -17.963 -44.991 1.00 86.81 728 ASP A C 1
ATOM 5904 O O . ASP A 1 728 ? 23.165 -17.491 -45.176 1.00 86.81 728 ASP A O 1
ATOM 5908 N N . TYR A 1 729 ? 20.947 -17.399 -45.504 1.00 89.06 729 TYR A N 1
ATOM 5909 C CA . TYR A 1 729 ? 20.942 -16.197 -46.345 1.00 89.06 729 TYR A CA 1
ATOM 5910 C C . TYR A 1 729 ? 20.361 -14.967 -45.629 1.00 89.06 729 TYR A C 1
ATOM 5912 O O . TYR A 1 729 ? 20.320 -13.892 -46.231 1.00 89.06 729 TYR A O 1
ATOM 5920 N N . GLY A 1 730 ? 19.941 -15.088 -44.363 1.00 90.00 730 GLY A N 1
ATOM 5921 C CA . GLY A 1 730 ? 19.431 -13.972 -43.558 1.00 90.00 730 GLY A CA 1
ATOM 5922 C C . GLY A 1 730 ? 20.415 -12.798 -43.448 1.00 90.00 730 GLY A C 1
ATOM 5923 O O . GLY A 1 730 ? 20.032 -11.669 -43.759 1.00 90.00 730 GLY A O 1
ATOM 5924 N N . PRO A 1 731 ? 21.702 -13.035 -43.120 1.00 90.50 731 PRO A N 1
ATOM 5925 C CA . PRO A 1 731 ? 22.710 -11.975 -43.072 1.00 90.50 731 PRO A CA 1
ATOM 5926 C C . PRO A 1 731 ? 22.921 -11.257 -44.412 1.00 90.50 731 PRO A C 1
ATOM 5928 O O . PRO A 1 731 ? 23.192 -10.059 -44.436 1.00 90.50 731 PRO A O 1
ATOM 5931 N N . ILE A 1 732 ? 22.769 -11.970 -45.535 1.00 91.31 732 ILE A N 1
ATOM 5932 C CA . ILE A 1 732 ? 22.846 -11.378 -46.877 1.00 91.31 732 ILE A CA 1
ATOM 5933 C C . ILE A 1 732 ? 21.609 -10.506 -47.154 1.00 91.31 732 ILE A C 1
ATOM 5935 O O . ILE A 1 732 ? 21.752 -9.442 -47.756 1.00 91.31 732 ILE A O 1
ATOM 5939 N N . ASP A 1 733 ? 20.410 -10.907 -46.708 1.00 91.38 733 ASP A N 1
ATOM 5940 C CA . ASP A 1 733 ? 19.198 -10.077 -46.841 1.00 91.38 733 ASP A CA 1
ATOM 5941 C C . ASP A 1 733 ? 19.310 -8.768 -46.051 1.00 91.38 733 ASP A C 1
ATOM 5943 O O . ASP A 1 733 ? 19.035 -7.701 -46.606 1.00 91.38 733 ASP A O 1
ATOM 5947 N N . GLU A 1 734 ? 19.752 -8.834 -44.791 1.00 89.75 734 GLU A N 1
ATOM 5948 C CA . GLU A 1 734 ? 19.932 -7.644 -43.947 1.00 89.75 734 GLU A CA 1
ATOM 5949 C C . GLU A 1 734 ? 21.036 -6.723 -44.488 1.00 89.75 734 GLU A C 1
ATOM 5951 O O . GLU A 1 734 ? 20.862 -5.504 -44.518 1.00 89.75 734 GLU A O 1
ATOM 5956 N N . GLU A 1 735 ? 22.130 -7.271 -45.021 1.00 91.44 735 GLU A N 1
ATOM 5957 C CA . GLU A 1 735 ? 23.165 -6.458 -45.670 1.00 91.44 735 GLU A CA 1
ATOM 5958 C C . GLU A 1 735 ? 22.631 -5.766 -46.937 1.00 91.44 735 GLU A C 1
ATOM 5960 O O . GLU A 1 735 ? 22.826 -4.565 -47.133 1.00 91.44 735 GLU A O 1
ATOM 5965 N N . MET A 1 736 ? 21.886 -6.483 -47.784 1.00 90.88 736 MET A N 1
ATOM 5966 C CA . MET A 1 736 ? 21.245 -5.893 -48.964 1.00 90.88 736 MET A CA 1
ATOM 5967 C C . MET A 1 736 ? 20.176 -4.853 -48.602 1.00 90.88 736 MET A C 1
ATOM 5969 O O . MET A 1 736 ? 19.943 -3.913 -49.362 1.00 90.88 736 MET A O 1
ATOM 5973 N N . LYS A 1 737 ? 19.522 -4.984 -47.447 1.00 90.12 737 LYS A N 1
ATOM 5974 C CA . LYS A 1 737 ? 18.606 -3.965 -46.923 1.00 90.12 737 LYS A CA 1
ATOM 5975 C C . LYS A 1 737 ? 19.364 -2.696 -46.526 1.00 90.12 737 LYS A C 1
ATOM 5977 O O . LYS A 1 737 ? 18.906 -1.615 -46.884 1.00 90.12 737 LYS A O 1
ATOM 5982 N N . SER A 1 738 ? 20.531 -2.818 -45.891 1.00 87.56 738 SER A N 1
ATOM 5983 C CA . SER A 1 738 ? 21.434 -1.687 -45.606 1.00 87.56 738 SER A CA 1
ATOM 5984 C C . SER A 1 738 ? 21.982 -1.023 -46.879 1.00 87.56 738 SER A C 1
ATOM 5986 O O . SER A 1 738 ? 22.209 0.183 -46.902 1.00 87.56 738 SER A O 1
ATOM 5988 N N . LEU A 1 739 ? 22.115 -1.781 -47.972 1.00 87.19 739 LEU A N 1
ATOM 5989 C CA . LEU A 1 739 ? 22.410 -1.288 -49.329 1.00 87.19 739 LEU A CA 1
ATOM 5990 C C . LEU A 1 739 ? 21.193 -0.633 -50.029 1.00 87.19 739 LEU A C 1
ATOM 5992 O O . LEU A 1 739 ? 21.259 -0.319 -51.217 1.00 87.19 739 LEU A O 1
ATOM 5996 N N . ASN A 1 740 ? 20.065 -0.439 -49.334 1.00 85.44 740 ASN A N 1
ATOM 5997 C CA . ASN A 1 740 ? 18.805 0.089 -49.877 1.00 85.44 740 ASN A CA 1
ATOM 5998 C C . ASN A 1 740 ? 18.214 -0.732 -51.042 1.00 85.44 740 ASN A C 1
ATOM 6000 O O . ASN A 1 740 ? 17.477 -0.212 -51.884 1.00 85.44 740 ASN A O 1
ATOM 6004 N N . VAL A 1 741 ? 18.485 -2.040 -51.097 1.00 87.81 741 VAL A N 1
ATOM 6005 C CA . VAL A 1 741 ? 17.881 -2.933 -52.093 1.00 87.81 741 VAL A CA 1
ATOM 6006 C C . VAL A 1 741 ? 16.457 -3.288 -51.658 1.00 87.81 741 VAL A C 1
ATOM 6008 O O . VAL A 1 741 ? 16.237 -3.825 -50.570 1.00 87.81 741 VAL A O 1
ATOM 6011 N N . GLY A 1 742 ? 15.470 -3.030 -52.520 1.00 88.81 742 GLY A N 1
ATOM 6012 C CA . GLY A 1 742 ? 14.060 -3.328 -52.248 1.00 88.81 742 GLY A CA 1
ATOM 6013 C C . GLY A 1 742 ? 13.774 -4.821 -52.028 1.00 88.81 742 GLY A C 1
ATOM 6014 O O . GLY A 1 742 ? 14.385 -5.685 -52.661 1.00 88.81 742 GLY A O 1
ATOM 6015 N N . LYS A 1 743 ? 12.801 -5.126 -51.157 1.00 89.31 743 LYS A N 1
ATOM 6016 C CA . LYS A 1 743 ? 12.472 -6.484 -50.673 1.00 89.31 743 LYS A CA 1
ATOM 6017 C C . LYS A 1 743 ? 12.345 -7.537 -51.784 1.00 89.31 743 LYS A C 1
ATOM 6019 O O . LYS A 1 743 ? 12.919 -8.615 -51.675 1.00 89.31 743 LYS A O 1
ATOM 6024 N N . GLU A 1 744 ? 11.641 -7.226 -52.871 1.00 89.88 744 GLU A N 1
ATOM 6025 C CA . GLU A 1 744 ? 11.415 -8.186 -53.964 1.00 89.88 744 GLU A CA 1
ATOM 6026 C C . GLU A 1 744 ? 12.683 -8.476 -54.778 1.00 89.88 744 GLU A C 1
ATOM 6028 O O . GLU A 1 744 ? 12.958 -9.622 -55.145 1.00 89.88 744 GLU A O 1
ATOM 6033 N N . LYS A 1 745 ? 13.525 -7.458 -54.993 1.00 90.38 745 LYS A N 1
ATOM 6034 C CA . LYS A 1 745 ? 14.830 -7.653 -55.635 1.00 90.38 745 LYS A CA 1
ATOM 6035 C C . LYS A 1 745 ? 15.743 -8.499 -54.752 1.00 90.38 745 LYS A C 1
ATOM 6037 O O . LYS A 1 745 ? 16.387 -9.400 -55.278 1.00 90.38 745 LYS A O 1
ATOM 6042 N N . ARG A 1 746 ? 15.743 -8.291 -53.430 1.00 92.94 746 ARG A N 1
ATOM 6043 C CA . ARG A 1 746 ? 16.534 -9.110 -52.495 1.00 92.94 746 ARG A CA 1
ATOM 6044 C C . ARG A 1 746 ? 16.164 -10.588 -52.550 1.00 92.94 746 ARG A C 1
ATOM 6046 O O . ARG A 1 746 ? 17.046 -11.416 -52.764 1.00 92.94 746 ARG A O 1
ATOM 6053 N N . LYS A 1 747 ? 14.868 -10.914 -52.476 1.00 90.31 747 LYS A N 1
ATOM 6054 C CA . LYS A 1 747 ? 14.379 -12.295 -52.649 1.00 90.31 747 LYS A CA 1
ATOM 6055 C C . LYS A 1 747 ? 14.871 -12.904 -53.961 1.00 90.31 747 LYS A C 1
ATOM 6057 O O . LYS A 1 747 ? 15.403 -14.009 -53.959 1.00 90.31 747 LYS A O 1
ATOM 6062 N N . THR A 1 748 ? 14.750 -12.154 -55.058 1.00 90.44 748 THR A N 1
ATOM 6063 C CA . THR A 1 748 ? 15.208 -12.593 -56.385 1.00 90.44 748 THR A CA 1
ATOM 6064 C C . THR A 1 748 ? 16.706 -12.912 -56.380 1.00 90.44 748 THR A C 1
ATOM 6066 O O . THR A 1 748 ? 17.109 -13.974 -56.848 1.00 90.44 748 THR A O 1
ATOM 6069 N N . ARG A 1 749 ? 17.545 -12.035 -55.811 1.00 90.44 749 ARG A N 1
ATOM 6070 C CA . ARG A 1 749 ? 19.002 -12.249 -55.740 1.00 90.44 749 ARG A CA 1
ATOM 6071 C C . ARG A 1 749 ? 19.374 -13.437 -54.858 1.00 90.44 749 ARG A C 1
ATOM 6073 O O . ARG A 1 749 ? 20.270 -14.188 -55.224 1.00 90.44 749 ARG A O 1
ATOM 6080 N N . ILE A 1 750 ? 18.668 -13.648 -53.747 1.00 90.69 750 ILE A N 1
ATOM 6081 C CA . ILE A 1 750 ? 18.880 -14.816 -52.879 1.00 90.69 750 ILE A CA 1
ATOM 6082 C C . ILE A 1 750 ? 18.552 -16.110 -53.625 1.00 90.69 750 ILE A C 1
ATOM 6084 O O . ILE A 1 750 ? 19.323 -17.063 -53.544 1.00 90.69 750 ILE A O 1
ATOM 6088 N N . VAL A 1 751 ? 17.444 -16.152 -54.373 1.00 88.12 751 VAL A N 1
ATOM 6089 C CA . VAL A 1 751 ? 17.086 -17.320 -55.195 1.00 88.12 751 VAL A CA 1
ATOM 6090 C C . VAL A 1 751 ? 18.173 -17.593 -56.234 1.00 88.12 751 VAL A C 1
ATOM 6092 O O . VAL A 1 751 ? 18.710 -18.696 -56.264 1.00 88.12 751 VAL A O 1
ATOM 6095 N N . GLN A 1 752 ? 18.581 -16.578 -56.996 1.00 87.44 752 GLN A N 1
ATOM 6096 C CA . GLN A 1 752 ? 19.645 -16.708 -57.998 1.00 87.44 752 GLN A CA 1
ATOM 6097 C C . GLN A 1 752 ? 20.967 -17.195 -57.387 1.00 87.44 752 GLN A C 1
ATOM 6099 O O . GLN A 1 752 ? 21.643 -18.049 -57.956 1.00 87.44 752 GLN A O 1
ATOM 6104 N N . LEU A 1 753 ? 21.331 -16.699 -56.200 1.00 87.38 753 LEU A N 1
ATOM 6105 C CA . LEU A 1 753 ? 22.528 -17.138 -55.482 1.00 87.38 753 LEU A CA 1
ATOM 6106 C C . LEU A 1 753 ? 22.440 -18.608 -55.047 1.00 87.38 753 LEU A C 1
ATOM 6108 O O . LEU A 1 753 ? 23.403 -19.354 -55.231 1.00 87.38 753 LEU A O 1
ATOM 6112 N N . LYS A 1 754 ? 21.291 -19.037 -54.506 1.00 86.31 754 LYS A N 1
ATOM 6113 C CA . LYS A 1 754 ? 21.042 -20.440 -54.135 1.00 86.31 754 LYS A CA 1
ATOM 6114 C C . LYS A 1 754 ? 21.192 -21.360 -55.342 1.00 86.31 754 LYS A C 1
ATOM 6116 O O . LYS A 1 754 ? 21.918 -22.349 -55.271 1.00 86.31 754 LYS A O 1
ATOM 6121 N N . GLN A 1 755 ? 20.560 -20.995 -56.454 1.00 81.56 755 GLN A N 1
ATOM 6122 C CA . GLN A 1 755 ? 20.605 -21.757 -57.699 1.00 81.56 755 GLN A CA 1
ATOM 6123 C C . GLN A 1 755 ? 22.041 -21.855 -58.243 1.00 81.56 755 GLN A C 1
ATOM 6125 O O . GLN A 1 755 ? 22.504 -22.936 -58.605 1.00 81.56 755 GLN A O 1
ATOM 6130 N N . TYR A 1 756 ? 22.797 -20.755 -58.216 1.00 82.50 756 TYR A N 1
ATOM 6131 C CA . TYR A 1 756 ? 24.207 -20.745 -58.610 1.00 82.50 756 TYR A CA 1
ATOM 6132 C C . TYR A 1 756 ? 25.094 -21.625 -57.712 1.00 82.50 756 TYR A C 1
ATOM 6134 O O . TYR A 1 756 ? 25.941 -22.376 -58.207 1.00 82.50 756 TYR A O 1
ATOM 6142 N N . ARG A 1 757 ? 24.901 -21.577 -56.388 1.00 83.56 757 ARG A N 1
ATOM 6143 C CA . ARG A 1 757 ? 25.636 -22.433 -55.441 1.00 83.56 757 ARG A CA 1
ATOM 6144 C C . ARG A 1 757 ? 25.283 -23.911 -55.613 1.00 83.56 757 ARG A C 1
ATOM 6146 O O . ARG A 1 757 ? 26.176 -24.752 -55.531 1.00 83.56 757 ARG A O 1
ATOM 6153 N N . GLN A 1 758 ? 24.023 -24.235 -55.902 1.00 80.25 758 GLN A N 1
ATOM 6154 C CA . GLN A 1 758 ? 23.592 -25.595 -56.229 1.00 80.25 758 GLN A CA 1
ATOM 6155 C C . GLN A 1 758 ? 24.235 -26.098 -57.524 1.00 80.25 758 GLN A C 1
ATOM 6157 O O . GLN A 1 758 ? 24.799 -27.191 -57.532 1.00 80.25 758 GLN A O 1
ATOM 6162 N N . LEU A 1 759 ? 24.248 -25.277 -58.578 1.00 80.19 759 LEU A N 1
ATOM 6163 C CA . LEU A 1 759 ? 24.928 -25.598 -59.833 1.00 80.19 759 LEU A CA 1
ATOM 6164 C C . LEU A 1 759 ? 26.392 -25.984 -59.589 1.00 80.19 759 LEU A C 1
ATOM 6166 O O . LEU A 1 759 ? 26.845 -27.006 -60.102 1.00 80.19 759 LEU A O 1
ATOM 6170 N N . LYS A 1 760 ? 27.117 -25.228 -58.747 1.00 79.62 760 LYS A N 1
ATOM 6171 C CA . LYS A 1 760 ? 28.506 -25.548 -58.368 1.00 79.62 760 LYS A CA 1
ATOM 6172 C C . LYS A 1 760 ? 28.660 -26.932 -57.728 1.00 79.62 760 LYS A C 1
ATOM 6174 O O . LYS A 1 760 ? 29.660 -27.595 -58.007 1.00 79.62 760 LYS A O 1
ATOM 6179 N N . LYS A 1 761 ? 27.702 -27.370 -56.901 1.00 79.00 761 LYS A N 1
ATOM 6180 C CA . LYS A 1 761 ? 27.728 -28.688 -56.236 1.00 79.00 761 LYS A CA 1
ATOM 6181 C C . LYS A 1 761 ? 27.591 -29.838 -57.253 1.00 79.00 761 LYS A C 1
ATOM 6183 O O . LYS A 1 761 ? 28.259 -30.856 -57.109 1.00 79.00 761 LYS A O 1
ATOM 6188 N N . CYS A 1 762 ? 26.820 -29.654 -58.326 1.00 82.12 762 CYS A N 1
ATOM 6189 C CA . CYS A 1 762 ? 26.559 -30.692 -59.337 1.00 82.12 762 CYS A CA 1
ATOM 6190 C C . CYS A 1 762 ? 27.685 -30.886 -60.370 1.00 82.12 762 CYS A C 1
ATOM 6192 O O . CYS A 1 762 ? 27.698 -31.893 -61.077 1.00 82.12 762 CYS A O 1
ATOM 6194 N N . ILE A 1 763 ? 28.648 -29.957 -60.467 1.00 82.00 763 ILE A N 1
ATOM 6195 C CA . ILE A 1 763 ? 29.715 -29.989 -61.488 1.00 82.00 763 ILE A CA 1
ATOM 6196 C C . ILE A 1 763 ? 30.528 -31.292 -61.438 1.00 82.00 763 ILE A C 1
ATOM 6198 O O . ILE A 1 763 ? 30.937 -31.805 -62.479 1.00 82.00 763 ILE A O 1
ATOM 6202 N N . HIS A 1 764 ? 30.811 -31.815 -60.242 1.00 82.44 764 HIS A N 1
ATOM 6203 C CA . HIS A 1 764 ? 31.592 -33.045 -60.099 1.00 82.44 764 HIS A CA 1
ATOM 6204 C C . HIS A 1 764 ? 30.817 -34.273 -60.598 1.00 82.44 764 HIS A C 1
ATOM 6206 O O . HIS A 1 764 ? 31.330 -34.987 -61.457 1.00 82.44 764 HIS A O 1
ATOM 6212 N N . GLY A 1 765 ? 29.566 -34.450 -60.156 1.00 84.62 765 GLY A N 1
ATOM 6213 C CA . GLY A 1 765 ? 28.695 -35.538 -60.615 1.00 84.62 765 GLY A CA 1
ATOM 6214 C C . GLY A 1 765 ? 28.453 -35.500 -62.127 1.00 84.62 765 GLY A C 1
ATOM 6215 O O . GLY A 1 765 ? 28.592 -36.522 -62.791 1.00 84.62 765 GLY A O 1
ATOM 6216 N N . ALA A 1 766 ? 28.225 -34.311 -62.701 1.00 87.25 766 ALA A N 1
ATOM 6217 C CA . ALA A 1 766 ? 28.093 -34.138 -64.151 1.00 87.25 766 ALA A CA 1
ATOM 6218 C C . ALA A 1 766 ? 29.322 -34.658 -64.920 1.00 87.25 766 ALA A C 1
ATOM 6220 O O . ALA A 1 766 ? 29.186 -35.307 -65.953 1.00 87.25 766 ALA A O 1
ATOM 6221 N N . ARG A 1 767 ? 30.538 -34.433 -64.403 1.00 86.75 767 ARG A N 1
ATOM 6222 C CA . ARG A 1 767 ? 31.764 -34.958 -65.029 1.00 86.75 767 ARG A CA 1
ATOM 6223 C C . ARG A 1 767 ? 31.865 -36.473 -64.963 1.00 86.75 767 ARG A C 1
ATOM 6225 O O . ARG A 1 767 ? 32.377 -37.066 -65.906 1.00 86.75 767 ARG A O 1
ATOM 6232 N N . ILE A 1 768 ? 31.433 -37.084 -63.865 1.00 87.25 768 ILE A N 1
ATOM 6233 C CA . ILE A 1 768 ? 31.456 -38.544 -63.716 1.00 87.25 768 ILE A CA 1
ATOM 6234 C C . ILE A 1 768 ? 30.456 -39.181 -64.677 1.00 87.25 768 ILE A C 1
ATOM 6236 O O . ILE A 1 768 ? 30.816 -40.124 -65.371 1.00 87.25 768 ILE A O 1
ATOM 6240 N N . VAL A 1 769 ? 29.257 -38.608 -64.806 1.00 89.38 769 VAL A N 1
ATOM 6241 C CA . VAL A 1 769 ? 28.245 -39.051 -65.778 1.00 89.38 769 VAL A CA 1
ATOM 6242 C C . VAL A 1 769 ? 28.780 -38.988 -67.212 1.00 89.38 769 VAL A C 1
ATOM 6244 O O . VAL A 1 769 ? 28.654 -39.964 -67.944 1.00 89.38 769 VAL A O 1
ATOM 6247 N N . LEU A 1 770 ? 29.448 -37.897 -67.606 1.00 89.31 770 LEU A N 1
ATOM 6248 C CA . LEU A 1 770 ? 30.052 -37.792 -68.945 1.00 89.31 770 LEU A CA 1
ATOM 6249 C C . LEU A 1 770 ? 31.183 -38.802 -69.163 1.00 89.31 770 LEU A C 1
ATOM 6251 O O . LEU A 1 770 ? 31.283 -39.400 -70.232 1.00 89.31 770 LEU A O 1
ATOM 6255 N N . LYS A 1 771 ? 32.028 -39.025 -68.148 1.00 89.56 771 LYS A N 1
ATOM 6256 C CA . LYS A 1 771 ? 33.067 -40.065 -68.211 1.00 89.56 771 LYS A CA 1
ATOM 6257 C C . LYS A 1 771 ? 32.458 -41.460 -68.357 1.00 89.56 771 LYS A C 1
ATOM 6259 O O . LYS A 1 771 ? 32.982 -42.259 -69.124 1.00 89.56 771 LYS A O 1
ATOM 6264 N N . PHE A 1 772 ? 31.368 -41.739 -67.646 1.00 90.62 772 PHE A N 1
ATOM 6265 C CA . PHE A 1 772 ? 30.648 -43.006 -67.717 1.00 90.62 772 PHE A CA 1
ATOM 6266 C C . PHE A 1 772 ? 30.045 -43.229 -69.105 1.00 90.62 772 PHE A C 1
ATOM 6268 O O . PHE A 1 772 ? 30.287 -44.270 -69.712 1.00 90.62 772 PHE A O 1
ATOM 6275 N N . ALA A 1 773 ? 29.333 -42.229 -69.631 1.00 90.00 773 ALA A N 1
ATOM 6276 C CA . ALA A 1 773 ? 28.748 -42.277 -70.968 1.00 90.00 773 ALA A CA 1
ATOM 6277 C C . ALA A 1 773 ? 29.816 -42.536 -72.041 1.00 90.00 773 ALA A C 1
ATOM 6279 O O . ALA A 1 773 ? 29.640 -43.405 -72.889 1.00 90.00 773 ALA A O 1
ATOM 6280 N N . SER A 1 774 ? 30.970 -41.867 -71.937 1.00 88.31 774 SER A N 1
ATOM 6281 C CA . SER A 1 774 ? 32.105 -42.101 -72.834 1.00 88.31 774 SER A CA 1
ATOM 6282 C C . SER A 1 774 ? 32.726 -43.495 -72.679 1.00 88.31 774 SER A C 1
ATOM 6284 O O . SER A 1 774 ? 33.133 -44.077 -73.680 1.00 88.31 774 SER A O 1
ATOM 6286 N N . ALA A 1 775 ? 32.816 -44.043 -71.463 1.00 86.88 775 ALA A N 1
ATOM 6287 C CA . ALA A 1 775 ? 33.419 -45.357 -71.219 1.00 86.88 775 ALA A CA 1
ATOM 6288 C C . ALA A 1 775 ? 32.566 -46.528 -71.733 1.00 86.88 775 ALA A C 1
ATOM 6290 O O . ALA A 1 775 ? 33.124 -47.578 -72.052 1.00 86.88 775 ALA A O 1
ATOM 6291 N N . LEU A 1 776 ? 31.243 -46.348 -71.801 1.00 85.94 776 LEU A N 1
ATOM 6292 C CA . LEU A 1 776 ? 30.287 -47.328 -72.326 1.00 85.94 776 LEU A CA 1
ATOM 6293 C C . LEU A 1 776 ? 29.786 -47.008 -73.742 1.00 85.94 776 LEU A C 1
ATOM 6295 O O . LEU A 1 776 ? 28.863 -47.674 -74.200 1.00 85.94 776 LEU A O 1
ATOM 6299 N N . GLU A 1 777 ? 30.394 -46.025 -74.414 1.00 86.88 777 GLU A N 1
ATOM 6300 C CA . GLU A 1 777 ? 30.089 -45.645 -75.803 1.00 86.88 777 GLU A CA 1
ATOM 6301 C C . GLU A 1 777 ? 28.605 -45.273 -76.024 1.00 86.88 777 GLU A C 1
ATOM 6303 O O . GLU A 1 777 ? 28.027 -45.551 -77.070 1.00 86.88 777 GLU A O 1
ATOM 6308 N N . LEU A 1 778 ? 27.978 -44.615 -75.037 1.00 90.19 778 LEU A N 1
ATOM 6309 C CA . LEU A 1 778 ? 26.596 -44.128 -75.148 1.00 90.19 778 LEU A CA 1
ATOM 6310 C C . LEU A 1 778 ? 26.530 -42.902 -76.076 1.00 90.19 778 LEU A C 1
ATOM 6312 O O . LEU A 1 778 ? 27.274 -41.938 -75.895 1.00 90.19 778 LEU A O 1
ATOM 6316 N N . THR A 1 779 ? 25.610 -42.925 -77.040 1.00 87.06 779 THR A N 1
ATOM 6317 C CA . THR A 1 779 ? 25.429 -41.912 -78.100 1.00 87.06 779 THR A CA 1
ATOM 6318 C C . THR A 1 779 ? 24.164 -41.054 -77.949 1.00 87.06 779 THR A C 1
ATOM 6320 O O . THR A 1 779 ? 23.897 -40.206 -78.800 1.00 87.06 779 THR A O 1
ATOM 6323 N N . GLY A 1 780 ? 23.393 -41.235 -76.867 1.00 88.69 780 GLY A N 1
ATOM 6324 C CA . GLY A 1 780 ? 22.228 -40.400 -76.535 1.00 88.69 780 GLY A CA 1
ATOM 6325 C C . GLY A 1 780 ? 22.572 -38.929 -76.223 1.00 88.69 780 GLY A C 1
ATOM 6326 O O . GLY A 1 780 ? 23.734 -38.526 -76.232 1.00 88.69 780 GLY A O 1
ATOM 6327 N N . ASP A 1 781 ? 21.566 -38.094 -75.928 1.00 88.19 781 ASP A N 1
ATOM 6328 C CA . ASP A 1 781 ? 21.783 -36.662 -75.644 1.00 88.19 781 ASP A CA 1
ATOM 6329 C C . ASP A 1 781 ? 22.348 -36.430 -74.229 1.00 88.19 781 ASP A C 1
ATOM 6331 O O . ASP A 1 781 ? 21.702 -36.730 -73.224 1.00 88.19 781 ASP A O 1
ATOM 6335 N N . PHE A 1 782 ? 23.547 -35.846 -74.147 1.00 89.25 782 PHE A N 1
ATOM 6336 C CA . PHE A 1 782 ? 24.196 -35.416 -72.900 1.00 89.25 782 PHE A CA 1
ATOM 6337 C C . PHE A 1 782 ? 24.500 -33.906 -72.865 1.00 89.25 782 PHE A C 1
ATOM 6339 O O . PHE A 1 782 ? 25.153 -33.430 -71.930 1.00 89.25 782 PHE A O 1
ATOM 6346 N N . SER A 1 783 ? 23.995 -33.126 -73.828 1.00 84.75 783 SER A N 1
ATOM 6347 C CA . SER A 1 783 ? 24.330 -31.704 -74.024 1.00 84.75 783 SER A CA 1
ATOM 6348 C C . SER A 1 783 ? 24.112 -30.838 -72.773 1.00 84.75 783 SER A C 1
ATOM 6350 O O . SER A 1 783 ? 24.929 -29.975 -72.444 1.00 84.75 783 SER A O 1
ATOM 6352 N N . VAL A 1 784 ? 23.049 -31.089 -72.002 1.00 82.62 784 VAL A N 1
ATOM 6353 C CA . VAL A 1 784 ? 22.762 -30.353 -70.757 1.00 82.62 784 VAL A CA 1
ATOM 6354 C C . VAL A 1 784 ? 23.769 -30.692 -69.646 1.00 82.62 784 VAL A C 1
ATOM 6356 O O . VAL A 1 784 ? 24.193 -29.812 -68.892 1.00 82.62 784 VAL A O 1
ATOM 6359 N N . ILE A 1 785 ? 24.217 -31.949 -69.559 1.00 85.56 785 ILE A N 1
ATOM 6360 C CA . ILE A 1 785 ? 25.252 -32.375 -68.604 1.00 85.56 785 ILE A CA 1
ATOM 6361 C C . ILE A 1 785 ? 26.611 -31.765 -68.988 1.00 85.56 785 ILE A C 1
ATOM 6363 O O . ILE A 1 785 ? 27.353 -31.315 -68.109 1.00 85.56 785 ILE A O 1
ATOM 6367 N N . GLU A 1 786 ? 26.912 -31.660 -70.285 1.00 84.19 786 GLU A N 1
ATOM 6368 C CA . GLU A 1 786 ? 28.096 -30.958 -70.803 1.00 84.19 786 GLU A CA 1
ATOM 6369 C C . GLU A 1 786 ? 28.086 -29.469 -70.449 1.00 84.19 786 GLU A C 1
ATOM 6371 O O . GLU A 1 786 ? 29.105 -28.923 -70.006 1.00 84.19 786 GLU A O 1
ATOM 6376 N N . GLN A 1 787 ? 26.932 -28.804 -70.558 1.00 77.75 787 GLN A N 1
ATOM 6377 C CA . GLN A 1 787 ? 26.776 -27.414 -70.125 1.00 77.75 787 GLN A CA 1
ATOM 6378 C C . GLN A 1 787 ? 27.061 -27.255 -68.623 1.00 77.75 787 GLN A C 1
ATOM 6380 O O . GLN A 1 787 ? 27.796 -26.346 -68.235 1.00 77.75 787 GLN A O 1
ATOM 6385 N N . ILE A 1 788 ? 26.571 -28.159 -67.768 1.00 80.12 788 ILE A N 1
ATOM 6386 C CA . ILE A 1 788 ? 26.854 -28.132 -66.320 1.00 80.12 788 ILE A CA 1
ATOM 6387 C C . ILE A 1 788 ? 28.346 -28.390 -66.039 1.00 80.12 788 ILE A C 1
ATOM 6389 O O . ILE A 1 788 ? 28.962 -27.682 -65.236 1.00 80.12 788 ILE A O 1
ATOM 6393 N N . ALA A 1 789 ? 28.965 -29.361 -66.716 1.00 78.88 789 ALA A N 1
ATOM 6394 C CA . ALA A 1 789 ? 30.366 -29.734 -66.504 1.00 78.88 789 ALA A CA 1
ATOM 6395 C C . ALA A 1 789 ? 31.371 -28.667 -66.995 1.00 78.88 789 ALA A C 1
ATOM 6397 O O . ALA A 1 789 ? 32.448 -28.501 -66.390 1.00 78.88 789 ALA A O 1
ATOM 6398 N N . SER A 1 790 ? 31.018 -27.944 -68.067 1.00 72.56 790 SER A N 1
ATOM 6399 C CA . SER A 1 790 ? 31.834 -26.907 -68.721 1.00 72.56 790 SER A CA 1
ATOM 6400 C C . SER A 1 790 ? 31.775 -25.536 -68.033 1.00 72.56 790 SER A C 1
ATOM 6402 O O . SER A 1 790 ? 32.720 -24.754 -68.162 1.00 72.56 790 SER A O 1
ATOM 6404 N N . LYS A 1 791 ? 30.760 -25.255 -67.198 1.00 66.75 791 LYS A N 1
ATOM 6405 C CA . LYS A 1 791 ? 30.571 -23.985 -66.450 1.00 66.75 791 LYS A CA 1
ATOM 6406 C C . LYS A 1 791 ? 31.623 -23.689 -65.363 1.00 66.75 791 LYS A C 1
ATOM 6408 O O . LYS A 1 791 ? 31.408 -22.832 -64.505 1.00 66.75 791 LYS A O 1
ATOM 6413 N N . ARG A 1 792 ? 32.822 -24.287 -65.420 1.00 54.97 792 ARG A N 1
ATOM 6414 C CA . ARG A 1 792 ? 33.959 -23.997 -64.516 1.00 54.97 792 ARG A CA 1
ATOM 6415 C C . ARG A 1 792 ? 34.452 -22.529 -64.561 1.00 54.97 792 ARG A C 1
ATOM 6417 O O . ARG A 1 792 ? 35.370 -22.198 -63.822 1.00 54.97 792 ARG A O 1
ATOM 6424 N N . LYS A 1 793 ? 33.826 -21.646 -65.355 1.00 53.50 793 LYS A N 1
ATOM 6425 C CA . LYS A 1 793 ? 34.037 -20.184 -65.409 1.00 53.50 793 LYS A CA 1
ATOM 6426 C C . LYS A 1 793 ? 32.775 -19.343 -65.110 1.00 53.50 793 LYS A C 1
ATOM 6428 O O . LYS A 1 793 ? 32.661 -18.216 -65.570 1.00 53.50 793 LYS A O 1
ATOM 6433 N N . GLY A 1 794 ? 31.815 -19.842 -64.328 1.00 53.31 794 GLY A N 1
ATOM 6434 C CA . GLY A 1 794 ? 30.581 -19.103 -63.981 1.00 53.31 794 GLY A CA 1
ATOM 6435 C C . GLY A 1 794 ? 30.748 -17.804 -63.162 1.00 53.31 794 GLY A C 1
ATOM 6436 O O . GLY A 1 794 ? 29.747 -17.220 -62.757 1.00 53.31 794 GLY A O 1
ATOM 6437 N N . GLY A 1 795 ? 31.976 -17.343 -62.895 1.00 59.53 795 GLY A N 1
ATOM 6438 C CA . GLY A 1 795 ? 32.241 -16.117 -62.131 1.00 59.53 795 GLY A CA 1
ATOM 6439 C C . GLY A 1 795 ? 31.833 -14.826 -62.850 1.00 59.53 795 GLY A C 1
ATOM 6440 O O . GLY A 1 795 ? 31.429 -13.873 -62.189 1.00 59.53 795 GLY A O 1
ATOM 6441 N N . GLU A 1 796 ? 31.856 -14.816 -64.187 1.00 65.94 796 GLU A N 1
ATOM 6442 C CA . GLU A 1 796 ? 31.528 -13.644 -65.021 1.00 65.94 796 GLU A CA 1
ATOM 6443 C C . GLU A 1 796 ? 30.036 -13.542 -65.380 1.00 65.94 796 GLU A C 1
ATOM 6445 O O . GLU A 1 796 ? 29.587 -12.530 -65.919 1.00 65.94 796 GLU A O 1
ATOM 6450 N N . THR A 1 797 ? 29.236 -14.567 -65.070 1.00 78.00 797 THR A N 1
ATOM 6451 C CA . THR A 1 797 ? 27.801 -14.561 -65.370 1.00 78.00 797 THR A CA 1
ATOM 6452 C C . THR A 1 797 ? 27.081 -13.548 -64.482 1.00 78.00 797 THR A C 1
ATOM 6454 O O . THR A 1 797 ? 27.183 -13.604 -63.252 1.00 78.00 797 THR A O 1
ATOM 6457 N N . LYS A 1 798 ? 26.344 -12.620 -65.104 1.00 85.75 798 LYS A N 1
ATOM 6458 C CA . LYS A 1 798 ? 25.496 -11.653 -64.397 1.00 85.75 798 LYS A CA 1
ATOM 6459 C C . LYS A 1 798 ? 24.316 -12.386 -63.775 1.00 85.75 798 LYS A C 1
ATOM 6461 O O . LYS A 1 798 ? 23.742 -13.272 -64.404 1.00 85.75 798 LYS A O 1
ATOM 6466 N N . MET A 1 799 ? 23.916 -11.998 -62.568 1.00 88.38 799 MET A N 1
ATOM 6467 C CA . MET A 1 799 ? 22.839 -12.698 -61.857 1.00 88.38 799 MET A CA 1
ATOM 6468 C C . MET A 1 799 ? 21.515 -12.695 -62.633 1.00 88.38 799 MET A C 1
ATOM 6470 O O . MET A 1 799 ? 20.760 -13.656 -62.551 1.00 88.38 799 MET A O 1
ATOM 6474 N N . LYS A 1 800 ? 21.230 -11.645 -63.415 1.00 85.12 800 LYS A N 1
ATOM 6475 C CA . LYS A 1 800 ? 20.027 -11.568 -64.261 1.00 85.12 800 LYS A CA 1
ATOM 6476 C C . LYS A 1 800 ? 19.989 -12.577 -65.425 1.00 85.12 800 LYS A C 1
ATOM 6478 O O . LYS A 1 800 ? 18.901 -12.837 -65.917 1.00 85.12 800 LYS A O 1
ATOM 6483 N N . ASP A 1 801 ? 21.136 -13.113 -65.846 1.00 80.81 801 ASP A N 1
ATOM 6484 C CA . ASP A 1 801 ? 21.279 -13.965 -67.039 1.00 80.81 801 ASP A CA 1
ATOM 6485 C C . ASP A 1 801 ? 21.311 -15.474 -66.673 1.00 80.81 801 ASP A C 1
ATOM 6487 O O . ASP A 1 801 ? 21.799 -16.299 -67.444 1.00 80.81 801 ASP A O 1
ATOM 6491 N N . PHE A 1 802 ? 20.864 -15.850 -65.467 1.00 75.06 802 PHE A N 1
ATOM 6492 C CA . PHE A 1 802 ? 20.884 -17.236 -64.980 1.00 75.06 802 PHE A CA 1
ATOM 6493 C C . PHE A 1 802 ? 19.660 -18.035 -65.483 1.00 75.06 802 PHE A C 1
ATOM 6495 O O . PHE A 1 802 ? 18.536 -17.562 -65.347 1.00 75.06 802 PHE A O 1
ATOM 6502 N N . ASP A 1 803 ? 19.886 -19.222 -66.063 1.00 68.69 803 ASP A N 1
ATOM 6503 C CA . ASP A 1 803 ? 18.883 -20.049 -66.765 1.00 68.69 803 ASP A CA 1
ATOM 6504 C C . ASP A 1 803 ? 18.253 -21.125 -65.854 1.00 68.69 803 ASP A C 1
ATOM 6506 O O . ASP A 1 803 ? 18.967 -21.912 -65.223 1.00 68.69 803 ASP A O 1
ATOM 6510 N N . ASP A 1 804 ? 16.918 -21.185 -65.828 1.00 67.50 804 ASP A N 1
ATOM 6511 C CA . ASP A 1 804 ? 16.130 -22.127 -65.026 1.00 67.50 804 ASP A CA 1
ATOM 6512 C C . ASP A 1 804 ? 16.248 -23.592 -65.502 1.00 67.50 804 ASP A C 1
ATOM 6514 O O . ASP A 1 804 ? 16.071 -24.521 -64.706 1.00 67.50 804 ASP A O 1
ATOM 6518 N N . SER A 1 805 ? 16.598 -23.829 -66.773 1.00 64.88 805 SER A N 1
ATOM 6519 C CA . SER A 1 805 ? 16.712 -25.181 -67.352 1.00 64.88 805 SER A CA 1
ATOM 6520 C C . SER A 1 805 ? 17.839 -26.020 -66.716 1.00 64.88 805 SER A C 1
ATOM 6522 O O . SER A 1 805 ? 17.719 -27.239 -66.543 1.00 64.88 805 SER A O 1
ATOM 6524 N N . LEU A 1 806 ? 18.915 -25.361 -66.270 1.00 69.44 806 LEU A N 1
ATOM 6525 C CA . LEU A 1 806 ? 20.071 -25.996 -65.629 1.00 69.44 806 LEU A CA 1
ATOM 6526 C C . LEU A 1 806 ? 19.739 -26.525 -64.227 1.00 69.44 806 LEU A C 1
ATOM 6528 O O . LEU A 1 806 ? 20.320 -27.514 -63.783 1.00 69.44 806 LEU A O 1
ATOM 6532 N N . ILE A 1 807 ? 18.778 -25.905 -63.540 1.00 71.00 807 ILE A N 1
ATOM 6533 C CA . ILE A 1 807 ? 18.422 -26.239 -62.155 1.00 71.00 807 ILE A CA 1
ATOM 6534 C C . ILE A 1 807 ? 17.694 -27.579 -62.089 1.00 71.00 807 ILE A C 1
ATOM 6536 O O . ILE A 1 807 ? 18.007 -28.402 -61.231 1.00 71.00 807 ILE A O 1
ATOM 6540 N N . GLN A 1 808 ? 16.766 -27.826 -63.018 1.00 72.44 808 GLN A N 1
ATOM 6541 C CA . GLN A 1 808 ? 16.041 -29.099 -63.081 1.00 72.44 808 GLN A CA 1
ATOM 6542 C C . GLN A 1 808 ? 17.007 -30.276 -63.261 1.00 72.44 808 GLN A C 1
ATOM 6544 O O . GLN A 1 808 ? 16.865 -31.313 -62.619 1.00 72.44 808 GLN A O 1
ATOM 6549 N N . THR A 1 809 ? 18.048 -30.088 -64.073 1.00 72.50 809 THR A N 1
ATOM 6550 C CA . THR A 1 809 ? 19.080 -31.110 -64.288 1.00 72.50 809 THR A CA 1
ATOM 6551 C C . THR A 1 809 ? 20.029 -31.234 -63.089 1.00 72.50 809 THR A C 1
ATOM 6553 O O . THR A 1 809 ? 20.459 -32.337 -62.755 1.00 72.50 809 THR A O 1
ATOM 6556 N N . CYS A 1 810 ? 20.307 -30.143 -62.368 1.00 77.44 810 CYS A N 1
ATOM 6557 C CA . CYS A 1 810 ? 21.035 -30.192 -61.098 1.00 77.44 810 CYS A CA 1
ATOM 6558 C C . CYS A 1 810 ? 20.298 -30.977 -60.003 1.00 77.44 810 CYS A C 1
ATOM 6560 O O . CYS A 1 810 ? 20.960 -31.665 -59.229 1.00 77.44 810 CYS A O 1
ATOM 6562 N N . GLU A 1 811 ? 18.964 -30.918 -59.935 1.00 78.38 811 GLU A N 1
ATOM 6563 C CA . GLU A 1 811 ? 18.188 -31.766 -59.013 1.00 78.38 811 GLU A CA 1
ATOM 6564 C C . GLU A 1 811 ? 18.349 -33.255 -59.345 1.00 78.38 811 GLU A C 1
ATOM 6566 O O . GLU A 1 811 ? 18.566 -34.056 -58.441 1.00 78.38 811 GLU A O 1
ATOM 6571 N N . LEU A 1 812 ? 18.361 -33.633 -60.629 1.00 76.69 812 LEU A N 1
ATOM 6572 C CA . LEU A 1 812 ? 18.604 -35.026 -61.039 1.00 76.69 812 LEU A CA 1
ATOM 6573 C C . LEU A 1 812 ? 20.012 -35.523 -60.664 1.00 76.69 812 LEU A C 1
ATOM 6575 O O . LEU A 1 812 ? 20.197 -36.702 -60.377 1.00 76.69 812 LEU A O 1
ATOM 6579 N N . LEU A 1 813 ? 21.000 -34.624 -60.641 1.00 81.00 813 LEU A N 1
ATOM 6580 C CA . LEU A 1 813 ? 22.387 -34.924 -60.268 1.00 81.00 813 LEU A CA 1
ATOM 6581 C C . LEU A 1 813 ? 22.662 -34.828 -58.762 1.00 81.00 813 LEU A C 1
ATOM 6583 O O . LEU A 1 813 ? 23.748 -35.195 -58.318 1.00 81.00 813 LEU A O 1
ATOM 6587 N N . LYS A 1 814 ? 21.728 -34.309 -57.965 1.00 78.00 814 LYS A N 1
ATOM 6588 C CA . LYS A 1 814 ? 21.924 -34.074 -56.527 1.00 78.00 814 LYS A CA 1
ATOM 6589 C C . LYS A 1 814 ? 22.140 -35.369 -55.743 1.00 78.00 814 LYS A C 1
ATOM 6591 O O . LYS A 1 814 ? 22.868 -35.368 -54.754 1.00 78.00 814 LYS A O 1
ATOM 6596 N N . ASP A 1 815 ? 21.554 -36.461 -56.228 1.00 74.94 815 ASP A N 1
ATOM 6597 C CA . ASP A 1 815 ? 21.630 -37.791 -55.623 1.00 74.94 815 ASP A CA 1
ATOM 6598 C C . ASP A 1 815 ? 22.958 -38.514 -55.897 1.00 74.94 815 ASP A C 1
ATOM 6600 O O . ASP A 1 815 ? 23.202 -39.565 -55.305 1.00 74.94 815 ASP A O 1
ATOM 6604 N N . LEU A 1 816 ? 23.837 -37.970 -56.750 1.00 81.62 816 LEU A N 1
ATOM 6605 C CA . LEU A 1 816 ? 25.194 -38.480 -56.983 1.00 81.62 816 LEU A CA 1
ATOM 6606 C C . LEU A 1 816 ? 26.130 -38.070 -55.839 1.00 81.62 816 LEU A C 1
ATOM 6608 O O . LEU A 1 816 ? 26.944 -37.152 -55.947 1.00 81.62 816 LEU A O 1
ATOM 6612 N N . THR A 1 817 ? 26.010 -38.776 -54.719 1.00 81.44 817 THR A N 1
ATOM 6613 C CA . THR A 1 817 ? 26.933 -38.672 -53.582 1.00 81.44 817 THR A CA 1
ATOM 6614 C C . THR A 1 817 ? 28.291 -39.301 -53.909 1.00 81.44 817 THR A C 1
ATOM 6616 O O . THR A 1 817 ? 28.451 -39.972 -54.928 1.00 81.44 817 THR A O 1
ATOM 6619 N N . THR A 1 818 ? 29.295 -39.117 -53.048 1.00 81.12 818 THR A N 1
ATOM 6620 C CA . THR A 1 818 ? 30.627 -39.718 -53.243 1.00 81.12 818 THR A CA 1
ATOM 6621 C C . THR A 1 818 ? 30.595 -41.255 -53.341 1.00 81.12 818 THR A C 1
ATOM 6623 O O . THR A 1 818 ? 31.168 -41.778 -54.291 1.00 81.12 818 THR A O 1
ATOM 6626 N N . PRO A 1 819 ? 29.886 -42.013 -52.471 1.00 82.69 819 PRO A N 1
ATOM 6627 C CA . PRO A 1 819 ? 29.793 -43.475 -52.610 1.00 82.69 819 PRO A CA 1
ATOM 6628 C C . PRO A 1 819 ? 29.148 -43.914 -53.929 1.00 82.69 819 PRO A C 1
ATOM 6630 O O . PRO A 1 819 ? 29.599 -44.852 -54.581 1.00 82.69 819 PRO A O 1
ATOM 6633 N N . ARG A 1 820 ? 28.117 -43.183 -54.356 1.00 89.81 820 ARG A N 1
ATOM 6634 C CA . ARG A 1 820 ? 27.407 -43.419 -55.613 1.00 89.81 820 ARG A CA 1
ATOM 6635 C C . ARG A 1 820 ? 28.302 -43.103 -56.820 1.00 89.81 820 ARG A C 1
ATOM 6637 O O . ARG A 1 820 ? 28.412 -43.892 -57.752 1.00 89.81 820 ARG A O 1
ATOM 6644 N N . SER A 1 821 ? 29.054 -42.011 -56.747 1.00 86.00 821 SER A N 1
ATOM 6645 C CA . SER A 1 821 ? 30.087 -41.651 -57.723 1.00 86.00 821 SER A CA 1
ATOM 6646 C C . SER A 1 821 ? 31.142 -42.755 -57.880 1.00 86.00 821 SER A C 1
ATOM 6648 O O . SER A 1 821 ? 31.434 -43.149 -59.007 1.00 86.00 821 SER A O 1
ATOM 6650 N N . ASN A 1 822 ? 31.620 -43.335 -56.771 1.00 86.00 822 ASN A N 1
ATOM 6651 C CA . ASN A 1 822 ? 32.571 -44.453 -56.792 1.00 86.00 822 ASN A CA 1
ATOM 6652 C C . ASN A 1 822 ? 32.006 -45.694 -57.503 1.00 86.00 822 ASN A C 1
ATOM 6654 O O . ASN A 1 822 ? 32.754 -46.420 -58.149 1.00 86.00 822 ASN A O 1
ATOM 6658 N N . CYS A 1 823 ? 30.693 -45.940 -57.437 1.00 89.31 823 CYS A N 1
ATOM 6659 C CA . CYS A 1 823 ? 30.086 -47.065 -58.154 1.00 89.31 823 CYS A CA 1
ATOM 6660 C C . CYS A 1 823 ? 30.176 -46.904 -59.668 1.00 89.31 823 CYS A C 1
ATOM 6662 O O . CYS A 1 823 ? 30.410 -47.888 -60.365 1.00 89.31 823 CYS A O 1
ATOM 6664 N N . LEU A 1 824 ? 29.962 -45.684 -60.174 1.00 90.81 824 LEU A N 1
ATOM 6665 C CA . LEU A 1 824 ? 30.108 -45.396 -61.601 1.00 90.81 824 LEU A CA 1
ATOM 6666 C C . LEU A 1 824 ? 31.574 -45.464 -62.015 1.00 90.81 824 LEU A C 1
ATOM 6668 O O . LEU A 1 824 ? 31.874 -45.969 -63.092 1.00 90.81 824 LEU A O 1
ATOM 6672 N N . GLU A 1 825 ? 32.490 -45.012 -61.158 1.00 89.69 825 GLU A N 1
ATOM 6673 C CA . GLU A 1 825 ? 33.926 -45.150 -61.402 1.00 89.69 825 GLU A CA 1
ATOM 6674 C C . GLU A 1 825 ? 34.371 -46.621 -61.452 1.00 89.69 825 GLU A C 1
ATOM 6676 O O . GLU A 1 825 ? 35.089 -46.988 -62.379 1.00 89.69 825 GLU A O 1
ATOM 6681 N N . ALA A 1 826 ? 33.872 -47.490 -60.567 1.00 89.19 826 ALA A N 1
ATOM 6682 C CA . ALA A 1 826 ? 34.150 -48.931 -60.610 1.00 89.19 826 ALA A CA 1
ATOM 6683 C C . ALA A 1 826 ? 33.675 -49.582 -61.922 1.00 89.19 826 ALA A C 1
ATOM 6685 O O . ALA A 1 826 ? 34.366 -50.433 -62.491 1.00 89.19 826 ALA A O 1
ATOM 6686 N N . VAL A 1 827 ? 32.526 -49.144 -62.452 1.00 89.19 827 VAL A N 1
ATOM 6687 C CA . VAL A 1 827 ? 32.029 -49.579 -63.768 1.00 89.19 827 VAL A CA 1
ATOM 6688 C C . VAL A 1 827 ? 32.937 -49.090 -64.898 1.00 89.19 827 VAL A C 1
ATOM 6690 O O . VAL A 1 827 ? 33.284 -49.875 -65.780 1.00 89.19 827 VAL A O 1
ATOM 6693 N N . ILE A 1 828 ? 33.362 -47.822 -64.860 1.00 89.50 828 ILE A N 1
ATOM 6694 C CA . ILE A 1 828 ? 34.297 -47.248 -65.841 1.00 89.50 828 ILE A CA 1
ATOM 6695 C C . ILE A 1 828 ? 35.616 -48.037 -65.854 1.00 89.50 828 ILE A C 1
ATOM 6697 O O . ILE A 1 828 ? 36.129 -48.366 -66.927 1.00 89.50 828 ILE A O 1
ATOM 6701 N N . THR A 1 829 ? 36.150 -48.374 -64.678 1.00 88.75 829 THR A N 1
ATOM 6702 C CA . THR A 1 829 ? 37.380 -49.169 -64.528 1.00 88.75 829 THR A CA 1
ATOM 6703 C C . THR A 1 829 ? 37.197 -50.599 -65.044 1.00 88.75 829 THR A C 1
ATOM 6705 O O . THR A 1 829 ? 38.089 -51.141 -65.696 1.00 88.75 829 THR A O 1
ATOM 6708 N N . SER A 1 830 ? 36.014 -51.184 -64.842 1.00 88.94 830 SER A N 1
ATOM 6709 C CA . SER A 1 830 ? 35.687 -52.570 -65.212 1.00 88.94 830 SER A CA 1
ATOM 6710 C C . SER A 1 830 ? 35.124 -52.726 -66.636 1.00 88.94 830 SER A C 1
ATOM 6712 O O . SER A 1 830 ? 34.540 -53.759 -66.967 1.00 88.94 830 SER A O 1
ATOM 6714 N N . LYS A 1 831 ? 35.295 -51.731 -67.520 1.00 86.69 831 LYS A N 1
ATOM 6715 C CA . LYS A 1 831 ? 34.670 -51.700 -68.861 1.00 86.69 831 LYS A CA 1
ATOM 6716 C C . LYS A 1 831 ? 34.907 -52.952 -69.720 1.00 86.69 831 LYS A C 1
ATOM 6718 O O . LYS A 1 831 ? 34.016 -53.371 -70.454 1.00 86.69 831 LYS A O 1
ATOM 6723 N N . ASN A 1 832 ? 36.086 -53.574 -69.618 1.00 87.12 832 ASN A N 1
ATOM 6724 C CA . ASN A 1 832 ? 36.433 -54.767 -70.400 1.00 87.12 832 ASN A CA 1
ATOM 6725 C C . ASN A 1 832 ? 35.635 -55.994 -69.937 1.00 87.12 832 ASN A C 1
ATOM 6727 O O . ASN A 1 832 ? 35.155 -56.760 -70.772 1.00 87.12 832 ASN A O 1
ATOM 6731 N N . LEU A 1 833 ? 35.448 -56.143 -68.619 1.00 88.12 833 LEU A N 1
ATOM 6732 C CA . LEU A 1 833 ? 34.572 -57.160 -68.043 1.00 88.12 833 LEU A CA 1
ATOM 6733 C C . LEU A 1 833 ? 33.136 -56.951 -68.530 1.00 88.12 833 LEU A C 1
ATOM 6735 O O . LEU A 1 833 ? 32.499 -57.902 -68.967 1.00 88.12 833 LEU A O 1
ATOM 6739 N N . LEU A 1 834 ? 32.634 -55.714 -68.499 1.00 88.38 834 LEU A N 1
ATOM 6740 C CA . LEU A 1 834 ? 31.269 -55.412 -68.934 1.00 88.38 834 LEU A CA 1
ATOM 6741 C C . LEU A 1 834 ? 31.046 -55.716 -70.414 1.00 88.38 834 LEU A C 1
ATOM 6743 O O . LEU A 1 834 ? 30.036 -56.327 -70.763 1.00 88.38 834 LEU A O 1
ATOM 6747 N N . LYS A 1 835 ? 31.992 -55.330 -71.276 1.00 85.19 835 LYS A N 1
ATOM 6748 C CA . LYS A 1 835 ? 31.947 -55.662 -72.702 1.00 85.19 835 LYS A CA 1
ATOM 6749 C C . LYS A 1 835 ? 31.877 -57.175 -72.904 1.00 85.19 835 LYS A C 1
ATOM 6751 O O . LYS A 1 835 ? 30.991 -57.659 -73.603 1.00 85.19 835 LYS A O 1
ATOM 6756 N N . TRP A 1 836 ? 32.741 -57.917 -72.212 1.00 87.81 836 TRP A N 1
ATOM 6757 C CA . TRP A 1 836 ? 32.724 -59.373 -72.262 1.00 87.81 836 TRP A CA 1
ATOM 6758 C C . TRP A 1 836 ? 31.403 -59.962 -71.750 1.00 87.81 836 TRP A C 1
ATOM 6760 O O . TRP A 1 836 ? 30.877 -60.865 -72.392 1.00 87.81 836 TRP A O 1
ATOM 6770 N N . LEU A 1 837 ? 30.835 -59.450 -70.650 1.00 86.44 837 LEU A N 1
ATOM 6771 C CA . LEU A 1 837 ? 29.549 -59.903 -70.102 1.00 86.44 837 LEU A CA 1
ATOM 6772 C C . LEU A 1 837 ? 28.395 -59.674 -71.083 1.00 86.44 837 LEU A C 1
ATOM 6774 O O . LEU A 1 837 ? 27.605 -60.588 -71.303 1.00 86.44 837 LEU A O 1
ATOM 6778 N N . ARG A 1 838 ? 28.327 -58.499 -71.723 1.00 85.00 838 ARG A N 1
ATOM 6779 C CA . ARG A 1 838 ? 27.308 -58.181 -72.742 1.00 85.00 838 ARG A CA 1
ATOM 6780 C C . ARG A 1 838 ? 27.409 -59.091 -73.964 1.00 85.00 838 ARG A C 1
ATOM 6782 O O . ARG A 1 838 ? 26.398 -59.573 -74.468 1.00 85.00 838 ARG A O 1
ATOM 6789 N N . GLU A 1 839 ? 28.626 -59.352 -74.433 1.00 83.50 839 GLU A N 1
ATOM 6790 C CA . GLU A 1 839 ? 28.869 -60.244 -75.572 1.00 83.50 839 GLU A CA 1
ATOM 6791 C C . GLU A 1 839 ? 28.608 -61.712 -75.211 1.00 83.50 839 GLU A C 1
ATOM 6793 O O . GLU A 1 839 ? 28.142 -62.496 -76.045 1.00 83.50 839 GLU A O 1
ATOM 6798 N N . SER A 1 840 ? 28.904 -62.083 -73.963 1.00 78.50 840 SER A N 1
ATOM 6799 C CA . SER A 1 840 ? 28.887 -63.464 -73.503 1.00 78.50 840 SER A CA 1
ATOM 6800 C C . SER A 1 840 ? 27.563 -63.955 -72.948 1.00 78.50 840 SER A C 1
ATOM 6802 O O . SER A 1 840 ? 27.371 -65.172 -72.970 1.00 78.50 840 SER A O 1
ATOM 6804 N N . MET A 1 841 ? 26.721 -63.054 -72.443 1.00 82.81 841 MET A N 1
ATOM 6805 C CA . MET A 1 841 ? 25.472 -63.346 -71.736 1.00 82.81 841 MET A CA 1
ATOM 6806 C C . MET A 1 841 ? 24.347 -62.465 -72.300 1.00 82.81 841 MET A C 1
ATOM 6808 O O . MET A 1 841 ? 23.884 -61.518 -71.661 1.00 82.81 841 MET A O 1
ATOM 6812 N N . LYS A 1 842 ? 23.920 -62.752 -73.536 1.00 74.50 842 LYS A N 1
ATOM 6813 C CA . LYS A 1 842 ? 22.905 -61.956 -74.252 1.00 74.50 842 LYS A CA 1
ATOM 6814 C C . LYS A 1 842 ? 21.518 -62.053 -73.608 1.00 74.50 842 LYS A C 1
ATOM 6816 O O . LYS A 1 842 ? 20.717 -61.135 -73.748 1.00 74.50 842 LYS A O 1
ATOM 6821 N N . GLY A 1 843 ? 21.241 -63.136 -72.882 1.00 71.06 843 GLY A N 1
ATOM 6822 C CA . GLY A 1 843 ? 20.018 -63.339 -72.096 1.00 71.06 843 GLY A CA 1
ATOM 6823 C C . GLY A 1 843 ? 20.026 -62.673 -70.711 1.00 71.06 843 GLY A C 1
ATOM 6824 O O . GLY A 1 843 ? 19.129 -62.938 -69.902 1.00 71.06 843 GLY A O 1
ATOM 6825 N N . GLY A 1 844 ? 21.030 -61.837 -70.415 1.00 81.69 844 GLY A N 1
ATOM 6826 C CA . GLY A 1 844 ? 21.140 -61.048 -69.187 1.00 81.69 844 GLY A CA 1
ATOM 6827 C C . GLY A 1 844 ? 21.272 -61.902 -67.924 1.00 81.69 844 GLY A C 1
ATOM 6828 O O . GLY A 1 844 ? 21.931 -62.942 -67.913 1.00 81.69 844 GLY A O 1
ATOM 6829 N N . VAL A 1 845 ? 20.596 -61.492 -66.844 1.00 80.19 845 VAL A N 1
ATOM 6830 C CA . VAL A 1 845 ? 20.676 -62.143 -65.518 1.00 80.19 845 VAL A CA 1
ATOM 6831 C C . VAL A 1 845 ? 20.263 -63.628 -65.548 1.00 80.19 845 VAL A C 1
ATOM 6833 O O . VAL A 1 845 ? 20.731 -64.422 -64.732 1.00 80.19 845 VAL A O 1
ATOM 6836 N N . ARG A 1 846 ? 19.424 -64.050 -66.506 1.00 80.06 846 ARG A N 1
ATOM 6837 C CA . ARG A 1 846 ? 19.034 -65.466 -66.644 1.00 80.06 846 ARG A CA 1
ATOM 6838 C C . ARG A 1 846 ? 20.202 -66.340 -67.095 1.00 80.06 846 ARG A C 1
ATOM 6840 O O . ARG A 1 846 ? 20.398 -67.416 -66.541 1.00 80.06 846 ARG A O 1
ATOM 6847 N N . GLU A 1 847 ? 20.980 -65.866 -68.065 1.00 80.62 847 GLU A N 1
ATOM 6848 C CA . GLU A 1 847 ? 22.190 -66.557 -68.525 1.00 80.62 847 GLU A CA 1
ATOM 6849 C C . GLU A 1 847 ? 23.325 -66.442 -67.506 1.00 80.62 847 GLU A C 1
ATOM 6851 O O . GLU A 1 847 ? 24.081 -67.397 -67.341 1.00 80.62 847 GLU A O 1
ATOM 6856 N N . LEU A 1 848 ? 23.389 -65.339 -66.746 1.00 84.31 848 LEU A N 1
ATOM 6857 C CA . LEU A 1 848 ? 24.307 -65.218 -65.612 1.00 84.31 848 LEU A CA 1
ATOM 6858 C C . LEU A 1 848 ? 24.095 -66.340 -64.594 1.00 84.31 848 LEU A C 1
ATOM 6860 O O . LEU A 1 848 ? 25.074 -66.900 -64.119 1.00 84.31 848 LEU A O 1
ATOM 6864 N N . LYS A 1 849 ? 22.846 -66.692 -64.266 1.00 81.94 849 LYS A N 1
ATOM 6865 C CA . LYS A 1 849 ? 22.573 -67.769 -63.303 1.00 81.94 849 LYS A CA 1
ATOM 6866 C C . LYS A 1 849 ? 23.135 -69.111 -63.779 1.00 81.94 849 LYS A C 1
ATOM 6868 O O . LYS A 1 849 ? 23.824 -69.780 -63.023 1.00 81.94 849 LYS A O 1
ATOM 6873 N N . VAL A 1 850 ? 22.907 -69.449 -65.049 1.00 81.19 850 VAL A N 1
ATOM 6874 C CA . VAL A 1 850 ? 23.465 -70.665 -65.663 1.00 81.19 850 VAL A CA 1
ATOM 6875 C C . VAL A 1 850 ? 24.995 -70.620 -65.657 1.00 81.19 850 VAL A C 1
ATOM 6877 O O . VAL A 1 850 ? 25.646 -71.615 -65.355 1.00 81.19 850 VAL A O 1
ATOM 6880 N N . PHE A 1 851 ? 25.582 -69.458 -65.948 1.00 83.44 851 PHE A N 1
ATOM 6881 C CA . PHE A 1 851 ? 27.029 -69.280 -65.905 1.00 83.44 851 PHE A CA 1
ATOM 6882 C C . PHE A 1 851 ? 27.602 -69.408 -64.490 1.00 83.44 851 PHE A C 1
ATOM 6884 O O . PHE A 1 851 ? 28.678 -69.967 -64.321 1.00 83.44 851 PHE A O 1
ATOM 6891 N N . VAL A 1 852 ? 26.892 -68.918 -63.475 1.00 84.56 852 VAL A N 1
ATOM 6892 C CA . VAL A 1 852 ? 27.265 -69.064 -62.065 1.00 84.56 852 VAL A CA 1
ATOM 6893 C C . VAL A 1 852 ? 27.227 -70.533 -61.655 1.00 84.56 852 VAL A C 1
ATOM 6895 O O . VAL A 1 852 ? 28.190 -70.987 -61.051 1.00 84.56 852 VAL A O 1
ATOM 6898 N N . ASP A 1 853 ? 26.203 -71.290 -62.059 1.00 81.25 853 ASP A N 1
ATOM 6899 C CA . ASP A 1 853 ? 26.133 -72.734 -61.795 1.00 81.25 853 ASP A CA 1
ATOM 6900 C C . ASP A 1 853 ? 27.332 -73.475 -62.428 1.00 81.25 853 ASP A C 1
ATOM 6902 O O . ASP A 1 853 ? 27.975 -74.307 -61.7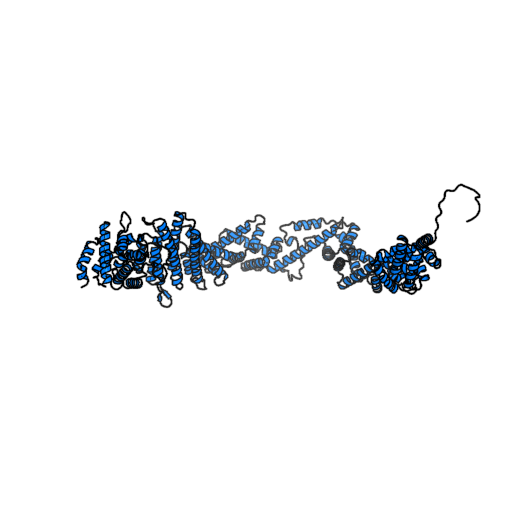88 1.00 81.25 853 ASP A O 1
ATOM 6906 N N . LEU A 1 854 ? 27.704 -73.118 -63.663 1.00 77.12 854 LEU A N 1
ATOM 6907 C CA . LEU A 1 854 ? 28.890 -73.656 -64.345 1.00 77.12 854 LEU A CA 1
ATOM 6908 C C . LEU A 1 854 ? 30.203 -73.228 -63.678 1.00 77.12 854 LEU A C 1
ATOM 6910 O O . LEU A 1 854 ? 31.129 -74.029 -63.558 1.00 77.12 854 LEU A O 1
ATOM 6914 N N . ALA A 1 855 ? 30.289 -71.976 -63.233 1.00 80.81 855 ALA A N 1
ATOM 6915 C CA . ALA A 1 855 ? 31.443 -71.459 -62.515 1.00 80.81 855 ALA A CA 1
ATOM 6916 C C . ALA A 1 855 ? 31.596 -72.136 -61.150 1.00 80.81 855 ALA A C 1
ATOM 6918 O O . ALA A 1 855 ? 32.723 -72.429 -60.774 1.00 80.81 855 ALA A O 1
ATOM 6919 N N . SER A 1 856 ? 30.504 -72.449 -60.445 1.00 80.06 856 SER A N 1
ATOM 6920 C CA . SER A 1 856 ? 30.526 -73.243 -59.211 1.00 80.06 856 SER A CA 1
ATOM 6921 C C . SER A 1 856 ? 31.090 -74.642 -59.447 1.00 80.06 856 SER A C 1
ATOM 6923 O O . SER A 1 856 ? 31.919 -75.087 -58.663 1.00 80.06 856 SER A O 1
ATOM 6925 N N . ILE A 1 857 ? 30.713 -75.303 -60.548 1.00 74.00 857 ILE A N 1
ATOM 6926 C CA . ILE A 1 857 ? 31.268 -76.619 -60.909 1.00 74.00 857 ILE A CA 1
ATOM 6927 C C . ILE A 1 857 ? 32.759 -76.502 -61.267 1.00 74.00 857 ILE A C 1
ATOM 6929 O O . ILE A 1 857 ? 33.569 -77.313 -60.829 1.00 74.00 857 ILE A O 1
ATOM 6933 N N . SER A 1 858 ? 33.140 -75.488 -62.050 1.00 71.25 858 SER A N 1
ATOM 6934 C CA . SER A 1 858 ? 34.516 -75.322 -62.537 1.00 71.25 858 SER A CA 1
ATOM 6935 C C . SER A 1 858 ? 35.487 -74.747 -61.500 1.00 71.25 858 SER A C 1
ATOM 6937 O O . SER A 1 858 ? 36.696 -74.894 -61.677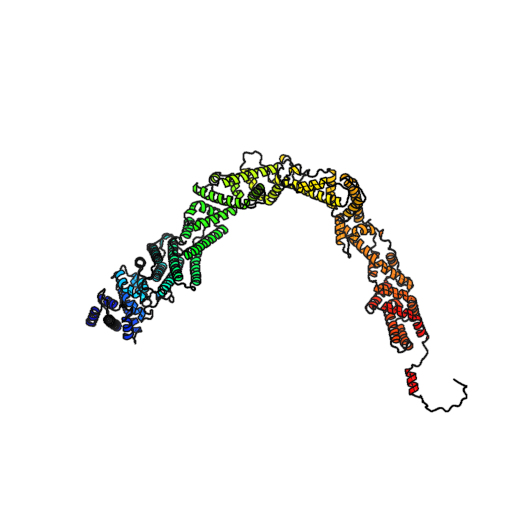 1.00 71.25 858 SER A O 1
ATOM 6939 N N . ALA A 1 859 ? 35.007 -74.036 -60.478 1.00 72.38 859 ALA A N 1
ATOM 6940 C CA . ALA A 1 859 ? 35.866 -73.402 -59.482 1.00 72.38 859 ALA A CA 1
ATOM 6941 C C . ALA A 1 859 ? 36.427 -74.411 -58.469 1.00 72.38 859 ALA A C 1
ATOM 6943 O O . ALA A 1 859 ? 37.522 -74.180 -57.969 1.00 72.38 859 ALA A O 1
ATOM 6944 N N . GLY A 1 860 ? 35.726 -75.524 -58.216 1.00 68.19 860 GLY A N 1
ATOM 6945 C CA . GLY A 1 860 ? 36.048 -76.505 -57.174 1.00 68.19 860 GLY A CA 1
ATOM 6946 C C . GLY A 1 860 ? 35.317 -76.241 -55.847 1.00 68.19 860 GLY A C 1
ATOM 6947 O O . GLY A 1 860 ? 34.649 -75.223 -55.687 1.00 68.19 860 GLY A O 1
ATOM 6948 N N . ASP A 1 861 ? 35.456 -77.158 -54.884 1.00 70.38 861 ASP A N 1
ATOM 6949 C CA . ASP A 1 861 ? 34.641 -77.198 -53.651 1.00 70.38 861 ASP A CA 1
ATOM 6950 C C . ASP A 1 861 ? 35.225 -76.414 -52.451 1.00 70.38 861 ASP A C 1
ATOM 6952 O O . ASP A 1 861 ? 34.777 -76.580 -51.316 1.00 70.38 861 ASP A O 1
ATOM 6956 N N . GLY A 1 862 ? 36.253 -75.585 -52.656 1.00 75.00 862 GLY A N 1
ATOM 6957 C CA . GLY A 1 862 ? 36.867 -74.801 -51.579 1.00 75.00 862 GLY A CA 1
ATOM 6958 C C . GLY A 1 862 ? 36.064 -73.547 -51.205 1.00 75.00 862 GLY A C 1
ATOM 6959 O O . GLY A 1 862 ? 35.411 -72.920 -52.040 1.00 75.00 862 GLY A O 1
ATOM 6960 N N . ASP A 1 863 ? 36.126 -73.137 -49.932 1.00 74.50 863 ASP A N 1
ATOM 6961 C CA . ASP A 1 863 ? 35.379 -71.971 -49.426 1.00 74.50 863 ASP A CA 1
ATOM 6962 C C . ASP A 1 863 ? 35.738 -70.662 -50.159 1.00 74.50 863 ASP A C 1
ATOM 6964 O O . ASP A 1 863 ? 34.885 -69.791 -50.350 1.00 74.50 863 ASP A O 1
ATOM 6968 N N . MET A 1 864 ? 36.993 -70.514 -50.601 1.00 78.31 864 MET A N 1
ATOM 6969 C CA . MET A 1 864 ? 37.464 -69.337 -51.344 1.00 78.31 864 MET A CA 1
ATOM 6970 C C . MET A 1 864 ? 36.903 -69.302 -52.768 1.00 78.31 864 MET A C 1
ATOM 6972 O O . MET A 1 864 ? 36.534 -68.240 -53.273 1.00 78.31 864 MET A O 1
ATOM 6976 N N . GLU A 1 865 ? 36.812 -70.461 -53.407 1.00 79.12 865 GLU A N 1
ATOM 6977 C CA . GLU A 1 865 ? 36.271 -70.678 -54.743 1.00 79.12 865 GLU A CA 1
ATOM 6978 C C . GLU A 1 865 ? 34.755 -70.435 -54.756 1.00 79.12 865 GLU A C 1
ATOM 6980 O O . GLU A 1 865 ? 34.248 -69.693 -55.603 1.00 79.12 865 GLU A O 1
ATOM 6985 N N . ILE A 1 866 ? 34.044 -70.937 -53.742 1.00 79.81 866 ILE A N 1
ATOM 6986 C CA . ILE A 1 866 ? 32.618 -70.659 -53.530 1.00 79.81 866 ILE A CA 1
ATOM 6987 C C . ILE A 1 866 ? 32.391 -69.161 -53.270 1.00 79.81 866 ILE A C 1
ATOM 6989 O O . ILE A 1 866 ? 31.506 -68.546 -53.873 1.00 79.81 866 ILE A O 1
ATOM 6993 N N . ALA A 1 867 ? 33.205 -68.529 -52.416 1.00 82.94 867 ALA A N 1
ATOM 6994 C CA . ALA A 1 867 ? 33.112 -67.093 -52.145 1.00 82.94 867 ALA A CA 1
ATOM 6995 C C . ALA A 1 867 ? 33.365 -66.243 -53.402 1.00 82.94 867 ALA A C 1
ATOM 6997 O O . ALA A 1 867 ? 32.683 -65.238 -53.613 1.00 82.94 867 ALA A O 1
ATOM 6998 N N . LYS A 1 868 ? 34.296 -66.663 -54.265 1.00 83.62 868 LYS A N 1
ATOM 6999 C CA . LYS A 1 868 ? 34.595 -66.025 -55.554 1.00 83.62 868 LYS A CA 1
ATOM 7000 C C . LYS A 1 868 ? 33.389 -66.061 -56.498 1.00 83.62 868 LYS A C 1
ATOM 7002 O O . LYS A 1 868 ? 33.041 -65.034 -57.082 1.00 83.62 868 LYS A O 1
ATOM 7007 N N . VAL A 1 869 ? 32.704 -67.201 -56.596 1.00 85.12 869 VAL A N 1
ATOM 7008 C CA . VAL A 1 869 ? 31.490 -67.346 -57.419 1.00 85.12 869 VAL A CA 1
ATOM 7009 C C . VAL A 1 869 ? 30.309 -66.555 -56.835 1.00 85.12 869 VAL A C 1
ATOM 7011 O O . VAL A 1 869 ? 29.582 -65.883 -57.568 1.00 85.12 869 VAL A O 1
ATOM 7014 N N . ASN A 1 870 ? 30.156 -66.525 -55.510 1.00 85.12 870 ASN A N 1
ATOM 7015 C CA . ASN A 1 870 ? 29.148 -65.685 -54.855 1.00 85.12 870 ASN A CA 1
ATOM 7016 C C . ASN A 1 870 ? 29.421 -64.184 -55.056 1.00 85.12 870 ASN A C 1
ATOM 7018 O O . ASN A 1 870 ? 28.487 -63.407 -55.265 1.00 85.12 870 ASN A O 1
ATOM 7022 N N . CYS A 1 871 ? 30.694 -63.775 -55.032 1.00 87.94 871 CYS A N 1
ATOM 7023 C CA . CYS A 1 871 ? 31.121 -62.409 -55.332 1.00 87.94 871 CYS A CA 1
ATOM 7024 C C . CYS A 1 871 ? 30.761 -62.018 -56.774 1.00 87.94 871 CYS A C 1
ATOM 7026 O O . CYS A 1 871 ? 30.195 -60.947 -56.990 1.00 87.94 871 CYS A O 1
ATOM 7028 N N . LEU A 1 872 ? 30.993 -62.921 -57.737 1.00 87.62 872 LEU A N 1
ATOM 7029 C CA . LEU A 1 872 ? 30.601 -62.763 -59.141 1.00 87.62 872 LEU A CA 1
ATOM 7030 C C . LEU A 1 872 ? 29.093 -62.532 -59.278 1.00 87.62 872 LEU A C 1
ATOM 7032 O O . LEU A 1 872 ? 28.667 -61.555 -59.899 1.00 87.62 872 LEU A O 1
ATOM 7036 N N . HIS A 1 873 ? 28.290 -63.408 -58.670 1.00 88.44 873 HIS A N 1
ATOM 7037 C CA . HIS A 1 873 ? 26.835 -63.315 -58.724 1.00 88.44 873 HIS A CA 1
ATOM 7038 C C . HIS A 1 873 ? 26.330 -62.010 -58.096 1.00 88.44 873 HIS A C 1
ATOM 7040 O O . HIS A 1 873 ? 25.529 -61.308 -58.713 1.00 88.44 873 HIS A O 1
ATOM 7046 N N . ALA A 1 874 ? 26.822 -61.647 -56.907 1.00 88.38 874 ALA A N 1
ATOM 7047 C CA . ALA A 1 874 ? 26.414 -60.427 -56.212 1.00 88.38 874 ALA A CA 1
ATOM 7048 C C . ALA A 1 874 ? 26.787 -59.156 -56.995 1.00 88.38 874 ALA A C 1
ATOM 7050 O O . ALA A 1 874 ? 25.935 -58.287 -57.182 1.00 88.38 874 ALA A O 1
ATOM 7051 N N . ALA A 1 875 ? 28.021 -59.069 -57.505 1.00 89.50 875 ALA A N 1
ATOM 7052 C CA . ALA A 1 875 ? 28.495 -57.910 -58.257 1.00 89.50 875 ALA A CA 1
ATOM 7053 C C . ALA A 1 875 ? 27.699 -57.701 -59.550 1.00 89.50 875 ALA A C 1
ATOM 7055 O O . ALA A 1 875 ? 27.177 -56.613 -59.792 1.00 89.50 875 ALA A O 1
ATOM 7056 N N . ILE A 1 876 ? 27.561 -58.744 -60.374 1.00 89.81 876 ILE A N 1
ATOM 7057 C CA . ILE A 1 876 ? 26.887 -58.612 -61.673 1.00 89.81 876 ILE A CA 1
ATOM 7058 C C . ILE A 1 876 ? 25.380 -58.408 -61.485 1.00 89.81 876 ILE A C 1
ATOM 7060 O O . ILE A 1 876 ? 24.786 -57.625 -62.220 1.00 89.81 876 ILE A O 1
ATOM 7064 N N . THR A 1 877 ? 24.761 -59.040 -60.481 1.00 89.56 877 THR A N 1
ATOM 7065 C CA . THR A 1 877 ? 23.334 -58.827 -60.184 1.00 89.56 877 THR A CA 1
ATOM 7066 C C . THR A 1 877 ? 23.072 -57.399 -59.710 1.00 89.56 877 THR A C 1
ATOM 7068 O O . THR A 1 877 ? 22.143 -56.764 -60.203 1.00 89.56 877 THR A O 1
ATOM 7071 N N . GLY A 1 878 ? 23.904 -56.862 -58.809 1.00 89.12 878 GLY A N 1
ATOM 7072 C CA . GLY A 1 878 ? 23.754 -55.489 -58.315 1.00 89.12 878 GLY A CA 1
ATOM 7073 C C . GLY A 1 878 ? 23.951 -54.429 -59.404 1.00 89.12 878 GLY A C 1
ATOM 7074 O O . GLY A 1 878 ? 23.262 -53.413 -59.409 1.00 89.12 878 GLY A O 1
ATOM 7075 N N . TYR A 1 879 ? 24.832 -54.688 -60.373 1.00 92.25 879 TYR A N 1
ATOM 7076 C CA . TYR A 1 879 ? 25.068 -53.799 -61.514 1.00 92.25 879 TYR A CA 1
ATOM 7077 C C . TYR A 1 879 ? 24.238 -54.127 -62.762 1.00 92.25 879 TYR A C 1
ATOM 7079 O O . TYR A 1 879 ? 24.373 -53.434 -63.772 1.00 92.25 879 TYR A O 1
ATOM 7087 N N . ALA A 1 880 ? 23.355 -55.129 -62.717 1.00 89.69 880 ALA A N 1
ATOM 7088 C CA . ALA A 1 880 ? 22.594 -55.589 -63.879 1.00 89.69 880 ALA A CA 1
ATOM 7089 C C . ALA A 1 880 ? 21.881 -54.459 -64.658 1.00 89.69 880 ALA A C 1
ATOM 7091 O O . ALA A 1 880 ? 22.005 -54.462 -65.884 1.00 89.69 880 ALA A O 1
ATOM 7092 N N . PRO A 1 881 ? 21.252 -53.447 -64.015 1.00 90.94 881 PRO A N 1
ATOM 7093 C CA . PRO A 1 881 ? 20.621 -52.336 -64.736 1.00 90.94 881 PRO A CA 1
ATOM 7094 C C . PRO A 1 881 ? 21.590 -51.496 -65.582 1.00 90.94 881 PRO A C 1
ATOM 7096 O O . PRO A 1 881 ? 21.196 -50.936 -66.598 1.00 90.94 881 PRO A O 1
ATOM 7099 N N . LEU A 1 882 ? 22.864 -51.394 -65.191 1.00 90.38 882 LEU A N 1
ATOM 7100 C CA . LEU A 1 882 ? 23.886 -50.671 -65.961 1.00 90.38 882 LEU A CA 1
ATOM 7101 C C . LEU A 1 882 ? 24.609 -51.585 -66.964 1.00 90.38 882 LEU A C 1
ATOM 7103 O O . LEU A 1 882 ? 25.084 -51.124 -68.006 1.00 90.38 882 LEU A O 1
ATOM 7107 N N . ILE A 1 883 ? 24.699 -52.885 -66.669 1.00 88.06 883 ILE A N 1
ATOM 7108 C CA . ILE A 1 883 ? 25.373 -53.863 -67.531 1.00 88.06 883 ILE A CA 1
ATOM 7109 C C . ILE A 1 883 ? 24.472 -54.273 -68.696 1.00 88.06 883 ILE A C 1
ATOM 7111 O O . ILE A 1 883 ? 24.937 -54.245 -69.831 1.00 88.06 883 ILE A O 1
ATOM 7115 N N . PHE A 1 884 ? 23.217 -54.640 -68.443 1.00 87.00 884 PHE A N 1
ATOM 7116 C CA . PHE A 1 884 ? 22.349 -55.276 -69.440 1.00 87.00 884 PHE A CA 1
ATOM 7117 C C . PHE A 1 884 ? 21.224 -54.374 -69.965 1.00 87.00 884 PHE A C 1
ATOM 7119 O O . PHE A 1 884 ? 20.802 -54.572 -71.100 1.00 87.00 884 PHE A O 1
ATOM 7126 N N . ASP A 1 885 ? 20.768 -53.378 -69.194 1.00 87.44 885 ASP A N 1
ATOM 7127 C CA . ASP A 1 885 ? 19.585 -52.576 -69.561 1.00 87.44 885 ASP A CA 1
ATOM 7128 C C . ASP A 1 885 ? 19.916 -51.230 -70.237 1.00 87.44 885 ASP A C 1
ATOM 7130 O O . ASP A 1 885 ? 19.004 -50.449 -70.511 1.00 87.44 885 ASP A O 1
ATOM 7134 N N . LEU A 1 886 ? 21.199 -50.932 -70.476 1.00 88.62 886 LEU A N 1
ATOM 7135 C CA . LEU A 1 886 ? 21.641 -49.748 -71.221 1.00 88.62 886 LEU A CA 1
ATOM 7136 C C . LEU A 1 886 ? 21.988 -50.115 -72.665 1.00 88.62 886 LEU A C 1
ATOM 7138 O O . LEU A 1 886 ? 22.761 -51.046 -72.900 1.00 88.62 886 LEU A O 1
ATOM 7142 N N . ASP A 1 887 ? 21.476 -49.329 -73.610 1.00 83.69 887 ASP A N 1
ATOM 7143 C CA . ASP A 1 887 ? 21.783 -49.424 -75.039 1.00 83.69 887 ASP A CA 1
ATOM 7144 C C . ASP A 1 887 ? 22.586 -48.209 -75.539 1.00 83.69 887 ASP A C 1
ATOM 7146 O O . ASP A 1 887 ? 22.741 -47.210 -74.838 1.00 83.69 887 ASP A O 1
ATOM 7150 N N . GLU A 1 888 ? 23.097 -48.281 -76.771 1.00 82.81 888 GLU A N 1
ATOM 7151 C CA . GLU A 1 888 ? 23.888 -47.200 -77.378 1.00 82.81 888 GLU A CA 1
ATOM 7152 C C . GLU A 1 888 ? 23.109 -45.879 -77.513 1.00 82.81 888 GLU A C 1
ATOM 7154 O O . GLU A 1 888 ? 23.730 -44.824 -77.569 1.00 82.81 888 GLU A O 1
ATOM 7159 N N . ASN A 1 889 ? 21.771 -45.890 -77.533 1.00 87.00 889 ASN A N 1
ATOM 7160 C CA . ASN A 1 889 ? 20.942 -44.687 -77.699 1.00 87.00 889 ASN A CA 1
ATOM 7161 C C . ASN A 1 889 ? 20.520 -44.054 -76.361 1.00 87.00 889 ASN A C 1
ATOM 7163 O O . ASN A 1 889 ? 19.819 -43.039 -76.350 1.00 87.00 889 ASN A O 1
ATOM 7167 N N . SER A 1 890 ? 20.925 -44.641 -75.234 1.00 90.94 890 SER A N 1
ATOM 7168 C CA . SER A 1 890 ? 20.511 -44.213 -73.901 1.00 90.94 890 SER A CA 1
ATOM 7169 C C . SER A 1 890 ? 21.055 -42.820 -73.563 1.00 90.94 890 SER A C 1
ATOM 7171 O O . SER A 1 890 ? 22.265 -42.587 -73.557 1.00 90.94 890 SER A O 1
ATOM 7173 N N . ASP A 1 891 ? 20.147 -41.888 -73.267 1.00 90.06 891 ASP A N 1
ATOM 7174 C CA . ASP A 1 891 ? 20.467 -40.513 -72.876 1.00 90.06 891 ASP A CA 1
ATOM 7175 C C . ASP A 1 891 ? 20.761 -40.378 -71.367 1.00 90.06 891 ASP A C 1
ATOM 7177 O O . ASP A 1 891 ? 20.692 -41.338 -70.589 1.00 90.06 891 ASP A O 1
ATOM 7181 N N . TYR A 1 892 ? 21.082 -39.159 -70.922 1.00 88.06 892 TYR A N 1
ATOM 7182 C CA . TYR A 1 892 ? 21.401 -38.905 -69.515 1.00 88.06 892 TYR A CA 1
ATOM 7183 C C . TYR A 1 892 ? 20.253 -39.220 -68.543 1.00 88.06 892 TYR A C 1
ATOM 7185 O O . TYR A 1 892 ? 20.518 -39.529 -67.379 1.00 88.06 892 TYR A O 1
ATOM 7193 N N . ARG A 1 893 ? 18.987 -39.124 -68.974 1.00 88.44 893 ARG A N 1
ATOM 7194 C CA . ARG A 1 893 ? 17.828 -39.385 -68.108 1.00 88.44 893 ARG A CA 1
ATOM 7195 C C . ARG A 1 893 ? 17.671 -40.877 -67.887 1.00 88.44 893 ARG A C 1
ATOM 7197 O O . ARG A 1 893 ? 17.546 -41.291 -66.736 1.00 88.44 893 ARG A O 1
ATOM 7204 N N . ILE A 1 894 ? 17.756 -41.654 -68.966 1.00 89.69 894 ILE A N 1
ATOM 7205 C CA . ILE A 1 894 ? 17.715 -43.119 -68.920 1.00 89.69 894 ILE A CA 1
ATOM 7206 C C . ILE A 1 894 ? 18.875 -43.631 -68.061 1.00 89.69 894 ILE A C 1
ATOM 7208 O O . ILE A 1 894 ? 18.664 -44.438 -67.156 1.00 89.69 894 ILE A O 1
ATOM 7212 N N . LEU A 1 895 ? 20.085 -43.097 -68.258 1.00 91.12 895 LEU A N 1
ATOM 7213 C CA . LEU A 1 895 ? 21.240 -43.457 -67.438 1.00 91.12 895 LEU A CA 1
ATOM 7214 C C . LEU A 1 895 ? 20.998 -43.186 -65.946 1.00 91.12 895 LEU A C 1
ATOM 7216 O O . LEU A 1 895 ? 21.193 -44.077 -65.123 1.00 91.12 895 LEU A O 1
ATOM 7220 N N . LEU A 1 896 ? 20.567 -41.977 -65.576 1.00 88.62 896 LEU A N 1
ATOM 7221 C CA . LEU A 1 896 ? 20.337 -41.635 -64.169 1.00 88.62 896 LEU A CA 1
ATOM 7222 C C . LEU A 1 896 ? 19.201 -42.457 -63.542 1.00 88.62 896 LEU A C 1
ATOM 7224 O O . LEU A 1 896 ? 19.275 -42.773 -62.354 1.00 88.62 896 LEU A O 1
ATOM 7228 N N . GLU A 1 897 ? 18.189 -42.843 -64.318 1.00 88.56 897 GLU A N 1
ATOM 7229 C CA . GLU A 1 897 ? 17.144 -43.769 -63.876 1.00 88.56 897 GLU A CA 1
ATOM 7230 C C . GLU A 1 897 ? 17.719 -45.158 -63.560 1.00 88.56 897 GLU A C 1
ATOM 7232 O O . GLU A 1 897 ? 17.473 -45.686 -62.475 1.00 88.56 897 GLU A O 1
ATOM 7237 N N . LYS A 1 898 ? 18.560 -45.721 -64.437 1.00 90.75 898 LYS A N 1
ATOM 7238 C CA . LYS A 1 898 ? 19.225 -47.010 -64.176 1.00 90.75 898 LYS A CA 1
ATOM 7239 C C . LYS A 1 898 ? 20.209 -46.936 -63.011 1.00 90.75 898 LYS A C 1
ATOM 7241 O O . LYS A 1 898 ? 20.272 -47.862 -62.205 1.00 90.75 898 LYS A O 1
ATOM 7246 N N . CYS A 1 899 ? 20.914 -45.816 -62.856 1.00 89.88 899 CYS A N 1
ATOM 7247 C CA . CYS A 1 899 ? 21.763 -45.568 -61.693 1.00 89.88 899 CYS A CA 1
ATOM 7248 C C . CYS A 1 899 ? 20.967 -45.629 -60.382 1.00 89.88 899 CYS A C 1
ATOM 7250 O O . CYS A 1 899 ? 21.481 -46.167 -59.408 1.00 89.88 899 CYS A O 1
ATOM 7252 N N . ARG A 1 900 ? 19.714 -45.143 -60.352 1.00 87.38 900 ARG A N 1
ATOM 7253 C CA . ARG A 1 900 ? 18.860 -45.231 -59.153 1.00 87.38 900 ARG A CA 1
ATOM 7254 C C . ARG A 1 900 ? 18.622 -46.664 -58.701 1.00 87.38 900 ARG A C 1
ATOM 7256 O O . ARG A 1 900 ? 18.745 -46.936 -57.517 1.00 87.38 900 ARG A O 1
ATOM 7263 N N . MET A 1 901 ? 18.402 -47.578 -59.638 1.00 88.00 901 MET A N 1
ATOM 7264 C CA . MET A 1 901 ? 18.242 -49.000 -59.321 1.00 88.00 901 MET A CA 1
ATOM 7265 C C . MET A 1 901 ? 19.533 -49.616 -58.751 1.00 88.00 901 MET A C 1
ATOM 7267 O O . MET A 1 901 ? 19.480 -50.489 -57.890 1.00 88.00 901 MET A O 1
ATOM 7271 N N . VAL A 1 902 ? 20.702 -49.141 -59.195 1.00 90.38 902 VAL A N 1
ATOM 7272 C CA . VAL A 1 902 ? 21.999 -49.556 -58.630 1.00 90.38 902 VAL A CA 1
ATOM 7273 C C . VAL A 1 902 ? 22.256 -48.920 -57.261 1.00 90.38 902 VAL A C 1
ATOM 7275 O O . VAL A 1 902 ? 22.917 -49.533 -56.427 1.00 90.38 902 VAL A O 1
ATOM 7278 N N . TRP A 1 903 ? 21.713 -47.730 -56.979 1.00 91.00 903 TRP A N 1
ATOM 7279 C CA . TRP A 1 903 ? 21.786 -47.130 -55.641 1.00 91.00 903 TRP A CA 1
ATOM 7280 C C . TRP A 1 903 ? 21.085 -47.986 -54.591 1.00 91.00 903 TRP A C 1
ATOM 7282 O O . TRP A 1 903 ? 21.660 -48.178 -53.523 1.00 91.00 903 TRP A O 1
ATOM 7292 N N . ASP A 1 904 ? 19.928 -48.566 -54.912 1.00 87.06 904 ASP A N 1
ATOM 7293 C CA . ASP A 1 904 ? 19.227 -49.484 -54.004 1.00 87.06 904 ASP A CA 1
ATOM 7294 C C . ASP A 1 904 ? 20.081 -50.733 -53.705 1.00 87.06 904 ASP A C 1
ATOM 7296 O O . ASP A 1 904 ? 20.182 -51.178 -52.560 1.00 87.06 904 ASP A O 1
ATOM 7300 N N . ALA A 1 905 ? 20.771 -51.268 -54.721 1.00 87.00 905 ALA A N 1
ATOM 7301 C CA . ALA A 1 905 ? 21.691 -52.394 -54.552 1.00 87.00 905 ALA A CA 1
ATOM 7302 C C . ALA A 1 905 ? 22.941 -52.021 -53.732 1.00 87.00 905 ALA A C 1
ATOM 7304 O O . ALA A 1 905 ? 23.405 -52.818 -52.918 1.00 87.00 905 ALA A O 1
ATOM 7305 N N . LEU A 1 906 ? 23.467 -50.805 -53.908 1.00 89.94 906 LEU A N 1
ATOM 7306 C CA . LEU A 1 906 ? 24.590 -50.276 -53.130 1.00 89.94 906 LEU A CA 1
ATOM 7307 C C . LEU A 1 906 ? 24.228 -50.070 -51.654 1.00 89.94 906 LEU A C 1
ATOM 7309 O O . LEU A 1 906 ? 25.063 -50.282 -50.779 1.00 89.94 906 LEU A O 1
ATOM 7313 N N . GLU A 1 907 ? 23.001 -49.636 -51.367 1.00 88.75 907 GLU A N 1
ATOM 7314 C CA . GLU A 1 907 ? 22.529 -49.470 -49.990 1.00 88.75 907 GLU A CA 1
ATOM 7315 C C . GLU A 1 907 ? 22.409 -50.820 -49.269 1.00 88.75 907 GLU A C 1
ATOM 7317 O O . GLU A 1 907 ? 22.731 -50.910 -48.083 1.00 88.75 907 GLU A O 1
ATOM 7322 N N . ALA A 1 908 ? 22.030 -51.883 -49.987 1.00 87.62 908 ALA A N 1
ATOM 7323 C CA . ALA A 1 908 ? 22.019 -53.248 -49.461 1.00 87.62 908 ALA A CA 1
ATOM 7324 C C . ALA A 1 908 ? 23.429 -53.862 -49.318 1.00 87.62 908 ALA A C 1
ATOM 7326 O O . ALA A 1 908 ? 23.656 -54.668 -48.414 1.00 87.62 908 ALA A O 1
ATOM 7327 N N . ASP A 1 909 ? 24.375 -53.487 -50.184 1.00 88.38 909 ASP A N 1
ATOM 7328 C CA . ASP A 1 909 ? 25.758 -53.978 -50.185 1.00 88.38 909 ASP A CA 1
ATOM 7329 C C . ASP A 1 909 ? 26.770 -52.844 -50.450 1.00 88.38 909 ASP A C 1
ATOM 7331 O O . ASP A 1 909 ? 27.142 -52.584 -51.598 1.00 88.38 909 ASP A O 1
ATOM 7335 N N . PRO A 1 910 ? 27.288 -52.183 -49.397 1.00 89.44 910 PRO A N 1
ATOM 7336 C CA . PRO A 1 910 ? 28.220 -51.062 -49.548 1.00 89.44 910 PRO A CA 1
ATOM 7337 C C . PRO A 1 910 ? 29.541 -51.411 -50.252 1.00 89.44 910 PRO A C 1
ATOM 7339 O O . PRO A 1 910 ? 30.220 -50.521 -50.764 1.00 89.44 910 PRO A O 1
ATOM 7342 N N . ASN A 1 911 ? 29.910 -52.697 -50.295 1.00 89.06 911 ASN A N 1
ATOM 7343 C CA . ASN A 1 911 ? 31.139 -53.177 -50.930 1.00 89.06 911 ASN A CA 1
ATOM 7344 C C . ASN A 1 911 ? 30.933 -53.542 -52.411 1.00 89.06 911 ASN A C 1
ATOM 7346 O O . ASN A 1 911 ? 31.858 -54.035 -53.060 1.00 89.06 911 ASN A O 1
ATOM 7350 N N . LEU A 1 912 ? 29.743 -53.291 -52.968 1.00 91.12 912 LEU A N 1
ATOM 7351 C CA . LEU A 1 912 ? 29.384 -53.614 -54.349 1.00 91.12 912 LEU A CA 1
ATOM 7352 C C . LEU A 1 912 ? 30.407 -53.107 -55.400 1.00 91.12 912 LEU A C 1
ATOM 7354 O O . LEU A 1 912 ? 30.780 -53.902 -56.268 1.00 91.12 912 LEU A O 1
ATOM 7358 N N . PRO A 1 913 ? 30.957 -51.874 -55.315 1.00 90.44 913 PRO A N 1
ATOM 7359 C CA . PRO A 1 913 ? 31.979 -51.402 -56.258 1.00 90.44 913 PRO A CA 1
ATOM 7360 C C . PRO A 1 913 ? 33.279 -52.210 -56.195 1.00 90.44 913 PRO A C 1
ATOM 7362 O O . PRO A 1 913 ? 33.838 -52.575 -57.226 1.00 90.44 913 PRO A O 1
ATOM 7365 N N . GLN A 1 914 ? 33.729 -52.554 -54.985 1.00 90.56 914 GLN A N 1
ATOM 7366 C CA . GLN A 1 914 ? 34.954 -53.331 -54.759 1.00 90.56 914 GLN A CA 1
ATOM 7367 C C . GLN A 1 914 ? 34.794 -54.767 -55.266 1.00 90.56 914 GLN A C 1
ATOM 7369 O O . GLN A 1 914 ? 35.738 -55.346 -55.803 1.00 90.56 914 GLN A O 1
ATOM 7374 N N . LYS A 1 915 ? 33.589 -55.341 -55.128 1.00 90.81 915 LYS A N 1
ATOM 7375 C CA . LYS A 1 915 ? 33.262 -56.656 -55.691 1.00 90.81 915 LYS A CA 1
ATOM 7376 C C . LYS A 1 915 ? 33.351 -56.634 -57.215 1.00 90.81 915 LYS A C 1
ATOM 7378 O O . LYS A 1 915 ? 33.983 -57.517 -57.784 1.00 90.81 915 LYS A O 1
ATOM 7383 N N . LEU A 1 916 ? 32.796 -55.614 -57.876 1.00 90.88 916 LEU A N 1
ATOM 7384 C CA . LEU A 1 916 ? 32.886 -55.486 -59.335 1.00 90.88 916 LEU A CA 1
ATOM 7385 C C . LEU A 1 916 ? 34.341 -55.366 -59.813 1.00 90.88 916 LEU A C 1
ATOM 7387 O O . LEU A 1 916 ? 34.737 -56.072 -60.741 1.00 90.88 916 LEU A O 1
ATOM 7391 N N . GLU A 1 917 ? 35.150 -54.539 -59.149 1.00 88.31 917 GLU A N 1
ATOM 7392 C CA . GLU A 1 917 ? 36.578 -54.401 -59.462 1.00 88.31 917 GLU A CA 1
ATOM 7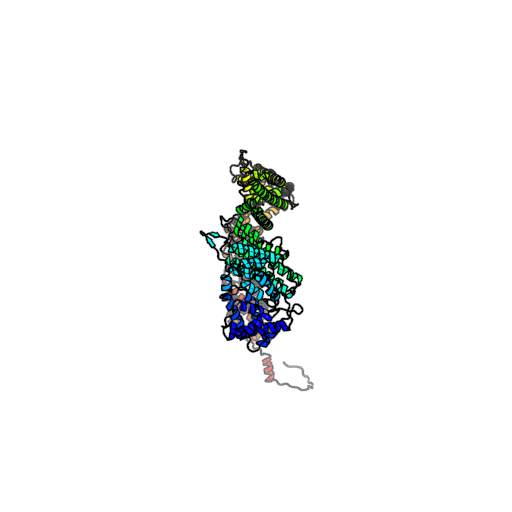393 C C . GLU A 1 917 ? 37.343 -55.717 -59.246 1.00 88.31 917 GLU A C 1
ATOM 7395 O O . GLU A 1 917 ? 38.114 -56.140 -60.110 1.00 88.31 917 GLU A O 1
ATOM 7400 N N . SER A 1 918 ? 37.086 -56.416 -58.136 1.00 86.19 918 SER A N 1
ATOM 7401 C CA . SER A 1 918 ? 37.703 -57.714 -57.834 1.00 86.19 918 SER A CA 1
ATOM 7402 C C . SER A 1 918 ? 37.399 -58.760 -58.909 1.00 86.19 918 SER A C 1
ATOM 7404 O O . SER A 1 918 ? 38.302 -59.471 -59.354 1.00 86.19 918 SER A O 1
ATOM 7406 N N . ILE A 1 919 ? 36.153 -58.806 -59.385 1.00 85.88 919 ILE A N 1
ATOM 7407 C CA . ILE A 1 919 ? 35.737 -59.691 -60.476 1.00 85.88 919 ILE A CA 1
ATOM 7408 C C . ILE A 1 919 ? 36.361 -59.273 -61.809 1.00 85.88 919 ILE A C 1
ATOM 7410 O O . ILE A 1 919 ? 36.756 -60.133 -62.596 1.00 85.88 919 ILE A O 1
ATOM 7414 N N . SER A 1 920 ? 36.518 -57.972 -62.058 1.00 86.94 920 SER A N 1
ATOM 7415 C CA . SER A 1 920 ? 37.173 -57.469 -63.271 1.00 86.94 920 SER A CA 1
ATOM 7416 C C . SER A 1 920 ? 38.619 -57.957 -63.390 1.00 86.94 920 SER A C 1
ATOM 7418 O O . SER A 1 920 ? 39.064 -58.292 -64.487 1.00 86.94 920 SER A O 1
ATOM 7420 N N . HIS A 1 921 ? 39.343 -58.087 -62.275 1.00 85.56 921 HIS A N 1
ATOM 7421 C CA . HIS A 1 921 ? 40.690 -58.672 -62.261 1.00 85.56 921 HIS A CA 1
ATOM 7422 C C . HIS A 1 921 ? 40.725 -60.178 -62.560 1.00 85.56 921 HIS A C 1
ATOM 7424 O O . HIS A 1 921 ? 41.786 -60.716 -62.860 1.00 85.56 921 HIS A O 1
ATOM 7430 N N . GLN A 1 922 ? 39.584 -60.862 -62.491 1.00 84.00 922 GLN A N 1
ATOM 7431 C CA . GLN A 1 922 ? 39.461 -62.305 -62.705 1.00 84.00 922 GLN A CA 1
ATOM 7432 C C . GLN A 1 922 ? 38.851 -62.650 -64.070 1.00 84.00 922 GLN A C 1
ATOM 7434 O O . GLN A 1 922 ? 38.419 -63.783 -64.283 1.00 84.00 922 GLN A O 1
ATOM 7439 N N . LEU A 1 923 ? 38.830 -61.694 -65.006 1.00 85.12 923 LEU A N 1
ATOM 7440 C CA . LEU A 1 923 ? 38.259 -61.871 -66.341 1.00 85.12 923 LEU A CA 1
ATOM 7441 C C . LEU A 1 923 ? 38.858 -63.068 -67.099 1.00 85.12 923 LEU A C 1
ATOM 7443 O O . LEU A 1 923 ? 38.108 -63.811 -67.726 1.00 85.12 923 LEU A O 1
ATOM 7447 N N . ASP A 1 924 ? 40.167 -63.303 -66.989 1.00 83.38 924 ASP A N 1
ATOM 7448 C CA . ASP A 1 924 ? 40.837 -64.436 -67.648 1.00 83.38 924 ASP A CA 1
ATOM 7449 C C . ASP A 1 924 ? 40.296 -65.785 -67.151 1.00 83.38 924 ASP A C 1
ATOM 7451 O O . ASP A 1 924 ? 40.063 -66.708 -67.931 1.00 83.38 924 ASP A O 1
ATOM 7455 N N . TRP A 1 925 ? 40.007 -65.878 -65.849 1.00 85.19 925 TRP A N 1
ATOM 7456 C CA . TRP A 1 925 ? 39.370 -67.055 -65.263 1.00 85.19 925 TRP A CA 1
ATOM 7457 C C . TRP A 1 925 ? 37.912 -67.201 -65.724 1.00 85.19 925 TRP A C 1
ATOM 7459 O O . TRP A 1 925 ? 37.477 -68.299 -66.058 1.00 85.19 925 TRP A O 1
ATOM 7469 N N . LEU A 1 926 ? 37.146 -66.109 -65.812 1.00 83.69 926 LEU A N 1
ATOM 7470 C CA . LEU A 1 926 ? 35.773 -66.166 -66.339 1.00 83.69 926 LEU A CA 1
ATOM 7471 C C . LEU A 1 926 ? 35.745 -66.648 -67.799 1.00 83.69 926 LEU A C 1
ATOM 7473 O O . LEU A 1 926 ? 34.869 -67.422 -68.193 1.00 83.69 926 LEU A O 1
ATOM 7477 N N . GLN A 1 927 ? 36.727 -66.231 -68.600 1.00 82.81 927 GLN A N 1
ATOM 7478 C CA . GLN A 1 927 ? 36.894 -66.701 -69.973 1.00 82.81 927 GLN A CA 1
ATOM 7479 C C . GLN A 1 927 ? 37.240 -68.190 -70.030 1.00 82.81 927 GLN A C 1
ATOM 7481 O O . GLN A 1 927 ? 36.653 -68.904 -70.847 1.00 82.81 927 GLN A O 1
ATOM 7486 N N . SER A 1 928 ? 38.121 -68.677 -69.149 1.00 79.38 928 SER A N 1
ATOM 7487 C CA . SER A 1 928 ? 38.469 -70.101 -69.100 1.00 79.38 928 SER A CA 1
ATOM 7488 C C . SER A 1 928 ? 37.280 -70.971 -68.690 1.00 79.38 928 SER A C 1
ATOM 7490 O O . SER A 1 928 ? 37.045 -71.993 -69.327 1.00 79.38 928 SER A O 1
ATOM 7492 N N . VAL A 1 929 ? 36.472 -70.545 -67.707 1.00 79.06 929 VAL A N 1
ATOM 7493 C CA . VAL A 1 929 ? 35.230 -71.245 -67.308 1.00 79.06 929 VAL A CA 1
ATOM 7494 C C . VAL A 1 929 ? 34.269 -71.361 -68.493 1.00 79.06 929 VAL A C 1
ATOM 7496 O O . VAL A 1 929 ? 33.699 -72.422 -68.739 1.00 79.06 929 VAL A O 1
ATOM 7499 N N . LYS A 1 930 ? 34.122 -70.290 -69.283 1.00 76.75 930 LYS A N 1
ATOM 7500 C CA . LYS A 1 930 ? 33.272 -70.310 -70.480 1.00 76.75 930 LYS A CA 1
ATOM 7501 C C . LYS A 1 930 ? 33.803 -71.247 -71.574 1.00 76.75 930 LYS A C 1
ATOM 7503 O O . LYS A 1 930 ? 33.008 -71.849 -72.290 1.00 76.75 930 LYS A O 1
ATOM 7508 N N . GLN A 1 931 ? 35.123 -71.353 -71.727 1.00 72.19 931 GLN A N 1
ATOM 7509 C CA . GLN A 1 931 ? 35.771 -72.208 -72.732 1.00 72.19 931 GLN A CA 1
ATOM 7510 C C . GLN A 1 931 ? 35.821 -73.689 -72.323 1.00 72.19 931 GLN A C 1
ATOM 7512 O O . GLN A 1 931 ? 35.737 -74.553 -73.190 1.00 72.19 931 GLN A O 1
ATOM 7517 N N . ALA A 1 932 ? 35.903 -73.988 -71.023 1.00 65.62 932 ALA A N 1
ATOM 7518 C CA . ALA A 1 932 ? 35.926 -75.345 -70.465 1.00 65.62 932 ALA A CA 1
ATOM 7519 C C . ALA A 1 932 ? 34.559 -76.060 -70.493 1.00 65.62 932 ALA A C 1
ATOM 7521 O O . ALA A 1 932 ? 34.420 -77.183 -70.004 1.00 65.62 932 ALA A O 1
ATOM 7522 N N . HIS A 1 933 ? 33.547 -75.423 -71.081 1.00 59.22 933 HIS A N 1
ATOM 7523 C CA . HIS A 1 933 ? 32.192 -75.933 -71.223 1.00 59.22 933 HIS A CA 1
ATOM 7524 C C . HIS A 1 933 ? 32.165 -77.201 -72.104 1.00 59.22 933 HIS A C 1
ATOM 7526 O O . HIS A 1 933 ? 31.956 -77.126 -73.313 1.00 59.22 933 HIS A O 1
ATOM 7532 N N . GLY A 1 934 ? 32.380 -78.377 -71.501 1.00 55.88 934 GLY A N 1
ATOM 7533 C CA . GLY A 1 934 ? 32.364 -79.674 -72.195 1.00 55.88 934 GLY A CA 1
ATOM 7534 C C . GLY A 1 934 ? 33.394 -80.725 -71.752 1.00 55.88 934 GLY A C 1
ATOM 7535 O O . GLY A 1 934 ? 33.361 -81.822 -72.305 1.00 55.88 934 GLY A O 1
ATOM 7536 N N . SER A 1 935 ? 34.271 -80.452 -70.776 1.00 50.00 935 SER A N 1
ATOM 7537 C CA . SER A 1 935 ? 35.257 -81.429 -70.270 1.00 50.00 935 SER A CA 1
ATOM 7538 C C . SER A 1 935 ? 34.863 -81.974 -68.891 1.00 50.00 935 SER A C 1
ATOM 7540 O O . SER A 1 935 ? 34.697 -81.208 -67.948 1.00 50.00 935 SER A O 1
ATOM 7542 N N . VAL A 1 936 ? 34.703 -83.297 -68.773 1.00 50.12 936 VAL A N 1
ATOM 7543 C CA . VAL A 1 936 ? 34.343 -83.993 -67.522 1.00 50.12 936 VAL A CA 1
ATOM 7544 C C . VAL A 1 936 ? 35.623 -84.372 -66.772 1.00 50.12 936 VAL A C 1
ATOM 7546 O O . VAL A 1 936 ? 36.259 -85.368 -67.111 1.00 50.12 936 VAL A O 1
ATOM 7549 N N . GLU A 1 937 ? 36.015 -83.589 -65.767 1.00 51.75 937 GLU A N 1
ATOM 7550 C CA . GLU A 1 937 ? 37.007 -84.017 -64.771 1.00 51.75 937 GLU A CA 1
ATOM 7551 C C . GLU A 1 937 ? 36.293 -84.657 -63.571 1.00 51.75 937 GLU A C 1
ATOM 7553 O O . GLU A 1 937 ? 35.331 -84.111 -63.038 1.00 51.75 937 GLU A O 1
ATOM 7558 N N . VAL A 1 938 ? 36.744 -85.853 -63.181 1.00 53.28 938 VAL A N 1
ATOM 7559 C CA . VAL A 1 938 ? 36.172 -86.668 -62.098 1.00 53.28 938 VAL A CA 1
ATOM 7560 C C . VAL A 1 938 ? 36.738 -86.184 -60.764 1.00 53.28 938 VAL A C 1
ATOM 7562 O O . VAL A 1 938 ? 37.958 -86.141 -60.589 1.00 53.28 938 VAL A O 1
ATOM 7565 N N . THR A 1 939 ? 35.869 -85.820 -59.822 1.00 58.66 939 THR A N 1
ATOM 7566 C CA . THR A 1 939 ? 36.278 -85.216 -58.540 1.00 58.66 939 THR A CA 1
ATOM 7567 C C . THR A 1 939 ? 37.077 -86.193 -57.668 1.00 58.66 939 THR A C 1
ATOM 7569 O O . THR A 1 939 ? 36.951 -87.416 -57.779 1.00 58.66 939 THR A O 1
ATOM 7572 N N . SER A 1 940 ? 37.877 -85.676 -56.727 1.00 54.56 940 SER A N 1
ATOM 7573 C CA . SER A 1 940 ? 38.633 -86.507 -55.772 1.00 54.56 940 SER A CA 1
ATOM 7574 C C . SER A 1 940 ? 37.732 -87.428 -54.934 1.00 54.56 940 SER A C 1
ATOM 7576 O O . SER A 1 940 ? 38.170 -88.494 -54.501 1.00 54.56 940 SER A O 1
ATOM 7578 N N . LEU A 1 941 ? 36.461 -87.054 -54.738 1.00 58.72 941 LEU A N 1
ATOM 7579 C CA . LEU A 1 941 ? 35.460 -87.865 -54.043 1.00 58.72 941 LEU A CA 1
ATOM 7580 C C . LEU A 1 941 ? 35.017 -89.075 -54.885 1.00 58.72 941 LEU A C 1
ATOM 7582 O O . LEU A 1 941 ? 34.895 -90.186 -54.369 1.00 58.72 941 LEU A O 1
ATOM 7586 N N . GLU A 1 942 ? 34.834 -88.885 -56.192 1.00 63.16 942 GLU A N 1
ATOM 7587 C CA . GLU A 1 942 ? 34.539 -89.966 -57.138 1.00 63.16 942 GLU A CA 1
ATOM 7588 C C . GLU A 1 942 ? 35.751 -90.884 -57.347 1.00 63.16 942 GLU A C 1
ATOM 7590 O O . GLU A 1 942 ? 35.587 -92.103 -57.406 1.00 63.16 942 GLU A O 1
ATOM 7595 N N . GLN A 1 943 ? 36.973 -90.337 -57.355 1.00 62.22 943 GLN A N 1
ATOM 7596 C CA . GLN A 1 943 ? 38.206 -91.136 -57.345 1.00 62.22 943 GLN A CA 1
ATOM 7597 C C . GLN A 1 943 ? 38.335 -91.978 -56.066 1.00 62.22 943 GLN A C 1
ATOM 7599 O O . GLN A 1 943 ? 38.662 -93.163 -56.142 1.00 62.22 943 GLN A O 1
ATOM 7604 N N . ALA A 1 944 ? 38.026 -91.411 -54.895 1.00 68.56 944 ALA A N 1
ATOM 7605 C CA . ALA A 1 944 ? 38.005 -92.157 -53.636 1.00 68.56 944 ALA A CA 1
ATOM 7606 C C . ALA A 1 944 ? 36.931 -93.263 -53.641 1.00 68.56 944 ALA A C 1
ATOM 7608 O O . ALA A 1 944 ? 37.181 -94.376 -53.177 1.00 68.56 944 ALA A O 1
ATOM 7609 N N . SER A 1 945 ? 35.759 -92.991 -54.224 1.00 68.00 945 SER A N 1
ATOM 7610 C CA . SER A 1 945 ? 34.695 -93.984 -54.418 1.00 68.00 945 SER A CA 1
ATOM 7611 C C . SER A 1 945 ? 35.134 -95.125 -55.350 1.00 68.00 945 SER A C 1
ATOM 7613 O O . SER A 1 945 ? 34.907 -96.295 -55.045 1.00 68.00 945 SER A O 1
ATOM 7615 N N . ALA A 1 946 ? 35.854 -94.814 -56.434 1.00 68.81 946 ALA A N 1
ATOM 7616 C CA . ALA A 1 946 ? 36.403 -95.808 -57.358 1.00 68.81 946 ALA A CA 1
ATOM 7617 C C . ALA A 1 946 ? 37.480 -96.702 -56.709 1.00 68.81 946 ALA A C 1
ATOM 7619 O O . ALA A 1 946 ? 37.486 -97.915 -56.927 1.00 68.81 946 ALA A O 1
ATOM 7620 N N . ILE A 1 947 ? 38.348 -96.134 -55.862 1.00 73.56 947 ILE A N 1
ATOM 7621 C CA . ILE A 1 947 ? 39.338 -96.898 -55.081 1.00 73.56 947 ILE A CA 1
ATOM 7622 C C . ILE A 1 947 ? 38.634 -97.837 -54.092 1.00 73.56 947 ILE A C 1
ATOM 7624 O O . ILE A 1 947 ? 39.001 -99.007 -53.998 1.00 73.56 947 ILE A O 1
ATOM 7628 N N . ASN A 1 948 ? 37.587 -97.366 -53.409 1.00 74.56 948 ASN A N 1
ATOM 7629 C CA . ASN A 1 948 ? 36.803 -98.199 -52.492 1.00 74.56 948 ASN A CA 1
ATOM 7630 C C . ASN A 1 948 ? 36.028 -99.320 -53.209 1.00 74.56 948 ASN A C 1
ATOM 7632 O O . ASN A 1 948 ? 35.824 -100.384 -52.628 1.00 74.56 948 ASN A O 1
ATOM 7636 N N . ALA A 1 949 ? 35.594 -99.099 -54.453 1.00 76.94 949 ALA A N 1
ATOM 7637 C CA . ALA A 1 949 ? 34.783 -100.056 -55.203 1.00 76.94 949 ALA A CA 1
ATOM 7638 C C . ALA A 1 949 ? 35.586 -101.219 -55.818 1.00 76.94 949 ALA A C 1
ATOM 7640 O O . ALA A 1 949 ? 35.016 -102.285 -56.052 1.00 76.94 949 ALA A O 1
ATOM 7641 N N . GLY A 1 950 ? 36.883 -101.042 -56.095 1.00 69.75 950 GLY A N 1
ATOM 7642 C CA . GLY A 1 950 ? 37.664 -102.052 -56.825 1.00 69.75 950 GLY A CA 1
ATOM 7643 C C . GLY A 1 950 ? 39.174 -102.061 -56.584 1.00 69.75 950 GLY A C 1
ATOM 7644 O O . GLY A 1 950 ? 39.886 -102.783 -57.280 1.00 69.75 950 GLY A O 1
ATOM 7645 N N . GLY A 1 951 ? 39.689 -101.280 -55.632 1.00 77.38 951 GLY A N 1
ATOM 7646 C CA . GLY A 1 951 ? 41.118 -101.239 -55.325 1.00 77.38 951 GLY A CA 1
ATOM 7647 C C . GLY A 1 951 ? 41.607 -102.497 -54.597 1.00 77.38 951 GLY A C 1
ATOM 7648 O O . GLY A 1 951 ? 40.992 -102.947 -53.633 1.00 77.38 951 GLY A O 1
ATOM 7649 N N . ILE A 1 952 ? 42.749 -103.052 -55.019 1.00 74.25 952 ILE A N 1
ATOM 7650 C CA . ILE A 1 952 ? 43.431 -104.165 -54.336 1.00 74.25 952 ILE A CA 1
ATOM 7651 C C . ILE A 1 952 ? 44.789 -103.676 -53.822 1.00 74.25 952 ILE A C 1
ATOM 7653 O O . ILE A 1 952 ? 45.604 -103.175 -54.594 1.00 74.25 952 ILE A O 1
ATOM 7657 N N . TYR A 1 953 ? 45.056 -103.867 -52.528 1.00 74.81 953 TYR A N 1
ATOM 7658 C CA . TYR A 1 953 ? 46.350 -103.567 -51.906 1.00 74.81 953 TYR A CA 1
ATOM 7659 C C . TYR A 1 953 ? 47.197 -104.842 -51.772 1.00 74.81 953 TYR A C 1
ATOM 7661 O O . TYR A 1 953 ? 46.702 -105.867 -51.305 1.00 74.81 953 TYR A O 1
ATOM 7669 N N . PHE A 1 954 ? 48.483 -104.786 -52.133 1.00 60.81 954 PHE A N 1
ATOM 7670 C CA . PHE A 1 954 ? 49.418 -105.913 -52.009 1.00 60.81 954 PHE A CA 1
ATOM 7671 C C . PHE A 1 954 ? 50.572 -105.566 -51.060 1.00 60.81 954 PHE A C 1
ATOM 7673 O O . PHE A 1 954 ? 51.149 -104.484 -51.158 1.00 60.81 954 PHE A O 1
ATOM 7680 N N . VAL A 1 955 ? 50.937 -106.483 -50.154 1.00 65.19 955 VAL A N 1
ATOM 7681 C CA . VAL A 1 955 ? 52.018 -106.273 -49.172 1.00 65.19 955 VAL A CA 1
ATOM 7682 C C . VAL A 1 955 ? 52.924 -107.508 -49.097 1.00 65.19 955 VAL A C 1
ATOM 7684 O O . VAL A 1 955 ? 52.464 -108.604 -48.791 1.00 65.19 955 VAL A O 1
ATOM 7687 N N . GLY A 1 956 ? 54.229 -107.335 -49.337 1.00 64.31 956 GLY A N 1
ATOM 7688 C CA . GLY A 1 956 ? 55.247 -108.393 -49.258 1.00 64.31 956 GLY A CA 1
ATOM 7689 C C . GLY A 1 956 ? 56.685 -107.842 -49.271 1.00 64.31 956 GLY A C 1
ATOM 7690 O O . GLY A 1 956 ? 56.920 -106.721 -49.717 1.00 64.31 956 GLY A O 1
ATOM 7691 N N . LYS A 1 957 ? 57.659 -108.609 -48.748 1.00 59.91 957 LYS A N 1
ATOM 7692 C CA . LYS A 1 957 ? 59.062 -108.178 -48.549 1.00 59.91 957 LYS A CA 1
ATOM 7693 C C . LYS A 1 957 ? 59.941 -108.582 -49.743 1.00 59.91 957 LYS A C 1
ATOM 7695 O O . LYS A 1 957 ? 60.224 -109.762 -49.933 1.00 59.91 957 LYS A O 1
ATOM 7700 N N . MET A 1 958 ? 60.375 -107.607 -50.541 1.00 56.06 958 MET A N 1
ATOM 7701 C CA . MET A 1 958 ? 61.126 -107.834 -51.783 1.00 56.06 958 MET A CA 1
ATOM 7702 C C . MET A 1 958 ? 62.578 -108.313 -51.548 1.00 56.06 958 MET A C 1
ATOM 7704 O O . MET A 1 958 ? 63.387 -107.588 -50.969 1.00 56.06 958 MET A O 1
ATOM 7708 N N . LYS A 1 959 ? 62.927 -109.516 -52.047 1.00 46.28 959 LYS A N 1
ATOM 7709 C CA . LYS A 1 959 ? 64.300 -109.905 -52.443 1.00 46.28 959 LYS A CA 1
ATOM 7710 C C . LYS A 1 959 ? 64.475 -109.523 -53.916 1.00 46.28 959 LYS A C 1
ATOM 7712 O O . LYS A 1 959 ? 63.686 -109.951 -54.748 1.00 46.28 959 LYS A O 1
ATOM 7717 N N . GLY A 1 960 ? 65.472 -108.692 -54.203 1.00 64.50 960 GLY A N 1
ATOM 7718 C CA . GLY A 1 960 ? 65.630 -108.020 -55.491 1.00 64.50 960 GLY A CA 1
ATOM 7719 C C . GLY A 1 960 ? 66.171 -108.885 -56.635 1.00 64.50 960 GLY A C 1
ATOM 7720 O O . GLY A 1 960 ? 67.154 -109.599 -56.463 1.00 64.50 960 GLY A O 1
ATOM 7721 N N . ILE A 1 961 ? 65.549 -108.708 -57.802 1.00 40.03 961 ILE A N 1
ATOM 7722 C CA . ILE A 1 961 ? 66.053 -108.805 -59.186 1.00 40.03 961 ILE A CA 1
ATOM 7723 C C . ILE A 1 961 ? 65.254 -107.688 -59.897 1.00 40.03 961 ILE A C 1
ATOM 7725 O O . ILE A 1 961 ? 64.035 -107.688 -59.783 1.00 40.03 961 ILE A O 1
ATOM 7729 N N . LYS A 1 962 ? 65.811 -106.561 -60.365 1.00 46.81 962 LYS A N 1
ATOM 7730 C CA . LYS A 1 962 ? 66.797 -106.326 -61.439 1.00 46.81 962 LYS A CA 1
ATOM 7731 C C . LYS A 1 962 ? 66.423 -106.953 -62.784 1.00 46.81 962 LYS A C 1
ATOM 7733 O O . LYS A 1 962 ? 66.942 -107.998 -63.129 1.00 46.81 962 LYS A O 1
ATOM 7738 N N . GLU A 1 963 ? 65.648 -106.208 -63.557 1.00 33.47 963 GLU A N 1
ATOM 7739 C CA . GLU A 1 963 ? 65.962 -105.833 -64.943 1.00 33.47 963 GLU A CA 1
ATOM 7740 C C . GLU A 1 963 ? 65.211 -104.515 -65.163 1.00 33.47 963 GLU A C 1
ATOM 7742 O O . GLU A 1 963 ? 64.018 -104.489 -65.438 1.00 33.47 963 GLU A O 1
ATOM 7747 N N . ASN A 1 964 ? 65.864 -103.401 -64.824 1.00 54.69 964 ASN A N 1
ATOM 7748 C CA . ASN A 1 964 ? 65.221 -102.091 -64.855 1.00 54.69 964 ASN A CA 1
ATOM 7749 C C . ASN A 1 964 ? 65.209 -101.591 -66.295 1.00 54.69 964 ASN A C 1
ATOM 7751 O O . ASN A 1 964 ? 66.150 -100.910 -66.680 1.00 54.69 964 ASN A O 1
ATOM 7755 N N . GLU A 1 965 ? 64.173 -101.929 -67.058 1.00 52.75 965 GLU A N 1
ATOM 7756 C CA . GLU A 1 965 ? 63.696 -101.131 -68.188 1.00 52.75 965 GLU A CA 1
ATOM 7757 C C . GLU A 1 965 ? 62.360 -101.680 -68.721 1.00 52.75 965 GLU A C 1
ATOM 7759 O O . GLU A 1 965 ? 62.176 -102.889 -68.823 1.00 52.75 965 GLU A O 1
ATOM 7764 N N . VAL A 1 966 ? 61.480 -100.744 -69.106 1.00 36.66 966 VAL A N 1
ATOM 7765 C CA . VAL A 1 966 ? 60.199 -100.866 -69.840 1.00 36.66 966 VAL A CA 1
ATOM 7766 C C . VAL A 1 966 ? 58.887 -100.654 -69.039 1.00 36.66 966 VAL A C 1
ATOM 7768 O O . VAL A 1 966 ? 58.413 -101.514 -68.305 1.00 36.66 966 VAL A O 1
ATOM 7771 N N . CYS A 1 967 ? 58.287 -99.494 -69.367 1.00 35.47 967 CYS A N 1
ATOM 7772 C CA . CYS A 1 967 ? 56.875 -99.063 -69.406 1.00 35.47 967 CYS A CA 1
ATOM 7773 C C . CYS A 1 967 ? 56.088 -98.730 -68.123 1.00 35.47 967 CYS A C 1
ATOM 7775 O O . CYS A 1 967 ? 55.465 -99.602 -67.523 1.00 35.47 967 CYS A O 1
ATOM 7777 N N . GLN A 1 968 ? 55.918 -97.422 -67.876 1.00 32.53 968 GLN A N 1
ATOM 7778 C CA . GLN A 1 968 ? 54.683 -96.684 -68.211 1.00 32.53 968 GLN A CA 1
ATOM 7779 C C . GLN A 1 968 ? 54.965 -95.194 -68.410 1.00 32.53 968 GLN A C 1
ATOM 7781 O O . GLN A 1 968 ? 55.756 -94.646 -67.610 1.00 32.53 968 GLN A O 1
#

Solvent-accessible surface area (backbone atoms only — not comparable to full-atom values): 54336 Å² total; per-residue (Å²): 112,56,59,72,77,42,38,74,60,52,54,47,44,58,73,50,42,73,62,93,90,64,85,74,52,72,69,50,45,42,49,27,36,52,50,32,51,51,53,46,52,52,34,50,75,68,70,51,69,70,54,73,68,58,45,47,47,46,21,60,32,46,40,82,70,64,38,94,88,74,67,49,56,65,47,54,59,50,54,48,64,77,28,68,92,39,50,69,56,54,45,51,39,50,51,55,53,41,48,65,31,35,77,79,47,62,52,70,44,50,62,37,35,44,57,54,47,36,44,67,66,66,78,43,56,78,60,43,70,78,70,85,89,54,56,84,82,49,93,58,41,59,50,35,60,33,53,99,46,42,73,37,43,52,50,37,36,73,72,56,93,69,62,79,57,58,69,68,62,55,43,69,69,45,58,85,40,38,60,42,28,56,38,48,58,30,36,58,56,68,47,48,49,72,72,56,47,40,56,46,44,69,65,63,78,60,61,66,36,52,56,43,49,52,52,40,54,48,56,77,68,59,73,89,50,76,55,98,90,42,79,55,85,47,73,68,55,54,47,48,44,48,37,41,49,40,47,32,54,42,48,71,67,62,70,85,58,93,86,58,48,72,69,51,49,52,45,50,33,49,46,24,30,55,45,27,50,52,34,42,54,48,45,56,61,71,46,67,87,41,83,85,46,50,66,49,54,26,43,42,47,51,31,28,50,36,29,44,31,50,34,51,54,53,40,60,76,63,70,56,83,82,54,57,68,62,48,52,51,55,53,50,50,54,53,47,53,51,48,56,48,48,56,69,72,58,57,72,49,85,88,56,65,57,68,62,50,48,39,50,60,40,54,66,42,63,64,94,82,54,89,34,64,68,58,38,51,58,49,34,54,50,52,51,51,49,51,49,52,49,52,55,51,40,47,73,66,71,61,34,56,70,58,59,54,42,50,42,55,32,73,52,37,84,77,38,45,69,72,57,37,53,53,50,48,53,51,43,50,52,42,35,64,72,39,58,74,78,88,62,89,86,55,53,76,68,28,39,42,50,48,17,47,53,54,32,53,54,51,53,54,52,48,53,63,62,64,66,60,86,88,60,58,71,70,58,44,53,53,47,49,59,54,67,41,64,35,44,56,46,57,54,48,46,77,55,52,75,56,71,54,62,78,36,38,46,72,67,54,53,51,53,51,51,52,51,55,52,51,53,52,48,52,56,51,21,43,51,72,26,63,36,33,55,64,58,50,53,52,42,64,78,37,42,70,49,46,51,57,48,51,53,55,54,57,70,52,49,78,84,58,99,69,84,75,62,57,72,60,29,52,55,51,54,49,53,40,51,51,51,46,52,54,49,52,53,39,49,52,52,50,56,60,58,44,69,50,25,93,55,49,63,51,64,70,62,53,50,48,54,52,51,60,73,69,44,81,82,42,29,44,57,71,38,28,61,61,72,58,67,90,76,62,86,53,78,86,81,56,74,72,50,65,59,65,62,98,64,61,74,74,52,56,61,49,41,64,53,44,64,66,39,71,79,19,66,61,50,50,50,43,44,35,58,43,26,67,72,49,93,31,58,37,63,69,46,38,49,65,62,34,48,50,52,37,50,52,56,48,53,49,51,37,50,26,58,63,72,23,67,36,20,49,40,65,44,38,77,66,44,42,83,57,40,61,96,87,42,56,64,57,41,48,54,45,39,46,53,53,69,41,53,71,71,53,45,54,52,52,51,51,49,49,51,54,54,56,49,49,62,66,26,28,62,40,31,45,52,51,52,52,38,34,62,59,70,61,41,67,32,66,47,67,68,43,50,53,50,42,64,49,85,67,56,45,75,46,30,52,68,75,66,67,72,75,60,52,63,55,34,60,70,37,62,77,51,41,71,73,56,47,48,41,50,48,30,48,49,73,24,37,68,45,48,54,48,45,49,74,72,30,79,67,36,74,66,42,45,50,57,50,46,56,50,40,49,67,71,56,43,95,47,74,68,38,48,50,50,46,51,39,46,52,52,24,52,59,42,40,33,50,68,59,65,71,57,55,55,69,45,27,58,65,59,49,54,54,33,48,51,62,34,48,59,38,34,73,78,34,81,60,42,39,59,37,39,42,58,47,38,75,40,43,70,57,55,52,47,53,65,68,53,70,85,70,91,79,81,49,72,67,57,52,52,49,52,44,75,73,71,61,83,89,85,88,82,86,87,82,89,78,88,76,95,75,89,89,133

Sequence (968 aa):
MSNVLLSPILNLLESETPLIGYTETQQEAERRIQTALLVLAVVGRFKLQLSPHYKSLLARSLLLRPNHQTGKLYEIAVAEDYFANNKEKLKLDLIDFCNSFLMIDKDPSWLYCMPLLHIVSGDVSPQQAPTDSVSHDADDASWWGIRPIKRAVEKFKDSINKWIVSFQDVVKFLSPLFEVDYLLPRTLMAALRLPEVEDVIKLQIMPPEVCVAACIYFIRHTKPTYEYGEVFINDQNKQMIRCIGELRTYLENFEKPEKWSDLLLQQHANLTYRITGSLVDATLREMHHMSVLHDLVAAVVQVFLQALALYDNIQEYMETTKSSAYLEMLKHNNKRAISDWLSKKFYLSLGSNLKQIFSAWSSFLSPDDLKSTKVSSMWNDGIIQSFRSQMEQQISSYYWNTGNLIQFYCTEVNILHQRLQTCLSDLAFKAIDGGYKVVYTDFDTEQLKRFGYLLTFQFEDHWKKSVADASANEVKRMLLFMLTWPPFSHFMALTSGDKKILGFLSGDCVIHLKQCTTYLSSLISSCQDGTITLEDLELILSTGEKFLELTESLQNVEKESHLKIDVPKAIAVRQKEVDCYKCQCEKIKILLNLCQYVPSVDISSVQRRLEQLSATRMLCIVDICEPVNMDSLQDLQVYKPQIKAFLLPATLFVILDVLESRYKSRVFLKFWEETGKKNKVNSLEELFSQVWQSVNQEWLLICHEIVSGHICFQKFEDNLGRLSVNDDYGPIDEEMKSLNVGKEKRKTRIVQLKQYRQLKKCIHGARIVLKFASALELTGDFSVIEQIASKRKGGETKMKDFDDSLIQTCELLKDLTTPRSNCLEAVITSKNLLKWLRESMKGGVRELKVFVDLASISAGDGDMEIAKVNCLHAAITGYAPLIFDLDENSDYRILLEKCRMVWDALEADPNLPQKLESISHQLDWLQSVKQAHGSVEVTSLEQASAINAGGIYFVGKMKGIKENEVCQ

Organism: NCBI:txid2493646

Secondary structure (DSSP, 8-state):
-HHHHHHHHHHHHHHHSPPTT----HHHHHHHHHHHHHHHHHHHHHTPPPPHHHHHHHHHHT-----TTT---HHHHHHHHHTTT-HHHHHHHHHHHHHHHHTT---GGGGGGHHHHHHHHTS--TTPPP-SSS-TTSSSTTTTT-GGGHHHHHHHHHT-SS-SS-HHHHHHHHGGGTTT-THHHHHHHHT--HHHHHHHHHHT-S-HHHHHHHHHHHHHH-PPEEETTEEE--HHHHHHHHHHHHHHHHHHT----TT--HHHHHHHHHHHHHHHHHHHHHHHHHTTT-GGGHHHHHHHHHHHHHHHHHHHHHHHHTT-TTSHHHHHHHHHHHHHHHHHHHHHHS---TT--HHHHHHHHHHTSPPTT-S-HHHHHHHHHHHHHHHHHHHHHHHHTTSS-HHHHHHHHHHHGGGS-HHHHHHHHHHHHHHHHTTPPP--TT--HHHHHHHHHHHHHHHHHHHHHHH--TTS-HHHHHHHHHHH-TTHHHHHHHHHS-GGGGGGS-HHHHHHHHHHHHHHHHHHHHHHHS--BHHHHHHHHHTHHHHHHHHHHHHTT-TT-S----HHHHHHHHHHHHHHHHHHHHHHHHHHHHHTTSTT---HHHHHHHHHHHH-TT-BHHHHEEPPPTTT---TTT---EE-SS---HHHHHHHHHHHHHTT-HHHHHHHHHHHHHS---SHHHIIIIIIHHHHHHHHHHHHHHHHT-SBHHHHHHHTGGG-STT--HHHHHHHHHTT--HHHHHHHHHHHHHHHHHHHHHHHHHHHHHHHHHTT--S--HHHHHHHH-TTGGG-BGGG--THHHHHHHHHTT--HHHHHHHHHHHHTHHHHHHHHHH-TTTHHHHHHHHHHHHHHH-S-HHHHHHHHHHHHHHHHHHHHHTS--TT--HHHHHHHHHHHHHHHHH-TTHHHHHHHHHTTHHHHHHHHHTTT--PPPHHHHHHHHHHH-------PPP--------

Radius of gyration: 62.31 Å; Cα contacts (8 Å, |Δi|>4): 967; chains: 1; bounding box: 124×153×154 Å

Mean predicted aligned error: 18.16 Å